Protein AF-A0A517MFG6-F1 (afdb_monomer)

Structure (mmCIF, N/CA/C/O backbone):
data_AF-A0A517MFG6-F1
#
_entry.id   AF-A0A517MFG6-F1
#
loop_
_atom_site.group_PDB
_atom_site.id
_atom_site.type_symbol
_atom_site.label_atom_id
_atom_site.label_alt_id
_atom_site.label_comp_id
_atom_site.label_asym_id
_atom_site.label_entity_id
_atom_site.label_seq_id
_atom_site.pdbx_PDB_ins_code
_atom_site.Cartn_x
_atom_site.Cartn_y
_atom_site.Cartn_z
_atom_site.occupancy
_atom_site.B_iso_or_equiv
_atom_site.auth_seq_id
_atom_site.auth_comp_id
_atom_site.auth_asym_id
_atom_site.auth_atom_id
_atom_site.pdbx_PDB_model_num
ATOM 1 N N . MET A 1 1 ? 43.647 71.938 -31.210 1.00 37.09 1 MET A N 1
ATOM 2 C CA . MET A 1 1 ? 43.518 72.135 -32.670 1.00 37.09 1 MET A CA 1
ATOM 3 C C . MET A 1 1 ? 42.651 71.007 -33.199 1.00 37.09 1 MET A C 1
ATOM 5 O O . MET A 1 1 ? 43.045 69.858 -33.041 1.00 37.09 1 MET A O 1
ATOM 9 N N . GLY A 1 2 ? 41.454 71.311 -33.702 1.00 41.75 2 GLY A N 1
ATOM 10 C CA . GLY A 1 2 ? 40.538 70.295 -34.226 1.00 41.75 2 GLY A CA 1
ATOM 11 C C . GLY A 1 2 ? 41.142 69.621 -35.455 1.00 41.75 2 GLY A C 1
ATOM 12 O O . GLY A 1 2 ? 41.509 70.301 -36.410 1.00 41.75 2 GLY A O 1
ATOM 13 N N . ARG A 1 3 ? 41.299 68.296 -35.404 1.00 47.91 3 ARG A N 1
ATOM 14 C CA . ARG A 1 3 ? 41.670 67.488 -36.567 1.00 47.91 3 ARG A CA 1
ATOM 15 C C . ARG A 1 3 ? 40.455 67.445 -37.489 1.00 47.91 3 ARG A C 1
ATOM 17 O O . ARG A 1 3 ? 39.408 66.951 -37.090 1.00 47.91 3 ARG A O 1
ATOM 24 N N . ILE A 1 4 ? 40.579 68.009 -38.684 1.00 51.75 4 ILE A N 1
ATOM 25 C CA . ILE A 1 4 ? 39.528 67.953 -39.698 1.00 51.75 4 ILE A CA 1
ATOM 26 C C . ILE A 1 4 ? 39.507 66.520 -40.254 1.00 51.75 4 ILE A C 1
ATOM 28 O O . ILE A 1 4 ? 40.424 66.128 -40.968 1.00 51.75 4 ILE A O 1
ATOM 32 N N . GLN A 1 5 ? 38.502 65.728 -39.874 1.00 56.12 5 GLN A N 1
ATOM 33 C CA . GLN A 1 5 ? 38.182 64.438 -40.494 1.00 56.12 5 GLN A CA 1
ATOM 34 C C . GLN A 1 5 ? 37.174 64.698 -41.618 1.00 56.12 5 GLN A C 1
ATOM 36 O O . GLN A 1 5 ? 35.973 64.756 -41.372 1.00 56.12 5 GLN A O 1
ATOM 41 N N . THR A 1 6 ? 37.643 64.920 -42.843 1.00 59.50 6 THR A N 1
ATOM 42 C CA . THR A 1 6 ? 36.766 64.995 -44.022 1.00 59.50 6 THR A CA 1
ATOM 43 C C . THR A 1 6 ? 36.969 63.744 -44.863 1.00 59.50 6 THR A C 1
ATOM 45 O O . THR A 1 6 ? 38.102 63.329 -45.096 1.00 59.50 6 THR A O 1
ATOM 48 N N . SER A 1 7 ? 35.871 63.125 -45.303 1.00 61.19 7 SER A N 1
ATOM 49 C CA . SER A 1 7 ? 35.886 61.911 -46.135 1.00 61.19 7 SER A CA 1
ATOM 50 C C . SER A 1 7 ? 36.521 62.131 -47.512 1.00 61.19 7 SER A C 1
ATOM 52 O O . SER A 1 7 ? 37.046 61.199 -48.113 1.00 61.19 7 SER A O 1
ATOM 54 N N . ILE A 1 8 ? 36.525 63.383 -47.970 1.00 72.06 8 ILE A N 1
ATOM 55 C CA . ILE A 1 8 ? 37.118 63.841 -49.223 1.00 72.06 8 ILE A CA 1
ATOM 56 C C . ILE A 1 8 ? 38.269 64.799 -48.886 1.00 72.06 8 ILE A C 1
ATOM 58 O O . ILE A 1 8 ? 38.158 65.620 -47.965 1.00 72.06 8 ILE A O 1
ATOM 62 N N . GLY A 1 9 ? 39.378 64.700 -49.620 1.00 70.88 9 GLY A N 1
ATOM 63 C CA . GLY A 1 9 ? 40.500 65.629 -49.537 1.00 70.88 9 GLY A CA 1
ATOM 64 C C . GLY A 1 9 ? 40.029 67.050 -49.832 1.00 70.88 9 GLY A C 1
ATOM 65 O O . GLY A 1 9 ? 39.548 67.336 -50.927 1.00 70.88 9 GLY A O 1
ATOM 66 N N . LEU A 1 10 ? 40.148 67.951 -48.853 1.00 66.56 10 LEU A N 1
ATOM 67 C CA . LEU A 1 10 ? 39.629 69.322 -48.953 1.00 66.56 10 LEU A CA 1
ATOM 68 C C . LEU A 1 10 ? 40.277 70.147 -50.068 1.00 66.56 10 LEU A C 1
ATOM 70 O O . LEU A 1 10 ? 39.720 71.164 -50.476 1.00 66.56 10 LEU A O 1
ATOM 74 N N . ILE A 1 11 ? 41.460 69.739 -50.524 1.00 69.69 11 ILE A N 1
ATOM 75 C CA . ILE A 1 11 ? 42.261 70.488 -51.491 1.00 69.69 11 ILE A CA 1
ATOM 76 C C . ILE A 1 11 ? 42.329 69.783 -52.839 1.00 69.69 11 ILE A C 1
ATOM 78 O O . ILE A 1 11 ? 42.280 70.438 -53.880 1.00 69.69 11 ILE A O 1
ATOM 82 N N . THR A 1 12 ? 42.447 68.458 -52.835 1.00 72.19 12 THR A N 1
ATOM 83 C CA . THR A 1 12 ? 42.549 67.667 -54.068 1.00 72.19 12 THR A CA 1
ATOM 84 C C . THR A 1 12 ? 41.198 67.177 -54.588 1.00 72.19 12 THR A C 1
ATOM 86 O O . THR A 1 12 ? 41.111 66.790 -55.750 1.00 72.19 12 THR A O 1
ATOM 89 N N . GLY A 1 13 ? 40.151 67.178 -53.753 1.00 75.56 13 GLY A N 1
ATOM 90 C CA . GLY A 1 13 ? 38.853 66.576 -54.068 1.00 75.56 13 GLY A CA 1
ATOM 91 C C . GLY A 1 13 ? 38.881 65.044 -54.138 1.00 75.56 13 GLY A C 1
ATOM 92 O O . GLY A 1 13 ? 37.931 64.447 -54.638 1.00 75.56 13 GLY A O 1
ATOM 93 N N . THR A 1 14 ? 39.961 64.399 -53.681 1.00 80.06 14 THR A N 1
ATOM 94 C CA . THR A 1 14 ? 40.127 62.939 -53.757 1.00 80.06 14 THR A CA 1
ATOM 95 C C . THR A 1 14 ? 39.326 62.215 -52.676 1.00 80.06 14 THR A C 1
ATOM 97 O O . THR A 1 14 ? 39.266 62.664 -51.533 1.00 80.06 14 THR A O 1
ATOM 100 N N . ASP A 1 15 ? 38.710 61.082 -53.024 1.00 83.31 15 ASP A N 1
ATOM 101 C CA . ASP A 1 15 ? 38.015 60.220 -52.061 1.00 83.31 15 ASP A CA 1
ATOM 102 C C . ASP A 1 15 ? 39.029 59.367 -51.286 1.00 83.31 15 ASP A C 1
ATOM 104 O O . ASP A 1 15 ? 39.444 58.281 -51.707 1.00 83.31 15 ASP A O 1
ATOM 108 N N . ILE A 1 16 ? 39.476 59.913 -50.158 1.00 82.31 16 ILE A N 1
ATOM 109 C CA . ILE A 1 16 ? 40.495 59.298 -49.308 1.00 82.31 16 ILE A CA 1
ATOM 110 C C . ILE A 1 16 ? 39.924 58.058 -48.619 1.00 82.31 16 ILE A C 1
ATOM 112 O O . ILE A 1 16 ? 40.593 57.027 -48.583 1.00 82.31 16 ILE A O 1
ATOM 116 N N . GLN A 1 17 ? 38.695 58.142 -48.100 1.00 83.00 17 GLN A N 1
ATOM 117 C CA . GLN A 1 17 ? 38.058 57.022 -47.401 1.00 83.00 17 GLN A CA 1
ATOM 118 C C . GLN A 1 17 ? 37.801 55.858 -48.362 1.00 83.00 17 GLN A C 1
ATOM 120 O O . GLN A 1 17 ? 38.255 54.750 -48.088 1.00 83.00 17 GLN A O 1
ATOM 125 N N . GLY A 1 18 ? 37.208 56.116 -49.534 1.00 85.25 18 GLY A N 1
ATOM 126 C CA . GLY A 1 18 ? 36.953 55.074 -50.530 1.00 85.25 18 GLY A CA 1
ATOM 127 C C . GLY A 1 18 ? 38.228 54.391 -51.036 1.00 85.25 18 GLY A C 1
ATOM 128 O O . GLY A 1 18 ? 38.250 53.174 -51.212 1.00 85.25 18 GLY A O 1
ATOM 129 N N . THR A 1 19 ? 39.324 55.140 -51.202 1.00 86.44 19 THR A N 1
ATOM 130 C CA . THR A 1 19 ? 40.618 54.562 -51.609 1.00 86.44 19 THR A CA 1
ATOM 131 C C . THR A 1 19 ? 41.240 53.714 -50.495 1.00 86.44 19 THR A C 1
ATOM 133 O O . THR A 1 19 ? 41.745 52.622 -50.760 1.00 86.44 19 THR A O 1
ATOM 136 N N . VAL A 1 20 ? 41.204 54.186 -49.243 1.00 87.94 20 VAL A N 1
ATOM 137 C CA . VAL A 1 20 ? 41.700 53.411 -48.095 1.00 87.94 20 VAL A CA 1
ATOM 138 C C . VAL A 1 20 ? 40.872 52.145 -47.904 1.00 87.94 20 VAL A C 1
ATOM 140 O O . VAL A 1 20 ? 41.455 51.082 -47.719 1.00 87.94 20 VAL A O 1
ATOM 143 N N . ASP A 1 21 ? 39.548 52.213 -48.022 1.00 89.00 21 ASP A N 1
ATOM 144 C CA . ASP A 1 21 ? 38.684 51.038 -47.899 1.00 89.00 21 ASP A CA 1
ATOM 145 C C . ASP A 1 21 ? 38.955 49.998 -48.993 1.00 89.00 21 ASP A C 1
ATOM 147 O O . ASP A 1 21 ? 39.015 48.808 -48.689 1.00 89.00 21 ASP A O 1
ATOM 151 N N . GLN A 1 22 ? 39.219 50.415 -50.237 1.00 89.44 22 GLN A N 1
ATOM 152 C CA . GLN A 1 22 ? 39.639 49.499 -51.308 1.00 89.44 22 GLN A CA 1
ATOM 153 C C . GLN A 1 22 ? 40.991 48.829 -51.018 1.00 89.44 22 GLN A C 1
ATOM 155 O O . GLN A 1 22 ? 41.160 47.636 -51.278 1.00 89.44 22 GLN A O 1
ATOM 160 N N . LEU A 1 23 ? 41.953 49.572 -50.461 1.00 89.19 23 LEU A N 1
ATOM 161 C CA . LEU A 1 23 ? 43.255 49.019 -50.078 1.00 89.19 23 LEU A CA 1
ATOM 162 C C . LEU A 1 23 ? 43.133 48.050 -48.895 1.00 89.19 23 LEU A C 1
ATOM 164 O O . LEU A 1 23 ? 43.735 46.977 -48.924 1.00 89.19 23 LEU A O 1
ATOM 168 N N . ILE A 1 24 ? 42.315 48.380 -47.894 1.00 93.69 24 ILE A N 1
ATOM 169 C CA . ILE A 1 24 ? 42.043 47.497 -46.754 1.00 93.69 24 ILE A CA 1
ATOM 170 C C . ILE A 1 24 ? 41.284 46.242 -47.193 1.00 93.69 24 ILE A C 1
ATOM 172 O O . ILE A 1 24 ? 41.607 45.159 -46.711 1.00 93.69 24 ILE A O 1
ATOM 176 N N . ALA A 1 25 ? 40.349 46.351 -48.141 1.00 90.62 25 ALA A N 1
ATOM 177 C CA . ALA A 1 25 ? 39.653 45.201 -48.719 1.00 90.62 25 ALA A CA 1
ATOM 178 C C . ALA A 1 25 ? 40.607 44.247 -49.462 1.00 90.62 25 ALA A C 1
ATOM 180 O O . ALA A 1 25 ? 40.439 43.031 -49.412 1.00 90.62 25 ALA A O 1
ATOM 181 N N . LEU A 1 26 ? 41.650 44.765 -50.121 1.00 91.38 26 LEU A N 1
ATOM 182 C CA . LEU A 1 26 ? 42.680 43.919 -50.731 1.00 91.38 26 LEU A CA 1
ATOM 183 C C . LEU A 1 26 ? 43.566 43.255 -49.664 1.00 91.38 26 LEU A C 1
ATOM 185 O O . LEU A 1 26 ? 43.848 42.057 -49.750 1.00 91.38 26 LEU A O 1
ATOM 189 N N . SER A 1 27 ? 43.969 44.013 -48.638 1.00 90.88 27 SER A N 1
ATOM 190 C CA . SER A 1 27 ? 44.739 43.491 -47.502 1.00 90.88 27 SER A CA 1
ATOM 191 C C . SER A 1 27 ? 43.951 42.472 -46.664 1.00 90.88 27 SER A C 1
ATOM 193 O O . SER A 1 27 ? 44.570 41.636 -46.002 1.00 90.88 27 SER A O 1
ATOM 195 N N . SER A 1 28 ? 42.609 42.491 -46.691 1.00 93.12 28 SER A N 1
ATOM 196 C CA . SER A 1 28 ? 41.774 41.565 -45.916 1.00 93.12 28 SER A CA 1
ATOM 197 C C . SER A 1 28 ? 41.589 40.182 -46.528 1.00 93.12 28 SER A C 1
ATOM 199 O O . SER A 1 28 ? 41.230 39.265 -45.791 1.00 93.12 28 SER A O 1
ATOM 201 N N . ILE A 1 29 ? 41.901 39.980 -47.814 1.00 94.50 29 ILE A N 1
ATOM 202 C CA . ILE A 1 29 ? 41.689 38.698 -48.514 1.00 94.50 29 ILE A CA 1
ATOM 203 C C . ILE A 1 29 ? 42.219 37.481 -47.725 1.00 94.50 29 ILE A C 1
ATOM 205 O O . ILE A 1 29 ? 41.481 36.506 -47.586 1.00 94.50 29 ILE A O 1
ATOM 209 N N . PRO A 1 30 ? 43.446 37.482 -47.161 1.00 93.69 30 PRO A N 1
ATOM 210 C CA . PRO A 1 30 ? 43.946 36.324 -46.417 1.00 93.69 30 PRO A CA 1
ATOM 211 C C . PRO A 1 30 ? 43.189 36.061 -45.104 1.00 93.69 30 PRO A C 1
ATOM 213 O O . PRO A 1 30 ? 43.105 34.911 -44.671 1.00 93.69 30 PRO A O 1
ATOM 216 N N . ARG A 1 31 ? 42.644 37.111 -44.472 1.00 95.44 31 ARG A N 1
ATOM 217 C CA . ARG A 1 31 ? 41.794 37.021 -43.273 1.00 95.44 31 ARG A CA 1
ATOM 218 C C . ARG A 1 31 ? 40.431 36.452 -43.653 1.00 95.44 31 ARG A C 1
ATOM 220 O O . ARG A 1 31 ? 40.001 35.487 -43.037 1.00 95.44 31 ARG A O 1
ATOM 227 N N . ASP A 1 32 ? 39.825 36.953 -44.724 1.00 94.62 32 ASP A N 1
ATOM 228 C CA . ASP A 1 32 ? 38.508 36.514 -45.207 1.00 94.62 32 ASP A CA 1
ATOM 229 C C . ASP A 1 32 ? 38.541 35.051 -45.705 1.00 94.62 32 ASP A C 1
ATOM 231 O O . ASP A 1 32 ? 37.629 34.264 -45.441 1.00 94.62 32 ASP A O 1
ATOM 235 N N . GLN A 1 33 ? 39.646 34.631 -46.335 1.00 94.50 33 GLN A N 1
ATOM 236 C CA . GLN A 1 33 ? 39.904 33.223 -46.666 1.00 94.50 33 GLN A CA 1
ATOM 237 C C . GLN A 1 33 ? 40.030 32.340 -45.419 1.00 94.50 33 GLN A C 1
ATOM 239 O O . GLN A 1 33 ? 39.607 31.182 -45.440 1.00 94.50 33 GLN A O 1
ATOM 244 N N . LEU A 1 34 ? 40.643 32.850 -44.345 1.00 94.69 34 LEU A N 1
ATOM 245 C CA . LEU A 1 34 ? 40.776 32.114 -43.091 1.00 94.69 34 LEU A CA 1
ATOM 246 C C . LEU A 1 34 ? 39.435 32.011 -42.357 1.00 94.69 34 LEU A C 1
ATOM 248 O O . LEU A 1 34 ? 39.142 30.932 -41.856 1.00 94.69 34 LEU A O 1
ATOM 252 N N . VAL A 1 35 ? 38.617 33.071 -42.372 1.00 95.81 35 VAL A N 1
ATOM 253 C CA . VAL A 1 35 ? 37.227 33.070 -41.873 1.00 95.81 35 VAL A CA 1
ATOM 254 C C . VAL A 1 35 ? 36.407 32.008 -42.603 1.00 95.81 35 VAL A C 1
ATOM 256 O O . VAL A 1 35 ? 35.904 31.096 -41.963 1.00 95.81 35 VAL A O 1
ATOM 259 N N . SER A 1 36 ? 36.405 32.020 -43.941 1.00 93.94 36 SER A N 1
ATOM 260 C CA . SER A 1 36 ? 35.648 31.039 -44.742 1.00 93.94 36 SER A CA 1
ATOM 261 C C . SER A 1 36 ? 36.066 29.588 -44.452 1.00 93.94 36 SER A C 1
ATOM 263 O O . SER A 1 36 ? 35.241 28.675 -44.390 1.00 93.94 36 SER A O 1
ATOM 265 N N . ARG A 1 37 ? 37.372 29.352 -44.244 1.00 93.81 37 ARG A N 1
ATOM 266 C CA . ARG A 1 37 ? 37.883 28.039 -43.811 1.00 93.81 37 ARG A CA 1
ATOM 267 C C . ARG A 1 37 ? 37.428 27.687 -42.401 1.00 93.81 37 ARG A C 1
ATOM 269 O O . ARG A 1 37 ? 37.214 26.510 -42.129 1.00 93.81 37 ARG A O 1
ATOM 276 N N . ASN A 1 38 ? 37.334 28.671 -41.513 1.00 94.94 38 ASN A N 1
ATOM 277 C CA . ASN A 1 38 ? 36.893 28.455 -40.145 1.00 94.94 38 ASN A CA 1
ATOM 278 C C . ASN A 1 38 ? 35.415 28.093 -40.072 1.00 94.94 38 ASN A C 1
ATOM 280 O O . ASN A 1 38 ? 35.074 27.143 -39.378 1.00 94.94 38 ASN A O 1
ATOM 284 N N . ASP A 1 39 ? 34.581 28.764 -40.863 1.00 93.06 39 ASP A N 1
ATOM 285 C CA . ASP A 1 39 ? 33.155 28.454 -40.977 1.00 93.06 39 ASP A CA 1
ATOM 286 C C . ASP A 1 39 ? 32.949 27.014 -41.465 1.00 93.06 39 ASP A C 1
ATOM 288 O O . ASP A 1 39 ? 32.142 26.271 -40.913 1.00 93.06 39 ASP A O 1
ATOM 292 N N . THR A 1 40 ? 33.756 26.572 -42.437 1.00 92.06 40 THR A N 1
ATOM 293 C CA . THR A 1 40 ? 33.731 25.176 -42.909 1.00 92.06 40 THR A CA 1
ATOM 294 C C . THR A 1 40 ? 34.123 24.193 -41.798 1.00 92.06 40 THR A C 1
ATOM 296 O O . THR A 1 40 ? 33.490 23.151 -41.644 1.00 92.06 40 THR A O 1
ATOM 299 N N . LEU A 1 41 ? 35.159 24.504 -41.007 1.00 94.00 41 LEU A N 1
ATOM 300 C CA . LEU A 1 41 ? 35.591 23.657 -39.885 1.00 94.00 41 LEU A CA 1
ATOM 301 C C . LEU A 1 41 ? 34.542 23.603 -38.763 1.00 94.00 41 LEU A C 1
ATOM 303 O O . LEU A 1 41 ? 34.349 22.537 -38.185 1.00 94.00 41 LEU A O 1
ATOM 307 N N . ALA A 1 42 ? 33.856 24.715 -38.488 1.00 92.25 42 ALA A N 1
ATOM 308 C CA . ALA A 1 42 ? 32.765 24.777 -37.519 1.00 92.25 42 ALA A CA 1
ATOM 309 C C . ALA A 1 42 ? 31.565 23.933 -37.978 1.00 92.25 42 ALA A C 1
ATOM 311 O O . ALA A 1 42 ? 31.086 23.083 -37.235 1.00 92.25 42 ALA A O 1
ATOM 312 N N . GLN A 1 43 ? 31.158 24.045 -39.245 1.00 93.25 43 GLN A N 1
ATOM 313 C CA . GLN A 1 43 ? 30.101 23.189 -39.796 1.00 93.25 43 GLN A CA 1
ATOM 314 C C . GLN A 1 43 ? 30.492 21.693 -39.762 1.00 93.25 43 GLN A C 1
ATOM 316 O O . GLN A 1 43 ? 29.643 20.823 -39.543 1.00 93.25 43 GLN A O 1
ATOM 321 N N . GLN A 1 44 ? 31.779 21.363 -39.957 1.00 93.19 44 GLN A N 1
ATOM 322 C CA . GLN A 1 44 ? 32.286 19.990 -39.810 1.00 93.19 44 GLN A CA 1
ATOM 323 C C . GLN A 1 44 ? 32.213 19.505 -38.361 1.00 93.19 44 GLN A C 1
ATOM 325 O O . GLN A 1 44 ? 31.864 18.348 -38.132 1.00 93.19 44 GLN A O 1
ATOM 330 N N . GLN A 1 45 ? 32.507 20.370 -37.390 1.00 93.31 45 GLN A N 1
ATOM 331 C CA . GLN A 1 45 ? 32.354 20.070 -35.966 1.00 93.31 45 GLN A CA 1
ATOM 332 C C . GLN A 1 45 ? 30.887 19.780 -35.613 1.00 93.31 45 GLN A C 1
ATOM 334 O O . GLN A 1 45 ? 30.612 18.781 -34.942 1.00 93.31 45 GLN A O 1
ATOM 339 N N . ASP A 1 46 ? 29.948 20.582 -36.117 1.00 92.88 46 ASP A N 1
ATOM 340 C CA . ASP A 1 46 ? 28.511 20.351 -35.922 1.00 92.88 46 ASP A CA 1
ATOM 341 C C . ASP A 1 46 ? 28.078 19.013 -36.533 1.00 92.88 46 ASP A C 1
ATOM 343 O O . ASP A 1 46 ? 27.357 18.234 -35.910 1.00 92.88 46 ASP A O 1
ATOM 347 N N . SER A 1 47 ? 28.581 18.702 -37.731 1.00 94.38 47 SER A N 1
ATOM 348 C CA . SER A 1 47 ? 28.304 17.438 -38.421 1.00 94.38 47 SER A CA 1
ATOM 349 C C . SER A 1 47 ? 28.825 16.222 -37.647 1.00 94.38 47 SER A C 1
ATOM 351 O O . SER A 1 47 ? 28.120 15.221 -37.540 1.00 94.38 47 SER A O 1
ATOM 353 N N . ILE A 1 48 ? 30.032 16.310 -37.071 1.00 94.50 48 ILE A N 1
ATOM 354 C CA . ILE A 1 48 ? 30.593 15.261 -36.203 1.00 94.50 48 ILE A CA 1
ATOM 355 C C . ILE A 1 48 ? 29.767 15.120 -34.924 1.00 94.50 48 ILE A C 1
ATOM 357 O O . ILE A 1 48 ? 29.455 14.001 -34.541 1.00 94.50 48 ILE A O 1
ATOM 361 N N . SER A 1 49 ? 29.344 16.224 -34.307 1.00 92.94 49 SER A N 1
ATOM 362 C CA . SER A 1 49 ? 28.519 16.192 -33.090 1.00 92.94 49 SER A CA 1
ATOM 363 C C . SER A 1 49 ? 27.158 15.532 -33.339 1.00 92.94 49 SER A C 1
ATOM 365 O O . SER A 1 49 ? 26.704 14.712 -32.545 1.00 92.94 49 SER A O 1
ATOM 367 N N . GLN A 1 50 ? 26.529 15.825 -34.480 1.00 93.38 50 GLN A N 1
ATOM 368 C CA . GLN A 1 50 ? 25.279 15.180 -34.894 1.00 93.38 50 GLN A CA 1
ATOM 369 C C . GLN A 1 50 ? 25.469 13.686 -35.198 1.00 93.38 50 GLN A C 1
ATOM 371 O O . GLN A 1 50 ? 24.582 12.880 -34.906 1.00 93.38 50 GLN A O 1
ATOM 376 N N . LEU A 1 51 ? 26.621 13.303 -35.759 1.00 94.94 51 LEU A N 1
ATOM 377 C CA . LEU A 1 51 ? 26.966 11.899 -35.973 1.00 94.94 51 LEU A CA 1
ATOM 378 C C . LEU A 1 51 ? 27.179 11.170 -34.637 1.00 94.94 51 LEU A C 1
ATOM 380 O O . LEU A 1 51 ? 26.629 10.089 -34.460 1.00 94.94 51 LEU A O 1
ATOM 384 N N . THR A 1 52 ? 27.887 11.781 -33.680 1.00 94.69 52 THR A N 1
ATOM 385 C CA . THR A 1 52 ? 28.047 11.270 -32.307 1.00 94.69 52 THR A CA 1
ATOM 386 C C . THR A 1 52 ? 26.689 11.040 -31.644 1.00 94.69 52 THR A C 1
ATOM 388 O O . THR A 1 52 ? 26.444 9.960 -31.120 1.00 94.69 52 THR A O 1
ATOM 391 N N . ALA A 1 53 ? 25.771 12.008 -31.734 1.00 95.31 53 ALA A N 1
ATOM 392 C CA . ALA A 1 53 ? 24.423 11.864 -31.186 1.00 95.31 53 ALA A CA 1
ATOM 393 C C . ALA A 1 53 ? 23.642 10.706 -31.834 1.00 95.31 53 ALA A C 1
ATOM 395 O O . ALA A 1 53 ? 22.938 9.976 -31.144 1.00 95.31 53 ALA A O 1
ATOM 396 N N . SER A 1 54 ? 23.799 10.498 -33.146 1.00 96.00 54 SER A N 1
ATOM 397 C CA . SER A 1 54 ? 23.149 9.385 -33.857 1.00 96.00 54 SER A CA 1
ATOM 398 C C . SER A 1 54 ? 23.722 8.022 -33.438 1.00 96.00 54 SER A C 1
ATOM 400 O O . SER A 1 54 ? 22.972 7.064 -33.283 1.00 96.00 54 SER A O 1
ATOM 402 N N . VAL A 1 55 ? 25.039 7.937 -33.202 1.00 96.69 55 VAL A N 1
ATOM 403 C CA . VAL A 1 55 ? 25.710 6.741 -32.653 1.00 96.69 55 VAL A CA 1
ATOM 404 C C . VAL A 1 55 ? 25.183 6.414 -31.250 1.00 96.69 55 VAL A C 1
ATOM 406 O O . VAL A 1 55 ? 24.837 5.264 -30.988 1.00 96.69 55 VAL A O 1
ATOM 409 N N . ILE A 1 56 ? 25.038 7.425 -30.388 1.00 95.56 56 ILE A N 1
ATOM 410 C CA . ILE A 1 56 ? 24.457 7.272 -29.042 1.00 95.56 56 ILE A CA 1
ATOM 411 C C . ILE A 1 56 ? 22.980 6.847 -29.120 1.00 95.56 56 ILE A C 1
ATOM 413 O O . ILE A 1 56 ? 22.544 5.996 -28.355 1.00 95.56 56 ILE A O 1
ATOM 417 N N . GLY A 1 57 ? 22.197 7.367 -30.071 1.00 95.75 57 GLY A N 1
ATOM 418 C CA . GLY A 1 57 ? 20.803 6.940 -30.263 1.00 95.75 57 GLY A CA 1
ATOM 419 C C . GLY A 1 57 ? 20.667 5.442 -30.574 1.00 95.75 57 GLY A C 1
ATOM 420 O O . GLY A 1 57 ? 19.775 4.769 -30.049 1.00 95.75 57 GLY A O 1
ATOM 421 N N . VAL A 1 58 ? 21.588 4.899 -31.379 1.00 96.44 58 VAL A N 1
ATOM 422 C CA . VAL A 1 58 ? 21.670 3.453 -31.647 1.00 96.44 58 VAL A CA 1
ATOM 423 C C . VAL A 1 58 ? 22.107 2.681 -30.398 1.00 96.44 58 VAL A C 1
ATOM 425 O O . VAL A 1 58 ? 21.527 1.633 -30.125 1.00 96.44 58 VAL A O 1
ATOM 428 N N . GLN A 1 59 ? 23.077 3.197 -29.634 1.00 95.12 59 GLN A N 1
ATOM 429 C CA . GLN A 1 59 ? 23.535 2.611 -28.365 1.00 95.12 59 GLN A CA 1
ATOM 430 C C . GLN A 1 59 ? 22.381 2.454 -27.373 1.00 95.12 59 GLN A C 1
ATOM 432 O O . GLN A 1 59 ? 22.077 1.334 -26.990 1.00 95.12 59 GLN A O 1
ATOM 437 N N . LEU A 1 60 ? 21.653 3.535 -27.077 1.00 96.38 60 LEU A N 1
ATOM 438 C CA . LEU A 1 60 ? 20.530 3.525 -26.130 1.00 96.38 60 LEU A CA 1
ATOM 439 C C . LEU A 1 60 ? 19.417 2.548 -26.537 1.00 96.38 60 LEU A C 1
ATOM 441 O O . LEU A 1 60 ? 18.799 1.903 -25.692 1.00 96.38 60 LEU A O 1
ATOM 445 N N . SER A 1 61 ? 19.157 2.423 -27.842 1.00 96.12 61 SER A N 1
ATOM 446 C CA . SER A 1 61 ? 18.179 1.448 -28.345 1.00 96.12 61 SER A CA 1
ATOM 447 C C . SER A 1 61 ? 18.686 0.009 -28.222 1.00 96.12 61 SER A C 1
ATOM 449 O O . SER A 1 61 ? 17.892 -0.897 -27.982 1.00 96.12 61 SER A O 1
ATOM 451 N N . GLY A 1 62 ? 19.997 -0.198 -28.375 1.00 94.69 62 GLY A N 1
ATOM 452 C CA . GLY A 1 62 ? 20.664 -1.472 -28.114 1.00 94.69 62 GLY A CA 1
ATOM 453 C C . GLY A 1 62 ? 20.648 -1.843 -26.632 1.00 94.69 62 GLY A C 1
ATOM 454 O O . GLY A 1 62 ? 20.317 -2.978 -26.315 1.00 94.69 62 GLY A O 1
ATOM 455 N N . ASP A 1 63 ? 20.912 -0.893 -25.734 1.00 94.44 63 ASP A N 1
ATOM 456 C CA . ASP A 1 63 ? 20.903 -1.109 -24.281 1.00 94.44 63 ASP A CA 1
ATOM 457 C C . ASP A 1 63 ? 19.514 -1.527 -23.786 1.00 94.44 63 ASP A C 1
ATOM 459 O O . ASP A 1 63 ? 19.393 -2.455 -22.991 1.00 94.44 63 ASP A O 1
ATOM 463 N N . ARG A 1 64 ? 18.445 -0.923 -24.328 1.00 94.50 64 ARG A N 1
ATOM 464 C CA . ARG A 1 64 ? 17.067 -1.353 -24.043 1.00 94.50 64 ARG A CA 1
ATOM 465 C C . ARG A 1 64 ? 16.816 -2.811 -24.439 1.00 94.50 64 ARG A C 1
ATOM 467 O O . ARG A 1 64 ? 16.122 -3.511 -23.715 1.00 94.50 64 ARG A O 1
ATOM 474 N N . LEU A 1 65 ? 17.364 -3.261 -25.570 1.00 93.94 65 LEU A N 1
ATOM 475 C CA . LEU A 1 65 ? 17.296 -4.665 -26.002 1.00 93.94 65 LEU A CA 1
ATOM 476 C C . LEU A 1 65 ? 18.225 -5.581 -25.194 1.00 93.94 65 LEU A C 1
ATOM 478 O O . LEU A 1 65 ? 18.050 -6.791 -25.229 1.00 93.94 65 LEU A O 1
ATOM 482 N N . GLY A 1 66 ? 19.207 -5.023 -24.487 1.00 93.25 66 GLY A N 1
ATOM 483 C CA . GLY A 1 66 ? 20.081 -5.755 -23.574 1.00 93.25 66 GLY A CA 1
ATOM 484 C C . GLY A 1 66 ? 19.481 -5.984 -22.186 1.00 93.25 66 GLY A C 1
ATOM 485 O O . GLY A 1 66 ? 20.062 -6.728 -21.403 1.00 93.25 66 GLY A O 1
ATOM 486 N N . ALA A 1 67 ? 18.337 -5.373 -21.868 1.00 91.56 67 ALA A N 1
ATOM 487 C CA . ALA A 1 67 ? 17.671 -5.557 -20.585 1.00 91.56 67 ALA A CA 1
ATOM 488 C C . ALA A 1 67 ? 16.863 -6.865 -20.570 1.00 91.56 67 ALA A C 1
ATOM 490 O O . ALA A 1 67 ? 15.863 -6.976 -21.277 1.00 91.56 67 ALA A O 1
ATOM 491 N N . ALA A 1 68 ? 17.254 -7.823 -19.724 1.00 87.19 68 ALA A N 1
ATOM 492 C CA . ALA A 1 68 ? 16.531 -9.089 -19.533 1.00 87.19 68 ALA A CA 1
ATOM 493 C C . ALA A 1 68 ? 15.052 -8.872 -19.157 1.00 87.19 68 ALA A C 1
ATOM 495 O O . ALA A 1 68 ? 14.167 -9.550 -19.670 1.00 87.19 68 ALA A O 1
ATOM 496 N N . SER A 1 69 ? 14.760 -7.831 -18.367 1.00 86.44 69 SER A N 1
ATOM 497 C CA . SER A 1 69 ? 13.389 -7.467 -17.986 1.00 86.44 69 SER A CA 1
ATOM 498 C C . SER A 1 69 ? 12.472 -7.135 -19.166 1.00 86.44 69 SER A C 1
ATOM 500 O O . SER A 1 69 ? 11.259 -7.214 -19.026 1.00 86.44 69 SER A O 1
ATOM 502 N N . LEU A 1 70 ? 13.011 -6.790 -20.344 1.00 89.75 70 LEU A N 1
ATOM 503 C CA . LEU A 1 70 ? 12.206 -6.604 -21.553 1.00 89.75 70 LEU A CA 1
ATOM 504 C C . LEU A 1 70 ? 11.557 -7.921 -22.007 1.00 89.75 70 LEU A C 1
ATOM 506 O O . LEU A 1 70 ? 10.428 -7.902 -22.496 1.00 89.75 70 LEU A O 1
ATOM 510 N N . PHE A 1 71 ? 12.261 -9.042 -21.844 1.00 87.69 71 PHE A N 1
ATOM 511 C CA . PHE A 1 71 ? 11.845 -10.368 -22.308 1.00 87.69 71 PHE A CA 1
ATOM 512 C C . PHE A 1 71 ? 10.942 -11.089 -21.303 1.00 87.69 71 PHE A C 1
ATOM 514 O O . PHE A 1 71 ? 10.175 -11.959 -21.697 1.00 87.69 71 PHE A O 1
ATOM 521 N N . THR A 1 72 ? 10.954 -10.667 -20.036 1.00 83.94 72 THR A N 1
ATOM 522 C CA . THR A 1 72 ? 10.057 -11.184 -18.991 1.00 83.94 72 THR A CA 1
ATOM 523 C C . THR A 1 72 ? 8.780 -10.357 -18.819 1.00 83.94 72 THR A C 1
ATOM 525 O O . THR A 1 72 ? 7.976 -10.639 -17.929 1.00 83.94 72 THR A O 1
ATOM 528 N N . THR A 1 73 ? 8.560 -9.345 -19.670 1.00 86.00 73 THR A N 1
ATOM 529 C CA . THR A 1 73 ? 7.317 -8.564 -19.660 1.00 86.00 73 THR A CA 1
ATOM 530 C C . THR A 1 73 ? 6.110 -9.435 -19.984 1.00 86.00 73 THR A C 1
ATOM 532 O O . THR A 1 73 ? 6.130 -10.282 -20.883 1.00 86.00 73 THR A O 1
ATOM 535 N N . ARG A 1 74 ? 5.030 -9.198 -19.245 1.00 86.81 74 ARG A N 1
ATOM 536 C CA . ARG A 1 74 ? 3.767 -9.909 -19.396 1.00 86.81 74 ARG A CA 1
ATOM 537 C C . ARG A 1 74 ? 2.748 -9.081 -20.167 1.00 86.81 74 ARG A C 1
ATOM 539 O O . ARG A 1 74 ? 2.879 -7.860 -20.326 1.00 86.81 74 ARG A O 1
ATOM 546 N N . LYS A 1 75 ? 1.770 -9.783 -20.725 1.00 88.38 75 LYS A N 1
ATOM 547 C CA . LYS A 1 75 ? 0.586 -9.225 -21.361 1.00 88.38 75 LYS A CA 1
ATOM 548 C C . LYS A 1 75 ? -0.622 -9.795 -20.644 1.00 88.38 75 LYS A C 1
ATOM 550 O O . LYS A 1 75 ? -0.931 -10.974 -20.793 1.00 88.38 75 LYS A O 1
ATOM 555 N N . ASP A 1 76 ? -1.293 -8.930 -19.903 1.00 91.94 76 ASP A N 1
ATOM 556 C CA . ASP A 1 76 ? -2.467 -9.297 -19.127 1.00 91.94 76 ASP A CA 1
ATOM 557 C C . ASP A 1 76 ? -3.724 -8.909 -19.894 1.00 91.94 76 ASP A C 1
ATOM 559 O O . ASP A 1 76 ? -3.812 -7.822 -20.474 1.00 91.94 76 ASP A O 1
ATOM 563 N N . THR A 1 77 ? -4.711 -9.796 -19.909 1.00 92.56 77 THR A N 1
ATOM 564 C CA . THR A 1 77 ? -6.024 -9.503 -20.485 1.00 92.56 77 THR A CA 1
ATOM 565 C C . THR A 1 77 ? -7.119 -9.877 -19.507 1.00 92.56 77 THR A C 1
ATOM 567 O O . THR A 1 77 ? -7.056 -10.919 -18.861 1.00 92.56 77 THR A O 1
ATOM 570 N N . SER A 1 78 ? -8.134 -9.020 -19.407 1.00 95.62 78 SER A N 1
ATOM 571 C CA . SER A 1 78 ? -9.348 -9.273 -18.636 1.00 95.62 78 SER A CA 1
ATOM 572 C C . SER A 1 78 ? -10.524 -9.396 -19.595 1.00 95.62 78 SER A C 1
ATOM 574 O O . SER A 1 78 ? -10.708 -8.572 -20.491 1.00 95.62 78 SER A O 1
ATOM 576 N N . SER A 1 79 ? -11.355 -10.415 -19.399 1.00 96.31 79 SER A N 1
ATOM 577 C CA . SER A 1 79 ? -12.610 -10.565 -20.146 1.00 96.31 79 SER A CA 1
ATOM 578 C C . SER A 1 79 ? -13.634 -9.459 -19.838 1.00 96.31 79 SER A C 1
ATOM 580 O O . SER A 1 79 ? -14.569 -9.276 -20.619 1.00 96.31 79 SER A O 1
ATOM 582 N N . ASN A 1 80 ? -13.448 -8.700 -18.747 1.00 95.38 80 ASN A N 1
ATOM 583 C CA . ASN A 1 80 ? -14.287 -7.564 -18.365 1.00 95.38 80 ASN A CA 1
ATOM 584 C C . ASN A 1 80 ? -13.463 -6.443 -17.691 1.00 95.38 80 ASN A C 1
ATOM 586 O O . ASN A 1 80 ? -13.447 -6.307 -16.468 1.00 95.38 80 ASN A O 1
ATOM 590 N N . GLU A 1 81 ? -12.798 -5.608 -18.496 1.00 93.62 81 GLU A N 1
ATOM 591 C CA . GLU A 1 81 ? -11.956 -4.493 -18.017 1.00 93.62 81 GLU A CA 1
ATOM 592 C C . GLU A 1 81 ? -12.725 -3.352 -17.317 1.00 93.62 81 GLU A C 1
ATOM 594 O O . GLU A 1 81 ? -12.121 -2.550 -16.588 1.00 93.62 81 GLU A O 1
ATOM 599 N N . GLU A 1 82 ? -14.046 -3.262 -17.531 1.00 92.88 82 GLU A N 1
ATOM 600 C CA . GLU A 1 82 ? -14.912 -2.297 -16.839 1.00 92.88 82 GLU A CA 1
ATOM 601 C C . GLU A 1 82 ? -15.114 -2.683 -15.370 1.00 92.88 82 GLU A C 1
ATOM 603 O O . GLU A 1 82 ? -15.166 -1.799 -14.515 1.00 92.88 82 GLU A O 1
ATOM 608 N N . ALA A 1 83 ? -15.182 -3.986 -15.076 1.00 91.56 83 ALA A N 1
ATOM 609 C CA . ALA A 1 83 ? -15.323 -4.513 -13.723 1.00 91.56 83 ALA A CA 1
ATOM 610 C C . ALA A 1 83 ? -13.975 -4.786 -13.044 1.00 91.56 83 ALA A C 1
ATOM 612 O O . ALA A 1 83 ? -13.831 -4.492 -11.860 1.00 91.56 83 ALA A O 1
ATOM 613 N N . LEU A 1 84 ? -12.983 -5.301 -13.777 1.00 95.12 84 LEU A N 1
ATOM 614 C CA . LEU A 1 84 ? -11.696 -5.722 -13.223 1.00 95.12 84 LEU A CA 1
ATOM 615 C C . LEU A 1 84 ? -10.552 -5.398 -14.187 1.00 95.12 84 LEU A C 1
ATOM 617 O O . LEU A 1 84 ? -10.490 -5.955 -15.287 1.00 95.12 84 LEU A O 1
ATOM 621 N N . SER A 1 85 ? -9.619 -4.540 -13.768 1.00 94.19 85 SER A N 1
ATOM 622 C CA . SER A 1 85 ? -8.319 -4.433 -14.445 1.00 94.19 85 SER A CA 1
ATOM 623 C C . SER A 1 85 ? -7.286 -5.322 -13.784 1.00 94.19 85 SER A C 1
ATOM 625 O O . SER A 1 85 ? -7.312 -5.507 -12.570 1.00 94.19 85 SER A O 1
ATOM 627 N N . VAL A 1 86 ? -6.368 -5.823 -14.601 1.00 93.56 86 VAL A N 1
ATOM 628 C CA . VAL A 1 86 ? -5.271 -6.682 -14.175 1.00 93.56 86 VAL A CA 1
ATOM 629 C C . VAL A 1 86 ? -3.974 -6.124 -14.724 1.00 93.56 86 VAL A C 1
ATOM 631 O O . VAL A 1 86 ? -3.925 -5.643 -15.858 1.00 93.56 86 VAL A O 1
ATOM 634 N N . SER A 1 87 ? -2.940 -6.205 -13.908 1.00 90.00 87 SER A N 1
ATOM 635 C CA . SER A 1 87 ? -1.553 -6.062 -14.318 1.00 90.00 87 SER A CA 1
ATOM 636 C C . SER A 1 87 ? -0.731 -7.110 -13.594 1.00 90.00 87 SER A C 1
ATOM 638 O O . SER A 1 87 ? -1.065 -7.467 -12.468 1.00 90.00 87 SER A O 1
ATOM 640 N N . SER A 1 88 ? 0.344 -7.572 -14.204 1.00 85.44 88 SER A N 1
ATOM 641 C CA . SER A 1 88 ? 1.278 -8.482 -13.566 1.00 85.44 88 SER A CA 1
ATOM 642 C C . SER A 1 88 ? 2.692 -7.919 -13.556 1.00 85.44 88 SER A C 1
ATOM 644 O O . SER A 1 88 ? 3.098 -7.146 -14.433 1.00 85.44 88 SER A O 1
ATOM 646 N N . GLU A 1 89 ? 3.445 -8.280 -12.522 1.00 72.88 89 GLU A N 1
ATOM 647 C CA . GLU A 1 89 ? 4.854 -7.916 -12.427 1.00 72.88 89 GLU A CA 1
ATOM 648 C C . GLU A 1 89 ? 5.742 -8.902 -13.201 1.00 72.88 89 GLU A C 1
ATOM 650 O O . GLU A 1 89 ? 5.337 -10.008 -13.577 1.00 72.88 89 GLU A O 1
ATOM 655 N N . GLY A 1 90 ? 6.982 -8.487 -13.481 1.00 62.81 90 GLY A N 1
ATOM 656 C CA . GLY A 1 90 ? 7.955 -9.325 -14.179 1.00 62.81 90 GLY A CA 1
ATOM 657 C C . GLY A 1 90 ? 8.271 -10.575 -13.359 1.00 62.81 90 GLY A C 1
ATOM 658 O O . GLY A 1 90 ? 9.016 -10.493 -12.391 1.00 62.81 90 GLY A O 1
ATOM 659 N N . GLY A 1 91 ? 7.715 -11.720 -13.759 1.00 64.38 91 GLY A N 1
ATOM 660 C CA . GLY A 1 91 ? 7.841 -12.983 -13.022 1.00 64.38 91 GLY A CA 1
ATOM 661 C C . GLY A 1 91 ? 6.514 -13.672 -12.709 1.00 64.38 91 GLY A C 1
ATOM 662 O O . GLY A 1 91 ? 6.539 -14.850 -12.365 1.00 64.38 91 GLY A O 1
ATOM 663 N N . ALA A 1 92 ? 5.372 -13.003 -12.910 1.00 76.75 92 ALA A N 1
ATOM 664 C CA . ALA A 1 92 ? 4.064 -13.624 -12.718 1.00 76.75 92 ALA A CA 1
ATOM 665 C C . ALA A 1 92 ? 3.909 -14.911 -13.540 1.00 76.75 92 ALA A C 1
ATOM 667 O O . ALA A 1 92 ? 4.423 -15.014 -14.670 1.00 76.75 92 ALA A O 1
ATOM 668 N N . ALA A 1 93 ? 3.217 -15.891 -12.960 1.00 80.69 93 ALA A N 1
ATOM 669 C CA . ALA A 1 93 ? 3.030 -17.196 -13.574 1.00 80.69 93 ALA A CA 1
ATOM 670 C C . ALA A 1 93 ? 2.105 -17.088 -14.796 1.00 80.69 93 ALA A C 1
ATOM 672 O O . ALA A 1 93 ? 1.011 -16.523 -14.726 1.00 80.69 93 ALA A O 1
ATOM 673 N N . LEU A 1 94 ? 2.561 -17.640 -15.924 1.00 85.25 94 LEU A N 1
ATOM 674 C CA . LEU A 1 94 ? 1.758 -17.742 -17.142 1.00 85.25 94 LEU A CA 1
ATOM 675 C C . LEU A 1 94 ? 0.575 -18.681 -16.899 1.00 85.25 94 LEU A C 1
ATOM 677 O O . LEU A 1 94 ? 0.755 -19.765 -16.344 1.00 85.25 94 LEU A O 1
ATOM 681 N N . GLY A 1 95 ? -0.608 -18.295 -17.362 1.00 87.62 95 GLY A N 1
ATOM 682 C CA . GLY A 1 95 ? -1.814 -19.092 -17.166 1.00 87.62 95 GLY A CA 1
ATOM 683 C C . GLY A 1 95 ? -3.089 -18.272 -17.258 1.00 87.62 95 GLY A C 1
ATOM 684 O O . GLY A 1 95 ? -3.054 -17.055 -17.473 1.00 87.62 95 GLY A O 1
ATOM 685 N N . ASN A 1 96 ? -4.217 -18.960 -17.102 1.00 90.25 96 ASN A N 1
ATOM 686 C CA . ASN A 1 96 ? -5.500 -18.310 -16.908 1.00 90.25 96 ASN A CA 1
ATOM 687 C C . ASN A 1 96 ? -5.870 -18.316 -15.424 1.00 90.25 96 ASN A C 1
ATOM 689 O O . ASN A 1 96 ? -5.506 -19.190 -14.641 1.00 90.25 96 ASN A O 1
ATOM 693 N N . TYR A 1 97 ? -6.626 -17.299 -15.051 1.00 91.56 97 TYR A N 1
ATOM 694 C CA . TYR A 1 97 ? -7.184 -17.138 -13.728 1.00 91.56 97 TYR A CA 1
ATOM 695 C C . TYR A 1 97 ? -8.654 -16.783 -13.879 1.00 91.56 97 TYR A C 1
ATOM 697 O O . TYR A 1 97 ? -9.065 -16.112 -14.831 1.00 91.56 97 TYR A O 1
ATOM 705 N N . THR A 1 98 ? -9.471 -17.244 -12.946 1.00 92.50 98 THR A N 1
ATOM 706 C CA . THR A 1 98 ? -10.885 -16.886 -12.885 1.00 92.50 98 THR A CA 1
ATOM 707 C C . THR A 1 98 ? -11.125 -16.065 -11.634 1.00 92.50 98 THR A C 1
ATOM 709 O O . THR A 1 98 ? -10.873 -16.527 -10.526 1.00 92.50 98 THR A O 1
ATOM 712 N N . VAL A 1 99 ? -11.638 -14.853 -11.814 1.00 91.56 99 VAL A N 1
ATOM 713 C CA . VAL A 1 99 ? -11.958 -13.931 -10.727 1.00 91.56 99 VAL A CA 1
ATOM 714 C C . VAL A 1 99 ? -13.469 -13.791 -10.621 1.00 91.56 99 VAL A C 1
ATOM 716 O O . VAL A 1 99 ? -14.132 -13.345 -11.556 1.00 91.56 99 VAL A O 1
ATOM 719 N N . THR A 1 100 ? -14.030 -14.155 -9.472 1.00 88.19 100 THR A N 1
ATOM 720 C CA . THR A 1 100 ? -15.449 -13.928 -9.167 1.00 88.19 100 THR A CA 1
ATOM 721 C C . THR A 1 100 ? -15.571 -12.757 -8.204 1.00 88.19 100 THR A C 1
ATOM 723 O O . THR A 1 100 ? -15.033 -12.798 -7.099 1.00 88.19 100 THR A O 1
ATOM 726 N N . THR A 1 101 ? -16.269 -11.703 -8.616 1.00 88.12 101 THR A N 1
ATOM 727 C CA . THR A 1 101 ? -16.437 -10.491 -7.806 1.00 88.12 101 THR A CA 1
ATOM 728 C C . THR A 1 101 ? -17.557 -10.697 -6.791 1.00 88.12 101 THR A C 1
ATOM 730 O O . THR A 1 101 ? -18.680 -10.995 -7.194 1.00 88.12 101 THR A O 1
ATOM 733 N N . GLN A 1 102 ? -17.277 -10.526 -5.502 1.00 81.44 102 GLN A N 1
ATOM 734 C CA . GLN A 1 102 ? -18.275 -10.721 -4.443 1.00 81.44 102 GLN A CA 1
ATOM 735 C C . GLN A 1 102 ? -18.777 -9.383 -3.901 1.00 81.44 102 GLN A C 1
ATOM 737 O O . GLN A 1 102 ? -19.981 -9.171 -3.758 1.00 81.44 102 GLN A O 1
ATOM 742 N N . GLN A 1 103 ? -17.854 -8.457 -3.631 1.00 77.88 103 GLN A N 1
ATOM 743 C CA . GLN A 1 103 ? -18.161 -7.202 -2.952 1.00 77.88 103 GLN A CA 1
ATOM 744 C C . GLN A 1 103 ? -17.223 -6.078 -3.401 1.00 77.88 103 GLN A C 1
ATOM 746 O O . GLN A 1 103 ? -16.054 -6.325 -3.687 1.00 77.88 103 GLN A O 1
ATOM 751 N N . LEU A 1 104 ? -17.731 -4.842 -3.451 1.00 84.50 104 LEU A N 1
ATOM 752 C CA . LEU A 1 104 ? -16.925 -3.639 -3.688 1.00 84.50 104 LEU A CA 1
ATOM 753 C C . LEU A 1 104 ? -16.490 -3.003 -2.374 1.00 84.50 104 LEU A C 1
ATOM 755 O O . LEU A 1 104 ? -17.278 -2.957 -1.426 1.00 84.50 104 LEU A O 1
ATOM 759 N N . ALA A 1 105 ? -15.287 -2.430 -2.387 1.00 84.31 105 ALA A N 1
ATOM 760 C CA . ALA A 1 105 ? -14.815 -1.582 -1.311 1.00 84.31 105 ALA A CA 1
ATOM 761 C C . ALA A 1 105 ? -15.701 -0.337 -1.205 1.00 84.31 105 ALA A C 1
ATOM 763 O O . ALA A 1 105 ? -16.065 0.285 -2.209 1.00 84.31 105 ALA A O 1
ATOM 764 N N . ALA A 1 106 ? -16.031 0.043 0.022 1.00 82.94 106 ALA A N 1
ATOM 765 C CA . ALA A 1 106 ? -16.694 1.299 0.319 1.00 82.94 106 ALA A CA 1
ATOM 766 C C . ALA A 1 106 ? -16.049 1.956 1.536 1.00 82.94 106 ALA A C 1
ATOM 768 O O . ALA A 1 106 ? -15.533 1.292 2.432 1.00 82.94 106 ALA A O 1
ATOM 769 N N . THR A 1 107 ? -16.094 3.283 1.572 1.00 89.62 107 THR A N 1
ATOM 770 C CA . THR A 1 107 ? -15.626 4.080 2.708 1.00 89.62 107 THR A CA 1
ATOM 771 C C . THR A 1 107 ? -16.803 4.394 3.625 1.00 89.62 107 THR A C 1
ATOM 773 O O . THR A 1 107 ? -17.882 4.766 3.147 1.00 89.62 107 THR A O 1
ATOM 776 N N . HIS A 1 108 ? -16.604 4.278 4.942 1.00 83.75 108 HIS A N 1
ATOM 777 C CA . HIS A 1 108 ? -17.639 4.629 5.913 1.00 83.75 108 HIS A CA 1
ATOM 778 C C . HIS A 1 108 ? -17.883 6.145 5.901 1.00 83.75 108 HIS A C 1
ATOM 780 O O . HIS A 1 108 ? -16.940 6.940 5.964 1.00 83.75 108 HIS A O 1
ATOM 786 N N . SER A 1 109 ? -19.141 6.573 5.813 1.00 90.75 109 SER A N 1
ATOM 787 C CA . SER A 1 109 ? -19.506 7.986 5.886 1.00 90.75 109 SER A CA 1
ATOM 788 C C . SER A 1 109 ? -20.821 8.207 6.612 1.00 90.75 109 SER A C 1
ATOM 790 O O . SER A 1 109 ? -21.834 7.568 6.329 1.00 90.75 109 SER A O 1
ATOM 792 N N . VAL A 1 110 ? -20.833 9.212 7.479 1.00 86.75 110 VAL A N 1
ATOM 793 C CA . VAL A 1 110 ? -21.957 9.570 8.344 1.00 86.75 110 VAL A CA 1
ATOM 794 C C . VAL A 1 110 ? -22.319 11.035 8.115 1.00 86.75 110 VAL A C 1
ATOM 796 O O . VAL A 1 110 ? -21.443 11.879 7.925 1.00 86.75 110 VAL A O 1
ATOM 799 N N . SER A 1 111 ? -23.610 11.354 8.114 1.00 88.75 111 SER A N 1
ATOM 800 C CA . SER A 1 111 ? -24.122 12.718 7.954 1.00 88.75 111 SER A CA 1
ATOM 801 C C . SER A 1 111 ? -24.998 13.113 9.138 1.00 88.75 111 SER A C 1
ATOM 803 O O . SER A 1 111 ? -25.713 12.282 9.695 1.00 88.75 111 SER A O 1
ATOM 805 N N . SER A 1 112 ? -24.983 14.385 9.533 1.00 87.88 112 SER A N 1
ATOM 806 C CA . SER A 1 112 ? -25.915 14.891 10.537 1.00 87.88 112 SER A CA 1
ATOM 807 C C . SER A 1 112 ? -27.329 14.959 9.957 1.00 87.88 112 SER A C 1
ATOM 809 O O . SER A 1 112 ? -27.554 15.600 8.931 1.00 87.88 112 SER A O 1
ATOM 811 N N . ARG A 1 113 ? -28.308 14.384 10.660 1.00 82.25 113 ARG A N 1
ATOM 812 C CA . ARG A 1 113 ? -29.736 14.492 10.305 1.00 82.25 113 ARG A CA 1
ATOM 813 C C . ARG A 1 113 ? -30.290 15.884 10.578 1.00 82.25 113 ARG A C 1
ATOM 815 O O . ARG A 1 113 ? -31.269 16.310 9.970 1.00 82.25 113 ARG A O 1
ATOM 822 N N . GLN A 1 114 ? -29.690 16.581 11.539 1.00 84.00 114 GLN A N 1
ATOM 823 C CA . GLN A 1 114 ? -30.009 17.972 11.800 1.00 84.00 114 GLN A CA 1
ATOM 824 C C . GLN A 1 114 ? -29.438 18.843 10.679 1.00 84.00 114 GLN A C 1
ATOM 826 O O . GLN A 1 114 ? -28.236 18.826 10.427 1.00 84.00 114 GLN A O 1
ATOM 831 N N . GLN A 1 115 ? -30.311 19.618 10.036 1.00 90.56 115 GLN A N 1
ATOM 832 C CA . GLN A 1 115 ? -29.914 20.655 9.091 1.00 90.56 115 GLN A CA 1
ATOM 833 C C . GLN A 1 115 ? -29.712 21.985 9.819 1.00 90.56 115 GLN A C 1
ATOM 835 O O . GLN A 1 115 ? -30.491 22.362 10.700 1.00 90.56 115 GLN A O 1
ATOM 840 N N . PHE A 1 116 ? -28.686 22.715 9.409 1.00 90.81 116 PHE A N 1
ATOM 841 C CA . PHE A 1 116 ? -28.320 24.021 9.931 1.00 90.81 116 PHE A CA 1
ATOM 842 C C . PHE A 1 116 ? -28.595 25.099 8.885 1.00 90.81 116 PHE A C 1
ATOM 844 O O . PHE A 1 116 ? -28.454 24.877 7.683 1.00 90.81 116 PHE A O 1
ATOM 851 N N . ALA A 1 117 ? -29.006 26.282 9.335 1.00 90.81 117 ALA A N 1
ATOM 852 C CA . ALA A 1 117 ? -29.346 27.385 8.436 1.00 90.81 117 ALA A CA 1
ATOM 853 C C . ALA A 1 117 ? -28.109 28.109 7.868 1.00 90.81 117 ALA A C 1
ATOM 855 O O . ALA A 1 117 ? -28.207 28.768 6.835 1.00 90.81 117 ALA A O 1
ATOM 856 N N . SER A 1 118 ? -26.961 28.001 8.543 1.00 92.12 118 SER A N 1
ATOM 857 C CA . SER A 1 118 ? -25.707 28.687 8.218 1.00 92.12 118 SER A CA 1
ATOM 858 C C . SER A 1 118 ? -24.510 27.833 8.638 1.00 92.12 118 SER A C 1
ATOM 860 O O . SER A 1 118 ? -24.628 27.028 9.563 1.00 92.12 118 SER A O 1
ATOM 862 N N . THR A 1 119 ? -23.364 28.021 7.979 1.00 94.19 119 THR A N 1
ATOM 863 C CA . THR A 1 119 ? -22.091 27.373 8.340 1.00 94.19 119 THR A CA 1
ATOM 864 C C . THR A 1 119 ? -21.264 28.198 9.333 1.00 94.19 119 THR A C 1
ATOM 866 O O . THR A 1 119 ? -20.478 27.640 10.098 1.00 94.19 119 THR A O 1
ATOM 869 N N . GLU A 1 120 ? -21.501 29.515 9.375 1.00 93.81 120 GLU A N 1
ATOM 870 C CA . GLU A 1 120 ? -20.712 30.493 10.139 1.00 93.81 120 GLU A CA 1
ATOM 871 C C . GLU A 1 120 ? -21.376 30.920 11.461 1.00 93.81 120 GLU A C 1
ATOM 873 O O . GLU A 1 120 ? -20.722 31.499 12.327 1.00 93.81 120 GLU A O 1
ATOM 878 N N . GLU A 1 121 ? -22.678 30.668 11.641 1.00 93.69 121 GLU A N 1
ATOM 879 C CA . GLU A 1 121 ? -23.370 31.036 12.882 1.00 93.69 121 GLU A CA 1
ATOM 880 C C . GLU A 1 121 ? -23.058 30.053 14.016 1.00 93.69 121 GLU A C 1
ATOM 882 O O . GLU A 1 121 ? -22.985 28.841 13.811 1.00 93.69 121 GLU A O 1
ATOM 887 N N . ALA A 1 122 ? -22.908 30.591 15.230 1.00 92.69 122 ALA A N 1
ATOM 888 C CA . ALA A 1 122 ? -22.667 29.799 16.428 1.00 92.69 122 ALA A CA 1
ATOM 889 C C . ALA A 1 122 ? -23.838 28.842 16.702 1.00 92.69 122 ALA A C 1
ATOM 891 O O . ALA A 1 122 ? -24.998 29.262 16.761 1.00 92.69 122 ALA A O 1
ATOM 892 N N . LEU A 1 123 ? -23.525 27.564 16.917 1.00 87.50 123 LEU A N 1
ATOM 893 C CA . LEU A 1 123 ? -24.517 26.503 17.104 1.00 87.50 123 LEU A CA 1
ATOM 894 C C . LEU A 1 123 ? -25.110 26.480 18.518 1.00 87.50 123 LEU A C 1
ATOM 896 O O . LEU A 1 123 ? -26.182 25.914 18.728 1.00 87.50 123 LEU A O 1
ATOM 900 N N . GLY A 1 124 ? -24.431 27.092 19.495 1.00 87.81 124 GLY A N 1
ATOM 901 C CA . GLY A 1 124 ? -24.876 27.118 20.889 1.00 87.81 124 GLY A CA 1
ATOM 902 C C . GLY A 1 124 ? -24.727 25.781 21.624 1.00 87.81 124 GLY A C 1
ATOM 903 O O . GLY A 1 124 ? -25.283 25.631 22.711 1.00 87.81 124 GLY A O 1
ATOM 904 N N . PHE A 1 125 ? -24.002 24.816 21.053 1.00 85.38 125 PHE A N 1
ATOM 905 C CA . PHE A 1 125 ? -23.690 23.542 21.700 1.00 85.38 125 PHE A CA 1
ATOM 906 C C . PHE A 1 125 ? -22.504 23.682 22.648 1.00 85.38 125 PHE A C 1
ATOM 908 O O . PHE A 1 125 ? -21.556 24.392 22.356 1.00 85.38 125 PHE A O 1
ATOM 915 N N . SER A 1 126 ? -22.532 22.984 23.776 1.00 84.38 126 SER A N 1
ATOM 916 C CA . SER A 1 126 ? -21.383 22.905 24.676 1.00 84.38 126 SER A CA 1
ATOM 917 C C . SER A 1 126 ? -21.221 21.475 25.148 1.00 84.38 126 SER A C 1
ATOM 919 O O . SER A 1 126 ? -22.184 20.902 25.666 1.00 84.38 126 SER A O 1
ATOM 921 N N . GLY A 1 127 ? -20.030 20.917 24.991 1.00 80.81 127 GLY A N 1
ATOM 922 C CA . GLY A 1 127 ? -19.772 19.535 25.356 1.00 80.81 127 GLY A CA 1
ATOM 923 C C . GLY A 1 127 ? -18.602 18.941 24.593 1.00 80.81 127 GLY A C 1
ATOM 924 O O . GLY A 1 127 ? -17.831 19.653 23.957 1.00 80.81 127 GLY A O 1
ATOM 925 N N . GLU A 1 128 ? -18.494 17.626 24.645 1.00 76.81 128 GLU A N 1
ATOM 926 C CA . GLU A 1 128 ? -17.451 16.860 23.977 1.00 76.81 128 GLU A CA 1
ATOM 927 C C . GLU A 1 128 ? -18.051 16.083 22.810 1.00 76.81 128 GLU A C 1
ATOM 929 O O . GLU A 1 128 ? -19.138 15.521 22.927 1.00 76.81 128 GLU A O 1
ATOM 934 N N . PHE A 1 129 ? -17.351 16.080 21.682 1.00 80.62 129 PHE A N 1
ATOM 935 C CA . PHE A 1 129 ? -17.653 15.291 20.498 1.00 80.62 129 PHE A CA 1
ATOM 936 C C . PHE A 1 129 ? -16.526 14.283 20.312 1.00 80.62 129 PHE A C 1
ATOM 938 O O . PHE A 1 129 ? -15.387 14.688 20.075 1.00 80.62 129 PHE A O 1
ATOM 945 N N . SER A 1 130 ? -16.823 12.998 20.454 1.00 78.50 130 SER A N 1
ATOM 946 C CA . SER A 1 130 ? -15.840 11.927 20.335 1.00 78.50 130 SER A CA 1
ATOM 947 C C . SER A 1 130 ? -16.113 11.065 19.107 1.00 78.50 130 SER A C 1
ATOM 949 O O . SER A 1 130 ? -17.258 10.794 18.747 1.00 78.50 130 SER A O 1
ATOM 951 N N . ILE A 1 131 ? -15.040 10.658 18.439 1.00 81.38 131 ILE A N 1
ATOM 952 C CA . ILE A 1 131 ? -15.057 9.722 17.319 1.00 81.38 131 ILE A CA 1
ATOM 953 C C . ILE A 1 131 ? -14.213 8.524 17.730 1.00 81.38 131 ILE A C 1
ATOM 955 O O . ILE A 1 131 ? -13.056 8.703 18.110 1.00 81.38 131 ILE A O 1
ATOM 959 N N . ARG A 1 132 ? -14.782 7.324 17.674 1.00 71.81 132 ARG A N 1
ATOM 960 C CA . ARG A 1 132 ? -14.090 6.076 18.015 1.00 71.81 132 ARG A CA 1
ATOM 961 C C . ARG A 1 132 ? -13.928 5.199 16.791 1.00 71.81 132 ARG A C 1
ATOM 963 O O . ARG A 1 132 ? -14.697 5.313 15.834 1.00 71.81 132 ARG A O 1
ATOM 970 N N . ASN A 1 133 ? -12.928 4.330 16.850 1.00 66.94 133 ASN A N 1
ATOM 971 C CA . ASN A 1 133 ? -12.812 3.209 15.934 1.00 66.94 133 ASN A CA 1
ATOM 972 C C . ASN A 1 133 ? -13.991 2.228 16.135 1.00 66.94 133 ASN A C 1
ATOM 974 O O . ASN A 1 133 ? -14.477 2.088 17.254 1.00 66.94 133 ASN A O 1
ATOM 978 N N . GLY A 1 134 ? -14.456 1.580 15.062 1.00 58.66 134 GLY A N 1
ATOM 979 C CA . GLY A 1 134 ? -15.595 0.647 15.088 1.00 58.66 134 GLY A CA 1
ATOM 980 C C . GLY A 1 134 ? -16.930 1.283 14.675 1.00 58.66 134 GLY A C 1
ATOM 981 O O . GLY A 1 134 ? -17.116 2.490 14.770 1.00 58.66 134 GLY A O 1
ATOM 982 N N . GLY A 1 135 ? -17.862 0.498 14.128 1.00 53.16 135 GLY A N 1
ATOM 983 C CA . GLY A 1 135 ? -19.146 1.002 13.616 1.00 53.16 135 GLY A CA 1
ATOM 984 C C . GLY A 1 135 ? -20.190 1.273 14.709 1.00 53.16 135 GLY A C 1
ATOM 985 O O . GLY A 1 135 ? -20.211 0.591 15.723 1.00 53.16 135 GLY A O 1
ATOM 986 N N . GLN A 1 136 ? -21.099 2.234 14.488 1.00 53.78 136 GLN A N 1
ATOM 987 C CA . GLN A 1 136 ? -22.307 2.380 15.321 1.00 53.78 136 GLN A CA 1
ATOM 988 C C . GLN A 1 136 ? -23.216 1.145 15.202 1.00 53.78 136 GLN A C 1
ATOM 990 O O . GLN A 1 136 ? -23.299 0.526 14.136 1.00 53.78 136 GLN A O 1
ATOM 995 N N . LEU A 1 137 ? -23.996 0.860 16.251 1.00 57.28 137 LEU A N 1
ATOM 996 C CA . LEU A 1 137 ? -25.081 -0.117 16.195 1.00 57.28 137 LEU A CA 1
ATOM 997 C C . LEU A 1 137 ? -26.185 0.356 15.228 1.00 57.28 137 LEU A C 1
ATOM 999 O O . LEU A 1 137 ? -27.124 1.070 15.593 1.00 57.28 137 LEU A O 1
ATOM 1003 N N . GLU A 1 138 ? -26.081 -0.028 13.959 1.00 57.75 138 GLU A N 1
ATOM 1004 C CA . GLU A 1 138 ? -27.086 0.293 12.952 1.00 57.75 138 GLU A CA 1
ATOM 1005 C C . GLU A 1 138 ? -28.343 -0.575 13.101 1.00 57.75 138 GLU A C 1
ATOM 1007 O O . GLU A 1 138 ? -28.308 -1.760 13.432 1.00 57.75 138 GLU A O 1
ATOM 1012 N N . GLN A 1 139 ? -29.501 0.010 12.789 1.00 59.06 139 GLN A N 1
ATOM 1013 C CA . GLN A 1 139 ? -30.788 -0.692 12.866 1.00 59.06 139 GLN A CA 1
ATOM 1014 C C . GLN A 1 139 ? -30.824 -1.897 11.904 1.00 59.06 139 GLN A C 1
ATOM 1016 O O . GLN A 1 139 ? -31.428 -2.924 12.198 1.00 59.06 139 GLN A O 1
ATOM 1021 N N . SER A 1 140 ? -30.102 -1.826 10.790 1.00 58.28 140 SER A N 1
ATOM 1022 C CA . SER A 1 140 ? -30.069 -2.874 9.767 1.00 58.28 140 SER A CA 1
ATOM 1023 C C . SER A 1 140 ? -29.262 -4.119 10.158 1.00 58.28 140 SER A C 1
ATOM 1025 O O . SER A 1 140 ? -29.261 -5.091 9.402 1.00 58.28 140 SER A O 1
ATOM 1027 N N . ILE A 1 141 ? -28.567 -4.114 11.300 1.00 66.25 141 ILE A N 1
ATOM 1028 C CA . ILE A 1 141 ? -27.615 -5.171 11.652 1.00 66.25 141 ILE A CA 1
ATOM 1029 C C . ILE A 1 141 ? -28.351 -6.477 11.979 1.00 66.25 141 ILE A C 1
ATOM 1031 O O . ILE A 1 141 ? -29.246 -6.476 12.837 1.00 66.25 141 ILE A O 1
ATOM 1035 N N . PRO A 1 142 ? -28.002 -7.599 11.313 1.00 72.12 142 PRO A N 1
ATOM 1036 C CA . PRO A 1 142 ? -28.488 -8.917 11.679 1.00 72.12 142 PRO A CA 1
ATOM 1037 C C . PRO A 1 142 ? -28.111 -9.251 13.118 1.00 72.12 142 PRO A C 1
ATOM 1039 O O . PRO A 1 142 ? -26.957 -9.125 13.515 1.00 72.12 142 PRO A O 1
ATOM 1042 N N . LEU A 1 143 ? -29.063 -9.784 13.878 1.00 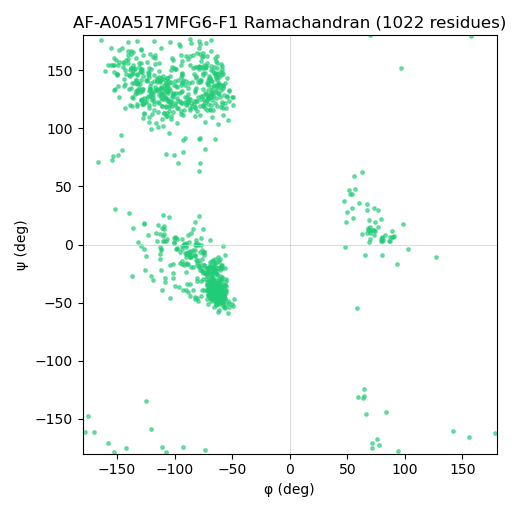74.31 143 LEU A N 1
ATOM 1043 C CA . LEU A 1 143 ? -28.841 -10.189 15.262 1.00 74.31 143 LEU A CA 1
ATOM 1044 C C . LEU A 1 143 ? -27.739 -11.243 15.417 1.00 74.31 143 LEU A C 1
ATOM 1046 O O . LEU A 1 143 ? -27.266 -11.420 16.522 1.00 74.31 143 LEU A O 1
ATOM 1050 N N . GLN A 1 144 ? -27.348 -11.947 14.351 1.00 66.12 144 GLN A N 1
ATOM 1051 C CA . GLN A 1 144 ? -26.242 -12.913 14.368 1.00 66.12 144 GLN A CA 1
ATOM 1052 C C . GLN A 1 144 ? -24.854 -12.254 14.349 1.00 66.12 144 GLN A C 1
ATOM 1054 O O . GLN A 1 144 ? -23.890 -12.899 14.726 1.00 66.12 144 GLN A O 1
ATOM 1059 N N . GLN A 1 145 ? -24.749 -10.994 13.916 1.00 59.19 145 GLN A N 1
ATOM 1060 C CA . GLN A 1 145 ? -23.475 -10.266 13.822 1.00 59.19 145 GLN A CA 1
ATOM 1061 C C . GLN A 1 145 ? -23.124 -9.492 15.101 1.00 59.19 145 GLN A C 1
ATOM 1063 O O . GLN A 1 145 ? -22.010 -8.994 15.231 1.00 59.19 145 GLN A O 1
ATOM 1068 N N . LEU A 1 146 ? -24.073 -9.386 16.031 1.00 63.84 146 LEU A N 1
ATOM 1069 C CA . LEU A 1 146 ? -23.906 -8.694 17.307 1.00 63.84 146 LEU A CA 1
ATOM 1070 C C . LEU A 1 146 ? -23.083 -9.523 18.293 1.00 63.84 146 LEU A C 1
ATOM 1072 O O . LEU A 1 146 ? -22.984 -10.741 18.140 1.00 63.84 146 LEU A O 1
ATOM 1076 N N . ASN A 1 147 ? -22.549 -8.870 19.325 1.00 60.16 147 ASN A N 1
ATOM 1077 C CA . ASN A 1 147 ? -21.733 -9.484 20.370 1.00 60.16 147 ASN A CA 1
ATOM 1078 C C . ASN A 1 147 ? -20.538 -10.214 19.743 1.00 60.16 147 ASN A C 1
ATOM 1080 O O . ASN A 1 147 ? -20.435 -11.438 19.847 1.00 60.16 147 ASN A O 1
ATOM 1084 N N . ASP A 1 148 ? -19.693 -9.498 19.003 1.00 54.94 148 ASP A N 1
ATOM 1085 C CA . ASP A 1 148 ? -18.557 -10.027 18.221 1.00 54.94 148 ASP A CA 1
ATOM 1086 C C . ASP A 1 148 ? -18.905 -11.262 17.363 1.00 54.94 148 ASP A C 1
ATOM 1088 O O . ASP A 1 148 ? -18.139 -12.221 17.279 1.00 54.94 148 ASP A O 1
ATOM 1092 N N . GLY A 1 149 ? -20.108 -11.306 16.783 1.00 51.16 149 GLY A N 1
ATOM 1093 C CA . GLY A 1 149 ? -20.555 -12.431 15.953 1.00 51.16 149 GLY A CA 1
ATOM 1094 C C . GLY A 1 149 ? -21.065 -13.668 16.711 1.00 51.16 149 GLY A C 1
ATOM 1095 O O . GLY A 1 149 ? -21.384 -14.671 16.075 1.00 51.16 149 GLY A O 1
ATOM 1096 N N . LEU A 1 150 ? -21.200 -13.625 18.046 1.00 52.34 150 LEU A N 1
ATOM 1097 C CA . LEU A 1 150 ? -21.939 -14.665 18.792 1.00 52.34 150 LEU A CA 1
ATOM 1098 C C . LEU A 1 150 ? -23.450 -14.587 18.544 1.00 52.34 150 LEU A C 1
ATOM 1100 O O . LEU A 1 150 ? -24.174 -15.578 18.666 1.00 52.34 150 LEU A O 1
ATOM 1104 N N . GLY A 1 151 ? -23.916 -13.397 18.191 1.00 65.69 151 GLY A N 1
ATOM 1105 C CA . GLY A 1 151 ? -25.298 -13.085 17.933 1.00 65.69 151 GLY A CA 1
ATOM 1106 C C . GLY A 1 151 ? -26.160 -12.952 19.187 1.00 65.69 151 GLY A C 1
ATOM 1107 O O . GLY A 1 151 ? -25.671 -12.845 20.309 1.00 65.69 151 GLY A O 1
ATOM 1108 N N . VAL A 1 152 ? -27.476 -12.933 18.969 1.00 74.00 152 VAL A N 1
ATOM 1109 C CA . VAL A 1 152 ? -28.504 -12.785 20.009 1.00 74.00 152 VAL A CA 1
ATOM 1110 C C . VAL A 1 152 ? -29.404 -14.009 20.041 1.00 74.00 152 VAL A C 1
ATOM 1112 O O . VAL A 1 152 ? -30.014 -14.384 19.029 1.00 74.00 152 VAL A O 1
ATOM 1115 N N . GLN A 1 153 ? -29.554 -14.607 21.219 1.00 78.81 153 GLN A N 1
ATOM 1116 C CA . GLN A 1 153 ? -30.474 -15.702 21.462 1.00 78.81 153 GLN A CA 1
ATOM 1117 C C . GLN A 1 153 ? -31.918 -15.237 21.259 1.00 78.81 153 GLN A C 1
ATOM 1119 O O . GLN A 1 153 ? -32.412 -14.299 21.887 1.00 78.81 153 GLN A O 1
ATOM 1124 N N . GLN A 1 154 ? -32.647 -15.956 20.411 1.00 81.38 154 GLN A N 1
ATOM 1125 C CA . GLN A 1 154 ? -34.066 -15.707 20.175 1.00 81.38 154 GLN A CA 1
ATOM 1126 C C . GLN A 1 154 ? -34.903 -16.063 21.411 1.00 81.38 154 GLN A C 1
ATOM 1128 O O . GLN A 1 154 ? -34.851 -17.189 21.908 1.00 81.38 154 GLN A O 1
ATOM 1133 N N . GLY A 1 155 ? -35.731 -15.124 21.872 1.00 87.06 155 GLY A N 1
ATOM 1134 C CA . GLY A 1 155 ? -36.528 -15.305 23.084 1.00 87.06 155 GLY A CA 1
ATOM 1135 C C . GLY A 1 155 ? -37.485 -14.151 23.357 1.00 87.06 155 GLY A C 1
ATOM 1136 O O . GLY A 1 155 ? -38.065 -13.571 22.439 1.00 87.06 155 GLY A O 1
ATOM 1137 N N . SER A 1 156 ? -37.742 -13.855 24.626 1.00 91.38 156 SER A N 1
ATOM 1138 C CA . SER A 1 156 ? -38.659 -12.789 25.037 1.00 91.38 156 SER A CA 1
ATOM 1139 C C . SER A 1 156 ? -38.093 -12.038 26.228 1.00 91.38 156 SER A C 1
ATOM 1141 O O . SER A 1 156 ? -37.484 -12.638 27.105 1.00 91.38 156 SER A O 1
ATOM 1143 N N . ILE A 1 157 ? -38.364 -10.739 26.286 1.00 93.19 157 ILE A N 1
ATOM 1144 C CA . ILE A 1 157 ? -37.903 -9.858 27.366 1.00 93.19 157 ILE A CA 1
ATOM 1145 C C . ILE A 1 157 ? -39.109 -9.223 28.052 1.00 93.19 157 ILE A C 1
ATOM 1147 O O . ILE A 1 157 ? -40.148 -9.033 27.420 1.00 93.19 157 ILE A O 1
ATOM 1151 N N . GLN A 1 158 ? -39.019 -8.889 29.334 1.00 94.00 158 GLN A N 1
ATOM 1152 C CA . GLN A 1 158 ? -40.056 -8.138 30.040 1.00 94.00 158 GLN A CA 1
ATOM 1153 C C . GLN A 1 158 ? -39.564 -6.720 30.313 1.00 94.00 158 GLN A C 1
ATOM 1155 O O . GLN A 1 158 ? -38.511 -6.534 30.902 1.00 94.00 158 GLN A O 1
ATOM 1160 N N . ILE A 1 159 ? -40.343 -5.715 29.919 1.00 95.81 159 ILE A N 1
ATOM 1161 C CA . ILE A 1 159 ? -40.051 -4.303 30.189 1.00 95.81 159 ILE A CA 1
ATOM 1162 C C . ILE A 1 159 ? -41.094 -3.775 31.171 1.00 95.81 159 ILE A C 1
ATOM 1164 O O . ILE A 1 159 ? -42.286 -4.025 30.989 1.00 95.81 159 ILE A O 1
ATOM 1168 N N . THR A 1 160 ? -40.655 -3.043 32.195 1.00 94.00 160 THR A N 1
ATOM 1169 C CA . THR A 1 160 ? -41.501 -2.340 33.167 1.00 94.00 160 THR A CA 1
ATOM 1170 C C . THR A 1 160 ? -41.244 -0.840 33.093 1.00 94.00 160 THR A C 1
ATOM 1172 O O . THR A 1 160 ? -40.106 -0.401 33.249 1.00 94.00 160 THR A O 1
ATOM 1175 N N . ASP A 1 161 ? -42.292 -0.051 32.859 1.00 95.06 161 ASP A N 1
ATOM 1176 C CA . ASP A 1 161 ? -42.203 1.409 32.777 1.00 95.06 161 ASP A CA 1
ATOM 1177 C C . ASP A 1 161 ? -42.307 2.087 34.158 1.00 95.06 161 ASP A C 1
ATOM 1179 O O . ASP A 1 161 ? -42.584 1.449 35.183 1.00 95.06 161 ASP A O 1
ATOM 1183 N N . ARG A 1 162 ? -42.105 3.408 34.217 1.00 94.44 162 ARG A N 1
ATOM 1184 C CA . ARG A 1 162 ? -42.086 4.142 35.498 1.00 94.44 162 ARG A CA 1
ATOM 1185 C C . ARG A 1 162 ? -43.463 4.338 36.131 1.00 94.44 162 ARG A C 1
ATOM 1187 O O . ARG A 1 162 ? -43.551 4.809 37.273 1.00 94.44 162 ARG A O 1
ATOM 1194 N N . SER A 1 163 ? -44.541 3.972 35.433 1.00 94.19 163 SER A N 1
ATOM 1195 C CA . SER A 1 163 ? -45.885 3.882 36.014 1.00 94.19 163 SER A CA 1
ATOM 1196 C C . SER A 1 163 ? -46.105 2.569 36.778 1.00 94.19 163 SER A C 1
ATOM 1198 O O . SER A 1 163 ? -47.055 2.469 37.556 1.00 94.19 163 SER A O 1
ATOM 1200 N N . GLY A 1 164 ? -45.204 1.592 36.605 1.00 90.12 164 GLY A N 1
ATOM 1201 C CA . GLY A 1 164 ? -45.299 0.249 37.175 1.00 90.12 164 GLY A CA 1
ATOM 1202 C C . GLY A 1 164 ? -46.059 -0.743 36.291 1.00 90.12 164 GLY A C 1
ATOM 1203 O O . GLY A 1 164 ? -46.404 -1.826 36.762 1.00 90.12 164 GLY A O 1
ATOM 1204 N N . ALA A 1 165 ? -46.351 -0.391 35.034 1.00 93.75 165 ALA A N 1
ATOM 1205 C CA . ALA A 1 165 ? -46.886 -1.332 34.057 1.00 93.75 165 ALA A CA 1
ATOM 1206 C C . ALA A 1 165 ? -45.750 -2.194 33.490 1.00 93.75 165 ALA A C 1
ATOM 1208 O O . ALA A 1 165 ? -44.680 -1.667 33.197 1.00 93.75 165 ALA A O 1
ATOM 1209 N N . SER A 1 166 ? -45.990 -3.494 33.296 1.00 94.69 166 SER A N 1
ATOM 1210 C CA . SER A 1 166 ? -45.014 -4.430 32.718 1.00 94.69 166 SER A CA 1
ATOM 1211 C C . SER A 1 166 ? -45.581 -5.143 31.492 1.00 94.69 166 SER A C 1
ATOM 1213 O O . SER A 1 166 ? -46.746 -5.551 31.491 1.00 94.69 166 SER A O 1
ATOM 1215 N N . ALA A 1 167 ? -44.754 -5.357 30.469 1.00 95.81 167 ALA A N 1
ATOM 1216 C CA . ALA A 1 167 ? -45.113 -6.091 29.259 1.00 95.81 167 ALA A CA 1
ATOM 1217 C C . ALA A 1 167 ? -44.002 -7.048 28.827 1.00 95.81 167 ALA A C 1
ATOM 1219 O O . ALA A 1 167 ? -42.829 -6.687 28.840 1.00 95.81 167 ALA A O 1
ATOM 1220 N N . THR A 1 168 ? -44.383 -8.250 28.394 1.00 94.88 168 THR A N 1
ATOM 1221 C CA . THR A 1 168 ? -43.475 -9.189 27.726 1.00 94.88 168 THR A CA 1
ATOM 1222 C C . THR A 1 168 ? -43.438 -8.888 26.228 1.00 94.88 168 THR A C 1
ATOM 1224 O O . THR A 1 168 ? -44.484 -8.843 25.577 1.00 94.88 168 THR A O 1
ATOM 1227 N N . ILE A 1 169 ? -42.241 -8.676 25.691 1.00 95.31 169 ILE A N 1
ATOM 1228 C CA . ILE A 1 169 ? -41.945 -8.431 24.281 1.00 95.31 169 ILE A CA 1
ATOM 1229 C C . ILE A 1 169 ? -41.402 -9.726 23.678 1.00 95.31 169 ILE A C 1
ATOM 1231 O O . ILE A 1 169 ? -40.374 -10.234 24.118 1.00 95.31 169 ILE A O 1
ATOM 1235 N N . ASP A 1 170 ? -42.101 -10.260 22.679 1.00 93.12 170 ASP A N 1
ATOM 1236 C CA . ASP A 1 170 ? -41.690 -11.469 21.962 1.00 93.12 170 ASP A CA 1
ATOM 1237 C C . ASP A 1 170 ? -40.743 -11.120 20.806 1.00 93.12 170 ASP A C 1
ATOM 1239 O O . ASP A 1 170 ? -41.138 -10.448 19.844 1.00 93.12 170 ASP A O 1
ATOM 1243 N N . LEU A 1 171 ? -39.503 -11.595 20.918 1.00 92.50 171 LEU A N 1
ATOM 1244 C CA . LEU A 1 171 ? -38.407 -11.394 19.973 1.00 92.50 171 LEU A CA 1
ATOM 1245 C C . LEU A 1 171 ? -37.996 -12.707 19.276 1.00 92.50 171 LEU A C 1
ATOM 1247 O O . LEU A 1 171 ? -37.015 -12.734 18.541 1.00 92.50 171 LEU A O 1
ATOM 1251 N N . THR A 1 172 ? -38.757 -13.797 19.436 1.00 86.50 172 THR A N 1
ATOM 1252 C CA . THR A 1 172 ? -38.394 -15.133 18.914 1.00 86.50 172 THR A CA 1
ATOM 1253 C C . THR A 1 172 ? -38.244 -15.199 17.393 1.00 86.50 172 THR A C 1
ATOM 1255 O O . THR A 1 172 ? -37.506 -16.029 16.881 1.00 86.50 172 THR A O 1
ATOM 1258 N N . ASN A 1 173 ? -38.937 -14.330 16.654 1.00 83.38 173 ASN A N 1
ATOM 1259 C CA . ASN A 1 173 ? -38.899 -14.284 15.186 1.00 83.38 173 ASN A CA 1
ATOM 1260 C C . ASN A 1 173 ? -38.157 -13.054 14.644 1.00 83.38 173 ASN A C 1
ATOM 1262 O O . ASN A 1 173 ? -38.289 -12.725 13.464 1.00 83.38 173 ASN A O 1
ATOM 1266 N N . VAL A 1 174 ? -37.423 -12.355 15.507 1.00 85.25 174 VAL A N 1
ATOM 1267 C CA . VAL A 1 174 ? -36.681 -11.150 15.154 1.00 85.25 174 VAL A CA 1
ATOM 1268 C C . VAL A 1 174 ? -35.293 -11.528 14.640 1.00 85.25 174 VAL A C 1
ATOM 1270 O O . VAL A 1 174 ? -34.664 -12.455 15.148 1.00 85.25 174 VAL A O 1
ATOM 1273 N N . ARG A 1 175 ? -34.834 -10.842 13.588 1.00 80.31 175 ARG A N 1
ATOM 1274 C CA . ARG A 1 175 ? -33.553 -11.125 12.922 1.00 80.31 175 ARG A CA 1
ATOM 1275 C C . ARG A 1 175 ? -32.612 -9.933 12.822 1.00 80.31 175 ARG A C 1
ATOM 1277 O O . ARG A 1 175 ? -31.464 -10.154 12.465 1.00 80.31 175 ARG A O 1
ATOM 1284 N N . SER A 1 176 ? -33.056 -8.718 13.133 1.00 80.62 176 SER A N 1
ATOM 1285 C CA . SER A 1 176 ? -32.216 -7.512 13.127 1.00 80.62 176 SER A CA 1
ATOM 1286 C C . SER A 1 176 ? -32.524 -6.582 14.301 1.00 80.62 176 SER A C 1
ATOM 1288 O O . SER A 1 176 ? -33.604 -6.678 14.896 1.00 80.62 176 SER A O 1
ATOM 1290 N N . ILE A 1 177 ? -31.609 -5.653 14.602 1.00 82.25 177 ILE A N 1
ATOM 1291 C CA . ILE A 1 177 ? -31.827 -4.593 15.606 1.00 82.25 177 ILE A CA 1
ATOM 1292 C C . ILE A 1 177 ? -33.088 -3.776 15.293 1.00 82.25 177 ILE A C 1
ATOM 1294 O O . ILE A 1 177 ? -33.877 -3.496 16.192 1.00 82.25 177 ILE A O 1
ATOM 1298 N N . GLU A 1 178 ? -33.342 -3.442 14.028 1.00 81.94 178 GLU A N 1
ATOM 1299 C CA . GLU A 1 178 ? -34.516 -2.681 13.581 1.00 81.94 178 GLU A CA 1
ATOM 1300 C C . GLU A 1 178 ? -35.807 -3.337 14.062 1.00 81.94 178 GLU A C 1
ATOM 1302 O O . GLU A 1 178 ? -36.663 -2.691 14.665 1.00 81.94 178 GLU A O 1
ATOM 1307 N N . GLN A 1 179 ? -35.917 -4.646 13.860 1.00 84.88 179 GLN A N 1
ATOM 1308 C CA . GLN A 1 179 ? -37.085 -5.415 14.259 1.00 84.88 179 GLN A CA 1
ATOM 1309 C C . GLN A 1 179 ? -37.213 -5.528 15.789 1.00 84.88 179 GLN A C 1
ATOM 1311 O O . GLN A 1 179 ? -38.336 -5.574 16.298 1.00 84.88 179 GLN A O 1
ATOM 1316 N N . VAL A 1 180 ? -36.100 -5.531 16.537 1.00 89.50 180 VAL A N 1
ATOM 1317 C CA . VAL A 1 180 ? -36.124 -5.458 18.011 1.00 89.50 180 VAL A CA 1
ATOM 1318 C C . VAL A 1 180 ? -36.708 -4.119 18.454 1.00 89.50 180 VAL A C 1
ATOM 1320 O O . VAL A 1 180 ? -37.665 -4.082 19.233 1.00 89.50 180 VAL A O 1
ATOM 1323 N N . LEU A 1 181 ? -36.173 -3.015 17.925 1.00 90.56 181 LEU A N 1
ATOM 1324 C CA . LEU A 1 181 ? -36.644 -1.666 18.235 1.00 90.56 181 LEU A CA 1
ATOM 1325 C C . LEU A 1 181 ? -38.119 -1.504 17.862 1.00 90.56 181 LEU A C 1
ATOM 1327 O O . LEU A 1 181 ? -38.894 -0.938 18.635 1.00 90.56 181 LEU A O 1
ATOM 1331 N N . GLU A 1 182 ? -38.527 -2.021 16.704 1.00 87.00 182 GLU A N 1
ATOM 1332 C CA . GLU A 1 182 ? -39.912 -1.996 16.243 1.00 87.00 182 GLU A CA 1
ATOM 1333 C C . GLU A 1 182 ? -40.837 -2.749 17.211 1.00 87.00 182 GLU A C 1
ATOM 1335 O O . GLU A 1 182 ? -41.865 -2.209 17.628 1.00 87.00 182 GLU A O 1
ATOM 1340 N N . LYS A 1 183 ? -40.453 -3.956 17.645 1.00 92.44 183 LYS A N 1
ATOM 1341 C CA . LYS A 1 183 ? -41.233 -4.757 18.601 1.00 92.44 183 LYS A CA 1
ATOM 1342 C C . LYS A 1 183 ? -41.411 -4.077 19.952 1.00 92.44 183 LYS A C 1
ATOM 1344 O O . LYS A 1 183 ? -42.508 -4.143 20.511 1.00 92.44 183 LYS A O 1
ATOM 1349 N N . ILE A 1 184 ? -40.372 -3.418 20.465 1.00 93.50 184 ILE A N 1
ATOM 1350 C CA . ILE A 1 184 ? -40.463 -2.665 21.721 1.00 93.50 184 ILE A CA 1
ATOM 1351 C C . ILE A 1 184 ? -41.362 -1.434 21.530 1.00 93.50 184 ILE A C 1
ATOM 1353 O O . ILE A 1 184 ? -42.299 -1.232 22.301 1.00 93.50 184 ILE A O 1
ATOM 1357 N N . ASN A 1 185 ? -41.136 -0.653 20.469 1.00 91.06 185 ASN A N 1
ATOM 1358 C CA . ASN A 1 185 ? -41.855 0.598 20.207 1.00 91.06 185 ASN A CA 1
ATOM 1359 C C . ASN A 1 185 ? -43.337 0.412 19.834 1.00 91.06 185 ASN A C 1
ATOM 1361 O O . ASN A 1 185 ? -44.132 1.333 20.015 1.00 91.06 185 ASN A O 1
ATOM 1365 N N . GLN A 1 186 ? -43.728 -0.750 19.305 1.00 90.12 186 GLN A N 1
ATOM 1366 C CA . GLN A 1 186 ? -45.126 -1.069 18.986 1.00 90.12 186 GLN A CA 1
ATOM 1367 C C . GLN A 1 186 ? -45.921 -1.597 20.189 1.00 90.12 186 GLN A C 1
ATOM 1369 O O . GLN A 1 186 ? -47.132 -1.815 20.078 1.00 90.12 186 GLN A O 1
ATOM 1374 N N . ASN A 1 187 ? -45.282 -1.811 21.343 1.00 90.50 187 ASN A N 1
ATOM 1375 C CA . ASN A 1 187 ? -45.983 -2.266 22.533 1.00 90.50 187 ASN A CA 1
ATOM 1376 C C . ASN A 1 187 ? -46.875 -1.151 23.102 1.00 90.50 187 ASN A C 1
ATOM 1378 O O . ASN A 1 187 ? -46.419 -0.049 23.376 1.00 90.50 187 ASN A O 1
ATOM 1382 N N . THR A 1 188 ? -48.162 -1.440 23.309 1.00 89.06 188 THR A N 1
ATOM 1383 C CA . THR A 1 188 ? -49.124 -0.465 23.856 1.00 89.06 188 THR A CA 1
ATOM 1384 C C . THR A 1 188 ? -49.381 -0.630 25.355 1.00 89.06 188 THR A C 1
ATOM 1386 O O . THR A 1 188 ? -50.170 0.122 25.923 1.00 89.06 188 THR A O 1
ATOM 1389 N N . THR A 1 189 ? -48.803 -1.656 25.983 1.00 90.50 189 THR A N 1
ATOM 1390 C CA . THR A 1 189 ? -49.018 -1.991 27.400 1.00 90.50 189 THR A CA 1
ATOM 1391 C C . THR A 1 189 ? -48.070 -1.211 28.307 1.00 90.50 189 THR A C 1
ATOM 1393 O O . THR A 1 189 ? -48.473 -0.827 29.402 1.00 90.50 189 THR A O 1
ATOM 1396 N N . VAL A 1 190 ? -46.848 -0.943 27.841 1.00 93.56 190 VAL A N 1
ATOM 1397 C CA . VAL A 1 190 ? -45.876 -0.051 28.491 1.00 93.56 190 VAL A CA 1
ATOM 1398 C C . VAL A 1 190 ? -45.633 1.181 27.629 1.00 93.56 190 VAL A C 1
ATOM 1400 O O . VAL A 1 190 ? -45.626 1.088 26.404 1.00 93.56 190 VAL A O 1
ATOM 1403 N N . SER A 1 191 ? -45.438 2.346 28.247 1.00 91.06 191 SER A N 1
ATOM 1404 C CA . SER A 1 191 ? -45.142 3.590 27.514 1.00 91.06 191 SER A CA 1
ATOM 1405 C C . SER A 1 191 ? -43.639 3.860 27.475 1.00 91.06 191 SER A C 1
ATOM 1407 O O . SER A 1 191 ? -43.143 4.786 28.121 1.00 91.06 191 SER A O 1
ATOM 1409 N N . VAL A 1 192 ? -42.917 3.043 26.708 1.00 92.00 192 VAL A N 1
ATOM 1410 C CA . VAL A 1 192 ? -41.459 3.130 26.534 1.00 92.00 192 VAL A CA 1
ATOM 1411 C C . VAL A 1 192 ? -41.127 3.304 25.055 1.00 92.00 192 VAL A C 1
ATOM 1413 O O . VAL A 1 192 ? -41.786 2.735 24.189 1.00 92.00 192 VAL A O 1
ATOM 1416 N N . ARG A 1 193 ? -40.090 4.090 24.766 1.00 89.94 193 ARG A N 1
ATOM 1417 C CA . ARG A 1 193 ? -39.479 4.209 23.443 1.00 89.94 193 ARG A CA 1
ATOM 1418 C C . ARG A 1 193 ? -38.076 3.614 23.461 1.00 89.94 193 ARG A C 1
ATOM 1420 O O . ARG A 1 193 ? -37.259 4.052 24.264 1.00 89.94 193 ARG A O 1
ATOM 1427 N N . ALA A 1 194 ? -37.798 2.683 22.559 1.00 88.62 194 ALA A N 1
ATOM 1428 C CA . ALA A 1 194 ? -36.467 2.156 22.289 1.00 88.62 194 ALA A CA 1
ATOM 1429 C C . ALA A 1 194 ? -35.824 2.853 21.079 1.00 88.62 194 ALA A C 1
ATOM 1431 O O . ALA A 1 194 ? -36.491 3.121 20.074 1.00 88.62 194 ALA A O 1
ATOM 1432 N N . SER A 1 195 ? -34.524 3.112 21.153 1.00 82.00 195 SER A N 1
ATOM 1433 C CA . SER A 1 195 ? -33.688 3.550 20.031 1.00 82.00 195 SER A CA 1
ATOM 1434 C C . SER A 1 195 ? -32.298 2.939 20.153 1.00 82.00 195 SER A C 1
ATOM 1436 O O . SER A 1 195 ? -31.783 2.876 21.262 1.00 82.00 195 SER A O 1
ATOM 1438 N N . ALA A 1 196 ? -31.679 2.549 19.040 1.00 74.38 196 ALA A N 1
ATOM 1439 C CA . ALA A 1 196 ? -30.234 2.327 19.012 1.00 74.38 196 ALA A CA 1
ATOM 1440 C C . ALA A 1 196 ? -29.529 3.688 19.138 1.00 74.38 196 ALA A C 1
ATOM 1442 O O . ALA A 1 196 ? -29.903 4.632 18.433 1.00 74.38 196 ALA A O 1
ATOM 1443 N N . ASP A 1 197 ? -28.608 3.806 20.089 1.00 61.03 197 ASP A N 1
ATOM 1444 C CA . ASP A 1 197 ? -27.792 4.999 20.341 1.00 61.03 197 ASP A CA 1
ATOM 1445 C C . ASP A 1 197 ? -26.432 4.523 20.869 1.00 61.03 197 ASP A C 1
ATOM 1447 O O . ASP A 1 197 ? -26.405 3.757 21.833 1.00 61.03 197 ASP A O 1
ATOM 1451 N N . ARG A 1 198 ? -25.329 4.967 20.249 1.00 59.41 198 ARG A N 1
ATOM 1452 C CA . ARG A 1 198 ? -23.975 4.394 20.422 1.00 59.41 198 ARG A CA 1
ATOM 1453 C C . ARG A 1 198 ? -23.930 2.908 20.031 1.00 59.41 198 ARG A C 1
ATOM 1455 O O . ARG A 1 198 ? -24.428 2.561 18.960 1.00 59.41 198 ARG A O 1
ATOM 1462 N N . ASP A 1 199 ? -23.365 2.065 20.885 1.00 63.12 199 ASP A N 1
ATOM 1463 C CA . ASP A 1 199 ? -23.236 0.630 20.656 1.00 63.12 199 ASP A CA 1
ATOM 1464 C C . ASP A 1 199 ? -24.405 -0.131 21.310 1.00 63.12 199 ASP A C 1
ATOM 1466 O O . ASP A 1 199 ? -24.575 -1.314 21.084 1.00 63.12 199 ASP A O 1
ATOM 1470 N N . GLY A 1 200 ? -25.282 0.528 22.077 1.00 71.12 200 GLY A N 1
ATOM 1471 C CA . GLY A 1 200 ? -26.361 -0.119 22.833 1.00 71.12 200 GLY A CA 1
ATOM 1472 C C . GLY A 1 200 ? -27.783 0.287 22.429 1.00 71.12 200 GLY A C 1
ATOM 1473 O O . GLY A 1 200 ? -28.037 1.193 21.626 1.00 71.12 200 GLY A O 1
ATOM 1474 N N . ILE A 1 201 ? -28.773 -0.364 23.046 1.00 82.75 201 ILE A N 1
ATOM 1475 C CA . ILE A 1 201 ? -30.186 0.029 22.934 1.00 82.75 201 ILE A CA 1
ATOM 1476 C C . ILE A 1 201 ? -30.559 0.943 24.108 1.00 82.75 201 ILE A C 1
ATOM 1478 O O . ILE A 1 201 ? -30.501 0.560 25.273 1.00 82.75 201 ILE A O 1
ATOM 1482 N N . THR A 1 202 ? -31.020 2.157 23.815 1.00 84.56 202 THR A N 1
ATOM 1483 C CA . THR A 1 202 ? -31.533 3.109 24.810 1.00 84.56 202 THR A CA 1
ATOM 1484 C C . THR A 1 202 ? -33.050 3.011 24.944 1.00 84.56 202 THR A C 1
ATOM 1486 O O . THR A 1 202 ? -33.782 3.098 23.957 1.00 84.56 202 THR A O 1
ATOM 1489 N N . LEU A 1 203 ? -33.536 2.917 26.184 1.00 89.81 203 LEU A N 1
ATOM 1490 C CA . LEU A 1 203 ? -34.951 2.968 26.549 1.00 89.81 203 LEU A CA 1
ATOM 1491 C C . LEU A 1 203 ? -35.301 4.311 27.199 1.00 89.81 203 LEU A C 1
ATOM 1493 O O . LEU A 1 203 ? -34.636 4.770 28.125 1.00 89.81 203 LEU A O 1
ATOM 1497 N N . THR A 1 204 ? -36.386 4.935 26.746 1.00 90.25 204 THR A N 1
ATOM 1498 C CA . THR A 1 204 ? -36.937 6.172 27.313 1.00 90.25 204 THR A CA 1
ATOM 1499 C C . THR A 1 204 ? -38.383 5.964 27.745 1.00 90.25 204 THR A C 1
ATOM 1501 O O . THR A 1 204 ? -39.246 5.665 26.921 1.00 90.25 204 THR A O 1
ATOM 1504 N N . ASP A 1 205 ? -38.663 6.167 29.028 1.00 92.12 205 ASP A N 1
ATOM 1505 C CA . ASP A 1 205 ? -40.017 6.220 29.573 1.00 92.12 205 ASP A CA 1
ATOM 1506 C C . ASP A 1 205 ? -40.733 7.502 29.123 1.00 92.12 205 ASP A C 1
ATOM 1508 O O . ASP A 1 205 ? -40.196 8.610 29.216 1.00 92.12 205 ASP A O 1
ATOM 1512 N N . LEU A 1 206 ? -41.970 7.352 28.653 1.00 90.31 206 LEU A N 1
ATOM 1513 C CA . LEU A 1 206 ? -42.816 8.453 28.183 1.00 90.31 206 LEU A CA 1
ATOM 1514 C C . LEU A 1 206 ? -43.967 8.774 29.148 1.00 90.31 206 LEU A C 1
ATOM 1516 O O . LEU A 1 206 ? -44.793 9.639 28.853 1.00 90.31 206 LEU A O 1
ATOM 1520 N N . THR A 1 207 ? -44.048 8.094 30.294 1.00 89.44 207 THR A N 1
ATOM 1521 C CA . THR A 1 207 ? -45.149 8.270 31.254 1.00 89.44 207 THR A CA 1
ATOM 1522 C C . THR A 1 207 ? -44.998 9.547 32.076 1.00 89.44 207 THR A C 1
ATOM 1524 O O . THR A 1 207 ? -46.001 10.129 32.496 1.00 89.44 207 THR A O 1
ATOM 1527 N N . GLY A 1 208 ? -43.753 9.965 32.343 1.00 81.75 208 GLY A N 1
ATOM 1528 C CA . GLY A 1 208 ? -43.436 11.067 33.257 1.00 81.75 208 GLY A CA 1
ATOM 1529 C C . GLY A 1 208 ? -43.747 10.761 34.729 1.00 81.75 208 GLY A C 1
ATOM 1530 O O . GLY A 1 208 ? -43.802 11.682 35.545 1.00 81.75 208 GLY A O 1
ATOM 1531 N N . GLN A 1 209 ? -43.985 9.493 35.072 1.00 87.69 209 GLN A N 1
ATOM 1532 C CA . GLN A 1 209 ? -44.291 9.044 36.430 1.00 87.69 209 GLN A CA 1
ATOM 1533 C C . GLN A 1 209 ? -43.026 8.557 37.158 1.00 87.69 209 GLN A C 1
ATOM 1535 O O . GLN A 1 209 ? -41.940 8.459 36.589 1.00 87.69 209 GLN A O 1
ATOM 1540 N N . THR A 1 210 ? -43.148 8.299 38.460 1.00 90.25 210 THR A N 1
ATOM 1541 C CA . THR A 1 210 ? -42.041 7.842 39.322 1.00 90.25 210 THR A CA 1
ATOM 1542 C C . THR A 1 210 ? -42.499 6.763 40.310 1.00 90.25 210 THR A C 1
ATOM 1544 O O . THR A 1 210 ? -41.984 6.690 41.423 1.00 90.25 210 THR A O 1
ATOM 1547 N N . LEU A 1 211 ? -43.541 5.998 39.960 1.00 89.50 211 LEU A N 1
ATOM 1548 C CA . LEU A 1 211 ? -44.126 4.969 40.831 1.00 89.50 211 LEU A CA 1
ATOM 1549 C C . LEU A 1 211 ? -43.249 3.714 40.911 1.00 89.50 211 LEU A C 1
ATOM 1551 O O . LEU A 1 211 ? -43.255 3.038 41.936 1.00 89.50 211 LEU A O 1
ATOM 1555 N N . SER A 1 212 ? -42.503 3.429 39.844 1.00 91.06 212 SER A N 1
ATOM 1556 C CA . SER A 1 212 ? -41.537 2.335 39.740 1.00 91.06 212 SER A CA 1
ATOM 1557 C C . SER A 1 212 ? -40.265 2.821 39.039 1.00 91.06 212 SER A C 1
ATOM 1559 O O . SER A 1 212 ? -40.244 3.893 38.424 1.00 91.06 212 SER A O 1
ATOM 1561 N N . ASN A 1 213 ? -39.205 2.022 39.117 1.00 87.44 213 ASN A N 1
ATOM 1562 C CA . ASN A 1 213 ? -38.041 2.173 38.252 1.00 87.44 213 ASN A CA 1
ATOM 1563 C C . ASN A 1 213 ? -38.371 1.693 36.831 1.00 87.44 213 ASN A C 1
ATOM 1565 O O . ASN A 1 213 ? -39.211 0.807 36.657 1.00 87.44 213 ASN A O 1
ATOM 1569 N N . LEU A 1 214 ? -37.688 2.269 35.837 1.00 90.12 214 LEU A N 1
ATOM 1570 C CA . LEU A 1 214 ? -37.641 1.707 34.486 1.00 90.12 214 LEU A CA 1
ATOM 1571 C C . LEU A 1 214 ? -36.777 0.446 34.558 1.00 90.12 214 LEU A C 1
ATOM 1573 O O . LEU A 1 214 ? -35.624 0.539 34.993 1.00 90.12 214 LEU A O 1
ATOM 1577 N N . ARG A 1 215 ? -37.343 -0.708 34.194 1.00 90.25 215 ARG A N 1
ATOM 1578 C CA . ARG A 1 215 ? -36.706 -2.014 34.395 1.00 90.25 215 ARG A CA 1
ATOM 1579 C C . ARG A 1 215 ? -36.848 -2.947 33.195 1.00 90.25 215 ARG A C 1
ATOM 1581 O O . ARG A 1 215 ? -37.887 -2.922 32.534 1.00 90.25 215 ARG A O 1
ATOM 1588 N N . VAL A 1 216 ? -35.838 -3.780 32.952 1.00 89.12 216 VAL A N 1
ATOM 1589 C CA . VAL A 1 216 ? -35.876 -4.874 31.969 1.00 89.12 216 VAL A CA 1
ATOM 1590 C C . VAL A 1 216 ? -35.465 -6.186 32.637 1.00 89.12 216 VAL A C 1
ATOM 1592 O O . VAL A 1 216 ? -34.471 -6.233 33.354 1.00 89.12 216 VAL A O 1
ATOM 1595 N N . ASP A 1 217 ? -36.231 -7.246 32.393 1.00 83.50 217 ASP A N 1
ATOM 1596 C CA . ASP A 1 217 ? -36.028 -8.587 32.940 1.00 83.50 217 ASP A CA 1
ATOM 1597 C C . ASP A 1 217 ? -36.017 -9.651 31.834 1.00 83.50 217 ASP A C 1
ATOM 1599 O O . ASP A 1 217 ? -36.705 -9.524 30.817 1.00 83.50 217 ASP A O 1
ATOM 1603 N N . GLU A 1 218 ? -35.291 -10.745 32.069 1.00 84.88 218 GLU A N 1
ATOM 1604 C CA . GLU A 1 218 ? -35.352 -11.945 31.228 1.00 84.88 218 GLU A CA 1
ATOM 1605 C C . GLU A 1 218 ? -36.642 -12.740 31.429 1.00 84.88 218 GLU A C 1
ATOM 1607 O O . GLU A 1 218 ? -37.165 -12.846 32.543 1.00 84.88 218 GLU A O 1
ATOM 1612 N N . VAL A 1 219 ? -37.119 -13.396 30.367 1.00 82.56 219 VAL A N 1
ATOM 1613 C CA . VAL A 1 219 ? -38.299 -14.271 30.430 1.00 82.56 219 VAL A CA 1
ATOM 1614 C C . VAL A 1 219 ? -37.942 -15.696 30.013 1.00 82.56 219 VAL A C 1
ATOM 1616 O O . VAL A 1 219 ? -37.354 -15.940 28.968 1.00 82.56 219 VAL A O 1
ATOM 1619 N N . GLY A 1 220 ? -38.354 -16.677 30.822 1.00 74.56 220 GLY A N 1
ATOM 1620 C CA . GLY A 1 220 ? -38.257 -18.097 30.457 1.00 74.56 220 GLY A CA 1
ATOM 1621 C C . GLY A 1 220 ? -36.859 -18.714 30.571 1.00 74.56 220 GLY A C 1
ATOM 1622 O O . GLY A 1 220 ? -36.651 -19.807 30.055 1.00 74.56 220 GLY A O 1
ATOM 1623 N N . GLY A 1 221 ? -35.924 -18.050 31.257 1.00 62.53 221 GLY A N 1
ATOM 1624 C CA . GLY A 1 221 ? -34.557 -18.546 31.452 1.00 62.53 221 GLY A CA 1
ATOM 1625 C C . GLY A 1 221 ? -33.618 -18.318 30.263 1.00 62.53 221 GLY A C 1
ATOM 1626 O O . GLY A 1 221 ? -32.488 -18.787 30.333 1.00 62.53 221 GLY A O 1
ATOM 1627 N N . GLY A 1 222 ? -34.067 -17.611 29.218 1.00 66.00 222 GLY A N 1
ATOM 1628 C CA . GLY A 1 222 ? -33.227 -17.185 28.094 1.00 66.00 222 GLY A CA 1
ATOM 1629 C C . GLY A 1 222 ? -32.280 -16.031 28.441 1.00 66.00 222 GLY A C 1
ATOM 1630 O O . GLY A 1 222 ? -32.220 -15.600 29.599 1.00 66.00 222 GLY A O 1
ATOM 1631 N N . GLU A 1 223 ? -31.545 -15.583 27.420 1.00 72.62 223 GLU A N 1
ATOM 1632 C CA . GLU A 1 223 ? -30.513 -14.534 27.481 1.00 72.62 223 GLU A CA 1
ATOM 1633 C C . GLU A 1 223 ? -30.754 -13.404 26.456 1.00 72.62 223 GLU A C 1
ATOM 1635 O O . GLU A 1 223 ? -29.866 -12.625 26.145 1.00 72.62 223 GLU A O 1
ATOM 1640 N N . THR A 1 224 ? -31.973 -13.272 25.928 1.00 82.50 224 THR A N 1
ATOM 1641 C CA . THR A 1 224 ? -32.300 -12.293 24.879 1.00 82.50 224 THR A CA 1
ATOM 1642 C C . THR A 1 224 ? -32.148 -10.829 25.309 1.00 82.50 224 THR A C 1
ATOM 1644 O O . THR A 1 224 ? -31.721 -10.003 24.511 1.00 82.50 224 THR A O 1
ATOM 1647 N N . ALA A 1 225 ? -32.548 -10.460 26.527 1.00 82.56 225 ALA A N 1
ATOM 1648 C CA . ALA A 1 225 ? -32.339 -9.111 27.058 1.00 82.56 225 ALA A CA 1
ATOM 1649 C C . ALA A 1 225 ? -30.852 -8.835 27.281 1.00 82.56 225 ALA A C 1
ATOM 1651 O O . ALA A 1 225 ? -30.416 -7.707 27.060 1.00 82.56 225 ALA A O 1
ATOM 1652 N N . ALA A 1 226 ? -30.111 -9.852 27.721 1.00 71.75 226 ALA A N 1
ATOM 1653 C CA . ALA A 1 226 ? -28.673 -9.794 27.957 1.00 71.75 226 ALA A CA 1
ATOM 1654 C C . ALA A 1 226 ? -27.911 -9.584 26.645 1.00 71.75 226 ALA A C 1
ATOM 1656 O O . ALA A 1 226 ? -27.237 -8.576 26.472 1.00 71.75 226 ALA A O 1
ATOM 1657 N N . ASP A 1 227 ? -28.161 -10.434 25.656 1.00 72.56 227 ASP A N 1
ATOM 1658 C CA . ASP A 1 227 ? -27.543 -10.353 24.334 1.00 72.56 227 ASP A CA 1
ATOM 1659 C C . ASP A 1 227 ? -27.908 -9.064 23.564 1.00 72.56 227 ASP A C 1
ATOM 1661 O O . ASP A 1 227 ? -27.283 -8.742 22.559 1.00 72.56 227 ASP A O 1
ATOM 1665 N N . LEU A 1 228 ? -28.939 -8.330 24.001 1.00 83.00 228 LEU A N 1
ATOM 1666 C CA . LEU A 1 228 ? -29.326 -7.013 23.477 1.00 83.00 228 LEU A CA 1
ATOM 1667 C C . LEU A 1 228 ? -28.818 -5.843 24.336 1.00 83.00 228 LEU A C 1
ATOM 1669 O O . LEU A 1 228 ? -29.211 -4.697 24.100 1.00 83.00 228 LEU A O 1
ATOM 1673 N N . GLY A 1 229 ? -28.005 -6.122 25.356 1.00 76.12 229 GLY A N 1
ATOM 1674 C CA . GLY A 1 229 ? -27.446 -5.137 26.277 1.00 76.12 229 GLY A CA 1
ATOM 1675 C C . GLY A 1 229 ? -28.498 -4.471 27.166 1.00 76.12 229 GLY A C 1
ATOM 1676 O O . GLY A 1 229 ? -28.219 -3.483 27.833 1.00 76.12 229 GLY A O 1
ATOM 1677 N N . LEU A 1 230 ? -29.738 -4.959 27.184 1.00 82.69 230 LEU A N 1
ATOM 1678 C CA . LEU A 1 230 ? -30.850 -4.348 27.917 1.00 82.69 230 LEU A CA 1
ATOM 1679 C C . LEU A 1 230 ? -31.039 -4.928 29.319 1.00 82.69 230 LEU A C 1
ATOM 1681 O O . LEU A 1 230 ? -31.786 -4.360 30.117 1.00 82.69 230 LEU A O 1
ATOM 1685 N N . TYR A 1 231 ? -30.421 -6.067 29.615 1.00 79.06 231 TYR A N 1
ATOM 1686 C CA . TYR A 1 231 ? -30.566 -6.734 30.899 1.00 79.06 231 TYR A CA 1
ATOM 1687 C C . TYR A 1 231 ? -29.952 -5.918 32.049 1.00 79.06 231 TYR A C 1
ATOM 1689 O O . TYR A 1 231 ? -29.019 -5.149 31.861 1.00 79.06 231 TYR A O 1
ATOM 1697 N N . GLY A 1 232 ? -30.509 -6.043 33.258 1.00 67.94 232 GLY A N 1
ATOM 1698 C CA . GLY A 1 232 ? -30.002 -5.343 34.447 1.00 67.94 232 GLY A CA 1
ATOM 1699 C C . GLY A 1 232 ? -30.438 -3.878 34.571 1.00 67.94 232 GLY A C 1
ATOM 1700 O O . GLY A 1 2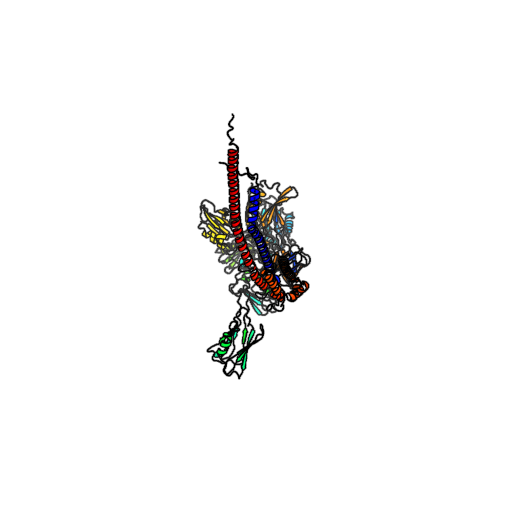32 ? -30.285 -3.282 35.641 1.00 67.94 232 GLY A O 1
ATOM 1701 N N . ILE A 1 233 ? -31.072 -3.299 33.543 1.00 79.69 233 ILE A N 1
ATOM 1702 C CA . ILE A 1 233 ? -31.708 -1.983 33.649 1.00 79.69 233 ILE A CA 1
ATOM 1703 C C . ILE A 1 233 ? -32.708 -2.008 34.813 1.00 79.69 233 ILE A C 1
ATOM 1705 O O . ILE A 1 233 ? -33.685 -2.754 34.794 1.00 79.69 233 ILE A O 1
ATOM 1709 N N . ASN A 1 234 ? -32.465 -1.173 35.826 1.00 86.31 234 ASN A N 1
ATOM 1710 C CA . ASN A 1 234 ? -33.355 -0.927 36.961 1.00 86.31 234 ASN A CA 1
ATOM 1711 C C . ASN A 1 234 ? -33.086 0.476 37.530 1.00 86.31 234 ASN A C 1
ATOM 1713 O O . ASN A 1 234 ? -32.484 0.645 38.592 1.00 86.31 234 ASN A O 1
ATOM 1717 N N . VAL A 1 235 ? -33.503 1.511 36.797 1.00 79.31 235 VAL A N 1
ATOM 1718 C CA . VAL A 1 235 ? -33.107 2.895 37.093 1.00 79.31 235 VAL A CA 1
ATOM 1719 C C . VAL A 1 235 ? -34.268 3.765 37.562 1.00 79.31 235 VAL A C 1
ATOM 1721 O O . VAL A 1 235 ? -35.371 3.775 37.007 1.00 79.31 235 VAL A O 1
ATOM 1724 N N . ALA A 1 236 ? -33.984 4.610 38.554 1.00 88.31 236 ALA A N 1
ATOM 1725 C CA . ALA A 1 236 ? -34.884 5.666 39.010 1.00 88.31 236 ALA A CA 1
ATOM 1726 C C . ALA A 1 236 ? -34.870 6.913 38.086 1.00 88.31 236 ALA A C 1
ATOM 1728 O O . ALA A 1 236 ? -35.267 7.994 38.522 1.00 88.31 236 ALA A O 1
ATOM 1729 N N . ALA A 1 237 ? -34.508 6.757 36.805 1.00 83.38 237 ALA A N 1
ATOM 1730 C CA . ALA A 1 237 ? -34.508 7.796 35.769 1.00 83.38 237 ALA A CA 1
ATOM 1731 C C . ALA A 1 237 ? -35.490 7.504 34.611 1.00 83.38 237 ALA A C 1
ATOM 1733 O O . ALA A 1 237 ? -35.948 6.375 34.438 1.00 83.38 237 ALA A O 1
ATOM 1734 N N . ASN A 1 238 ? -35.810 8.533 33.813 1.00 84.44 238 ASN A N 1
ATOM 1735 C CA . ASN A 1 238 ? -36.671 8.419 32.620 1.00 84.44 238 ASN A CA 1
ATOM 1736 C C . ASN A 1 238 ? -35.965 7.780 31.418 1.00 84.44 238 ASN A C 1
ATOM 1738 O O . ASN A 1 238 ? -36.620 7.447 30.439 1.00 84.44 238 ASN A O 1
ATOM 1742 N N . THR A 1 239 ? -34.647 7.631 31.476 1.00 82.88 239 THR A N 1
ATOM 1743 C CA . THR A 1 239 ? -33.848 7.048 30.403 1.00 82.88 239 THR A CA 1
ATOM 1744 C C . THR A 1 239 ? -32.909 6.021 31.007 1.00 82.88 239 THR A C 1
ATOM 1746 O O . THR A 1 239 ? -32.330 6.267 32.066 1.00 82.88 239 THR A O 1
ATOM 1749 N N . ALA A 1 240 ? -32.777 4.889 30.329 1.00 80.19 240 ALA A N 1
ATOM 1750 C CA . ALA A 1 240 ? -31.793 3.859 30.601 1.00 80.19 240 ALA A CA 1
ATOM 1751 C C . ALA A 1 240 ? -31.070 3.543 29.295 1.00 80.19 240 ALA A C 1
ATOM 1753 O O . ALA A 1 240 ? -31.718 3.372 28.264 1.00 80.19 240 ALA A O 1
ATOM 1754 N N . VAL A 1 241 ? -29.748 3.498 29.341 1.00 75.69 241 VAL A N 1
ATOM 1755 C CA . VAL A 1 241 ? -28.919 3.102 28.203 1.00 75.69 241 VAL A CA 1
ATOM 1756 C C . VAL A 1 241 ? -28.499 1.666 28.467 1.00 75.69 241 VAL A C 1
ATOM 1758 O O . VAL A 1 241 ? -28.044 1.377 29.573 1.00 75.69 241 VAL A O 1
ATOM 1761 N N . GLY A 1 242 ? -28.737 0.784 27.501 1.00 69.44 242 GLY A N 1
ATOM 1762 C CA . GLY A 1 242 ? -28.213 -0.571 27.535 1.00 69.44 242 GLY A CA 1
ATOM 1763 C C . GLY A 1 242 ? -26.695 -0.596 27.371 1.00 69.44 242 GLY A C 1
ATOM 1764 O O . GLY A 1 242 ? -26.087 0.404 26.998 1.00 69.44 242 GLY A O 1
ATOM 1765 N N . HIS A 1 243 ? -26.096 -1.737 27.668 1.00 66.31 243 HIS A N 1
ATOM 1766 C CA . HIS A 1 243 ? -24.685 -1.998 27.429 1.00 66.31 243 HIS A CA 1
ATOM 1767 C C . HIS A 1 243 ? -24.352 -1.967 25.934 1.00 66.31 243 HIS A C 1
ATOM 1769 O O . HIS A 1 243 ? -25.226 -2.163 25.085 1.00 66.31 243 HIS A O 1
ATOM 1775 N N . ASP A 1 244 ? -23.082 -1.693 25.647 1.00 60.03 244 ASP A N 1
ATOM 1776 C CA . ASP A 1 244 ? -22.537 -1.630 24.297 1.00 60.03 244 ASP A CA 1
ATOM 1777 C C . ASP A 1 244 ? -22.559 -3.034 23.665 1.00 60.03 244 ASP A C 1
ATOM 1779 O O . ASP A 1 244 ? -22.128 -4.008 24.288 1.00 60.03 244 ASP A O 1
ATOM 1783 N N . LEU A 1 245 ? -23.100 -3.122 22.450 1.00 62.84 245 LEU A N 1
ATOM 1784 C CA . LEU A 1 245 ? -23.175 -4.294 21.586 1.00 62.84 245 LEU A CA 1
ATOM 1785 C C . LEU A 1 245 ? -22.140 -4.131 20.478 1.00 62.84 245 LEU A C 1
ATOM 1787 O O . LEU A 1 245 ? -22.215 -3.217 19.657 1.00 62.84 245 LEU A O 1
ATOM 1791 N N . THR A 1 246 ? -21.189 -5.046 20.444 1.00 56.62 246 THR A N 1
ATOM 1792 C CA . THR A 1 246 ? -20.085 -5.043 19.487 1.00 56.62 246 THR A CA 1
ATOM 1793 C C . THR A 1 246 ? -20.452 -5.791 18.205 1.00 56.62 246 THR A C 1
ATOM 1795 O O . THR A 1 246 ? -21.384 -6.603 18.180 1.00 56.62 246 THR A O 1
ATOM 1798 N N . LEU A 1 247 ? -19.733 -5.526 17.113 1.00 53.94 247 LEU A N 1
ATOM 1799 C CA . LEU A 1 247 ? -19.912 -6.207 15.828 1.00 53.94 247 LEU A CA 1
ATOM 1800 C C . LEU A 1 247 ? -18.743 -7.150 15.577 1.00 53.94 247 LEU A C 1
ATOM 1802 O O . LEU A 1 247 ? -17.596 -6.743 15.694 1.00 53.94 247 LEU A O 1
ATOM 1806 N N . GLY A 1 248 ? -19.029 -8.398 15.202 1.00 47.97 248 GLY A N 1
ATOM 1807 C CA . GLY A 1 248 ? -17.974 -9.346 14.837 1.00 47.97 248 GLY A CA 1
ATOM 1808 C C . 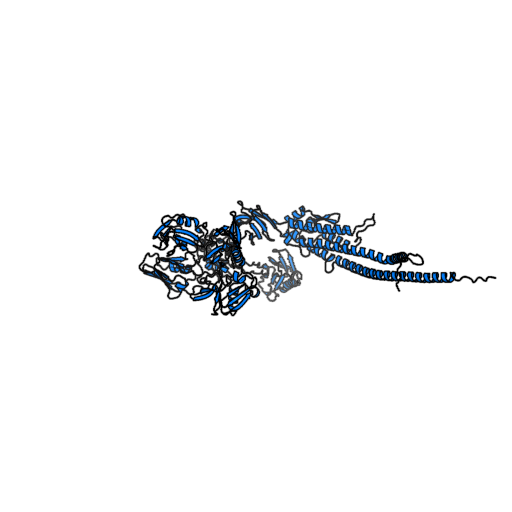GLY A 1 248 ? -17.296 -8.936 13.533 1.00 47.97 248 GLY A C 1
ATOM 1809 O O . GLY A 1 248 ? -17.969 -8.870 12.503 1.00 47.97 248 GLY A O 1
ATOM 1810 N N . ASN A 1 249 ? -15.984 -8.687 13.570 1.00 49.91 249 ASN A N 1
ATOM 1811 C CA . ASN A 1 249 ? -15.191 -8.287 12.411 1.00 49.91 249 ASN A CA 1
ATOM 1812 C C . ASN A 1 249 ? -14.412 -9.477 11.821 1.00 49.91 249 ASN A C 1
ATOM 1814 O O . ASN A 1 249 ? -13.204 -9.633 11.943 1.00 49.91 249 ASN A O 1
ATOM 1818 N N . THR A 1 250 ? -15.109 -10.341 11.087 1.00 41.94 250 THR A N 1
ATOM 1819 C CA . THR A 1 250 ? -14.485 -11.520 10.458 1.00 41.94 250 THR A CA 1
ATOM 1820 C C . THR A 1 250 ? -13.343 -11.196 9.480 1.00 41.94 250 THR A C 1
ATOM 1822 O O . THR A 1 250 ? -12.530 -12.074 9.193 1.00 41.94 250 THR A O 1
ATOM 1825 N N . ALA A 1 251 ? -13.265 -9.964 8.958 1.00 40.22 251 ALA A N 1
ATOM 1826 C CA . ALA A 1 251 ? -12.193 -9.523 8.067 1.00 40.22 251 ALA A CA 1
ATOM 1827 C C . ALA A 1 251 ? -10.940 -9.062 8.835 1.00 40.22 251 ALA A C 1
ATOM 1829 O O . ALA A 1 251 ? -9.834 -9.428 8.431 1.00 40.22 251 ALA A O 1
ATOM 1830 N N . ALA A 1 252 ? -11.099 -8.359 9.968 1.00 42.72 252 ALA A N 1
ATOM 1831 C CA . ALA A 1 252 ? -9.985 -8.047 10.868 1.00 42.72 252 ALA A CA 1
ATOM 1832 C C . ALA A 1 252 ? -9.317 -9.314 11.392 1.00 42.72 252 ALA A C 1
ATOM 1834 O O . ALA A 1 252 ? -8.094 -9.329 11.471 1.00 42.72 252 ALA A O 1
ATOM 1835 N N . PHE A 1 253 ? -10.076 -10.393 11.612 1.00 45.97 253 PHE A N 1
ATOM 1836 C CA . PHE A 1 253 ? -9.512 -11.646 12.116 1.00 45.97 253 PHE A CA 1
ATOM 1837 C C . PHE A 1 253 ? -8.510 -12.246 11.138 1.00 45.97 253 PHE A C 1
ATOM 1839 O O . PHE A 1 253 ? -7.446 -12.713 11.535 1.00 45.97 253 PHE A O 1
ATOM 1846 N N . ASN A 1 254 ? -8.823 -12.181 9.843 1.00 43.00 254 ASN A N 1
ATOM 1847 C CA . ASN A 1 254 ? -7.965 -12.709 8.788 1.00 43.00 254 ASN A CA 1
ATOM 1848 C C . ASN A 1 254 ? -6.658 -11.905 8.659 1.00 43.00 254 ASN A C 1
ATOM 1850 O O . ASN A 1 254 ? -5.601 -12.493 8.449 1.00 43.00 254 ASN A O 1
ATOM 1854 N N . SER A 1 255 ? -6.726 -10.581 8.856 1.00 42.69 255 SER A N 1
ATOM 1855 C CA . SER A 1 255 ? -5.569 -9.672 8.882 1.00 42.69 255 SER A CA 1
ATOM 1856 C C . SER A 1 255 ? -4.951 -9.473 10.271 1.00 42.69 255 SER A C 1
ATOM 1858 O O . SER A 1 255 ? -4.021 -8.682 10.405 1.00 42.69 255 SER A O 1
ATOM 1860 N N . SER A 1 256 ? -5.496 -10.110 11.314 1.00 51.25 256 SER A N 1
ATOM 1861 C CA . SER A 1 256 ? -5.058 -9.876 12.690 1.00 51.25 256 SER A CA 1
ATOM 1862 C C . SER A 1 256 ? -3.639 -10.386 12.824 1.00 51.25 256 SER A C 1
ATOM 1864 O O . SER A 1 256 ? -3.350 -11.522 12.424 1.00 51.25 256 SER A O 1
ATOM 1866 N N . THR A 1 257 ? -2.743 -9.535 13.331 1.00 54.75 257 THR A N 1
ATOM 1867 C CA . THR A 1 257 ? -1.362 -9.968 13.433 1.00 54.75 257 THR A CA 1
ATOM 1868 C C . THR A 1 257 ? -1.250 -10.985 14.568 1.00 54.75 257 THR A C 1
ATOM 1870 O O . THR A 1 257 ? -1.734 -10.777 15.684 1.00 54.75 257 THR A O 1
ATOM 1873 N N . LEU A 1 258 ? -0.629 -12.128 14.297 1.00 57.59 258 LEU A N 1
ATOM 1874 C CA . LEU A 1 258 ? -0.330 -13.148 15.297 1.00 57.59 258 LEU A CA 1
ATOM 1875 C C . LEU A 1 258 ? 0.551 -12.576 16.417 1.00 57.59 258 LEU A C 1
ATOM 1877 O O . LEU A 1 258 ? 0.424 -12.990 17.569 1.00 57.59 258 LEU A O 1
ATOM 1881 N N . ASN A 1 259 ? 1.361 -11.561 16.106 1.00 52.97 259 ASN A N 1
ATOM 1882 C CA . ASN A 1 259 ? 2.129 -10.795 17.084 1.00 52.97 259 ASN A CA 1
ATOM 1883 C C . ASN A 1 259 ? 1.238 -9.996 18.050 1.00 52.97 259 ASN A C 1
ATOM 1885 O O . ASN A 1 259 ? 1.505 -10.007 19.252 1.00 52.97 259 ASN A O 1
ATOM 1889 N N . ASP A 1 260 ? 0.150 -9.376 17.581 1.00 49.66 260 ASP A N 1
ATOM 1890 C CA . ASP A 1 260 ? -0.819 -8.682 18.450 1.00 49.66 260 ASP A CA 1
ATOM 1891 C C . ASP A 1 260 ? -1.592 -9.652 19.355 1.00 49.66 260 ASP A C 1
ATOM 1893 O O . ASP A 1 260 ? -2.064 -9.275 20.430 1.00 49.66 260 ASP A O 1
ATOM 1897 N N . LEU A 1 261 ? -1.693 -10.919 18.945 1.00 51.81 261 LEU A N 1
ATOM 1898 C CA . LEU A 1 261 ? -2.218 -12.004 19.771 1.00 51.81 261 LEU A CA 1
ATOM 1899 C C . LEU A 1 261 ? -1.161 -12.586 20.727 1.00 51.81 261 LEU A C 1
ATOM 1901 O O . LEU A 1 261 ? -1.500 -13.435 21.541 1.00 51.81 261 LEU A O 1
ATOM 1905 N N . GLY A 1 262 ? 0.102 -12.152 20.671 1.00 54.41 262 GLY A N 1
ATOM 1906 C CA . GLY A 1 262 ? 1.170 -12.671 21.530 1.00 54.41 262 GLY A CA 1
ATOM 1907 C C . GLY A 1 262 ? 1.693 -14.047 21.105 1.00 54.41 262 GLY A C 1
ATOM 1908 O O . GLY A 1 262 ? 2.119 -14.837 21.959 1.00 54.41 262 GLY A O 1
ATOM 1909 N N . ALA A 1 263 ? 1.645 -14.357 19.806 1.00 63.62 263 ALA A N 1
ATOM 1910 C CA . ALA A 1 263 ? 2.231 -15.574 19.262 1.00 63.62 263 ALA A CA 1
ATOM 1911 C C . ALA A 1 263 ? 3.745 -15.590 19.491 1.00 63.62 263 ALA A C 1
ATOM 1913 O O . ALA A 1 263 ? 4.466 -14.637 19.199 1.00 63.62 263 ALA A O 1
ATOM 1914 N N . GLN A 1 264 ? 4.225 -16.702 20.024 1.00 73.69 264 GLN A N 1
ATOM 1915 C CA . GLN A 1 264 ? 5.635 -17.002 20.172 1.00 73.69 26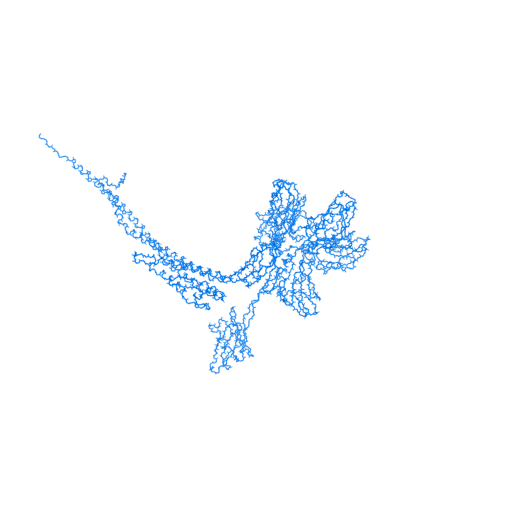4 GLN A CA 1
ATOM 1916 C C . GLN A 1 264 ? 5.977 -18.101 19.181 1.00 73.69 264 GLN A C 1
ATOM 1918 O O . GLN A 1 264 ? 5.363 -19.171 19.182 1.00 73.69 264 GLN A O 1
ATOM 1923 N N . PHE A 1 265 ? 6.978 -17.827 18.355 1.00 78.81 265 PHE A N 1
ATOM 1924 C CA . PHE A 1 265 ? 7.559 -18.809 17.459 1.00 78.81 265 PHE A CA 1
ATOM 1925 C C . PHE A 1 265 ? 8.892 -19.301 18.013 1.00 78.81 265 PHE A C 1
ATOM 1927 O O . PHE A 1 265 ? 9.601 -18.608 18.752 1.00 78.81 265 PHE A O 1
ATOM 1934 N N . ASN A 1 266 ? 9.209 -20.543 17.698 1.00 76.31 266 ASN A N 1
ATOM 1935 C CA . ASN A 1 266 ? 10.446 -21.196 18.049 1.00 76.31 266 ASN A CA 1
ATOM 1936 C C . ASN A 1 266 ? 11.449 -21.065 16.889 1.00 76.31 266 ASN A C 1
ATOM 1938 O O . ASN A 1 266 ? 11.098 -20.800 15.751 1.00 76.31 266 ASN A O 1
ATOM 1942 N N . THR A 1 267 ? 12.727 -21.293 17.182 1.00 71.12 267 THR A N 1
ATOM 1943 C CA . THR A 1 267 ? 13.818 -21.329 16.178 1.00 71.12 267 THR A CA 1
ATOM 1944 C C . THR A 1 267 ? 13.922 -22.691 15.468 1.00 71.12 267 THR A C 1
ATOM 1946 O O . THR A 1 267 ? 14.973 -23.082 14.967 1.00 71.12 267 THR A O 1
ATOM 1949 N N . GLY A 1 268 ? 12.848 -23.470 15.523 1.00 78.94 268 GLY A N 1
ATOM 1950 C CA . GLY A 1 268 ? 12.696 -24.817 14.989 1.00 78.94 268 GLY A CA 1
ATOM 1951 C C . GLY A 1 268 ? 11.218 -25.189 15.080 1.00 78.94 268 GLY A C 1
ATOM 1952 O O . GLY A 1 268 ? 10.394 -24.314 15.287 1.00 78.94 268 GLY A O 1
ATOM 1953 N N . ASN A 1 269 ? 10.864 -26.477 15.015 1.00 86.00 269 ASN A N 1
ATOM 1954 C CA . ASN A 1 269 ? 9.448 -26.875 14.967 1.00 86.00 269 ASN A CA 1
ATOM 1955 C C . ASN A 1 269 ? 8.574 -26.212 16.057 1.00 86.00 269 ASN A C 1
ATOM 1957 O O . ASN A 1 269 ? 8.869 -26.337 17.254 1.00 86.00 269 ASN A O 1
ATOM 1961 N N . ASP A 1 270 ? 7.486 -25.582 15.617 1.00 87.50 270 ASP A N 1
ATOM 1962 C CA . ASP A 1 270 ? 6.508 -24.851 16.427 1.00 87.50 270 ASP A CA 1
ATOM 1963 C C . ASP A 1 270 ? 5.332 -25.724 16.847 1.00 87.50 270 ASP A C 1
ATOM 1965 O O . ASP A 1 270 ? 4.857 -25.643 17.977 1.00 87.50 270 ASP A O 1
ATOM 1969 N N . LEU A 1 271 ? 4.865 -26.588 15.944 1.00 90.12 271 LEU A N 1
ATOM 1970 C CA . LEU A 1 271 ? 3.666 -27.396 16.145 1.00 90.12 271 LEU A CA 1
ATOM 1971 C C . LEU A 1 271 ? 3.931 -28.871 15.859 1.00 90.12 271 LEU A C 1
ATOM 1973 O O . LEU A 1 271 ? 4.726 -29.233 14.987 1.00 90.12 271 LEU A O 1
ATOM 1977 N N . GLN A 1 272 ? 3.199 -29.730 16.567 1.00 91.88 272 GLN A N 1
ATOM 1978 C CA . GLN A 1 272 ? 3.061 -31.145 16.249 1.00 91.88 272 GLN A CA 1
ATOM 1979 C C . GLN A 1 272 ? 1.592 -31.501 16.023 1.00 91.88 272 GLN A C 1
ATOM 1981 O O . GLN A 1 272 ? 0.749 -31.265 16.886 1.00 91.88 272 GLN A O 1
ATOM 1986 N N . ILE A 1 273 ? 1.310 -32.131 14.884 1.00 91.81 273 ILE A N 1
ATOM 1987 C CA . ILE A 1 273 ? -0.007 -32.650 14.513 1.00 91.81 273 ILE A CA 1
ATOM 1988 C C . ILE A 1 273 ? 0.057 -34.179 14.489 1.00 91.81 273 ILE A C 1
ATOM 1990 O O . ILE A 1 273 ? 0.969 -34.760 13.900 1.00 91.81 273 ILE A O 1
ATOM 1994 N N . GLY A 1 274 ? -0.894 -34.839 15.145 1.00 91.31 274 GLY A N 1
ATOM 1995 C CA . GLY A 1 274 ? -1.070 -36.293 15.126 1.00 91.31 274 GLY A CA 1
ATOM 1996 C C . GLY A 1 274 ? -2.337 -36.657 14.364 1.00 91.31 274 GLY A C 1
ATOM 1997 O O . GLY A 1 274 ? -3.386 -36.087 14.648 1.00 91.31 274 GLY A O 1
ATOM 1998 N N . PHE A 1 275 ? -2.231 -37.580 13.410 1.00 93.75 275 PHE A N 1
ATOM 1999 C CA . PHE A 1 275 ? -3.309 -37.967 12.497 1.00 93.75 275 PHE A CA 1
ATOM 2000 C C . PHE A 1 275 ? -3.953 -39.298 12.896 1.00 93.75 275 PHE A C 1
ATOM 2002 O O . PHE A 1 275 ? -3.355 -40.129 13.587 1.00 93.75 275 PHE A O 1
ATOM 2009 N N . ALA A 1 276 ? -5.167 -39.535 12.405 1.00 88.56 276 ALA A N 1
ATOM 2010 C CA . ALA A 1 276 ? -5.961 -40.716 12.715 1.00 88.56 276 ALA A CA 1
ATOM 2011 C C . ALA A 1 276 ? -5.342 -42.033 12.218 1.00 88.56 276 ALA A C 1
ATOM 2013 O O . ALA A 1 276 ? -5.672 -43.103 12.746 1.00 88.56 276 ALA A O 1
ATOM 2014 N N . ASP A 1 277 ? -4.454 -41.979 11.221 1.00 89.38 277 ASP A N 1
ATOM 2015 C CA . ASP A 1 277 ? -3.679 -43.121 10.714 1.00 89.38 277 ASP A CA 1
ATOM 2016 C C . ASP A 1 277 ? -2.480 -43.520 11.610 1.00 89.38 277 ASP A C 1
ATOM 2018 O O . ASP A 1 277 ? -1.771 -44.485 11.300 1.00 89.38 277 ASP A O 1
ATOM 2022 N N . GLY A 1 278 ? -2.269 -42.807 12.723 1.00 83.44 278 GLY A N 1
ATOM 2023 C CA . GLY A 1 278 ? -1.213 -43.051 13.709 1.00 83.44 278 GLY A CA 1
ATOM 2024 C C . GLY A 1 278 ? 0.123 -42.371 13.388 1.00 83.44 278 GLY A C 1
ATOM 2025 O O . GLY A 1 278 ? 1.104 -42.564 14.113 1.00 83.44 278 GLY A O 1
ATOM 2026 N N . SER A 1 279 ? 0.195 -41.594 12.307 1.00 89.88 279 SER A N 1
ATOM 2027 C CA . SER A 1 279 ? 1.368 -40.792 11.954 1.00 89.88 279 SER A CA 1
ATOM 2028 C C . SER A 1 279 ? 1.346 -39.410 12.622 1.00 89.88 279 SER A C 1
ATOM 2030 O O . SER A 1 279 ? 0.307 -38.934 13.078 1.00 89.88 279 SER A O 1
ATOM 2032 N N . SER A 1 280 ? 2.501 -38.742 12.682 1.00 88.75 280 SER A N 1
ATOM 2033 C CA . SER A 1 280 ? 2.603 -37.363 13.166 1.00 88.75 280 SER A CA 1
ATOM 2034 C C . SER A 1 280 ? 3.490 -36.507 12.267 1.00 88.75 280 SER A C 1
ATOM 2036 O O . SER A 1 280 ? 4.389 -37.016 11.593 1.00 88.75 280 SER A O 1
ATOM 2038 N N . LEU A 1 281 ? 3.214 -35.207 12.247 1.00 87.88 281 LEU A N 1
ATOM 2039 C CA . LEU A 1 281 ? 3.948 -34.190 11.505 1.00 87.88 281 LEU A CA 1
ATOM 2040 C C . LEU A 1 281 ? 4.368 -33.094 12.483 1.00 87.88 281 LEU A C 1
ATOM 2042 O O . LEU A 1 281 ? 3.522 -32.530 13.171 1.00 87.88 281 LEU A O 1
ATOM 2046 N N . ALA A 1 282 ? 5.668 -32.826 12.567 1.00 87.44 282 ALA A N 1
ATOM 2047 C CA . ALA A 1 282 ? 6.198 -31.664 13.270 1.00 87.44 282 ALA A CA 1
ATOM 2048 C C . ALA A 1 282 ? 6.687 -30.663 12.225 1.00 87.44 282 ALA A C 1
ATOM 2050 O O . ALA A 1 282 ? 7.331 -31.081 11.260 1.00 87.44 282 ALA A O 1
ATOM 2051 N N . PHE A 1 283 ? 6.372 -29.386 12.404 1.00 83.00 283 PHE A N 1
ATOM 2052 C CA . PHE A 1 283 ? 6.695 -28.358 11.420 1.00 83.00 283 PHE A CA 1
ATOM 2053 C C . PHE A 1 283 ? 7.086 -27.034 12.077 1.00 83.00 283 PHE A C 1
ATOM 2055 O O . PHE A 1 283 ? 6.640 -26.731 13.184 1.00 83.00 283 PHE A O 1
ATOM 2062 N N . ASP A 1 284 ? 7.939 -26.298 11.372 1.00 84.19 284 ASP A N 1
ATOM 2063 C CA . ASP A 1 284 ? 8.532 -25.008 11.715 1.00 84.19 284 ASP A CA 1
ATOM 2064 C C . ASP A 1 284 ? 7.886 -23.913 10.859 1.00 84.19 284 ASP A C 1
ATOM 2066 O O . ASP A 1 284 ? 8.080 -23.875 9.645 1.00 84.19 284 ASP A O 1
ATOM 2070 N N . LEU A 1 285 ? 7.095 -23.053 11.498 1.00 80.38 285 LEU A N 1
ATOM 2071 C CA . LEU A 1 285 ? 6.364 -21.952 10.882 1.00 80.38 285 LEU A CA 1
ATOM 2072 C C . LEU A 1 285 ? 7.267 -20.753 10.566 1.00 80.38 285 LEU A C 1
ATOM 2074 O O . LEU A 1 285 ? 6.739 -19.748 10.119 1.00 80.38 285 LEU A O 1
ATOM 2078 N N . GLY A 1 286 ? 8.590 -20.818 10.755 1.00 73.81 286 GLY A N 1
ATOM 2079 C CA . GLY A 1 286 ? 9.532 -19.814 10.250 1.00 73.81 286 GLY A CA 1
ATOM 2080 C C . GLY A 1 286 ? 10.894 -20.399 9.917 1.00 73.81 286 GLY A C 1
ATOM 2081 O O . GLY A 1 286 ? 11.875 -20.225 10.641 1.00 73.81 286 GLY A O 1
ATOM 2082 N N . GLN A 1 287 ? 10.962 -21.070 8.772 1.00 68.56 287 GLN A N 1
ATOM 2083 C CA . GLN A 1 287 ? 12.173 -21.736 8.326 1.00 68.56 287 GLN A CA 1
ATOM 2084 C C . GLN A 1 287 ? 13.259 -20.722 7.935 1.00 68.56 287 GLN A C 1
ATOM 2086 O O . GLN A 1 287 ? 13.121 -19.999 6.947 1.00 68.56 287 GLN A O 1
ATOM 2091 N N . GLU A 1 288 ? 14.379 -20.705 8.666 1.00 60.12 288 GLU A N 1
ATOM 2092 C CA . GLU A 1 288 ? 15.565 -19.942 8.265 1.00 60.12 288 GLU A CA 1
ATOM 2093 C C . GLU A 1 288 ? 16.145 -20.478 6.946 1.00 60.12 288 GLU A C 1
ATOM 2095 O O . GLU A 1 288 ? 16.187 -21.688 6.701 1.00 60.12 288 GLU A O 1
ATOM 2100 N N . ALA A 1 289 ? 16.646 -19.574 6.097 1.00 56.53 289 ALA A N 1
ATOM 2101 C CA . ALA A 1 289 ? 17.300 -19.958 4.852 1.00 56.53 289 ALA A CA 1
ATOM 2102 C C . ALA A 1 289 ? 18.509 -20.864 5.131 1.00 56.53 289 ALA A C 1
ATOM 2104 O O . ALA A 1 289 ? 19.479 -20.454 5.776 1.00 56.53 289 ALA A O 1
ATOM 2105 N N . VAL A 1 290 ? 18.488 -22.077 4.579 1.00 57.22 290 VAL A N 1
ATOM 2106 C CA . VAL A 1 290 ? 19.643 -22.979 4.620 1.00 57.22 290 VAL A CA 1
ATOM 2107 C C . VAL A 1 290 ? 20.398 -22.834 3.299 1.00 57.22 290 VAL A C 1
ATOM 2109 O O . VAL A 1 290 ? 19.825 -23.130 2.246 1.00 57.22 290 VAL A O 1
ATOM 2112 N N . PRO A 1 291 ? 21.665 -22.375 3.306 1.00 55.66 291 PRO A N 1
ATOM 2113 C CA . PRO A 1 291 ? 22.445 -22.254 2.080 1.00 55.66 291 PRO A CA 1
ATOM 2114 C C . PRO A 1 291 ? 22.718 -23.635 1.475 1.00 55.66 291 PRO A C 1
ATOM 2116 O O . PRO A 1 291 ? 22.888 -24.616 2.203 1.00 55.66 291 PRO A O 1
ATOM 2119 N N . ALA A 1 292 ? 22.796 -23.700 0.143 1.00 62.09 292 ALA A N 1
ATOM 2120 C CA . ALA A 1 292 ? 23.139 -24.932 -0.558 1.00 62.09 292 ALA A CA 1
ATOM 2121 C C . ALA A 1 292 ? 24.514 -25.455 -0.107 1.00 62.09 292 ALA A C 1
ATOM 2123 O O . ALA A 1 292 ? 25.472 -24.690 0.058 1.00 62.09 292 ALA A O 1
ATOM 2124 N N . VAL A 1 293 ? 24.615 -26.767 0.104 1.00 72.12 293 VAL A N 1
ATOM 2125 C CA . VAL A 1 293 ? 25.885 -27.425 0.440 1.00 72.12 293 VAL A CA 1
ATOM 2126 C C . VAL A 1 293 ? 26.551 -27.867 -0.857 1.00 72.12 293 VAL A C 1
ATOM 2128 O O . VAL A 1 293 ? 25.933 -28.583 -1.643 1.00 72.12 293 VAL A O 1
ATOM 2131 N N . ALA A 1 294 ? 27.812 -27.468 -1.057 1.00 79.44 294 ALA A N 1
ATOM 2132 C CA . ALA A 1 294 ? 28.586 -27.822 -2.245 1.00 79.44 294 ALA A CA 1
ATOM 2133 C C . ALA A 1 294 ? 28.585 -29.349 -2.487 1.00 79.44 294 ALA A C 1
ATOM 2135 O O . ALA A 1 294 ? 28.848 -30.097 -1.538 1.00 79.44 294 ALA A O 1
ATOM 2136 N N . PRO A 1 295 ? 28.327 -29.822 -3.723 1.00 86.88 295 PRO A N 1
ATOM 2137 C CA . PRO A 1 295 ? 28.332 -31.243 -4.037 1.00 86.88 295 PRO A CA 1
ATOM 2138 C C . PRO A 1 295 ? 29.663 -31.910 -3.690 1.00 86.88 295 PRO A C 1
ATOM 2140 O O . PRO A 1 295 ? 30.734 -31.454 -4.106 1.00 86.88 295 PRO A O 1
ATOM 2143 N N . THR A 1 296 ? 29.600 -33.016 -2.948 1.00 89.94 296 THR A N 1
ATOM 2144 C CA . THR A 1 296 ? 30.786 -33.804 -2.577 1.00 89.94 296 THR A CA 1
ATOM 2145 C C . THR A 1 296 ? 30.581 -35.286 -2.848 1.00 89.94 296 THR A C 1
ATOM 2147 O O . THR A 1 296 ? 29.454 -35.777 -2.841 1.00 89.94 296 THR A O 1
ATOM 2150 N N . GLY A 1 297 ? 31.672 -36.012 -3.093 1.00 90.06 297 GLY A N 1
ATOM 2151 C CA . GLY A 1 297 ? 31.647 -37.460 -3.284 1.00 90.06 297 GLY A CA 1
ATOM 2152 C C . GLY A 1 297 ? 32.972 -38.100 -2.888 1.00 90.06 297 GLY A C 1
ATOM 2153 O O . GLY A 1 297 ? 34.033 -37.643 -3.302 1.00 90.06 297 GLY A O 1
ATOM 2154 N N . SER A 1 298 ? 32.922 -39.179 -2.109 1.00 91.06 298 SER A N 1
ATOM 2155 C CA . SER A 1 298 ? 34.111 -39.913 -1.652 1.00 91.06 298 SER A CA 1
ATOM 2156 C C . SER A 1 298 ? 34.174 -41.313 -2.253 1.00 91.06 298 SER A C 1
ATOM 2158 O O . SER A 1 298 ? 33.153 -41.999 -2.366 1.00 91.06 298 SER A O 1
ATOM 2160 N N . THR A 1 299 ? 35.366 -41.781 -2.617 1.00 88.81 299 THR A N 1
ATOM 2161 C CA . THR A 1 299 ? 35.584 -43.165 -3.075 1.00 88.81 299 THR A CA 1
ATOM 2162 C C . THR A 1 299 ? 35.721 -44.117 -1.889 1.00 88.81 299 THR A C 1
ATOM 2164 O O . THR A 1 299 ? 36.528 -43.884 -0.993 1.00 88.81 299 THR A O 1
ATOM 2167 N N . ASN A 1 300 ? 35.011 -45.245 -1.884 1.00 73.00 300 ASN A N 1
ATOM 2168 C CA . ASN A 1 300 ? 35.092 -46.203 -0.776 1.00 73.00 300 ASN A CA 1
ATOM 2169 C C . ASN A 1 300 ? 36.140 -47.305 -1.032 1.00 73.00 300 ASN A C 1
ATOM 2171 O O . ASN A 1 300 ? 35.800 -48.426 -1.410 1.00 73.00 300 ASN A O 1
ATOM 2175 N N . SER A 1 301 ? 37.421 -46.990 -0.814 1.00 73.25 301 SER A N 1
ATOM 2176 C CA . SER A 1 301 ? 38.542 -47.911 -1.089 1.00 73.25 301 SER A CA 1
ATOM 2177 C C . SER A 1 301 ? 38.768 -48.986 -0.003 1.00 73.25 301 SER A C 1
ATOM 2179 O O . SER A 1 301 ? 39.542 -49.931 -0.169 1.00 73.25 301 SER A O 1
ATOM 2181 N N . GLY A 1 302 ? 38.156 -48.853 1.183 1.00 70.00 302 GLY A N 1
ATOM 2182 C CA . GLY A 1 302 ? 38.443 -49.710 2.350 1.00 70.00 302 GLY A CA 1
ATOM 2183 C C . GLY A 1 302 ? 39.868 -49.565 2.929 1.00 70.00 302 GLY A C 1
ATOM 2184 O O . GLY A 1 302 ? 40.155 -50.070 4.016 1.00 70.00 302 GLY A O 1
ATOM 2185 N N . ASN A 1 303 ? 40.754 -48.840 2.239 1.00 81.25 303 ASN A N 1
ATOM 2186 C CA . ASN A 1 303 ? 42.064 -48.379 2.679 1.00 81.25 303 ASN A CA 1
ATOM 2187 C C . ASN A 1 303 ? 42.081 -46.848 2.638 1.00 81.25 303 ASN A C 1
ATOM 2189 O O . ASN A 1 303 ? 42.114 -46.263 1.560 1.00 81.25 303 ASN A O 1
ATOM 2193 N N . ALA A 1 304 ? 42.149 -46.203 3.803 1.00 80.25 304 ALA A N 1
ATOM 2194 C CA . ALA A 1 304 ? 42.161 -44.742 3.894 1.00 80.25 304 ALA A CA 1
ATOM 2195 C C . ALA A 1 304 ? 43.281 -44.091 3.057 1.00 80.25 304 ALA A C 1
ATOM 2197 O O . ALA A 1 304 ? 43.098 -43.003 2.549 1.00 80.25 304 ALA A O 1
ATOM 2198 N N . ASN A 1 305 ? 44.427 -44.753 2.836 1.00 85.44 305 ASN A N 1
ATOM 2199 C CA . ASN A 1 305 ? 45.508 -44.175 2.018 1.00 85.44 305 ASN A CA 1
ATOM 2200 C C . ASN A 1 305 ? 45.235 -44.189 0.502 1.00 85.44 305 ASN A C 1
ATOM 2202 O O . ASN A 1 305 ? 46.070 -43.680 -0.246 1.00 85.44 305 ASN A O 1
ATOM 2206 N N . ALA A 1 306 ? 44.156 -44.837 0.055 1.00 86.25 306 ALA A N 1
ATOM 2207 C CA . ALA A 1 306 ? 43.717 -44.907 -1.338 1.00 86.25 306 ALA A CA 1
ATOM 2208 C C . ALA A 1 306 ? 42.397 -44.143 -1.582 1.00 86.25 306 ALA A C 1
ATOM 2210 O O . ALA A 1 306 ? 41.969 -44.050 -2.722 1.00 86.25 306 ALA A O 1
ATOM 2211 N N . SER A 1 307 ? 41.777 -43.585 -0.536 1.00 89.69 307 SER A N 1
ATOM 2212 C CA . SER A 1 307 ? 40.517 -42.842 -0.638 1.00 89.69 307 SER A CA 1
ATOM 2213 C C . SER A 1 307 ? 40.731 -41.424 -1.187 1.00 89.69 307 SER A C 1
ATOM 2215 O O . SER A 1 307 ? 41.730 -40.768 -0.863 1.00 89.69 307 SER A O 1
ATOM 2217 N N . LEU A 1 308 ? 39.796 -40.977 -2.024 1.00 92.00 308 LEU A N 1
ATOM 2218 C CA . LEU A 1 308 ? 39.740 -39.682 -2.690 1.00 92.00 308 LEU A CA 1
ATOM 2219 C C . LEU A 1 308 ? 38.388 -39.019 -2.400 1.00 92.00 308 LEU A C 1
ATOM 2221 O O . LEU A 1 308 ? 37.340 -39.602 -2.685 1.00 92.00 308 LEU A O 1
ATOM 2225 N N . ASP A 1 309 ? 38.440 -37.789 -1.901 1.00 92.50 309 ASP A N 1
ATOM 2226 C CA . ASP A 1 309 ? 37.288 -36.926 -1.658 1.00 92.50 309 ASP A CA 1
ATOM 2227 C C . ASP A 1 309 ? 37.235 -35.844 -2.730 1.00 92.50 309 ASP A C 1
ATOM 2229 O O . ASP A 1 309 ? 38.191 -35.089 -2.914 1.00 92.50 309 ASP A O 1
ATOM 2233 N N . PHE A 1 310 ? 36.121 -35.782 -3.445 1.00 93.00 310 PHE A N 1
ATOM 2234 C CA . PHE A 1 310 ? 35.865 -34.822 -4.505 1.00 93.00 310 PHE A CA 1
ATOM 2235 C C . PHE A 1 310 ? 34.907 -33.750 -3.994 1.00 93.00 310 PHE A C 1
ATOM 2237 O O . PHE A 1 310 ? 33.866 -34.080 -3.426 1.00 93.00 310 PHE A O 1
ATOM 2244 N N . THR A 1 311 ? 35.237 -32.487 -4.250 1.00 92.06 311 THR A N 1
ATOM 2245 C CA . THR A 1 311 ? 34.411 -31.327 -3.899 1.00 92.06 311 THR A CA 1
ATOM 2246 C C . THR A 1 311 ? 34.239 -30.443 -5.122 1.00 92.06 311 THR A C 1
ATOM 2248 O O . THR A 1 311 ? 35.229 -30.004 -5.717 1.00 92.06 311 THR A O 1
ATOM 2251 N N . ASP A 1 312 ? 32.992 -30.165 -5.487 1.00 90.06 312 ASP A N 1
ATOM 2252 C CA . ASP A 1 312 ? 32.665 -29.139 -6.473 1.00 90.06 312 ASP A CA 1
ATOM 2253 C C . ASP A 1 312 ? 32.928 -27.747 -5.877 1.00 90.06 312 ASP A C 1
ATOM 2255 O O . ASP A 1 312 ? 32.439 -27.410 -4.799 1.00 90.06 312 ASP A O 1
ATOM 2259 N N . LEU A 1 313 ? 33.743 -26.947 -6.562 1.00 87.69 313 LEU A N 1
ATOM 2260 C CA . LEU A 1 313 ? 34.086 -25.581 -6.161 1.00 87.69 313 LEU A CA 1
ATOM 2261 C C . LEU A 1 313 ? 33.289 -24.518 -6.928 1.00 87.69 313 LEU A C 1
ATOM 2263 O O . LEU A 1 313 ? 33.532 -23.324 -6.743 1.00 87.69 313 LEU A O 1
ATOM 2267 N N . THR A 1 314 ? 32.385 -24.918 -7.821 1.00 81.38 314 THR A N 1
ATOM 2268 C CA . THR A 1 314 ? 31.578 -23.985 -8.607 1.00 81.38 314 THR A CA 1
ATOM 2269 C C . THR A 1 314 ? 30.376 -23.485 -7.808 1.00 81.38 314 THR A C 1
ATOM 2271 O O . THR A 1 314 ? 29.656 -24.259 -7.178 1.00 81.38 314 THR A O 1
ATOM 2274 N N . GLU A 1 315 ? 30.130 -22.173 -7.864 1.00 72.62 315 GLU A N 1
ATOM 2275 C CA . GLU A 1 315 ? 28.953 -21.553 -7.231 1.00 72.62 315 GLU A CA 1
ATOM 2276 C C . GLU A 1 315 ? 27.632 -22.056 -7.837 1.00 72.62 315 GLU A C 1
ATOM 2278 O O . GLU A 1 315 ? 26.611 -22.050 -7.163 1.00 72.62 315 GLU A O 1
ATOM 2283 N N . ALA A 1 316 ? 27.661 -22.520 -9.092 1.00 76.19 316 ALA A N 1
ATOM 2284 C CA . ALA A 1 316 ? 26.503 -23.050 -9.811 1.00 76.19 316 ALA A CA 1
ATOM 2285 C C . ALA A 1 316 ? 26.299 -24.569 -9.646 1.00 76.19 316 ALA A C 1
ATOM 2287 O O . ALA A 1 316 ? 25.375 -25.112 -10.246 1.00 76.19 316 ALA A O 1
ATOM 2288 N N . HIS A 1 317 ? 27.150 -25.247 -8.864 1.00 83.94 317 HIS A N 1
ATOM 2289 C CA . HIS A 1 317 ? 27.110 -26.703 -8.672 1.00 83.94 317 HIS A CA 1
ATOM 2290 C C . HIS A 1 317 ? 27.150 -27.492 -10.000 1.00 83.94 317 HIS A C 1
ATOM 2292 O O . HIS A 1 317 ? 26.429 -28.469 -10.202 1.00 83.94 317 HIS A O 1
ATOM 2298 N N . ASP A 1 318 ? 28.022 -27.065 -10.923 1.00 81.88 318 ASP A N 1
ATOM 2299 C CA . ASP A 1 318 ? 28.194 -27.617 -12.277 1.00 81.88 318 ASP A CA 1
ATOM 2300 C C . ASP A 1 318 ? 28.506 -29.132 -12.293 1.00 81.88 318 ASP A C 1
ATOM 2302 O O . ASP A 1 318 ? 28.355 -29.782 -13.337 1.00 81.88 318 ASP A O 1
ATOM 2306 N N . PHE A 1 319 ? 28.983 -29.692 -11.174 1.00 86.38 319 PHE A N 1
ATOM 2307 C CA . PHE A 1 319 ? 29.338 -31.102 -11.004 1.00 86.38 319 PHE A CA 1
ATOM 2308 C C . PHE A 1 319 ? 28.396 -31.869 -10.066 1.00 86.38 319 PHE A C 1
ATOM 2310 O O . PHE A 1 319 ? 28.708 -33.003 -9.694 1.00 86.38 319 PHE A O 1
ATOM 2317 N N . GLU A 1 320 ? 27.229 -31.325 -9.720 1.00 86.38 320 GLU A N 1
ATOM 2318 C CA . GLU A 1 320 ? 26.190 -32.103 -9.044 1.00 86.38 320 GLU A CA 1
ATOM 2319 C C . GLU A 1 320 ? 25.733 -33.285 -9.923 1.00 86.38 320 GLU A C 1
ATOM 2321 O O . GLU A 1 320 ? 25.404 -33.141 -11.105 1.00 86.38 320 GLU A O 1
ATOM 2326 N N . GLY A 1 321 ? 25.771 -34.494 -9.361 1.00 83.69 321 GLY A N 1
ATOM 2327 C CA . GLY A 1 321 ? 25.539 -35.745 -10.084 1.00 83.69 321 GLY A CA 1
ATOM 2328 C C . GLY A 1 321 ? 26.740 -36.252 -10.897 1.00 83.69 321 GLY A C 1
ATOM 2329 O O . GLY A 1 321 ? 26.612 -37.263 -11.595 1.00 83.69 321 GLY A O 1
ATOM 2330 N N . LEU A 1 322 ? 27.916 -35.607 -10.822 1.00 90.81 322 LEU A N 1
ATOM 2331 C CA . LEU A 1 322 ? 29.128 -36.090 -11.492 1.00 90.81 322 LEU A CA 1
ATOM 2332 C C . LEU A 1 322 ? 29.483 -37.490 -10.986 1.00 90.81 322 LEU A C 1
ATOM 2334 O O . LEU A 1 322 ? 29.828 -37.669 -9.820 1.00 90.81 322 LEU A O 1
ATOM 2338 N N . THR A 1 323 ? 29.487 -38.469 -11.890 1.00 91.44 323 THR A N 1
ATOM 2339 C CA . THR A 1 323 ? 29.948 -39.825 -11.577 1.00 91.44 323 THR A CA 1
ATOM 2340 C C . THR A 1 323 ? 31.448 -39.943 -11.840 1.00 91.44 323 THR A C 1
ATOM 2342 O O . THR A 1 323 ? 31.907 -39.771 -12.970 1.00 91.44 323 THR A O 1
ATOM 2345 N N . VAL A 1 324 ? 32.229 -40.283 -10.819 1.00 92.81 324 VAL A N 1
ATOM 2346 C CA . VAL A 1 324 ? 33.663 -40.569 -10.946 1.00 92.81 324 VAL A CA 1
ATOM 2347 C C . VAL A 1 324 ? 33.871 -42.075 -11.071 1.00 92.81 324 VAL A C 1
ATOM 2349 O O . VAL A 1 324 ? 33.347 -42.858 -10.274 1.00 92.81 324 VAL A O 1
ATOM 2352 N N . THR A 1 325 ? 34.648 -42.492 -12.069 1.00 92.00 325 THR A N 1
ATOM 2353 C CA . THR A 1 325 ? 34.971 -43.903 -12.332 1.00 92.00 325 THR A CA 1
ATOM 2354 C C . THR A 1 325 ? 36.450 -44.079 -12.659 1.00 92.00 325 THR A C 1
ATOM 2356 O O . THR A 1 325 ? 37.099 -43.159 -13.158 1.00 92.00 325 THR A O 1
ATOM 2359 N N . PHE A 1 326 ? 36.988 -45.272 -12.400 1.00 92.12 326 PHE A N 1
ATOM 2360 C CA . PHE A 1 326 ? 38.387 -45.602 -12.676 1.00 92.12 326 PHE A CA 1
ATOM 2361 C C . PHE A 1 326 ? 38.499 -46.699 -13.736 1.00 92.12 326 PHE A C 1
ATOM 2363 O O . PHE A 1 326 ? 37.835 -47.733 -13.657 1.00 92.12 326 PHE A O 1
ATOM 2370 N N . ASN A 1 327 ? 39.380 -46.497 -14.716 1.00 89.69 327 ASN A N 1
ATOM 2371 C CA . ASN A 1 327 ? 39.659 -47.457 -15.781 1.00 89.69 327 ASN A CA 1
ATOM 2372 C C . ASN A 1 327 ? 41.118 -47.921 -15.728 1.00 89.69 327 ASN A C 1
ATOM 2374 O O . ASN A 1 327 ? 42.028 -47.131 -15.489 1.00 89.69 327 ASN A O 1
ATOM 2378 N N . HIS A 1 328 ? 41.351 -49.207 -15.977 1.00 86.44 328 HIS A N 1
ATOM 2379 C CA . HIS A 1 328 ? 42.673 -49.815 -15.886 1.00 86.44 328 HIS A CA 1
ATOM 2380 C C . HIS A 1 328 ? 43.377 -49.875 -17.248 1.00 86.44 328 HIS A C 1
ATOM 2382 O O . HIS A 1 328 ? 42.901 -50.557 -18.160 1.00 86.44 328 HIS A O 1
ATOM 2388 N N . ASP A 1 329 ? 44.577 -49.293 -17.348 1.00 86.00 329 ASP A N 1
ATOM 2389 C CA . ASP A 1 329 ? 45.487 -49.487 -18.483 1.00 86.00 329 ASP A CA 1
ATOM 2390 C C . ASP A 1 329 ? 46.855 -50.041 -18.040 1.00 86.00 329 ASP A C 1
ATOM 2392 O O . ASP A 1 329 ? 47.735 -49.338 -17.531 1.00 86.00 329 ASP A O 1
ATOM 2396 N N . ALA A 1 330 ? 47.070 -51.331 -18.313 1.00 77.69 330 ALA A N 1
ATOM 2397 C CA . ALA A 1 330 ? 48.313 -52.043 -18.017 1.00 77.69 330 ALA A CA 1
ATOM 2398 C C . ALA A 1 330 ? 49.537 -51.528 -18.809 1.00 77.69 330 ALA A C 1
ATOM 2400 O O . ALA A 1 330 ? 50.670 -51.905 -18.492 1.00 77.69 330 ALA A O 1
ATOM 2401 N N . LEU A 1 331 ? 49.341 -50.698 -19.844 1.00 78.56 331 LEU A N 1
ATOM 2402 C CA . LEU A 1 331 ? 50.415 -50.112 -20.656 1.00 78.56 331 LEU A CA 1
ATOM 2403 C C . LEU A 1 331 ? 50.994 -48.819 -20.056 1.00 78.56 331 LEU A C 1
ATOM 2405 O O . LEU A 1 331 ? 52.017 -48.332 -20.547 1.00 78.56 331 LEU A O 1
ATOM 2409 N N . LEU A 1 332 ? 50.416 -48.288 -18.973 1.00 78.69 332 LEU A N 1
ATOM 2410 C CA . LEU A 1 332 ? 50.944 -47.140 -18.228 1.00 78.69 332 LEU A CA 1
ATOM 2411 C C . LEU A 1 332 ? 52.181 -47.538 -17.399 1.00 78.69 332 LEU A C 1
ATOM 2413 O O . LEU A 1 332 ? 52.103 -47.807 -16.201 1.00 78.69 332 LEU A O 1
ATOM 2417 N N . VAL A 1 333 ? 53.353 -47.577 -18.044 1.00 68.56 333 VAL A N 1
ATOM 2418 C CA . VAL A 1 333 ? 54.622 -48.049 -17.442 1.00 68.56 333 VAL A CA 1
ATOM 2419 C C . VAL A 1 333 ? 55.182 -47.096 -16.369 1.00 68.56 333 VAL A C 1
ATOM 2421 O O . VAL A 1 333 ? 55.982 -47.513 -15.535 1.00 68.56 333 VAL A O 1
ATOM 2424 N N . THR A 1 334 ? 54.785 -45.818 -16.373 1.00 68.81 334 THR A N 1
ATOM 2425 C CA . THR A 1 334 ? 55.265 -44.801 -15.415 1.00 68.81 334 THR A CA 1
ATOM 2426 C C . THR A 1 334 ? 54.315 -44.552 -14.241 1.00 68.81 334 THR A C 1
ATOM 2428 O O . THR A 1 334 ? 54.658 -43.760 -13.370 1.00 68.81 334 THR A O 1
ATOM 2431 N N . GLY A 1 335 ? 53.140 -45.196 -14.210 1.00 72.00 335 GLY A N 1
ATOM 2432 C CA . GLY A 1 335 ? 52.117 -44.986 -13.174 1.00 72.00 335 GLY A CA 1
ATOM 2433 C C . GLY A 1 335 ? 51.416 -43.620 -13.216 1.00 72.00 335 GLY A C 1
ATOM 2434 O O . GLY A 1 335 ? 50.612 -43.336 -12.336 1.00 72.00 335 GLY A O 1
ATOM 2435 N N . ASN A 1 336 ? 51.693 -42.778 -14.219 1.00 85.12 336 ASN A N 1
ATOM 2436 C CA . ASN A 1 336 ? 51.069 -41.459 -14.350 1.00 85.12 336 ASN A CA 1
ATOM 2437 C C . ASN A 1 336 ? 49.616 -41.601 -14.837 1.00 85.12 336 ASN A C 1
ATOM 2439 O O . ASN A 1 336 ? 49.428 -42.135 -15.934 1.00 85.12 336 ASN A O 1
ATOM 2443 N N . PRO A 1 337 ? 48.616 -41.125 -14.079 1.00 90.31 337 PRO A N 1
ATOM 2444 C CA . PRO A 1 337 ? 47.221 -41.200 -14.493 1.00 90.31 337 PRO A CA 1
ATOM 2445 C C . PRO A 1 337 ? 46.881 -40.174 -15.583 1.00 90.31 337 PRO A C 1
ATOM 2447 O O . PRO A 1 337 ? 47.614 -39.210 -15.814 1.00 90.31 337 PRO A O 1
ATOM 2450 N N . SER A 1 338 ? 45.735 -40.372 -16.232 1.00 89.69 338 SER A N 1
ATOM 2451 C CA . SER A 1 338 ? 45.090 -39.384 -17.112 1.00 89.69 338 SER A CA 1
ATOM 2452 C C . SER A 1 338 ? 43.577 -39.415 -16.902 1.00 89.69 338 SER A C 1
ATOM 2454 O O . SER A 1 338 ? 43.071 -40.409 -16.389 1.00 89.69 338 SER A O 1
ATOM 2456 N N . TYR A 1 339 ? 42.852 -38.359 -17.275 1.00 92.94 339 TYR A N 1
ATOM 2457 C CA . TYR A 1 339 ? 41.396 -38.303 -17.117 1.00 92.94 339 TYR A CA 1
ATOM 2458 C C . TYR A 1 339 ? 40.693 -37.900 -18.417 1.00 92.94 339 TYR A C 1
ATOM 2460 O O . TYR A 1 339 ? 41.284 -37.245 -19.280 1.00 92.94 339 TYR A O 1
ATOM 2468 N N . GLN A 1 340 ? 39.424 -38.284 -18.539 1.00 90.88 340 GLN A N 1
ATOM 2469 C CA . GLN A 1 340 ? 38.491 -37.763 -19.534 1.00 90.88 340 GLN A CA 1
ATOM 2470 C C . GLN A 1 340 ? 37.174 -37.398 -18.850 1.00 90.88 340 GLN A C 1
ATOM 2472 O O . GLN A 1 340 ? 36.615 -38.195 -18.100 1.00 90.88 340 GLN A O 1
ATOM 2477 N N . LEU A 1 341 ? 36.684 -36.189 -19.120 1.00 89.31 341 LEU A N 1
ATOM 2478 C CA . LEU A 1 341 ? 35.361 -35.739 -18.702 1.00 89.31 341 LEU A CA 1
ATOM 2479 C C . LEU A 1 341 ? 34.415 -35.823 -19.905 1.00 89.31 341 LEU A C 1
ATOM 2481 O O . LEU A 1 341 ? 34.750 -35.345 -20.992 1.00 89.31 341 LEU A O 1
ATOM 2485 N N . SER A 1 342 ? 33.249 -36.437 -19.725 1.00 86.62 342 SER A N 1
ATOM 2486 C CA . SER A 1 342 ? 32.238 -36.587 -20.777 1.00 86.62 342 SER A CA 1
ATOM 2487 C C . SER A 1 342 ? 30.826 -36.338 -20.241 1.00 86.62 342 SER A C 1
ATOM 2489 O O . SER A 1 342 ? 30.572 -36.554 -19.060 1.00 86.62 342 SER A O 1
ATOM 2491 N N . GLY A 1 343 ? 29.910 -35.884 -21.104 1.00 80.94 343 GLY A N 1
ATOM 2492 C CA . GLY A 1 343 ? 28.533 -35.522 -20.730 1.00 80.94 343 GLY A CA 1
ATOM 2493 C C . GLY A 1 343 ? 28.342 -34.029 -20.417 1.00 80.94 343 GLY A C 1
ATOM 2494 O O . GLY A 1 343 ? 29.267 -33.235 -20.571 1.00 80.94 343 GLY A O 1
ATOM 2495 N N . SER A 1 344 ? 27.124 -33.649 -20.017 1.00 71.25 344 SER A N 1
ATOM 2496 C CA . SER A 1 344 ? 26.738 -32.292 -19.583 1.00 71.25 344 SER A CA 1
ATOM 2497 C C . SER A 1 344 ? 25.607 -32.368 -18.547 1.00 71.25 344 SER A C 1
ATOM 2499 O O . SER A 1 344 ? 24.763 -33.259 -18.654 1.00 71.25 344 SER A O 1
ATOM 2501 N N . GLY A 1 345 ? 25.562 -31.446 -17.580 1.00 67.06 345 GLY A N 1
ATOM 2502 C CA . GLY A 1 345 ? 24.557 -31.447 -16.503 1.00 67.06 345 GLY A CA 1
ATOM 2503 C C . GLY A 1 345 ? 24.705 -32.644 -15.552 1.00 67.06 345 GLY A C 1
ATOM 2504 O O . GLY A 1 345 ? 25.816 -33.135 -15.355 1.00 67.06 345 GLY A O 1
ATOM 2505 N N . THR A 1 346 ? 23.584 -33.162 -15.036 1.00 62.47 346 THR A N 1
ATOM 2506 C CA . THR A 1 346 ? 23.497 -34.265 -14.047 1.00 62.47 346 THR A CA 1
ATOM 2507 C C . THR A 1 346 ? 23.904 -35.654 -14.571 1.00 62.47 346 THR A C 1
ATOM 2509 O O . THR A 1 346 ? 23.797 -36.649 -13.860 1.00 62.47 346 THR A O 1
ATOM 2512 N N . GLY A 1 347 ? 24.371 -35.751 -15.823 1.00 68.69 347 GLY A N 1
ATOM 2513 C CA . GLY A 1 347 ? 24.852 -36.985 -16.459 1.00 68.69 347 GLY A CA 1
ATOM 2514 C C . GLY A 1 347 ? 26.348 -36.981 -16.791 1.00 68.69 347 GLY A C 1
ATOM 2515 O O . GLY A 1 347 ? 26.785 -37.761 -17.639 1.00 68.69 347 GLY A O 1
ATOM 2516 N N . GLN A 1 348 ? 27.128 -36.069 -16.203 1.00 87.94 348 GLN A N 1
ATOM 2517 C CA . GLN A 1 348 ? 28.573 -36.006 -16.426 1.00 87.94 348 GLN A CA 1
ATOM 2518 C C . GLN A 1 348 ? 29.299 -37.206 -15.803 1.00 87.94 348 GLN A C 1
ATOM 2520 O O . GLN A 1 348 ? 28.964 -37.675 -14.716 1.00 87.94 348 GLN A O 1
ATOM 2525 N N . THR A 1 349 ? 30.329 -37.700 -16.489 1.00 90.81 349 THR A N 1
ATOM 2526 C CA . THR A 1 349 ? 31.213 -38.768 -16.005 1.00 90.81 349 THR A CA 1
ATOM 2527 C C . THR A 1 349 ? 32.672 -38.342 -16.116 1.00 90.81 349 THR A C 1
ATOM 2529 O O . THR A 1 349 ? 33.136 -37.991 -17.207 1.00 90.81 349 THR A O 1
ATOM 2532 N N . LEU A 1 350 ? 33.396 -38.415 -14.997 1.00 93.06 350 LEU A N 1
ATOM 2533 C CA . LEU A 1 350 ? 34.848 -38.275 -14.925 1.00 93.06 350 LEU A CA 1
ATOM 2534 C C . LEU A 1 350 ? 35.478 -39.672 -14.880 1.00 93.06 350 LEU A C 1
ATOM 2536 O O . LEU A 1 350 ? 35.433 -40.355 -13.858 1.00 93.06 350 LEU A O 1
ATOM 2540 N N . GLU A 1 351 ? 36.060 -40.102 -15.995 1.00 93.44 351 GLU A N 1
ATOM 2541 C CA . GLU A 1 351 ? 36.764 -41.382 -16.100 1.00 93.44 351 GLU A CA 1
ATOM 2542 C C . GLU A 1 351 ? 38.273 -41.162 -15.929 1.00 93.44 351 GLU A C 1
ATOM 2544 O O . GLU A 1 351 ? 38.915 -40.471 -16.727 1.00 93.44 351 GLU A O 1
ATOM 2549 N N . ILE A 1 352 ? 38.859 -41.755 -14.889 1.00 93.94 352 ILE A N 1
ATOM 2550 C CA . ILE A 1 352 ? 40.281 -41.638 -14.556 1.00 93.94 352 ILE A CA 1
ATOM 2551 C C . ILE A 1 352 ? 40.983 -42.938 -14.954 1.00 93.94 352 ILE A C 1
ATOM 2553 O O . ILE A 1 352 ? 40.735 -44.001 -14.390 1.00 93.94 352 ILE A O 1
ATOM 2557 N N . THR A 1 353 ? 41.884 -42.865 -15.931 1.00 91.88 353 THR A N 1
ATOM 2558 C CA . THR A 1 353 ? 42.687 -44.013 -16.366 1.00 91.88 353 THR A CA 1
ATOM 2559 C C . THR A 1 353 ? 43.930 -44.154 -15.493 1.00 91.88 353 THR A C 1
ATOM 2561 O O . THR A 1 353 ? 44.763 -43.242 -15.429 1.00 91.88 353 THR A O 1
ATOM 2564 N N . ILE A 1 354 ? 44.068 -45.311 -14.852 1.00 92.00 354 ILE A N 1
ATOM 2565 C CA . ILE A 1 354 ? 45.104 -45.636 -13.872 1.00 92.00 354 ILE A CA 1
ATOM 2566 C C . ILE A 1 354 ? 45.808 -46.953 -14.216 1.00 92.00 354 ILE A C 1
ATOM 2568 O O . ILE A 1 354 ? 45.348 -47.748 -15.038 1.00 92.00 354 ILE A O 1
ATOM 2572 N N . ASN A 1 355 ? 46.926 -47.212 -13.543 1.00 89.56 355 ASN A N 1
ATOM 2573 C CA . ASN A 1 355 ? 47.459 -48.560 -13.397 1.00 89.56 355 ASN A CA 1
ATOM 2574 C C . ASN A 1 355 ? 47.303 -48.984 -11.935 1.00 89.56 355 ASN A C 1
ATOM 2576 O O . ASN A 1 355 ? 48.054 -48.514 -11.083 1.00 89.56 355 ASN A O 1
ATOM 2580 N N . ASP A 1 356 ? 46.375 -49.902 -11.667 1.00 81.94 356 ASP A N 1
ATOM 2581 C CA . ASP A 1 356 ? 45.966 -50.381 -10.331 1.00 81.94 356 ASP A CA 1
ATOM 2582 C C . ASP A 1 356 ? 47.129 -50.949 -9.485 1.00 81.94 356 ASP A C 1
ATOM 2584 O O . ASP A 1 356 ? 46.963 -51.266 -8.313 1.00 81.94 356 ASP A O 1
ATOM 2588 N N . SER A 1 357 ? 48.319 -51.134 -10.072 1.00 82.94 357 SER A N 1
ATOM 2589 C CA . SER A 1 357 ? 49.533 -51.597 -9.381 1.00 82.94 357 SER A CA 1
ATOM 2590 C C . SER A 1 357 ? 50.653 -50.552 -9.284 1.00 82.94 357 SER A C 1
ATOM 2592 O O . SER A 1 357 ? 51.707 -50.862 -8.726 1.00 82.94 357 SER A O 1
ATOM 2594 N N . LEU A 1 358 ? 50.481 -49.353 -9.852 1.00 86.31 358 LEU A N 1
ATOM 2595 C CA . LEU A 1 358 ? 51.522 -48.315 -9.919 1.00 86.31 358 LEU A CA 1
ATOM 2596 C C . LEU A 1 358 ? 51.028 -46.892 -9.613 1.00 86.31 358 LEU A C 1
ATOM 2598 O O . LEU A 1 358 ? 51.845 -46.083 -9.181 1.00 86.31 358 LEU A O 1
ATOM 2602 N N . THR A 1 359 ? 49.751 -46.575 -9.841 1.00 91.44 359 THR A N 1
ATOM 2603 C CA . THR A 1 359 ? 49.187 -45.229 -9.651 1.00 91.44 359 THR A CA 1
ATOM 2604 C C . THR A 1 359 ? 48.688 -45.045 -8.219 1.00 91.44 359 THR A C 1
ATOM 2606 O O . THR A 1 359 ? 47.833 -45.801 -7.765 1.00 91.44 359 THR A O 1
ATOM 2609 N N . THR A 1 360 ? 49.195 -44.038 -7.506 1.00 92.50 360 THR A N 1
ATOM 2610 C CA . THR A 1 360 ? 48.751 -43.723 -6.137 1.00 92.50 360 THR A CA 1
ATOM 2611 C C . THR A 1 360 ? 47.648 -42.664 -6.112 1.00 92.50 360 THR A C 1
ATOM 2613 O O . THR A 1 360 ? 47.548 -41.843 -7.026 1.00 92.50 360 THR A O 1
ATOM 2616 N N . ALA A 1 361 ? 46.862 -42.619 -5.033 1.00 91.06 361 ALA A N 1
ATOM 2617 C CA . ALA A 1 361 ? 45.824 -41.605 -4.828 1.00 91.06 361 ALA A CA 1
ATOM 2618 C C . ALA A 1 361 ? 46.386 -40.171 -4.908 1.00 91.06 361 ALA A C 1
ATOM 2620 O O . ALA A 1 361 ? 45.789 -39.311 -5.551 1.00 91.06 361 ALA A O 1
ATOM 2621 N N . THR A 1 362 ? 47.590 -39.919 -4.371 1.00 93.00 362 THR A N 1
ATOM 2622 C CA . THR A 1 362 ? 48.262 -38.610 -4.515 1.00 93.00 362 THR A CA 1
ATOM 2623 C C . THR A 1 362 ? 48.495 -38.227 -5.975 1.00 93.00 362 THR A C 1
ATOM 2625 O O . THR A 1 362 ? 48.282 -37.077 -6.334 1.00 93.00 362 THR A O 1
ATOM 2628 N N . GLN A 1 363 ? 48.882 -39.172 -6.838 1.00 92.94 363 GLN A N 1
ATOM 2629 C CA . GLN A 1 363 ? 49.105 -38.871 -8.256 1.00 92.94 363 GLN A CA 1
ATOM 2630 C C . GLN A 1 363 ? 47.803 -38.507 -8.984 1.00 92.94 363 GLN A C 1
ATOM 2632 O O . GLN A 1 363 ? 47.845 -37.757 -9.956 1.00 92.94 363 GLN A O 1
ATOM 2637 N N . ILE A 1 364 ? 46.660 -39.020 -8.522 1.00 92.38 364 ILE A N 1
ATOM 2638 C CA . ILE A 1 364 ? 45.336 -38.696 -9.068 1.00 92.38 364 ILE A CA 1
ATOM 2639 C C . ILE A 1 364 ? 44.873 -37.320 -8.581 1.00 92.38 364 ILE A C 1
ATOM 2641 O O . ILE A 1 364 ? 44.436 -36.505 -9.391 1.00 92.38 364 ILE A O 1
ATOM 2645 N N . ALA A 1 365 ? 45.037 -37.025 -7.290 1.00 92.62 365 ALA A N 1
ATOM 2646 C CA . ALA A 1 365 ? 44.744 -35.700 -6.752 1.00 92.62 365 ALA A CA 1
ATOM 2647 C C . ALA A 1 365 ? 45.619 -34.615 -7.406 1.00 92.62 365 ALA A C 1
ATOM 2649 O O . ALA A 1 365 ? 45.108 -33.573 -7.809 1.00 92.62 365 ALA A O 1
ATOM 2650 N N . ASP A 1 366 ? 46.916 -34.879 -7.598 1.00 94.06 366 ASP A N 1
ATOM 2651 C CA . ASP A 1 366 ? 47.829 -33.961 -8.286 1.00 94.06 366 ASP A CA 1
ATOM 2652 C C . ASP A 1 366 ? 47.455 -33.755 -9.759 1.00 94.06 366 ASP A C 1
ATOM 2654 O O . ASP A 1 366 ? 47.632 -32.652 -10.276 1.00 94.06 366 ASP A O 1
ATOM 2658 N N . LEU A 1 367 ? 46.953 -34.791 -10.442 1.00 94.19 367 LEU A N 1
ATOM 2659 C CA . LEU A 1 367 ? 46.490 -34.688 -11.827 1.00 94.19 367 LEU A CA 1
ATOM 2660 C C . LEU A 1 367 ? 45.311 -33.716 -11.948 1.00 94.19 367 LEU A C 1
ATOM 2662 O O . LEU A 1 367 ? 45.315 -32.888 -12.853 1.00 94.19 367 LEU A O 1
ATOM 2666 N N . ILE A 1 368 ? 44.321 -33.825 -11.059 1.00 94.06 368 ILE A N 1
ATOM 2667 C CA . ILE A 1 368 ? 43.088 -33.031 -11.139 1.00 94.06 368 ILE A CA 1
ATOM 2668 C C . ILE A 1 368 ? 43.314 -31.616 -10.596 1.00 94.06 368 ILE A C 1
ATOM 2670 O O . ILE A 1 368 ? 43.018 -30.644 -11.286 1.00 94.06 368 ILE A O 1
ATOM 2674 N N . ASN A 1 369 ? 43.922 -31.479 -9.415 1.00 94.19 369 ASN A N 1
ATOM 2675 C CA . ASN A 1 369 ? 44.101 -30.176 -8.766 1.00 94.19 369 ASN A CA 1
ATOM 2676 C C . ASN A 1 369 ? 45.076 -29.250 -9.509 1.00 94.19 369 ASN A C 1
ATOM 2678 O O . ASN A 1 369 ? 44.938 -28.032 -9.431 1.00 94.19 369 ASN A O 1
ATOM 2682 N N . ASN A 1 370 ? 46.081 -29.799 -10.205 1.00 93.94 370 ASN A N 1
ATOM 2683 C CA . ASN A 1 370 ? 47.053 -28.988 -10.950 1.00 93.94 370 ASN A CA 1
ATOM 2684 C C . ASN A 1 370 ? 46.652 -28.758 -12.418 1.00 93.94 370 ASN A C 1
ATOM 2686 O O . ASN A 1 370 ? 47.398 -28.106 -13.158 1.00 93.94 370 ASN A O 1
ATOM 2690 N N . ASP A 1 371 ? 45.508 -29.285 -12.861 1.00 92.38 371 ASP A N 1
ATOM 2691 C CA . ASP A 1 371 ? 44.972 -29.013 -14.190 1.00 92.38 371 ASP A CA 1
ATOM 2692 C C . ASP A 1 371 ? 44.358 -27.605 -14.236 1.00 92.38 371 ASP A C 1
ATOM 2694 O O . ASP A 1 371 ? 43.527 -27.241 -13.408 1.00 92.38 371 ASP A O 1
ATOM 2698 N N . ALA A 1 372 ? 44.762 -26.793 -15.215 1.00 84.00 372 ALA A N 1
ATOM 2699 C CA . ALA A 1 372 ? 44.345 -25.392 -15.300 1.00 84.00 372 ALA A CA 1
ATOM 2700 C C . ALA A 1 372 ? 42.848 -25.195 -15.613 1.00 84.00 372 ALA A C 1
ATOM 2702 O O . ALA A 1 372 ? 42.330 -24.102 -15.386 1.00 84.00 372 ALA A O 1
ATOM 2703 N N . ALA A 1 373 ? 42.173 -26.205 -16.168 1.00 81.56 373 ALA A N 1
ATOM 2704 C CA . ALA A 1 373 ? 40.758 -26.153 -16.526 1.00 81.56 373 ALA A CA 1
ATOM 2705 C C . ALA A 1 373 ? 39.863 -26.836 -15.482 1.00 81.56 373 ALA A C 1
ATOM 2707 O O . ALA A 1 373 ? 38.753 -26.357 -15.246 1.00 81.56 373 ALA A O 1
ATOM 2708 N N . LEU A 1 374 ? 40.333 -27.931 -14.873 1.00 88.12 374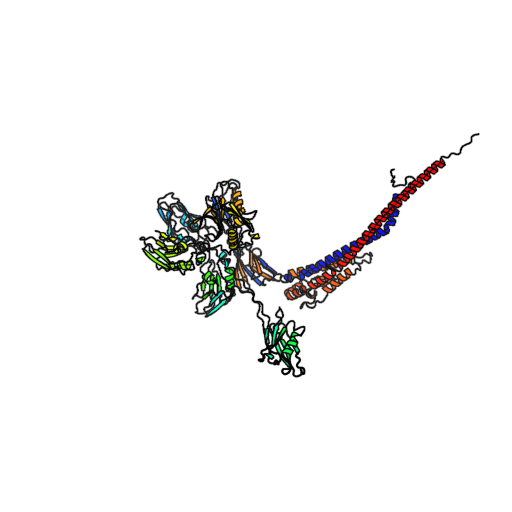 LEU A N 1
ATOM 2709 C CA . LEU A 1 374 ? 39.551 -28.712 -13.910 1.00 88.12 374 LEU A CA 1
ATOM 2710 C C . LEU A 1 374 ? 39.847 -28.341 -12.448 1.00 88.12 374 LEU A C 1
ATOM 2712 O O . LEU A 1 374 ? 38.918 -28.260 -11.653 1.00 88.12 374 LEU A O 1
ATOM 2716 N N . GLY A 1 375 ? 41.099 -28.030 -12.097 1.00 87.12 375 GLY A N 1
ATOM 2717 C CA . GLY A 1 375 ? 41.521 -27.787 -10.710 1.00 87.12 375 GLY A CA 1
ATOM 2718 C C . GLY A 1 375 ? 40.978 -26.503 -10.072 1.00 87.12 375 GLY A C 1
ATOM 2719 O O . GLY A 1 375 ? 41.027 -26.356 -8.854 1.00 87.12 375 GLY A O 1
ATOM 2720 N N . SER A 1 376 ? 40.436 -25.573 -10.868 1.00 87.25 376 SER A N 1
ATOM 2721 C CA . SER A 1 376 ? 39.706 -24.395 -10.370 1.00 87.25 376 SER A CA 1
ATOM 2722 C C . SER A 1 376 ? 38.224 -24.659 -10.102 1.00 87.25 376 SER A C 1
ATOM 2724 O O . SER A 1 376 ? 37.566 -23.804 -9.515 1.00 87.25 376 SER A O 1
ATOM 2726 N N . LYS A 1 377 ? 37.702 -25.808 -10.542 1.00 90.12 377 LYS A N 1
ATOM 2727 C CA . LYS A 1 377 ? 36.280 -26.151 -10.456 1.00 90.12 377 LYS A CA 1
ATOM 2728 C C . LYS A 1 377 ? 35.997 -27.414 -9.646 1.00 90.12 377 LYS A C 1
ATOM 2730 O O . LYS A 1 377 ? 34.920 -27.536 -9.086 1.00 90.12 377 LYS A O 1
ATOM 2735 N N . LEU A 1 378 ? 36.950 -28.340 -9.581 1.00 91.12 378 LEU A N 1
ATOM 2736 C CA . LEU A 1 378 ? 36.836 -29.600 -8.859 1.00 91.12 378 LEU A CA 1
ATOM 2737 C C . LEU A 1 378 ? 38.097 -29.804 -8.019 1.00 91.12 378 LEU A C 1
ATOM 2739 O O . LEU A 1 378 ? 39.207 -29.853 -8.555 1.00 91.12 378 LEU A O 1
ATOM 2743 N N . GLN A 1 379 ? 37.925 -29.931 -6.707 1.00 94.12 379 GLN A N 1
ATOM 2744 C CA . GLN A 1 379 ? 39.008 -30.225 -5.776 1.00 94.12 379 GLN A CA 1
ATOM 2745 C C . GLN A 1 379 ? 39.005 -31.703 -5.411 1.00 94.12 379 GLN A C 1
ATOM 2747 O O . GLN A 1 379 ? 37.955 -32.272 -5.131 1.00 94.12 379 GLN A O 1
ATOM 2752 N N . VAL A 1 380 ? 40.193 -32.306 -5.375 1.00 94.75 380 VAL A N 1
ATOM 2753 C CA . VAL A 1 380 ? 40.380 -33.698 -4.961 1.00 94.75 380 VAL A CA 1
ATOM 2754 C C . VAL A 1 380 ? 41.341 -33.768 -3.790 1.00 94.75 380 VAL A C 1
ATOM 2756 O O . VAL A 1 380 ? 42.516 -33.414 -3.909 1.00 94.75 380 VAL A O 1
ATOM 2759 N N . GLN A 1 381 ? 40.860 -34.243 -2.653 1.00 93.00 381 GLN A N 1
ATOM 2760 C CA . GLN A 1 381 ? 41.664 -34.458 -1.463 1.00 93.00 381 GLN A CA 1
ATOM 2761 C C . GLN A 1 381 ? 41.915 -35.953 -1.267 1.00 93.00 381 GLN A C 1
ATOM 2763 O O . GLN A 1 381 ? 41.051 -36.782 -1.518 1.00 93.00 381 GLN A O 1
ATOM 2768 N N . VAL A 1 382 ? 43.128 -36.313 -0.847 1.00 91.19 382 VAL A N 1
ATOM 2769 C CA . VAL A 1 382 ? 43.438 -37.688 -0.437 1.00 91.19 382 VAL A CA 1
ATOM 2770 C C . VAL A 1 382 ? 43.242 -37.835 1.061 1.00 91.19 382 VAL A C 1
ATOM 2772 O O . VAL A 1 382 ? 43.651 -36.959 1.830 1.00 91.19 382 VAL A O 1
ATOM 2775 N N . GLU A 1 383 ? 42.721 -38.977 1.489 1.00 79.19 383 GLU A N 1
ATOM 2776 C CA . GLU A 1 383 ? 42.766 -39.346 2.899 1.00 79.19 383 GLU A CA 1
ATOM 2777 C C . GLU A 1 383 ? 44.113 -40.020 3.256 1.00 79.19 383 GLU A C 1
ATOM 2779 O O . GLU A 1 383 ? 44.810 -40.641 2.442 1.00 79.19 383 GLU A O 1
ATOM 2784 N N . GLY A 1 384 ? 44.538 -39.880 4.516 1.00 80.88 384 GLY A N 1
ATOM 2785 C CA . GLY A 1 384 ? 45.765 -40.507 5.021 1.00 80.88 384 GLY A CA 1
ATOM 2786 C C . GLY A 1 384 ? 47.056 -40.016 4.344 1.00 80.88 384 GLY A C 1
ATOM 2787 O O . GLY A 1 384 ? 47.326 -38.822 4.267 1.00 80.88 384 GLY A O 1
ATOM 2788 N N . THR A 1 385 ? 47.923 -40.947 3.929 1.00 83.56 385 THR A N 1
ATOM 2789 C CA . THR A 1 385 ? 49.225 -40.639 3.295 1.00 83.56 385 THR A CA 1
ATOM 2790 C C . THR A 1 385 ? 49.163 -40.538 1.768 1.00 83.56 385 THR A C 1
ATOM 2792 O O . THR A 1 385 ? 50.183 -40.220 1.161 1.00 83.56 385 THR A O 1
ATOM 2795 N N . GLY A 1 386 ? 48.023 -40.871 1.144 1.00 83.25 386 GLY A N 1
ATOM 2796 C CA . GLY A 1 386 ? 47.834 -40.876 -0.317 1.00 83.25 386 GLY A CA 1
ATOM 2797 C C . GLY A 1 386 ? 48.707 -41.869 -1.110 1.00 83.25 386 GLY A C 1
ATOM 2798 O O . GLY A 1 386 ? 48.742 -41.836 -2.341 1.00 83.25 386 GLY A O 1
ATOM 2799 N N . THR A 1 387 ? 49.426 -42.764 -0.417 1.00 86.00 387 THR A N 1
ATOM 2800 C CA . THR A 1 387 ? 50.312 -43.779 -1.024 1.00 86.00 387 T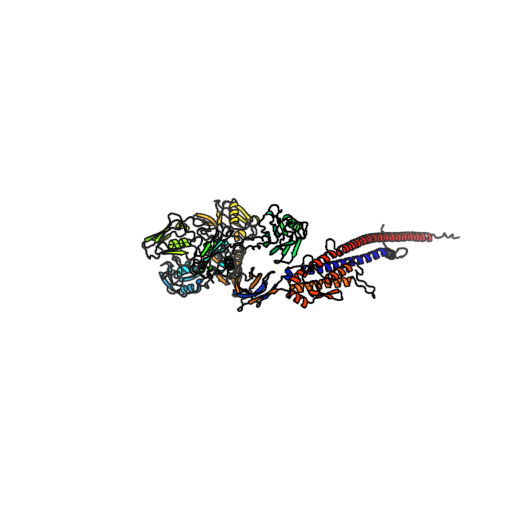HR A CA 1
ATOM 2801 C C . THR A 1 387 ? 49.588 -45.049 -1.476 1.00 86.00 387 THR A C 1
ATOM 2803 O O . THR A 1 387 ? 50.200 -45.903 -2.119 1.00 86.00 387 THR A O 1
ATOM 2806 N N . GLY A 1 388 ? 48.309 -45.201 -1.129 1.00 85.62 388 GLY A N 1
ATOM 2807 C CA . GLY A 1 388 ? 47.476 -46.314 -1.570 1.00 85.62 388 GLY A CA 1
ATOM 2808 C C . GLY A 1 388 ? 47.113 -46.196 -3.049 1.00 85.62 388 GLY A C 1
ATOM 2809 O O . GLY A 1 388 ? 47.156 -45.108 -3.620 1.00 85.62 388 GLY A O 1
ATOM 2810 N N . MET A 1 389 ? 46.792 -47.330 -3.668 1.00 88.12 389 MET A N 1
ATOM 2811 C CA . MET A 1 389 ? 46.439 -47.435 -5.086 1.00 88.12 389 MET A CA 1
ATOM 2812 C C . MET A 1 389 ? 44.927 -47.676 -5.192 1.00 88.12 389 MET A C 1
ATOM 2814 O O . MET A 1 389 ? 44.489 -48.728 -4.719 1.00 88.12 389 MET A O 1
ATOM 2818 N N . PRO A 1 390 ? 44.147 -46.727 -5.741 1.00 85.56 390 PRO A N 1
ATOM 2819 C CA . PRO A 1 390 ? 42.716 -46.921 -5.991 1.00 85.56 390 PRO A CA 1
ATOM 2820 C C . PRO A 1 390 ? 42.466 -48.062 -6.989 1.00 85.56 390 PRO A C 1
ATOM 2822 O O . PRO A 1 390 ? 43.276 -48.279 -7.895 1.00 85.56 390 PRO A O 1
ATOM 2825 N N . ASP A 1 391 ? 41.363 -48.797 -6.823 1.00 82.62 391 ASP A N 1
ATOM 2826 C CA . ASP A 1 391 ? 40.965 -49.913 -7.702 1.00 82.62 391 ASP A CA 1
ATOM 2827 C C . ASP A 1 391 ? 39.871 -49.479 -8.702 1.00 82.62 391 ASP A C 1
ATOM 2829 O O . ASP A 1 391 ? 39.021 -48.641 -8.406 1.00 82.62 391 ASP A O 1
ATOM 2833 N N . ARG A 1 392 ? 39.817 -50.114 -9.877 1.00 82.94 392 ARG A N 1
ATOM 2834 C CA . ARG A 1 392 ? 38.790 -49.910 -10.920 1.00 82.94 392 ARG A CA 1
ATOM 2835 C C . ARG A 1 392 ? 37.355 -50.225 -10.485 1.00 82.94 392 ARG A C 1
ATOM 2837 O O . ARG A 1 392 ? 36.419 -49.952 -11.230 1.00 82.94 392 ARG A O 1
ATOM 2844 N N . SER A 1 393 ? 37.161 -50.878 -9.337 1.00 80.94 393 SER A N 1
ATOM 2845 C CA . SER A 1 393 ? 35.825 -51.102 -8.768 1.00 80.94 393 SER A CA 1
ATOM 2846 C C . SER A 1 393 ? 35.288 -49.903 -7.989 1.00 80.94 393 SER A C 1
ATOM 2848 O O . SER A 1 393 ? 34.129 -49.930 -7.578 1.00 80.94 393 SER A O 1
ATOM 2850 N N . GLU A 1 394 ? 36.116 -48.891 -7.734 1.00 86.25 394 GLU A N 1
ATOM 2851 C CA . GLU A 1 394 ? 35.713 -47.699 -7.000 1.00 86.25 394 GLU A CA 1
ATOM 2852 C C . GLU A 1 394 ? 34.913 -46.749 -7.897 1.00 86.25 394 GLU A C 1
ATOM 2854 O O . GLU A 1 394 ? 35.197 -46.563 -9.082 1.00 86.25 394 GLU A O 1
ATOM 2859 N N . THR A 1 395 ? 33.879 -46.149 -7.320 1.00 87.94 395 THR A N 1
ATOM 2860 C CA . THR A 1 395 ? 33.091 -45.099 -7.957 1.00 87.94 395 THR A CA 1
ATOM 2861 C C . THR A 1 395 ? 32.492 -44.211 -6.880 1.00 87.94 395 THR A C 1
ATOM 2863 O O . THR A 1 395 ? 32.327 -44.645 -5.736 1.00 87.94 395 THR A O 1
ATOM 2866 N N . THR A 1 396 ? 32.199 -42.968 -7.235 1.00 91.00 396 THR A N 1
ATOM 2867 C CA . THR A 1 396 ? 31.466 -42.042 -6.380 1.00 91.00 396 THR A CA 1
ATOM 2868 C C . THR A 1 396 ? 30.639 -41.095 -7.235 1.00 91.00 396 THR A C 1
ATOM 2870 O O . THR A 1 396 ? 30.937 -40.910 -8.416 1.00 91.00 396 THR A O 1
ATOM 2873 N N . VAL A 1 397 ? 29.590 -40.533 -6.648 1.00 90.31 397 VAL A N 1
ATOM 2874 C CA . VAL A 1 397 ? 28.750 -39.508 -7.263 1.00 90.31 397 VAL A CA 1
ATOM 2875 C C . VAL A 1 397 ? 28.799 -38.295 -6.352 1.00 90.31 397 VAL A C 1
ATOM 2877 O O . VAL A 1 397 ? 28.713 -38.447 -5.135 1.00 90.31 397 VAL A O 1
ATOM 2880 N N . LEU A 1 398 ? 28.992 -37.115 -6.933 1.00 90.00 398 LEU A N 1
ATOM 2881 C CA . LEU A 1 398 ? 28.946 -35.875 -6.170 1.00 90.00 398 LEU A CA 1
ATOM 2882 C C . LEU A 1 398 ? 27.487 -35.499 -5.914 1.00 90.00 398 LEU A C 1
ATOM 2884 O O . LEU A 1 398 ? 26.741 -35.270 -6.863 1.00 90.00 398 LEU A O 1
ATOM 2888 N N . GLU A 1 399 ? 27.091 -35.421 -4.647 1.00 84.25 399 GLU A N 1
ATOM 2889 C CA . GLU A 1 399 ? 25.734 -35.042 -4.236 1.00 84.25 399 GLU A CA 1
ATOM 2890 C C . GLU A 1 399 ? 25.788 -33.796 -3.339 1.00 84.25 399 GLU A C 1
ATOM 2892 O O . GLU A 1 399 ? 26.638 -33.704 -2.445 1.00 84.25 399 GLU A O 1
ATOM 2897 N N . GLY A 1 400 ? 24.916 -32.820 -3.613 1.00 72.81 400 GLY A N 1
ATOM 2898 C CA . GLY A 1 400 ? 24.719 -31.606 -2.816 1.00 72.81 400 GLY A CA 1
ATOM 2899 C C . GLY A 1 400 ? 23.346 -31.593 -2.137 1.00 72.81 400 GLY A C 1
ATOM 2900 O O . GLY A 1 400 ? 22.482 -32.420 -2.428 1.00 72.81 400 GLY A O 1
ATOM 2901 N N . ALA A 1 401 ? 23.140 -30.660 -1.206 1.00 64.25 401 ALA A N 1
ATOM 2902 C CA . ALA A 1 401 ? 21.817 -30.373 -0.647 1.00 64.25 401 ALA A CA 1
ATOM 2903 C C . ALA A 1 401 ? 21.339 -29.022 -1.186 1.00 64.25 401 ALA A C 1
ATOM 2905 O O . ALA A 1 401 ? 22.065 -28.033 -1.074 1.00 64.25 401 ALA A O 1
ATOM 2906 N N . ALA A 1 402 ? 20.135 -28.992 -1.765 1.00 53.75 402 ALA A N 1
ATOM 2907 C CA . ALA A 1 402 ? 19.546 -27.779 -2.322 1.00 53.75 402 ALA A CA 1
ATOM 2908 C C . ALA A 1 402 ? 19.357 -26.697 -1.248 1.00 53.75 402 ALA A C 1
ATOM 2910 O O . ALA A 1 402 ? 19.091 -27.004 -0.083 1.00 53.75 402 ALA A O 1
ATOM 2911 N N . ALA A 1 403 ? 19.465 -25.431 -1.657 1.00 56.25 403 ALA A N 1
ATOM 2912 C CA . ALA A 1 403 ? 19.103 -24.317 -0.795 1.00 56.25 403 ALA A CA 1
ATOM 2913 C C . ALA A 1 403 ? 17.621 -24.419 -0.416 1.00 56.25 403 ALA A C 1
ATOM 2915 O O . ALA A 1 403 ? 16.768 -24.675 -1.270 1.00 56.25 403 ALA A O 1
ATOM 2916 N N . ILE A 1 404 ? 17.322 -24.194 0.859 1.00 59.06 404 ILE A N 1
ATOM 2917 C CA . ILE A 1 404 ? 15.947 -24.080 1.337 1.00 59.06 404 ILE A CA 1
ATOM 2918 C C . ILE A 1 404 ? 15.646 -22.589 1.459 1.00 59.06 404 ILE A C 1
ATOM 2920 O O . ILE A 1 404 ? 16.374 -21.866 2.145 1.00 59.06 404 ILE A O 1
ATOM 2924 N N . ALA A 1 405 ? 14.619 -22.125 0.745 1.00 56.19 405 ALA A N 1
ATOM 2925 C CA . ALA A 1 405 ? 14.170 -20.741 0.821 1.00 56.19 405 ALA A CA 1
ATOM 2926 C C . ALA A 1 405 ? 13.644 -20.437 2.228 1.00 56.19 405 ALA A C 1
ATOM 2928 O O . ALA A 1 405 ? 13.043 -21.303 2.862 1.00 56.19 405 ALA A O 1
ATOM 2929 N N . ALA A 1 406 ? 13.869 -19.212 2.704 1.00 64.69 406 ALA A N 1
ATOM 2930 C CA . ALA A 1 406 ? 13.294 -18.791 3.971 1.00 64.69 406 ALA A CA 1
ATOM 2931 C C . ALA A 1 406 ? 11.765 -18.773 3.862 1.00 64.69 406 ALA A C 1
ATOM 2933 O O . ALA A 1 406 ? 11.224 -18.190 2.920 1.00 64.69 406 ALA A O 1
ATOM 2934 N N . VAL A 1 407 ? 11.090 -19.382 4.832 1.00 70.81 407 VAL A N 1
ATOM 2935 C CA . VAL A 1 407 ? 9.652 -19.198 5.037 1.00 70.81 407 VAL A CA 1
ATOM 2936 C C . VAL A 1 407 ? 9.526 -18.225 6.207 1.00 70.81 407 VAL A C 1
ATOM 2938 O O . VAL A 1 407 ? 9.980 -18.568 7.297 1.00 70.81 407 VAL A O 1
ATOM 2941 N N . PRO A 1 408 ? 9.006 -17.002 6.011 1.00 73.12 408 PRO A N 1
ATOM 2942 C CA . PRO A 1 408 ? 8.805 -16.079 7.120 1.00 73.12 408 PRO A CA 1
ATOM 2943 C C . PRO A 1 408 ? 7.740 -16.623 8.077 1.00 73.12 408 PRO A C 1
ATOM 2945 O O . PRO A 1 408 ? 6.843 -17.365 7.664 1.00 73.12 408 PRO A O 1
ATOM 2948 N N . HIS A 1 409 ? 7.830 -16.229 9.349 1.00 78.25 409 HIS A N 1
ATOM 2949 C CA . HIS A 1 409 ? 6.753 -16.490 10.298 1.00 78.25 409 HIS A CA 1
ATOM 2950 C C . HIS A 1 409 ? 5.438 -15.912 9.777 1.00 78.25 409 HIS A C 1
ATOM 2952 O O . HIS A 1 409 ? 5.462 -14.812 9.223 1.00 78.25 409 HIS A O 1
ATOM 2958 N N . PRO A 1 410 ? 4.306 -16.623 9.931 1.00 73.00 410 PRO A N 1
ATOM 2959 C CA . PRO A 1 410 ? 3.022 -16.067 9.555 1.00 73.00 410 PRO A CA 1
ATOM 2960 C C . PRO A 1 410 ? 2.762 -14.848 10.439 1.00 73.00 410 PRO A C 1
ATOM 2962 O O . PRO A 1 410 ? 2.711 -14.953 11.668 1.00 73.00 410 PRO A O 1
ATOM 2965 N N . GLU A 1 411 ? 2.621 -13.689 9.812 1.00 69.31 411 GLU A N 1
ATOM 2966 C CA . GLU A 1 411 ? 2.275 -12.447 10.483 1.00 69.31 411 GLU A CA 1
ATOM 2967 C C . GLU A 1 411 ? 0.776 -12.398 10.733 1.00 69.31 411 GLU A C 1
ATOM 2969 O O . GLU A 1 411 ? 0.375 -11.873 11.762 1.00 69.31 411 GLU A O 1
ATOM 2974 N N . THR A 1 412 ? -0.045 -13.002 9.869 1.00 67.94 412 THR A N 1
ATOM 2975 C CA . THR A 1 412 ? -1.513 -12.992 9.975 1.00 67.94 412 THR A CA 1
ATOM 2976 C C . THR A 1 412 ? -2.129 -14.382 10.172 1.00 67.94 412 THR A C 1
ATOM 2978 O O . THR A 1 412 ? -1.533 -15.415 9.850 1.00 67.94 412 THR A O 1
ATOM 2981 N N . ILE A 1 413 ? -3.372 -14.440 10.670 1.00 68.50 413 ILE A N 1
ATOM 2982 C CA . ILE A 1 413 ? -4.143 -15.698 10.738 1.00 68.50 413 ILE A CA 1
ATOM 2983 C C . ILE A 1 413 ? -4.363 -16.293 9.338 1.00 68.50 413 ILE A C 1
ATOM 2985 O O . ILE A 1 413 ? -4.298 -17.515 9.173 1.00 68.50 413 ILE A O 1
ATOM 2989 N N . GLY A 1 414 ? -4.580 -15.452 8.323 1.00 64.19 414 GLY A N 1
ATOM 2990 C CA . GLY A 1 414 ? -4.692 -15.886 6.930 1.00 64.19 414 GLY A CA 1
ATOM 2991 C C . GLY A 1 414 ? -3.423 -16.551 6.403 1.00 64.19 414 GLY A C 1
ATOM 2992 O O . GLY A 1 414 ? -3.491 -17.605 5.758 1.00 64.19 414 GLY A O 1
ATOM 2993 N N . GLU A 1 415 ? -2.258 -15.985 6.717 1.00 72.06 415 GLU A N 1
ATOM 2994 C CA . GLU A 1 415 ? -0.962 -16.587 6.397 1.00 72.06 415 GLU A CA 1
ATOM 2995 C C . GLU A 1 415 ? -0.750 -17.901 7.135 1.00 72.06 415 GLU A C 1
ATOM 2997 O O . GLU A 1 415 ? -0.331 -18.873 6.513 1.00 72.06 415 GLU A O 1
ATOM 3002 N N . LEU A 1 416 ? -1.110 -17.984 8.418 1.00 82.50 416 LEU A N 1
ATOM 3003 C CA . LEU A 1 416 ? -1.021 -19.232 9.173 1.00 82.50 416 LEU A CA 1
ATOM 3004 C C . LEU A 1 416 ? -1.885 -20.335 8.555 1.00 82.50 416 LEU A C 1
ATOM 3006 O O . LEU A 1 416 ? -1.408 -21.451 8.355 1.00 82.50 416 LEU A O 1
ATOM 3010 N N . VAL A 1 417 ? -3.144 -20.040 8.222 1.00 81.62 417 VAL A N 1
ATOM 3011 C CA . VAL A 1 417 ? -4.037 -21.002 7.553 1.00 81.62 417 VAL A CA 1
ATOM 3012 C C . VAL A 1 417 ? -3.461 -21.416 6.197 1.00 81.62 417 VAL A C 1
ATOM 3014 O O . VAL A 1 417 ? -3.500 -22.596 5.841 1.00 81.62 417 VAL A O 1
ATOM 3017 N N . SER A 1 418 ? -2.881 -20.472 5.454 1.00 74.69 418 SER A N 1
ATOM 3018 C CA . SER A 1 418 ? -2.226 -20.749 4.172 1.00 74.69 418 SER A CA 1
ATOM 3019 C C . SER A 1 418 ? -1.005 -21.656 4.340 1.00 74.69 418 SER A C 1
ATOM 3021 O O . SER A 1 418 ? -0.889 -22.659 3.635 1.00 74.69 418 SER A O 1
ATOM 3023 N N . GLN A 1 419 ? -0.135 -21.365 5.310 1.00 83.94 419 GLN A N 1
ATOM 3024 C CA . GLN A 1 419 ? 1.042 -22.175 5.613 1.00 83.94 419 GLN A CA 1
ATOM 3025 C C . GLN A 1 419 ? 0.649 -23.582 6.071 1.00 83.94 419 GLN A C 1
ATOM 3027 O O . GLN A 1 419 ? 1.199 -24.547 5.550 1.00 83.94 419 GLN A O 1
ATOM 3032 N N . LEU A 1 420 ? -0.350 -23.723 6.952 1.00 84.12 420 LEU A N 1
ATOM 3033 C CA . LEU A 1 420 ? -0.862 -25.024 7.402 1.00 84.12 420 LEU A CA 1
ATOM 3034 C C . LEU A 1 420 ? -1.406 -25.871 6.242 1.00 84.12 420 LEU A C 1
ATOM 3036 O O . LEU A 1 420 ? -1.151 -27.076 6.194 1.00 84.12 420 LEU A O 1
ATOM 3040 N N . ASN A 1 421 ? -2.110 -25.253 5.289 1.00 82.62 421 ASN A N 1
ATOM 3041 C CA . ASN A 1 421 ? -2.574 -25.935 4.078 1.00 82.62 421 ASN A CA 1
ATOM 3042 C C . ASN A 1 421 ? -1.431 -26.320 3.129 1.00 82.62 421 ASN A C 1
ATOM 3044 O O . ASN A 1 421 ? -1.527 -27.335 2.441 1.00 82.62 421 ASN A O 1
ATOM 3048 N N . ALA A 1 422 ? -0.352 -25.536 3.085 1.00 77.62 422 ALA A N 1
ATOM 3049 C CA . ALA A 1 422 ? 0.804 -25.817 2.238 1.00 77.62 422 ALA A CA 1
ATOM 3050 C C . ALA A 1 422 ? 1.649 -27.009 2.734 1.00 77.62 422 ALA A C 1
ATOM 3052 O O . ALA A 1 422 ? 2.380 -27.597 1.938 1.00 77.62 422 ALA A O 1
ATOM 3053 N N . LEU A 1 423 ? 1.538 -27.395 4.015 1.00 77.56 423 LEU A N 1
ATOM 3054 C CA . LEU A 1 423 ? 2.364 -28.449 4.628 1.00 77.56 423 LEU A CA 1
ATOM 3055 C C . LEU A 1 423 ? 2.179 -29.823 3.997 1.00 77.56 423 LEU A C 1
ATOM 3057 O O . LEU A 1 423 ? 3.136 -30.470 3.574 1.00 77.56 423 LEU A O 1
ATOM 3061 N N . ASP A 1 424 ? 0.941 -30.299 4.014 1.00 80.81 424 ASP A N 1
ATOM 3062 C CA . ASP A 1 424 ? 0.565 -31.602 3.486 1.00 80.81 424 ASP A CA 1
ATOM 3063 C C . ASP A 1 424 ? -0.910 -31.545 3.073 1.00 80.81 424 ASP A C 1
ATOM 3065 O O . ASP A 1 424 ? -1.778 -32.079 3.774 1.00 80.81 424 ASP A O 1
ATOM 3069 N N . PRO A 1 425 ? -1.217 -30.904 1.930 1.00 80.62 425 PRO A N 1
ATOM 3070 C CA . PRO A 1 425 ? -2.592 -30.709 1.464 1.00 80.62 425 PRO A CA 1
ATOM 3071 C C . PRO A 1 425 ? -3.324 -32.032 1.185 1.00 80.62 425 PRO A C 1
ATOM 3073 O O . PRO A 1 425 ? -4.533 -32.050 0.966 1.00 80.62 425 PRO A O 1
ATOM 3076 N N . SER A 1 426 ? -2.604 -33.160 1.175 1.00 82.00 426 SER A N 1
ATOM 3077 C CA . SER A 1 426 ? -3.190 -34.491 1.030 1.00 82.00 426 SER A CA 1
ATOM 3078 C C . SER A 1 426 ? -3.698 -35.087 2.349 1.00 82.00 426 SER A C 1
ATOM 3080 O O . SER A 1 426 ? -4.504 -36.019 2.318 1.00 82.00 426 SER A O 1
ATOM 3082 N N . ARG A 1 427 ? -3.233 -34.571 3.496 1.00 84.25 427 ARG A N 1
ATOM 3083 C CA . ARG A 1 427 ? -3.489 -35.127 4.838 1.00 84.25 427 ARG A CA 1
ATOM 3084 C C . ARG A 1 427 ? -4.090 -34.121 5.816 1.00 84.25 427 ARG A C 1
ATOM 3086 O O . ARG A 1 427 ? -4.746 -34.545 6.763 1.00 84.25 427 ARG A O 1
ATOM 3093 N N . LEU A 1 428 ? -3.919 -32.824 5.580 1.00 89.69 428 LEU A N 1
ATOM 3094 C CA . LEU A 1 428 ? -4.424 -31.749 6.428 1.00 89.69 428 LEU A CA 1
ATOM 3095 C C . LEU A 1 428 ? -5.144 -30.697 5.581 1.00 89.69 428 LEU A C 1
ATOM 3097 O O . LEU A 1 428 ? -4.667 -30.318 4.515 1.00 89.69 428 LEU A O 1
ATOM 3101 N N . SER A 1 429 ? -6.268 -30.201 6.089 1.00 89.94 429 SER A N 1
ATOM 3102 C CA . SER A 1 429 ? -6.919 -28.992 5.586 1.00 89.94 429 SER A CA 1
ATOM 3103 C C . SER A 1 429 ? -7.186 -28.040 6.745 1.00 89.94 429 SER A C 1
ATOM 3105 O O . SER A 1 429 ? -7.661 -28.462 7.798 1.00 89.94 429 SER A O 1
ATOM 3107 N N . ALA A 1 430 ? -6.864 -26.768 6.551 1.00 86.25 430 ALA A N 1
ATOM 3108 C CA . ALA A 1 430 ? -7.154 -25.674 7.459 1.00 86.25 430 ALA A CA 1
ATOM 3109 C C . ALA A 1 430 ? -8.086 -24.673 6.763 1.00 86.25 430 ALA A C 1
ATOM 3111 O O . ALA A 1 430 ? -7.864 -24.312 5.610 1.00 86.25 430 ALA A O 1
ATOM 3112 N N . GLU A 1 431 ? -9.115 -24.192 7.446 1.00 81.50 431 GLU A N 1
ATOM 3113 C CA . GLU A 1 431 ? -9.989 -23.138 6.925 1.00 81.50 431 GLU A CA 1
ATOM 3114 C C . GLU A 1 431 ? -10.463 -22.215 8.047 1.00 81.50 431 GLU A C 1
ATOM 3116 O O . GLU A 1 431 ? -10.492 -22.604 9.213 1.00 81.50 431 GLU A O 1
ATOM 3121 N N . ILE A 1 432 ? -10.853 -20.992 7.690 1.00 68.69 432 ILE A N 1
ATOM 3122 C CA . ILE A 1 432 ? -11.627 -20.118 8.574 1.00 68.69 432 ILE A CA 1
ATOM 3123 C C . ILE A 1 432 ? -13.097 -20.353 8.231 1.00 68.69 432 ILE A C 1
ATOM 3125 O O . ILE A 1 432 ? -13.495 -20.196 7.074 1.00 68.69 432 ILE A O 1
ATOM 3129 N N . ALA A 1 433 ? -13.900 -20.764 9.210 1.00 66.12 433 ALA A N 1
ATOM 3130 C CA . ALA A 1 433 ? -15.298 -21.097 8.977 1.00 66.12 433 ALA A CA 1
ATOM 3131 C C . ALA A 1 433 ? -16.105 -19.863 8.527 1.00 66.12 433 ALA A C 1
ATOM 3133 O O . ALA A 1 433 ? -16.024 -18.788 9.124 1.00 66.12 433 ALA A O 1
ATOM 3134 N N . GLU A 1 434 ? -16.907 -20.036 7.474 1.00 47.12 434 GLU A N 1
ATOM 3135 C CA . GLU A 1 434 ? -17.626 -18.965 6.773 1.00 47.12 434 GLU A CA 1
ATOM 3136 C C . GLU A 1 434 ? -18.473 -18.092 7.718 1.00 47.12 434 GLU A C 1
ATOM 3138 O O . GLU A 1 434 ? -19.343 -18.587 8.438 1.00 47.12 434 GLU A O 1
ATOM 3143 N N . GLY A 1 435 ? -18.229 -16.776 7.703 1.00 44.88 435 GLY A N 1
ATOM 3144 C CA . GLY A 1 435 ? -18.956 -15.810 8.534 1.00 44.88 435 GLY A CA 1
ATOM 3145 C C . GLY A 1 435 ? -18.647 -15.902 10.032 1.00 44.88 435 GLY A C 1
ATOM 3146 O O . GLY A 1 435 ? -19.394 -15.345 10.836 1.00 44.88 435 GLY A O 1
ATOM 3147 N N . THR A 1 436 ? -17.567 -16.592 10.408 1.00 52.34 436 THR A N 1
ATOM 3148 C CA . THR A 1 436 ? -17.089 -16.719 11.790 1.00 52.34 436 THR A CA 1
ATOM 3149 C C . THR A 1 436 ? -15.583 -16.458 11.880 1.00 52.34 436 THR A C 1
ATOM 3151 O O . THR A 1 436 ? -14.904 -16.291 10.870 1.00 52.34 436 THR A O 1
ATOM 3154 N N . THR A 1 437 ? -15.059 -16.448 13.104 1.00 55.09 437 THR A N 1
ATOM 3155 C CA . THR A 1 437 ? -13.627 -16.352 13.429 1.00 55.09 437 THR A CA 1
ATOM 3156 C C . THR A 1 437 ? -13.082 -17.672 14.001 1.00 55.09 437 THR A C 1
ATOM 3158 O O . THR A 1 437 ? -12.136 -17.698 14.784 1.00 55.09 437 THR A O 1
ATOM 3161 N N . GLU A 1 438 ? -13.729 -18.795 13.664 1.00 65.12 438 GLU A N 1
ATOM 3162 C CA . GLU A 1 438 ? -13.313 -20.150 14.048 1.00 65.12 438 GLU A CA 1
ATOM 3163 C C . GLU A 1 438 ? -12.352 -20.714 12.987 1.00 65.12 438 GLU A C 1
ATOM 3165 O O . GLU A 1 438 ? -12.702 -20.804 11.810 1.00 65.12 438 GLU A O 1
ATOM 3170 N N . ILE A 1 439 ? -11.149 -21.121 13.402 1.00 76.75 439 ILE A N 1
ATOM 3171 C CA . ILE A 1 439 ? -10.211 -21.876 12.567 1.00 76.75 439 ILE A CA 1
ATOM 3172 C C . ILE A 1 439 ? -10.536 -23.359 12.722 1.00 76.75 439 ILE A C 1
ATOM 3174 O O . ILE A 1 439 ? -10.564 -23.906 13.830 1.00 76.75 439 ILE A O 1
ATOM 3178 N N . VAL A 1 440 ? -10.762 -24.021 11.597 1.00 83.25 440 VAL A N 1
ATOM 3179 C CA . VAL A 1 440 ? -11.100 -25.435 11.509 1.00 83.25 440 VAL A CA 1
ATOM 3180 C C . VAL A 1 440 ? -9.930 -26.176 10.880 1.00 83.25 440 VAL A C 1
ATOM 3182 O O . VAL A 1 440 ? -9.567 -25.922 9.737 1.00 83.25 440 VAL A O 1
ATOM 3185 N N . LEU A 1 441 ? -9.362 -27.125 11.618 1.00 88.94 441 LEU A N 1
ATOM 3186 C CA . LEU A 1 441 ? -8.409 -28.100 11.100 1.00 88.94 441 LEU A CA 1
ATOM 3187 C C . LEU A 1 441 ? -9.121 -29.425 10.885 1.00 88.94 441 LEU A C 1
ATOM 3189 O O . LEU A 1 441 ? -9.761 -29.949 11.799 1.00 88.94 441 LEU A O 1
ATOM 3193 N N . THR A 1 442 ? -8.965 -29.989 9.697 1.00 90.12 442 THR A N 1
ATOM 3194 C CA . THR A 1 442 ? -9.554 -31.262 9.297 1.00 90.12 442 THR A CA 1
ATOM 3195 C C . THR A 1 442 ? -8.458 -32.250 8.928 1.00 90.12 442 THR A C 1
ATOM 3197 O O . THR A 1 442 ? -7.617 -31.983 8.069 1.00 90.12 442 THR A O 1
ATOM 3200 N N . ASP A 1 443 ? -8.503 -33.413 9.569 1.00 90.94 443 ASP A N 1
ATOM 3201 C CA . ASP A 1 443 ? -7.715 -34.585 9.214 1.00 90.94 443 ASP A CA 1
ATOM 3202 C C . ASP A 1 443 ? -8.307 -35.241 7.958 1.00 90.94 443 ASP A C 1
ATOM 3204 O O . ASP A 1 443 ? -9.463 -35.675 7.953 1.00 90.94 443 ASP A O 1
ATOM 3208 N N . LEU A 1 444 ? -7.520 -35.308 6.884 1.00 89.50 444 LEU A N 1
ATOM 3209 C CA . LEU A 1 444 ? -7.907 -35.946 5.621 1.00 89.50 444 LEU A CA 1
ATOM 3210 C C . LEU A 1 444 ? -7.449 -37.414 5.537 1.00 89.50 444 LEU A C 1
ATOM 3212 O O . LEU A 1 444 ? -7.725 -38.099 4.548 1.00 89.50 444 LEU A O 1
ATOM 3216 N N . THR A 1 445 ? -6.754 -37.916 6.560 1.00 85.81 445 THR A N 1
ATOM 3217 C CA . THR A 1 445 ? -6.319 -39.312 6.653 1.00 85.81 445 THR A CA 1
ATOM 3218 C C . THR A 1 445 ? -7.447 -40.227 7.134 1.00 85.81 445 THR A C 1
ATOM 3220 O O . THR A 1 445 ? -8.487 -39.806 7.638 1.00 85.81 445 THR A O 1
ATOM 3223 N N . SER A 1 446 ? -7.260 -41.535 6.956 1.00 81.81 446 SER A N 1
ATOM 3224 C CA . SER A 1 446 ? -8.222 -42.544 7.396 1.00 81.81 446 SER A CA 1
ATOM 3225 C C . SER A 1 446 ? -7.629 -43.414 8.501 1.00 81.81 446 SER A C 1
ATOM 3227 O O . SER A 1 446 ? -6.637 -44.104 8.265 1.00 81.81 446 SER A O 1
ATOM 3229 N N . GLY A 1 447 ? -8.280 -43.466 9.664 1.00 81.56 447 GLY A N 1
ATOM 3230 C CA . GLY A 1 447 ? -7.867 -44.319 10.776 1.00 81.56 447 GLY A CA 1
ATOM 3231 C C . GLY A 1 447 ? -8.756 -44.169 12.013 1.00 81.56 447 GLY A C 1
ATOM 3232 O O . GLY A 1 447 ? -9.907 -43.750 11.894 1.00 81.56 447 GLY A O 1
ATOM 3233 N N . GLY A 1 448 ? -8.271 -44.607 13.176 1.00 78.88 448 GLY A N 1
ATOM 3234 C CA . GLY A 1 448 ? -9.052 -44.663 14.422 1.00 78.88 448 GLY A CA 1
ATOM 3235 C C . GLY A 1 448 ? -8.384 -44.010 15.631 1.00 78.88 448 GLY A C 1
ATOM 3236 O O . GLY A 1 448 ? -8.985 -44.016 16.708 1.00 78.88 448 GLY A O 1
ATOM 3237 N N . ASP A 1 449 ? -7.172 -43.481 15.463 1.00 87.06 449 ASP A N 1
ATOM 3238 C CA . ASP A 1 449 ? -6.499 -42.695 16.493 1.00 87.06 449 ASP A CA 1
ATOM 3239 C C . ASP A 1 449 ? -7.091 -41.268 16.538 1.00 87.06 449 ASP A C 1
ATOM 3241 O O . ASP A 1 449 ? -7.671 -40.805 15.552 1.00 87.06 449 ASP A O 1
ATOM 3245 N N . PRO A 1 450 ? -7.044 -40.575 17.689 1.00 83.19 450 PRO A N 1
ATOM 3246 C CA . PRO A 1 450 ? -7.537 -39.204 17.792 1.00 83.19 450 PRO A CA 1
ATOM 3247 C C . PRO A 1 450 ? -6.661 -38.234 16.989 1.00 83.19 450 PRO A C 1
ATOM 3249 O O . PRO A 1 450 ? -5.437 -38.323 17.040 1.00 83.19 450 PRO A O 1
ATOM 3252 N N . PHE A 1 451 ? -7.292 -37.267 16.320 1.00 91.56 451 PHE A N 1
ATOM 3253 C CA . PHE A 1 451 ? -6.605 -36.142 15.685 1.00 91.56 451 PHE A CA 1
ATOM 3254 C C . PHE A 1 451 ? -6.152 -35.159 16.773 1.00 91.56 451 PHE A C 1
ATOM 3256 O O . PHE A 1 451 ? -6.974 -34.735 17.590 1.00 91.56 451 PHE A O 1
ATOM 3263 N N . THR A 1 452 ? -4.861 -34.834 16.837 1.00 89.88 452 THR A N 1
ATOM 3264 C CA . THR A 1 452 ? -4.266 -34.028 17.922 1.00 89.88 452 THR A CA 1
ATOM 3265 C C . THR A 1 452 ? -3.424 -32.882 17.387 1.00 89.88 452 THR A C 1
ATOM 3267 O O . THR A 1 452 ? -2.751 -33.045 16.372 1.00 89.88 452 THR A O 1
ATOM 3270 N N . ILE A 1 453 ? -3.373 -31.775 18.127 1.00 90.12 453 ILE A N 1
ATOM 3271 C CA . ILE A 1 453 ? -2.443 -30.662 17.902 1.00 90.12 453 ILE A CA 1
ATOM 3272 C C . ILE A 1 453 ? -1.807 -30.248 19.231 1.00 90.12 453 ILE A C 1
ATOM 3274 O O . ILE A 1 453 ? -2.471 -30.267 20.271 1.00 90.12 453 ILE A O 1
ATOM 3278 N N . SER A 1 454 ? -0.520 -29.908 19.210 1.00 86.81 454 SER A N 1
ATOM 3279 C CA . SER A 1 454 ? 0.199 -29.414 20.386 1.00 86.81 454 SER A CA 1
ATOM 3280 C C . SER A 1 454 ? 1.361 -28.501 20.015 1.00 86.81 454 SER A C 1
ATOM 3282 O O . SER A 1 454 ? 2.035 -28.743 19.011 1.00 86.81 454 SER A O 1
ATOM 3284 N N . ASP A 1 455 ? 1.643 -27.537 20.889 1.00 85.88 455 ASP A N 1
ATOM 3285 C CA . ASP A 1 455 ? 2.816 -26.666 20.802 1.00 85.88 455 ASP A CA 1
ATOM 3286 C C . ASP A 1 455 ? 4.123 -27.431 21.073 1.00 85.88 455 ASP A C 1
ATOM 3288 O O . ASP A 1 455 ? 4.183 -28.327 21.924 1.00 85.88 455 ASP A O 1
ATOM 3292 N N . LEU A 1 456 ? 5.186 -27.068 20.353 1.00 83.25 456 LEU A N 1
ATOM 3293 C CA . LEU A 1 456 ? 6.542 -27.581 20.522 1.00 83.25 456 LEU A CA 1
ATOM 3294 C C . LEU A 1 456 ? 7.498 -26.472 20.982 1.00 83.25 456 LEU A C 1
ATOM 3296 O O . LEU A 1 456 ? 7.446 -25.325 20.546 1.00 83.25 456 LEU A O 1
ATOM 3300 N N . GLY A 1 457 ? 8.439 -26.842 21.854 1.00 82.62 457 GLY A N 1
ATOM 3301 C CA . GLY A 1 457 ? 9.463 -25.921 22.345 1.00 82.62 457 GLY A CA 1
ATOM 3302 C C . GLY A 1 457 ? 8.873 -24.771 23.164 1.00 82.62 457 GLY A C 1
ATOM 3303 O O . GLY A 1 457 ? 8.226 -25.015 24.180 1.00 82.62 457 GLY A O 1
ATOM 3304 N N . THR A 1 458 ? 9.164 -23.534 22.753 1.00 76.25 458 THR A N 1
ATOM 3305 C CA . THR A 1 458 ? 8.619 -22.298 23.343 1.00 76.25 458 THR A CA 1
ATOM 3306 C C . THR A 1 458 ? 7.441 -21.733 22.559 1.00 76.25 458 THR A C 1
ATOM 3308 O O . THR A 1 458 ? 6.980 -20.648 22.899 1.00 76.25 458 THR A O 1
ATOM 3311 N N . SER A 1 459 ? 6.971 -22.424 21.514 1.00 80.81 459 SER A N 1
ATOM 3312 C CA . SER A 1 459 ? 5.773 -21.979 20.811 1.00 80.81 459 SER A CA 1
ATOM 3313 C C . SER A 1 459 ? 4.563 -22.036 21.741 1.00 80.81 459 SER A C 1
ATOM 3315 O O . SER A 1 459 ? 4.489 -22.883 22.634 1.00 80.81 459 SER A O 1
ATOM 3317 N N . ASN A 1 460 ? 3.621 -21.124 21.540 1.00 77.06 460 ASN A N 1
ATOM 3318 C CA . ASN A 1 460 ? 2.334 -21.104 22.230 1.00 77.06 460 ASN A CA 1
ATOM 3319 C C . ASN A 1 460 ? 1.165 -21.053 21.238 1.00 77.06 460 ASN A C 1
ATOM 3321 O O . ASN A 1 460 ? 0.077 -20.649 21.616 1.00 77.06 460 ASN A O 1
ATOM 3325 N N . LEU A 1 461 ? 1.357 -21.389 19.962 1.00 76.00 461 LEU A N 1
ATOM 3326 C CA . LEU A 1 461 ? 0.393 -21.030 18.922 1.00 76.00 461 LEU A CA 1
ATOM 3327 C C . LEU A 1 461 ? -0.945 -21.788 19.018 1.00 76.00 461 LEU A C 1
ATOM 3329 O O . LEU A 1 461 ? -2.011 -21.187 18.898 1.00 76.00 461 LEU A O 1
ATOM 3333 N N . SER A 1 462 ? -0.930 -23.098 19.264 1.00 78.19 462 SER A N 1
ATOM 3334 C CA . SER A 1 462 ? -2.151 -23.900 19.426 1.00 78.19 462 SER A CA 1
ATOM 3335 C C . SER A 1 462 ? -2.895 -23.570 20.717 1.00 78.19 462 SER A C 1
ATOM 3337 O O . SER A 1 462 ? -4.128 -23.507 20.705 1.00 78.19 462 SER A O 1
ATOM 3339 N N . SER A 1 463 ? -2.166 -23.307 21.805 1.00 65.69 463 SER A N 1
ATOM 3340 C CA . SER A 1 463 ? -2.748 -22.850 23.070 1.00 65.69 463 SER A CA 1
ATOM 3341 C C . SER A 1 463 ? -3.301 -21.429 22.961 1.00 65.69 463 SER A C 1
ATOM 3343 O O . SER A 1 463 ? -4.437 -21.189 23.372 1.00 65.69 463 SER A O 1
ATOM 3345 N N . LEU A 1 464 ? -2.559 -20.527 22.319 1.00 64.38 464 LEU A N 1
ATOM 3346 C CA . LEU A 1 464 ? -2.968 -19.161 22.028 1.00 64.38 464 LEU A CA 1
ATOM 3347 C C . LEU A 1 464 ? -4.252 -19.151 21.212 1.00 64.38 464 LEU A C 1
ATOM 3349 O O . LEU A 1 464 ? -5.200 -18.470 21.589 1.00 64.38 464 LEU A O 1
ATOM 3353 N N . LEU A 1 465 ? -4.317 -19.912 20.117 1.00 67.31 465 LEU A N 1
ATOM 3354 C CA . LEU A 1 465 ? -5.496 -20.009 19.251 1.00 67.31 465 LEU A CA 1
ATOM 3355 C C . LEU A 1 465 ? -6.632 -20.844 19.861 1.00 67.31 465 LEU A C 1
ATOM 3357 O O . LEU A 1 465 ? -7.756 -20.790 19.369 1.00 67.31 465 LEU A O 1
ATOM 3361 N N . GLY A 1 466 ? -6.392 -21.528 20.980 1.00 63.56 466 GLY A N 1
ATOM 3362 C CA . GLY A 1 466 ? -7.421 -22.243 21.729 1.00 63.56 466 GLY A CA 1
ATOM 3363 C C . GLY A 1 466 ? -7.889 -23.527 21.047 1.00 63.56 466 GLY A C 1
ATOM 3364 O O . GLY A 1 466 ? -9.055 -23.904 21.184 1.00 63.56 466 GLY A O 1
ATOM 3365 N N . PHE A 1 467 ? -7.013 -24.206 20.303 1.00 75.38 467 PHE A N 1
ATOM 3366 C CA . PHE A 1 467 ? -7.357 -25.513 19.757 1.00 75.38 467 PHE A CA 1
ATOM 3367 C C . PHE A 1 467 ? -7.551 -26.541 20.885 1.00 75.38 467 PHE A C 1
ATOM 3369 O O . PHE A 1 467 ? -6.743 -26.609 21.816 1.00 75.38 467 PHE A O 1
ATOM 3376 N N . PRO A 1 468 ? -8.582 -27.402 20.812 1.00 69.56 468 PRO A N 1
ATOM 3377 C CA . PRO A 1 468 ? -8.665 -28.551 21.697 1.00 69.56 468 PRO A CA 1
ATOM 3378 C C . PRO A 1 468 ? -7.463 -29.477 21.459 1.00 69.56 468 PRO A C 1
ATOM 3380 O O . PRO A 1 468 ? -7.014 -29.663 20.334 1.00 69.56 468 PRO A O 1
ATOM 3383 N N . THR A 1 469 ? -6.951 -30.107 22.516 1.00 72.38 469 THR A N 1
ATOM 3384 C CA . THR A 1 469 ? -5.747 -30.958 22.425 1.00 72.38 469 THR A CA 1
ATOM 3385 C C . THR A 1 469 ? -5.971 -32.253 21.640 1.00 72.38 469 THR A C 1
ATOM 3387 O O . THR A 1 469 ? -5.017 -32.888 21.191 1.00 72.38 469 THR A O 1
ATOM 3390 N N . SER A 1 470 ? -7.228 -32.683 21.480 1.00 80.94 470 SER A N 1
ATOM 3391 C CA . SER A 1 470 ? -7.584 -33.868 20.698 1.00 80.94 470 SER A CA 1
ATOM 3392 C C . SER A 1 470 ? -9.040 -33.852 20.230 1.00 80.94 470 SER A C 1
ATOM 3394 O O . SER A 1 470 ? -9.908 -33.263 20.876 1.00 80.94 470 SER A O 1
ATOM 3396 N N . SER A 1 471 ? -9.317 -34.554 19.131 1.00 78.62 471 SER A N 1
ATOM 3397 C CA . SER A 1 471 ? -10.662 -34.794 18.613 1.00 78.62 471 SER A CA 1
ATOM 3398 C C . SER A 1 471 ? -10.800 -36.197 18.026 1.00 78.62 471 SER A C 1
ATOM 3400 O O . SER A 1 471 ? -9.932 -36.689 17.310 1.00 78.62 471 SER A O 1
ATOM 3402 N N . LEU A 1 472 ? -11.933 -36.845 18.311 1.00 76.12 472 LEU A N 1
ATOM 3403 C CA . LEU A 1 472 ? -12.308 -38.138 17.723 1.00 76.12 472 LEU A CA 1
ATOM 3404 C C . LEU A 1 472 ? -13.112 -37.988 16.424 1.00 76.12 472 LEU A C 1
ATOM 3406 O O . LEU A 1 472 ? -13.400 -38.988 15.771 1.00 76.12 472 LEU A O 1
ATOM 3410 N N . THR A 1 473 ? -13.523 -36.769 16.064 1.00 74.06 473 THR A N 1
ATOM 3411 C CA . THR A 1 473 ? -14.326 -36.521 14.857 1.00 74.06 473 THR A CA 1
ATOM 3412 C C . THR A 1 473 ? -13.478 -36.202 13.629 1.00 74.06 473 THR A C 1
ATOM 3414 O O . THR A 1 473 ? -14.050 -35.956 12.574 1.00 74.06 473 THR A O 1
ATOM 3417 N N . GLY A 1 474 ? -12.145 -36.195 13.759 1.00 76.69 474 GLY A N 1
ATOM 3418 C CA . GLY A 1 474 ? -11.225 -35.805 12.683 1.00 76.69 474 GLY A CA 1
ATOM 3419 C C . GLY A 1 474 ? -11.191 -34.298 12.421 1.00 76.69 474 GLY A C 1
ATOM 3420 O O . GLY A 1 474 ? -10.640 -33.864 11.419 1.00 76.69 474 GLY A O 1
ATOM 3421 N N . THR A 1 475 ? -11.780 -33.491 13.310 1.00 85.25 475 THR A N 1
ATOM 3422 C CA . THR A 1 475 ? -11.807 -32.030 13.181 1.00 85.25 475 THR A CA 1
ATOM 3423 C C . THR A 1 475 ? -11.465 -31.382 14.513 1.00 85.25 475 THR A C 1
ATOM 3425 O O . THR A 1 475 ? -12.075 -31.720 15.533 1.00 85.25 475 THR A O 1
ATOM 3428 N N . LEU A 1 476 ? -10.518 -30.449 14.500 1.00 81.75 476 LEU A N 1
ATOM 3429 C CA . LEU A 1 476 ? -10.190 -29.564 15.614 1.00 81.75 476 LEU A CA 1
ATOM 3430 C C . LEU A 1 476 ? -10.655 -28.161 15.255 1.00 81.75 476 LEU A C 1
ATOM 3432 O O . LEU A 1 476 ? -10.432 -27.700 14.141 1.00 81.75 476 LEU A O 1
ATOM 3436 N N . LYS A 1 477 ? -11.327 -27.498 16.187 1.00 78.12 477 LYS A N 1
ATOM 3437 C CA . LYS A 1 477 ? -11.928 -26.190 15.956 1.00 78.12 477 LYS A CA 1
ATOM 3438 C C . LYS A 1 477 ? -11.514 -25.246 17.063 1.00 78.12 477 LYS A C 1
ATOM 3440 O O . LYS A 1 477 ? -11.624 -25.626 18.230 1.00 78.12 477 LYS A O 1
ATOM 3445 N N . THR A 1 478 ? -11.046 -24.057 16.714 1.00 64.69 478 THR A N 1
ATOM 3446 C CA . THR A 1 478 ? -10.886 -22.996 17.709 1.00 64.69 478 THR A CA 1
ATOM 3447 C C . THR A 1 478 ? -12.263 -22.459 18.093 1.00 64.69 478 THR A C 1
ATOM 3449 O O . THR A 1 478 ? -13.185 -22.481 17.283 1.00 64.69 478 THR A O 1
ATOM 3452 N N . PRO A 1 479 ? -12.450 -21.926 19.303 1.00 50.81 479 PRO A N 1
ATOM 3453 C CA . PRO A 1 479 ? -13.586 -21.045 19.536 1.00 50.81 479 PRO A CA 1
ATOM 3454 C C . PRO A 1 479 ? -13.514 -19.823 18.589 1.00 50.81 479 PRO A C 1
ATOM 3456 O O . PRO A 1 479 ? -12.412 -19.463 18.155 1.00 50.81 479 PRO A O 1
ATOM 3459 N N . PRO A 1 480 ? -14.650 -19.171 18.270 1.00 49.44 480 PRO A N 1
ATOM 3460 C CA . PRO A 1 480 ? -14.653 -17.899 17.552 1.00 49.44 480 PRO A CA 1
ATOM 3461 C C . PRO A 1 480 ? -13.810 -16.880 18.321 1.00 49.44 480 PRO A C 1
ATOM 3463 O O . PRO A 1 480 ? -14.069 -16.622 19.500 1.00 49.44 480 PRO A O 1
ATOM 3466 N N . LYS A 1 481 ? -12.784 -16.333 17.677 1.00 50.72 481 LYS A N 1
ATOM 3467 C CA . LYS A 1 481 ? -11.869 -15.352 18.256 1.00 50.72 481 LYS A CA 1
ATOM 3468 C C . LYS A 1 481 ? -12.013 -14.014 17.556 1.00 50.72 481 LYS A C 1
ATOM 3470 O O . LYS A 1 481 ? -11.452 -13.866 16.497 1.00 50.72 481 LYS A O 1
ATOM 3475 N N . GLU A 1 482 ? -12.725 -13.058 18.144 1.00 50.81 482 GLU A N 1
ATOM 3476 C CA . GLU A 1 482 ? -12.395 -11.620 18.097 1.00 50.81 482 GLU A CA 1
ATOM 3477 C C . GLU A 1 482 ? -13.110 -10.871 19.236 1.00 50.81 482 GLU A C 1
ATOM 3479 O O . GLU A 1 482 ? -14.162 -11.318 19.696 1.00 50.81 482 GLU A O 1
ATOM 3484 N N . GLU A 1 483 ? -12.461 -9.799 19.719 1.00 45.97 483 GLU A N 1
ATOM 3485 C CA . GLU A 1 483 ? -12.846 -8.784 20.737 1.00 45.97 483 GLU A CA 1
ATOM 3486 C C . GLU A 1 483 ? -13.425 -9.242 22.092 1.00 45.97 483 GLU A C 1
ATOM 3488 O O . GLU A 1 483 ? -13.608 -8.449 23.013 1.00 45.97 483 GLU A O 1
ATOM 3493 N N . SER A 1 484 ? -13.604 -10.541 22.289 1.00 52.66 484 SER A N 1
ATOM 3494 C CA . SER A 1 484 ? -14.088 -11.116 23.535 1.00 52.66 484 SER A CA 1
ATOM 3495 C C . SER A 1 484 ? -12.944 -11.555 24.448 1.00 52.66 484 SER A C 1
ATOM 3497 O O . SER A 1 484 ? -11.968 -12.150 23.996 1.00 52.66 484 SER A O 1
ATOM 3499 N N . LEU A 1 485 ? -13.115 -11.405 25.765 1.00 55.97 485 LEU A N 1
ATOM 3500 C CA . LEU A 1 485 ? -12.262 -12.034 26.786 1.00 55.97 485 LEU A CA 1
ATOM 3501 C C . LEU A 1 485 ? -12.183 -13.578 26.716 1.00 55.97 485 LEU A C 1
ATOM 3503 O O . LEU A 1 485 ? -11.513 -14.206 27.537 1.00 55.97 485 LEU A O 1
ATOM 3507 N N . PHE A 1 486 ? -12.885 -14.224 25.786 1.00 50.19 486 PHE A N 1
ATOM 3508 C CA . PHE A 1 486 ? -12.985 -15.675 25.703 1.00 50.19 486 PHE A CA 1
ATOM 3509 C C . PHE A 1 486 ? -11.637 -16.303 25.320 1.00 50.19 486 PHE A C 1
ATOM 3511 O O . PHE A 1 486 ? -11.157 -16.162 24.199 1.00 50.19 486 PHE A O 1
ATOM 3518 N N . GLY A 1 487 ? -11.012 -17.003 26.272 1.00 51.69 487 GLY A N 1
ATOM 3519 C CA . GLY A 1 487 ? -9.688 -17.614 26.093 1.00 51.69 487 GLY A CA 1
ATOM 3520 C C . GLY A 1 487 ? -8.505 -16.651 26.242 1.00 51.69 487 GLY A C 1
ATOM 3521 O O . GLY A 1 487 ? -7.368 -17.089 26.102 1.00 51.69 487 GLY A O 1
ATOM 3522 N N . VAL A 1 488 ? -8.751 -15.379 26.576 1.00 62.75 488 VAL A N 1
ATOM 3523 C CA . VAL A 1 488 ? -7.699 -14.385 26.841 1.00 62.75 488 VAL A CA 1
ATOM 3524 C C . VAL A 1 488 ? -6.880 -14.801 28.059 1.00 62.75 488 VAL A C 1
ATOM 3526 O O . VAL A 1 488 ? -7.441 -15.223 29.082 1.00 62.75 488 VAL A O 1
ATOM 3529 N N . SER A 1 489 ? -5.555 -14.684 27.945 1.00 70.62 489 SER A N 1
ATOM 3530 C CA . SER A 1 489 ? -4.654 -14.934 29.064 1.00 70.62 489 SER A CA 1
ATOM 3531 C C . SER A 1 489 ? -4.929 -13.935 30.183 1.00 70.62 489 SER A C 1
ATOM 3533 O O . SER A 1 489 ? -5.066 -12.733 29.965 1.00 70.62 489 SER A O 1
ATOM 3535 N N . LEU A 1 490 ? -4.944 -14.414 31.420 1.00 80.31 490 LEU A N 1
ATOM 3536 C CA . LEU A 1 490 ? -5.078 -13.574 32.603 1.00 80.31 490 LEU A CA 1
ATOM 3537 C C . LEU A 1 490 ? -3.945 -12.546 32.734 1.00 80.31 490 LEU A C 1
ATOM 3539 O O . LEU A 1 490 ? -4.106 -11.581 33.479 1.00 80.31 490 LEU A O 1
ATOM 3543 N N . SER A 1 491 ? -2.824 -12.731 32.026 1.00 73.44 491 SER A N 1
ATOM 3544 C CA . SER A 1 491 ? -1.730 -11.756 31.933 1.00 73.44 491 SER A CA 1
ATOM 3545 C C . SER A 1 491 ? -2.029 -10.575 31.006 1.00 73.44 491 SER A C 1
ATOM 3547 O O . SER A 1 491 ? -1.433 -9.519 31.174 1.00 73.44 491 SER A O 1
ATOM 3549 N N . GLU A 1 492 ? -2.948 -10.726 30.054 1.00 65.25 492 GLU A N 1
ATOM 3550 C CA . GLU A 1 492 ? -3.308 -9.692 29.066 1.00 65.25 492 GLU A CA 1
ATOM 3551 C C . GLU A 1 492 ? -4.385 -8.727 29.582 1.00 65.25 492 GLU A C 1
ATOM 3553 O O . GLU A 1 492 ? -4.725 -7.737 28.934 1.00 65.25 492 GLU A O 1
ATOM 3558 N N . LEU A 1 493 ? -4.929 -9.003 30.765 1.00 77.19 493 LEU A N 1
ATOM 3559 C CA . LEU A 1 493 ? -5.937 -8.175 31.418 1.00 77.19 493 LEU A CA 1
ATOM 3560 C C . LEU A 1 493 ? -5.308 -6.936 32.072 1.00 77.19 493 LEU A C 1
ATOM 3562 O O . LEU A 1 493 ? -4.098 -6.872 32.302 1.00 77.19 493 LEU A O 1
ATOM 3566 N N . ASN A 1 494 ? -6.140 -5.952 32.402 1.00 73.31 494 ASN A N 1
ATOM 3567 C CA . ASN A 1 494 ? -5.760 -4.656 32.965 1.00 73.31 494 ASN A CA 1
ATOM 3568 C C . ASN A 1 494 ? -4.682 -3.935 32.134 1.00 73.31 494 ASN A C 1
ATOM 3570 O O . ASN A 1 494 ? -3.703 -3.425 32.683 1.00 73.31 494 ASN A O 1
ATOM 3574 N N . GLY A 1 495 ? -4.820 -3.944 30.806 1.00 64.44 495 GLY A N 1
ATOM 3575 C CA . GLY A 1 495 ? -3.856 -3.360 29.874 1.00 64.44 495 GLY A CA 1
ATOM 3576 C C . GLY A 1 495 ? -2.510 -4.092 29.859 1.00 64.44 495 GLY A C 1
ATOM 3577 O O . GLY A 1 495 ? -1.465 -3.449 29.747 1.00 64.44 495 GLY A O 1
ATOM 3578 N N . GLY A 1 496 ? -2.521 -5.420 30.035 1.00 65.75 496 GLY A N 1
ATOM 3579 C CA . GLY A 1 496 ? -1.317 -6.263 30.032 1.00 65.75 496 GLY A CA 1
ATOM 3580 C C . GLY A 1 496 ? -0.563 -6.323 31.360 1.00 65.75 496 GLY A C 1
ATOM 3581 O O . GLY A 1 496 ? 0.553 -6.835 31.420 1.00 65.75 496 GLY A O 1
ATOM 3582 N N . GLN A 1 497 ? -1.133 -5.768 32.433 1.00 70.62 497 GLN A N 1
ATOM 3583 C CA . GLN A 1 497 ? -0.581 -5.897 33.791 1.00 70.62 497 GLN A CA 1
ATOM 3584 C C . GLN A 1 497 ? -0.944 -7.242 34.437 1.00 70.62 497 GLN A C 1
ATOM 3586 O O . GLN A 1 497 ? -0.335 -7.660 35.426 1.00 70.62 497 GLN A O 1
ATOM 3591 N N . GLY A 1 498 ? -1.953 -7.905 33.880 1.00 76.62 498 GLY A N 1
ATOM 3592 C CA . GLY A 1 498 ? -2.559 -9.111 34.394 1.00 76.62 498 GLY A CA 1
ATOM 3593 C C . GLY A 1 498 ? -3.372 -8.900 35.671 1.00 76.62 498 GLY A C 1
ATOM 3594 O O . GLY A 1 498 ? -3.497 -7.797 36.209 1.00 76.62 498 GLY A O 1
ATOM 3595 N N . VAL A 1 499 ? -3.948 -9.990 36.175 1.00 82.19 499 VAL A N 1
ATOM 3596 C CA . VAL A 1 499 ? -4.733 -10.010 37.429 1.00 82.19 499 VAL A CA 1
ATOM 3597 C C . VAL A 1 499 ? -3.941 -10.522 38.641 1.00 82.19 499 VAL A C 1
ATOM 3599 O O . VAL A 1 499 ? -4.488 -10.663 39.734 1.00 82.19 499 VAL A O 1
ATOM 3602 N N . GLY A 1 500 ? -2.635 -10.760 38.475 1.00 83.06 500 GLY A N 1
ATOM 3603 C CA . GLY A 1 500 ? -1.763 -11.316 39.510 1.00 83.06 500 GLY A CA 1
ATOM 3604 C C . GLY A 1 500 ? -2.031 -12.799 39.801 1.00 83.06 500 GLY A C 1
ATOM 3605 O O . GLY A 1 500 ? -2.759 -13.473 39.079 1.00 83.06 500 GLY A O 1
ATOM 3606 N N . ALA A 1 501 ? -1.407 -13.328 40.858 1.00 86.31 501 ALA A N 1
ATOM 3607 C CA . ALA A 1 501 ? -1.637 -14.708 41.281 1.00 86.31 501 ALA A CA 1
ATOM 3608 C C . ALA A 1 501 ? -3.030 -14.846 41.913 1.00 86.31 501 ALA A C 1
ATOM 3610 O O . ALA A 1 501 ? -3.336 -14.151 42.884 1.00 86.31 501 ALA A O 1
ATOM 3611 N N . LEU A 1 502 ? -3.840 -15.759 41.380 1.00 92.19 502 LEU A N 1
ATOM 3612 C CA . LEU A 1 502 ? -5.168 -16.062 41.906 1.00 92.19 502 LEU A CA 1
ATOM 3613 C C . LEU A 1 502 ? -5.100 -17.118 43.019 1.00 92.19 502 LEU A C 1
ATOM 3615 O O . LEU A 1 502 ? -4.191 -17.951 43.063 1.00 92.19 502 LEU A O 1
ATOM 3619 N N . SER A 1 503 ? -6.085 -17.100 43.916 1.00 93.00 503 SER A N 1
ATOM 3620 C CA . SER A 1 503 ? -6.283 -18.132 44.937 1.00 93.00 503 SER A CA 1
ATOM 3621 C C . SER A 1 503 ? -7.693 -18.725 44.861 1.00 93.00 503 SER A C 1
ATOM 3623 O O . SER A 1 503 ? -8.157 -19.081 43.779 1.00 93.00 503 SER A O 1
ATOM 3625 N N . SER A 1 504 ? -8.374 -18.889 45.993 1.00 94.62 504 SER A N 1
ATOM 3626 C CA . SER A 1 504 ? -9.708 -19.474 46.050 1.00 94.62 504 SER A CA 1
ATOM 3627 C C . SER A 1 504 ? -10.794 -18.405 46.162 1.00 94.62 504 SER A C 1
ATOM 3629 O O . SER A 1 504 ? -10.660 -17.425 46.899 1.00 94.62 504 SER A O 1
ATOM 3631 N N . LEU A 1 505 ? -11.897 -18.637 45.457 1.00 96.06 505 LEU A N 1
ATOM 3632 C CA . LEU A 1 505 ? -13.090 -17.803 45.431 1.00 96.06 505 LEU A CA 1
ATOM 3633 C C . LEU A 1 505 ? -14.192 -18.447 46.282 1.00 96.06 505 LEU A C 1
ATOM 3635 O O . LEU A 1 505 ? -14.595 -19.581 46.029 1.00 96.06 505 LEU A O 1
ATOM 3639 N N . ASP A 1 506 ? -14.696 -17.726 47.276 1.00 96.69 506 ASP A N 1
ATOM 3640 C CA . ASP A 1 506 ? -15.848 -18.116 48.085 1.00 96.69 506 ASP A CA 1
ATOM 3641 C C . ASP A 1 506 ? -17.131 -17.550 47.466 1.00 96.69 506 ASP A C 1
ATOM 3643 O O . ASP A 1 506 ? -17.334 -16.332 47.424 1.00 96.69 506 ASP A O 1
ATOM 3647 N N . ILE A 1 507 ? -18.013 -18.443 47.015 1.00 96.75 507 ILE A N 1
ATOM 3648 C CA . ILE A 1 507 ? -19.304 -18.106 46.408 1.00 96.75 507 ILE A CA 1
ATOM 3649 C C . ILE A 1 507 ? -20.430 -18.607 47.312 1.00 96.75 507 ILE A C 1
ATOM 3651 O O . ILE A 1 507 ? -20.423 -19.770 47.713 1.00 96.75 507 ILE A O 1
ATOM 3655 N N . THR A 1 508 ? -21.422 -17.761 47.601 1.00 95.75 508 THR A N 1
ATOM 3656 C CA . THR A 1 508 ? -22.670 -18.144 48.287 1.00 95.75 508 THR A CA 1
ATOM 3657 C C . THR A 1 508 ? -23.874 -17.668 47.483 1.00 95.75 508 THR A C 1
ATOM 3659 O O . THR A 1 508 ? -24.015 -16.471 47.247 1.00 95.75 508 THR A O 1
ATOM 3662 N N . LEU A 1 509 ? -24.738 -18.597 47.070 1.00 94.19 509 LEU A N 1
ATOM 3663 C CA . LEU A 1 509 ? -25.996 -18.317 46.378 1.00 94.19 509 LEU A CA 1
ATOM 3664 C C . LEU A 1 509 ? -27.086 -17.869 47.355 1.00 94.19 509 LEU A C 1
ATOM 3666 O O . LEU A 1 509 ? -26.987 -18.006 48.579 1.00 94.19 509 LEU A O 1
ATOM 3670 N N . ARG A 1 510 ? -28.192 -17.370 46.815 1.00 92.44 510 ARG A N 1
ATOM 3671 C CA . ARG A 1 510 ? -29.281 -16.784 47.602 1.00 92.44 510 ARG A CA 1
ATOM 3672 C C . ARG A 1 510 ? -30.144 -17.805 48.331 1.00 92.44 510 ARG A C 1
ATOM 3674 O O . ARG A 1 510 ? -30.852 -17.446 49.280 1.00 92.44 510 ARG A O 1
ATOM 3681 N N . ASP A 1 511 ? -30.090 -19.073 47.932 1.00 91.44 511 ASP A N 1
ATOM 3682 C CA . ASP A 1 511 ? -30.643 -20.194 48.703 1.00 91.44 511 ASP A CA 1
ATOM 3683 C C . ASP A 1 511 ? -29.766 -20.585 49.913 1.00 91.44 511 ASP A C 1
ATOM 3685 O O . ASP A 1 511 ? -30.178 -21.407 50.734 1.00 91.44 511 ASP A O 1
ATOM 3689 N N . GLY A 1 512 ? -28.593 -19.956 50.060 1.00 91.31 512 GLY A N 1
ATOM 3690 C CA . GLY A 1 512 ? -27.621 -20.199 51.123 1.00 91.31 512 GLY A CA 1
ATOM 3691 C C . GLY A 1 512 ? -26.636 -21.334 50.831 1.00 91.31 512 GLY A C 1
ATOM 3692 O O . GLY A 1 512 ? -25.835 -21.664 51.706 1.00 91.31 512 GLY A O 1
ATOM 3693 N N . SER A 1 513 ? -26.686 -21.951 49.647 1.00 94.00 513 SER A N 1
ATOM 3694 C CA . SER A 1 513 ? -25.652 -22.889 49.202 1.00 94.00 513 SER A CA 1
ATOM 3695 C C . SER A 1 513 ? -24.346 -22.147 48.906 1.00 94.00 513 SER A C 1
ATOM 3697 O O . SER A 1 513 ? -24.361 -21.017 48.428 1.00 94.00 513 SER A O 1
ATOM 3699 N N . SER A 1 514 ? -23.204 -22.763 49.216 1.00 94.94 514 SER A N 1
ATOM 3700 C CA . SER A 1 514 ? -21.893 -22.127 49.067 1.00 94.94 514 SER A CA 1
ATOM 3701 C C . SER A 1 514 ? -20.831 -23.103 48.576 1.00 94.94 514 SER A C 1
ATOM 3703 O O . SER A 1 514 ? -20.850 -24.273 48.970 1.00 94.94 514 SER A O 1
ATOM 3705 N N . ALA A 1 515 ? -19.875 -22.614 47.791 1.00 95.75 515 ALA A N 1
ATOM 3706 C CA . ALA A 1 515 ? -18.717 -23.368 47.323 1.00 95.75 515 ALA A CA 1
ATOM 3707 C C . ALA A 1 515 ? -17.445 -22.516 47.391 1.00 95.75 515 ALA A C 1
ATOM 3709 O O . ALA A 1 515 ? -17.497 -21.293 47.279 1.00 95.75 515 ALA A O 1
ATOM 3710 N N . ASN A 1 516 ? -16.309 -23.192 47.559 1.00 96.00 516 ASN A N 1
ATOM 3711 C CA . ASN A 1 516 ? -14.981 -22.607 47.438 1.00 96.00 516 ASN A CA 1
ATOM 3712 C C . ASN A 1 516 ? -14.364 -23.128 46.132 1.00 96.00 516 ASN A C 1
ATOM 3714 O O . ASN A 1 516 ? -14.260 -24.343 45.947 1.00 96.00 516 ASN A O 1
ATOM 3718 N N . VAL A 1 517 ? -14.036 -22.222 45.215 1.00 95.88 517 VAL A N 1
ATOM 3719 C CA . VAL A 1 517 ? -13.537 -22.522 43.868 1.00 95.88 517 VAL A CA 1
ATOM 3720 C C . VAL A 1 517 ? -12.056 -22.176 43.811 1.00 95.88 517 VAL A C 1
ATOM 3722 O O . VAL A 1 517 ? -11.694 -21.023 44.011 1.00 95.88 517 VAL A O 1
ATOM 3725 N N . ASP A 1 518 ? -11.193 -23.155 43.553 1.00 94.50 518 ASP A N 1
ATOM 3726 C CA . ASP A 1 518 ? -9.751 -22.930 43.413 1.00 94.50 518 ASP A CA 1
ATOM 3727 C C . ASP A 1 518 ? -9.416 -22.442 41.998 1.00 94.50 518 ASP A C 1
ATOM 3729 O O . ASP A 1 518 ? -9.661 -23.155 41.026 1.00 94.50 518 ASP A O 1
ATOM 3733 N N . LEU A 1 519 ? -8.858 -21.234 41.891 1.00 94.75 519 LEU A N 1
ATOM 3734 C CA . LEU A 1 519 ? -8.441 -20.611 40.633 1.00 94.75 519 LEU A CA 1
ATOM 3735 C C . LEU A 1 519 ? -6.912 -20.522 40.506 1.00 94.75 519 LEU A C 1
ATOM 3737 O O . LEU A 1 519 ? -6.417 -19.916 39.562 1.00 94.75 519 LEU A O 1
ATOM 3741 N N . SER A 1 520 ? -6.147 -21.126 41.423 1.00 91.00 520 SER A N 1
ATOM 3742 C CA . SER A 1 520 ? -4.681 -20.978 41.480 1.00 91.00 520 SER A CA 1
ATOM 3743 C C . SER A 1 520 ? -3.927 -21.493 40.249 1.00 91.00 520 SER A C 1
ATOM 3745 O O . SER A 1 520 ? -2.794 -21.080 40.020 1.00 91.00 520 SER A O 1
ATOM 3747 N N . ASN A 1 521 ? -4.552 -22.371 39.458 1.00 85.06 521 ASN A N 1
ATOM 3748 C CA . ASN A 1 521 ? -4.003 -22.897 38.202 1.00 85.06 521 ASN A CA 1
ATOM 3749 C C . ASN A 1 521 ? -4.727 -22.351 36.960 1.00 85.06 521 ASN A C 1
ATOM 3751 O O . ASN A 1 521 ? -4.534 -22.883 35.871 1.00 85.06 521 ASN A O 1
ATOM 3755 N N . ALA A 1 522 ? -5.614 -21.364 37.118 1.00 81.31 522 ALA A N 1
ATOM 3756 C CA . ALA A 1 522 ? -6.244 -20.720 35.977 1.00 81.31 522 ALA A CA 1
ATOM 3757 C C . ALA A 1 522 ? -5.248 -19.739 35.345 1.00 81.31 522 ALA A C 1
ATOM 3759 O O . ALA A 1 522 ? -4.684 -18.886 36.026 1.00 81.31 522 ALA A O 1
ATOM 3760 N N . GLU A 1 523 ? -5.054 -19.872 34.042 1.00 78.56 523 GLU A N 1
ATOM 3761 C CA . GLU A 1 523 ? -4.187 -19.044 33.204 1.00 78.56 523 GLU A CA 1
ATOM 3762 C C . GLU A 1 523 ? -5.001 -18.197 32.222 1.00 78.56 523 GLU A C 1
ATOM 3764 O O . GLU A 1 523 ? -4.529 -17.154 31.786 1.00 78.56 523 GLU A O 1
ATOM 3769 N N . THR A 1 524 ? -6.243 -18.587 31.911 1.00 77.62 524 THR A N 1
ATOM 3770 C CA . THR A 1 524 ? -7.137 -17.845 31.006 1.00 77.62 524 THR A CA 1
ATOM 3771 C C . THR A 1 524 ? -8.471 -17.497 31.660 1.00 77.62 524 THR A C 1
ATOM 3773 O O . THR A 1 524 ? -8.933 -18.175 32.584 1.00 77.62 524 THR A O 1
ATOM 3776 N N . VAL A 1 525 ? -9.149 -16.467 31.140 1.00 79.44 525 VAL A N 1
ATOM 3777 C CA . VAL A 1 525 ? -10.515 -16.104 31.572 1.00 79.44 525 VAL A CA 1
ATOM 3778 C C . VAL A 1 525 ? -11.481 -17.279 31.396 1.00 79.44 525 VAL A C 1
ATOM 3780 O O . VAL A 1 525 ? -12.355 -17.497 32.236 1.00 79.44 525 VAL A O 1
ATOM 3783 N N . GLN A 1 526 ? -11.288 -18.092 30.352 1.00 75.00 526 GLN A N 1
ATOM 3784 C CA . GLN A 1 526 ? -12.120 -19.270 30.120 1.00 75.00 526 GLN A CA 1
ATOM 3785 C C . GLN A 1 526 ? -11.965 -20.312 31.231 1.00 75.00 526 GLN A C 1
ATOM 3787 O O . GLN A 1 526 ? -12.960 -20.814 31.747 1.00 75.00 526 GLN A O 1
ATOM 3792 N N . GLN A 1 527 ? -10.736 -20.589 31.669 1.00 78.44 527 GLN A N 1
ATOM 3793 C CA . GLN A 1 527 ? -10.492 -21.516 32.777 1.00 78.44 527 GLN A CA 1
ATOM 3794 C C . GLN A 1 527 ? -11.081 -21.009 34.100 1.00 78.44 527 GLN A C 1
ATOM 3796 O O . GLN A 1 527 ? -11.541 -21.815 34.913 1.00 78.44 527 GLN A O 1
ATOM 3801 N N . VAL A 1 528 ? -11.114 -19.688 34.314 1.00 87.88 528 VAL A N 1
ATOM 3802 C CA . VAL A 1 528 ? -11.816 -19.084 35.457 1.00 87.88 528 VAL A CA 1
ATOM 3803 C C . VAL A 1 528 ? -13.319 -19.358 35.374 1.00 87.88 528 VAL A C 1
ATOM 3805 O O . VAL A 1 528 ? -13.898 -19.878 36.330 1.00 87.88 528 VAL A O 1
ATOM 3808 N N . ILE A 1 529 ? -13.944 -19.067 34.229 1.00 83.56 529 ILE A N 1
ATOM 3809 C CA . ILE A 1 529 ? -15.374 -19.313 33.992 1.00 83.56 529 ILE A CA 1
ATOM 3810 C C . ILE A 1 529 ? -15.713 -20.796 34.178 1.00 83.56 529 ILE A C 1
ATOM 3812 O O . ILE A 1 529 ? -16.662 -21.128 34.894 1.00 83.56 529 ILE A O 1
ATOM 3816 N N . ASP A 1 530 ? -14.917 -21.693 33.597 1.00 76.56 530 ASP A N 1
ATOM 3817 C CA . ASP A 1 530 ? -15.109 -23.139 33.702 1.00 76.56 530 ASP A CA 1
ATOM 3818 C C . ASP A 1 530 ? -14.978 -23.623 35.147 1.00 76.56 530 ASP A C 1
ATOM 3820 O O . ASP A 1 530 ? -15.770 -24.452 35.599 1.00 76.56 530 ASP A O 1
ATOM 3824 N N . SER A 1 531 ? -14.021 -23.089 35.905 1.00 87.69 531 SER A N 1
ATOM 3825 C CA . SER A 1 531 ? -13.846 -23.436 37.318 1.00 87.69 531 SER A CA 1
ATOM 3826 C C . SER A 1 531 ? -15.049 -23.001 38.158 1.00 87.69 531 SER A C 1
ATOM 3828 O O . SER A 1 531 ? -15.524 -23.770 38.997 1.00 87.69 531 SER A O 1
ATOM 3830 N N . ILE A 1 532 ? -15.601 -21.810 37.898 1.00 90.50 532 ILE A N 1
ATOM 3831 C CA . ILE A 1 532 ? -16.807 -21.321 38.583 1.00 90.50 532 ILE A CA 1
ATOM 3832 C C . ILE A 1 532 ? -18.034 -22.160 38.197 1.00 90.50 532 ILE A C 1
ATOM 3834 O O . ILE A 1 532 ? -18.798 -22.575 39.074 1.00 90.50 532 ILE A O 1
ATOM 3838 N N . ASN A 1 533 ? -18.209 -22.472 36.911 1.00 79.88 533 ASN A N 1
ATOM 3839 C CA . ASN A 1 533 ? -19.310 -23.310 36.424 1.00 79.88 533 ASN A CA 1
ATOM 3840 C C . ASN A 1 533 ? -19.254 -24.742 36.972 1.00 79.88 533 ASN A C 1
ATOM 3842 O O . ASN A 1 533 ? -20.288 -25.346 37.255 1.00 79.88 533 ASN A O 1
ATOM 3846 N N . ASN A 1 534 ? -18.052 -25.272 37.196 1.00 83.50 534 ASN A N 1
ATOM 3847 C CA . ASN A 1 534 ? -17.840 -26.598 37.774 1.00 83.50 534 ASN A CA 1
ATOM 3848 C C . ASN A 1 534 ? -17.841 -26.611 39.317 1.00 83.50 534 ASN A C 1
ATOM 3850 O O . ASN A 1 534 ? -17.553 -27.646 39.920 1.00 83.50 534 ASN A O 1
ATOM 3854 N N . SER A 1 535 ? -18.219 -25.508 39.975 1.00 89.44 535 SER A N 1
ATOM 3855 C CA . SER A 1 535 ? -18.299 -25.401 41.444 1.00 89.44 535 SER A CA 1
ATOM 3856 C C . SER A 1 535 ? -19.351 -26.314 42.095 1.00 89.44 535 SER A C 1
ATOM 3858 O O . SER A 1 535 ? -19.318 -26.536 43.307 1.00 89.44 535 SER A O 1
ATOM 3860 N N . GLY A 1 536 ? -20.297 -26.846 41.310 1.00 83.62 536 GLY A N 1
ATOM 3861 C CA . GLY A 1 536 ? -21.415 -27.666 41.793 1.00 83.62 536 GLY A CA 1
ATOM 3862 C C . GLY A 1 536 ? -22.591 -26.862 42.362 1.00 83.62 536 GLY A C 1
ATOM 3863 O O . GLY A 1 536 ? -23.556 -27.455 42.851 1.00 83.62 536 GLY A O 1
ATOM 3864 N N . LEU A 1 537 ? -22.526 -25.530 42.293 1.00 88.62 537 LEU A N 1
ATOM 3865 C CA . LEU A 1 537 ? -23.618 -24.622 42.635 1.00 88.62 537 LEU A CA 1
ATOM 3866 C C . LEU A 1 537 ? -24.656 -24.545 41.503 1.00 88.62 537 LEU A C 1
ATOM 3868 O O . LEU A 1 537 ? -24.336 -24.745 40.333 1.00 88.62 537 LEU A O 1
ATOM 3872 N N . GLN A 1 538 ? -25.915 -24.231 41.836 1.00 83.19 538 GLN A N 1
ATOM 3873 C CA . GLN A 1 538 ? -26.951 -23.934 40.836 1.00 83.19 538 GLN A CA 1
ATOM 3874 C C . GLN A 1 538 ? -26.771 -22.512 40.302 1.00 83.19 538 GLN A C 1
ATOM 3876 O O . GLN A 1 538 ? -27.555 -21.617 40.608 1.00 83.19 538 GLN A O 1
ATOM 3881 N N . MET A 1 539 ? -25.712 -22.299 39.532 1.00 85.44 539 MET A N 1
ATOM 3882 C CA . MET A 1 539 ? -25.366 -21.009 38.950 1.00 85.44 539 MET A CA 1
ATOM 3883 C C . MET A 1 539 ? -24.717 -21.182 37.581 1.00 85.44 539 MET A C 1
ATOM 3885 O O . MET A 1 539 ? -24.348 -22.292 37.203 1.00 85.44 539 MET A O 1
ATOM 3889 N N . VAL A 1 540 ? -24.564 -20.075 36.864 1.00 66.25 540 VAL A N 1
ATOM 3890 C CA . VAL A 1 540 ? -23.784 -20.000 35.627 1.00 66.25 540 VAL A CA 1
ATOM 3891 C C . VAL A 1 540 ? -22.875 -18.776 35.689 1.00 66.25 540 VAL A C 1
ATOM 3893 O O . VAL A 1 540 ? -23.323 -17.688 36.042 1.00 66.25 540 VAL A O 1
ATOM 3896 N N . ALA A 1 541 ? -21.607 -18.960 35.348 1.00 77.12 541 ALA A N 1
ATOM 3897 C CA . ALA A 1 541 ? -20.647 -17.923 35.019 1.00 77.12 541 ALA A CA 1
ATOM 3898 C C . ALA A 1 541 ? -20.454 -17.876 33.501 1.00 77.12 541 ALA A C 1
ATOM 3900 O O . ALA A 1 541 ? -20.381 -18.917 32.846 1.00 77.12 541 ALA A O 1
ATOM 3901 N N . LYS A 1 542 ? -20.360 -16.676 32.944 1.00 67.12 542 LYS A N 1
ATOM 3902 C CA . LYS A 1 542 ? -19.998 -16.438 31.544 1.00 67.12 542 LYS A CA 1
ATOM 3903 C C . LYS A 1 542 ? -19.345 -15.067 31.417 1.00 67.12 542 LYS A C 1
ATOM 3905 O O . LYS A 1 542 ? -19.169 -14.382 32.418 1.00 67.12 542 LYS A O 1
ATOM 3910 N N . LEU A 1 543 ? -18.976 -14.665 30.210 1.00 64.75 543 LEU A N 1
ATOM 3911 C CA . LEU A 1 543 ? -18.633 -13.268 29.964 1.00 64.75 543 LEU A CA 1
ATOM 3912 C C . LEU A 1 543 ? -19.880 -12.383 30.077 1.00 64.75 543 LEU A C 1
ATOM 3914 O O . LEU A 1 543 ? -21.000 -12.857 29.865 1.00 64.75 543 LEU A O 1
ATOM 3918 N N . ASP A 1 544 ? -19.682 -11.133 30.480 1.00 57.81 544 ASP A N 1
ATOM 3919 C CA . ASP A 1 544 ? -20.743 -10.125 30.509 1.00 57.81 544 ASP A CA 1
ATOM 3920 C C . ASP A 1 544 ? -21.198 -9.734 29.091 1.00 57.81 544 ASP A C 1
ATOM 3922 O O . ASP A 1 544 ? -20.668 -10.225 28.094 1.00 57.81 544 ASP A O 1
ATOM 3926 N N . ASP A 1 545 ? -22.225 -8.888 28.991 1.00 53.16 545 ASP A N 1
ATOM 3927 C CA . ASP A 1 545 ? -22.872 -8.582 27.704 1.00 53.16 545 ASP A CA 1
ATOM 3928 C C . ASP A 1 545 ? -21.937 -7.864 26.727 1.00 53.16 545 ASP A C 1
ATOM 3930 O O . ASP A 1 545 ? -21.966 -8.137 25.533 1.00 53.16 545 ASP A O 1
ATOM 3934 N N . SER A 1 546 ? -21.051 -7.009 27.241 1.00 48.44 546 SER A N 1
ATOM 3935 C CA . SER A 1 546 ? -20.003 -6.360 26.443 1.00 48.44 546 SER A CA 1
ATOM 3936 C C . SER A 1 546 ? -18.782 -7.262 26.232 1.00 48.44 546 SER A C 1
ATOM 3938 O O . SER A 1 546 ? -17.798 -6.838 25.643 1.00 48.44 546 SER A O 1
ATOM 3940 N N . LYS A 1 547 ? -18.815 -8.491 26.757 1.00 58.81 547 LYS A N 1
ATOM 3941 C CA . LYS A 1 547 ? -17.728 -9.478 26.783 1.00 58.81 547 LYS A CA 1
ATOM 3942 C C . LYS A 1 547 ? -16.389 -8.974 27.287 1.00 58.81 547 LYS A C 1
ATOM 3944 O O . LYS A 1 547 ? -15.328 -9.503 26.940 1.00 58.81 547 LYS A O 1
ATOM 3949 N N . THR A 1 548 ? -16.460 -7.979 28.146 1.00 60.31 548 THR A N 1
ATOM 3950 C CA . THR A 1 548 ? -15.313 -7.294 28.701 1.00 60.31 548 THR A CA 1
ATOM 3951 C C . THR A 1 548 ? -15.130 -7.547 30.189 1.00 60.31 548 THR A C 1
ATOM 3953 O O . THR A 1 548 ? -14.113 -7.139 30.737 1.00 60.31 548 THR A O 1
ATOM 3956 N N . GLY A 1 549 ? -16.053 -8.259 30.835 1.00 75.00 549 GLY A N 1
ATOM 3957 C CA . GLY A 1 549 ? -15.982 -8.734 32.214 1.00 75.00 549 GLY A CA 1
ATOM 3958 C C . GLY A 1 549 ? -16.585 -10.135 32.366 1.00 75.00 549 GLY A C 1
ATOM 3959 O O . GLY A 1 549 ? -16.966 -10.779 31.389 1.00 75.00 549 GLY A O 1
ATOM 3960 N N . ILE A 1 550 ? -16.669 -10.635 33.602 1.00 82.25 550 ILE A N 1
ATOM 3961 C CA . ILE A 1 550 ? -17.290 -11.932 33.923 1.00 82.25 550 ILE A CA 1
ATOM 3962 C C . ILE A 1 550 ? -18.648 -11.682 34.588 1.00 82.25 550 ILE A C 1
ATOM 3964 O O . ILE A 1 550 ? -18.728 -11.041 35.633 1.00 82.25 550 ILE A O 1
ATOM 3968 N N . ARG A 1 551 ? -19.718 -12.239 34.022 1.00 80.06 551 ARG A N 1
ATOM 3969 C CA . ARG A 1 551 ? -21.069 -12.267 34.590 1.00 80.06 551 ARG A CA 1
ATOM 3970 C C . ARG A 1 551 ? -21.305 -13.547 35.375 1.00 80.06 551 ARG A C 1
ATOM 3972 O O . ARG A 1 551 ? -21.005 -14.645 34.909 1.00 80.06 551 ARG A O 1
ATOM 3979 N N . LEU A 1 552 ? -21.967 -13.416 36.520 1.00 84.88 552 LEU A N 1
ATOM 3980 C CA . LEU A 1 552 ? -22.397 -14.524 37.366 1.00 84.88 552 LEU A CA 1
ATOM 3981 C C . LEU A 1 552 ? -23.917 -14.493 37.556 1.00 84.88 552 LEU A C 1
ATOM 3983 O O . LEU A 1 552 ? -24.485 -13.449 37.864 1.00 84.88 552 LEU A O 1
ATOM 3987 N N . ARG A 1 553 ? -24.586 -15.640 37.417 1.00 81.38 553 ARG A N 1
ATOM 3988 C CA . ARG A 1 553 ? -26.038 -15.801 37.582 1.00 81.38 553 ARG A CA 1
ATOM 3989 C C . ARG A 1 553 ? -26.364 -16.915 38.561 1.00 81.38 553 ARG A C 1
ATOM 3991 O O . ARG A 1 553 ? -26.068 -18.074 38.299 1.00 81.38 553 ARG A O 1
ATOM 3998 N N . ASP A 1 554 ? -27.072 -16.577 39.625 1.00 82.31 554 ASP A N 1
ATOM 3999 C CA . ASP A 1 554 ? -27.717 -17.515 40.535 1.00 82.31 554 ASP A CA 1
ATOM 4000 C C . ASP A 1 554 ? -29.015 -18.075 39.914 1.00 82.31 554 ASP A C 1
ATOM 4002 O O . ASP A 1 554 ? -29.918 -17.329 39.521 1.00 82.31 554 ASP A O 1
ATOM 4006 N N . LEU A 1 555 ? -29.118 -19.404 39.833 1.00 76.94 555 LEU A N 1
ATOM 4007 C CA . LEU A 1 555 ? -30.281 -20.152 39.341 1.00 76.94 555 LEU A CA 1
ATOM 4008 C C . LEU A 1 555 ? -31.023 -20.915 40.454 1.00 76.94 555 LEU A C 1
ATOM 4010 O O . LEU A 1 555 ? -32.003 -21.604 40.169 1.00 76.94 555 LEU A O 1
ATOM 4014 N N . SER A 1 556 ? -30.597 -20.790 41.713 1.00 81.06 556 SER A N 1
ATOM 4015 C CA . SER A 1 556 ? -31.174 -21.510 42.858 1.00 81.06 556 SER A CA 1
ATOM 4016 C C . SER A 1 556 ? -32.612 -21.093 43.193 1.00 81.06 556 SER A C 1
ATOM 4018 O O . SER A 1 556 ? -33.366 -21.846 43.812 1.00 81.06 556 SER A O 1
ATOM 4020 N N . GLY A 1 557 ? -33.009 -19.875 42.804 1.00 74.06 557 GLY A N 1
ATOM 4021 C CA . GLY A 1 557 ? -34.326 -19.305 43.106 1.00 74.06 557 GLY A CA 1
ATOM 4022 C C . GLY A 1 557 ? -34.538 -18.939 44.583 1.00 74.06 557 GLY A C 1
ATOM 4023 O O . GLY A 1 557 ? -35.673 -18.674 44.987 1.00 74.06 557 GLY A O 1
ATOM 4024 N N . GLY A 1 558 ? -33.478 -18.936 45.398 1.00 79.06 558 GLY A N 1
ATOM 4025 C CA . GLY A 1 558 ? -33.536 -18.549 46.805 1.00 79.06 558 GLY A CA 1
ATOM 4026 C C . GLY A 1 558 ? -33.603 -17.034 47.026 1.00 79.06 558 GLY A C 1
ATOM 4027 O O . GLY A 1 558 ? -33.209 -16.236 46.182 1.00 79.06 558 GLY A O 1
ATOM 4028 N N . THR A 1 559 ? -34.102 -16.620 48.194 1.00 83.75 559 THR A N 1
ATOM 4029 C CA . THR A 1 559 ? -34.134 -15.206 48.631 1.00 83.75 559 THR A CA 1
ATOM 4030 C C . THR A 1 559 ? -33.707 -15.038 50.094 1.00 83.75 559 THR A C 1
ATOM 4032 O O . THR A 1 559 ? -34.015 -14.027 50.721 1.00 83.75 559 THR A O 1
ATOM 4035 N N . SER A 1 560 ? -33.102 -16.068 50.689 1.00 81.81 560 SER A N 1
ATOM 4036 C CA . SER A 1 560 ? -32.774 -16.138 52.121 1.00 81.81 560 SER A CA 1
ATOM 4037 C C . SER A 1 560 ? -31.405 -15.555 52.474 1.00 81.81 560 SER A C 1
ATOM 4039 O O . SER A 1 560 ? -31.155 -15.282 53.647 1.00 81.81 560 SER A O 1
ATOM 4041 N N . SER A 1 561 ? -30.543 -15.380 51.474 1.00 88.44 561 SER A N 1
ATOM 4042 C CA . SER A 1 561 ? -29.221 -14.758 51.556 1.00 88.44 561 SER A CA 1
ATOM 4043 C C . SER A 1 561 ? -29.027 -13.805 50.371 1.00 88.44 561 SER A C 1
ATOM 4045 O O . SER A 1 561 ? -29.768 -13.875 49.382 1.00 88.44 561 SER A O 1
ATOM 4047 N N . ASN A 1 562 ? -28.008 -12.953 50.460 1.00 89.56 562 ASN A N 1
ATOM 4048 C CA . ASN A 1 562 ? -27.458 -12.253 49.303 1.00 89.56 562 ASN A CA 1
ATOM 4049 C C . ASN A 1 562 ? -26.629 -13.225 48.453 1.00 89.56 562 ASN A C 1
ATOM 4051 O O . ASN A 1 562 ? -26.122 -14.223 48.976 1.00 89.56 562 ASN A O 1
ATOM 4055 N N . PHE A 1 563 ? -26.509 -12.928 47.159 1.00 92.31 563 PHE A N 1
ATOM 4056 C CA . PHE A 1 563 ? -25.536 -13.553 46.275 1.00 92.31 563 PHE A CA 1
ATOM 4057 C C . PHE A 1 563 ? -24.184 -12.891 46.546 1.00 92.31 563 PHE A C 1
ATOM 4059 O O . PHE A 1 563 ? -24.019 -11.697 46.287 1.00 92.31 563 PHE A O 1
ATOM 4066 N N . THR A 1 564 ? -23.244 -13.640 47.120 1.00 95.12 564 THR A N 1
ATOM 4067 C CA . THR A 1 564 ? -21.937 -13.104 47.519 1.00 95.12 564 THR A CA 1
ATOM 4068 C C . THR A 1 564 ? -20.805 -13.840 46.826 1.00 95.12 564 THR A C 1
ATOM 4070 O O . THR A 1 564 ? -20.793 -15.074 46.814 1.00 95.12 564 THR A O 1
ATOM 4073 N N . VAL A 1 565 ? -19.825 -13.090 46.333 1.00 95.62 565 VAL A N 1
ATOM 4074 C CA . VAL A 1 565 ? -18.594 -13.600 45.720 1.00 95.62 565 VAL A CA 1
ATOM 4075 C C . VAL A 1 565 ? -17.433 -12.831 46.328 1.00 95.62 565 VAL A C 1
ATOM 4077 O O . VAL A 1 565 ? -17.377 -11.604 46.248 1.00 95.62 565 VAL A O 1
ATOM 4080 N N . SER A 1 566 ? -16.525 -13.544 46.986 1.00 95.75 566 SER A N 1
ATOM 4081 C CA . SER A 1 566 ? -15.417 -12.940 47.729 1.00 95.75 566 SER A CA 1
ATOM 4082 C C . SER A 1 566 ? -14.181 -13.835 47.719 1.00 95.75 566 SER A C 1
ATOM 4084 O O . SER A 1 566 ? -14.251 -14.999 47.341 1.00 95.75 566 SER A O 1
ATOM 4086 N N . SER A 1 567 ? -13.041 -13.296 48.132 1.00 94.88 567 SER A N 1
ATOM 4087 C CA . SER A 1 567 ? -11.787 -14.035 48.301 1.00 94.88 567 SER A CA 1
ATOM 4088 C C . SER A 1 567 ? -11.047 -13.516 49.531 1.00 94.88 567 SER A C 1
ATOM 4090 O O . SER A 1 567 ? -11.272 -12.388 49.974 1.00 94.88 567 SER A O 1
ATOM 4092 N N . SER A 1 568 ? -10.143 -14.322 50.096 1.00 90.50 568 SER A N 1
ATOM 4093 C CA . SER A 1 568 ? -9.290 -13.876 51.210 1.00 90.50 568 SER A CA 1
ATOM 4094 C C . SER A 1 568 ? -8.227 -12.850 50.796 1.00 90.50 568 SER A C 1
ATOM 4096 O O . SER A 1 568 ? -7.674 -12.156 51.650 1.00 90.50 568 SER A O 1
ATOM 4098 N N . ASP A 1 569 ? -7.928 -12.780 49.501 1.00 90.75 569 ASP A N 1
ATOM 4099 C CA . ASP A 1 569 ? -7.017 -11.833 48.861 1.00 90.75 569 ASP A CA 1
ATOM 4100 C C . ASP A 1 569 ? -7.760 -10.998 47.797 1.00 90.75 569 ASP A C 1
ATOM 4102 O O . ASP A 1 569 ? -8.985 -10.881 47.834 1.00 90.75 569 ASP A O 1
ATOM 4106 N N . ALA A 1 570 ? -7.025 -10.414 46.847 1.00 87.56 570 ALA A N 1
ATOM 4107 C CA . ALA A 1 570 ? -7.585 -9.589 45.784 1.00 87.56 570 ALA A CA 1
ATOM 4108 C C . ALA A 1 570 ? -8.210 -10.376 44.613 1.00 87.56 570 ALA A C 1
ATOM 4110 O O . ALA A 1 570 ? -8.706 -9.721 43.707 1.00 87.56 570 ALA A O 1
ATOM 4111 N N . THR A 1 571 ? -8.232 -11.717 44.609 1.00 91.81 571 THR A N 1
ATOM 4112 C CA . THR A 1 571 ? -8.701 -12.553 43.476 1.00 91.81 571 THR A CA 1
ATOM 4113 C C . THR A 1 571 ? -10.065 -12.114 42.936 1.00 91.81 571 THR A C 1
ATOM 4115 O O . THR A 1 571 ? -10.198 -11.830 41.748 1.00 91.81 571 THR A O 1
ATOM 4118 N N . ALA A 1 572 ? -11.076 -11.994 43.803 1.00 91.12 572 ALA A N 1
ATOM 4119 C CA . ALA A 1 572 ? -12.427 -11.603 43.402 1.00 91.12 572 ALA A CA 1
ATOM 4120 C C . ALA A 1 572 ? -12.473 -10.179 42.825 1.00 91.12 572 ALA A C 1
ATOM 4122 O O . ALA A 1 572 ? -13.200 -9.921 41.870 1.00 91.12 572 ALA A O 1
ATOM 4123 N N . THR A 1 573 ? -11.690 -9.257 43.391 1.00 88.81 573 THR A N 1
ATOM 4124 C CA . THR A 1 573 ? -11.617 -7.863 42.931 1.00 88.81 573 THR A CA 1
ATOM 4125 C C . THR A 1 573 ? -10.826 -7.739 41.630 1.00 88.81 573 THR A C 1
ATOM 4127 O O . THR A 1 573 ? -11.220 -6.978 40.757 1.00 88.81 573 THR A O 1
ATOM 4130 N N . ALA A 1 574 ? -9.737 -8.493 41.477 1.00 85.50 574 ALA A N 1
ATOM 4131 C CA . ALA A 1 574 ? -8.884 -8.493 40.291 1.00 85.50 574 ALA A CA 1
ATOM 4132 C C . ALA A 1 574 ? -9.602 -9.091 39.074 1.00 85.50 574 ALA A C 1
ATOM 4134 O O . ALA A 1 574 ? -9.443 -8.598 37.966 1.00 85.50 574 ALA A O 1
ATOM 4135 N N . LEU A 1 575 ? -10.449 -10.099 39.300 1.00 89.38 575 LEU A N 1
ATOM 4136 C CA . LEU A 1 575 ? -11.370 -10.651 38.303 1.00 89.38 575 LEU A CA 1
ATOM 4137 C C . LEU A 1 575 ? -12.661 -9.833 38.157 1.00 89.38 575 LEU A C 1
ATOM 4139 O O . LEU A 1 575 ? -13.566 -10.249 37.440 1.00 89.38 575 LEU A O 1
ATOM 4143 N N . GLY A 1 576 ? -12.781 -8.699 38.851 1.00 87.75 576 GLY A N 1
ATOM 4144 C CA . GLY A 1 576 ? -13.923 -7.796 38.740 1.00 87.75 576 GLY A CA 1
ATOM 4145 C C . GLY A 1 576 ? -15.249 -8.326 39.287 1.00 87.75 576 GLY A C 1
ATOM 4146 O O . GLY A 1 576 ? -16.244 -7.621 39.204 1.00 87.75 576 GLY A O 1
ATOM 4147 N N . ILE A 1 577 ? -15.291 -9.529 39.862 1.00 92.62 577 ILE A N 1
ATOM 4148 C CA . ILE A 1 577 ? -16.518 -10.254 40.247 1.00 92.62 577 ILE A CA 1
ATOM 4149 C C . ILE A 1 577 ? -16.870 -10.167 41.738 1.00 92.62 577 ILE A C 1
ATOM 4151 O O . ILE A 1 577 ? -17.834 -10.793 42.178 1.00 92.62 577 ILE A O 1
ATOM 4155 N N . ALA A 1 578 ? -16.097 -9.431 42.541 1.00 91.69 578 ALA A N 1
ATOM 4156 C CA . ALA A 1 578 ? -16.383 -9.246 43.963 1.00 91.69 578 ALA A CA 1
ATOM 4157 C C . ALA A 1 578 ? -17.769 -8.609 44.172 1.00 91.69 578 ALA A C 1
ATOM 4159 O O . ALA A 1 578 ? -18.033 -7.512 43.680 1.00 91.69 578 ALA A O 1
ATOM 4160 N N . THR A 1 579 ? -18.652 -9.275 44.921 1.00 89.81 579 THR A N 1
ATOM 4161 C CA . THR A 1 579 ? -20.043 -8.821 45.071 1.00 89.81 579 THR A CA 1
ATOM 4162 C C . THR A 1 579 ? -20.702 -9.257 46.376 1.00 89.81 579 THR A C 1
ATOM 4164 O O . THR A 1 579 ? -20.349 -10.281 46.965 1.00 89.81 579 THR A O 1
ATOM 4167 N N . ASP A 1 580 ? -21.691 -8.472 46.794 1.00 92.50 580 ASP A N 1
ATOM 4168 C CA . ASP A 1 580 ? -22.662 -8.765 47.849 1.00 92.50 580 ASP A CA 1
ATOM 4169 C C . ASP A 1 580 ? -23.985 -8.105 47.438 1.00 92.50 580 ASP A C 1
ATOM 4171 O O . ASP A 1 580 ? -24.177 -6.901 47.627 1.00 92.50 580 ASP A O 1
ATOM 4175 N N . SER A 1 581 ? -24.855 -8.875 46.776 1.00 83.06 581 SER A N 1
ATOM 4176 C CA . SER A 1 581 ? -26.042 -8.331 46.110 1.00 83.06 581 SER A CA 1
ATOM 4177 C C . SER A 1 581 ? -27.331 -9.098 46.419 1.00 83.06 581 SER A C 1
ATOM 4179 O O . SER A 1 581 ? -27.354 -10.320 46.571 1.00 83.06 581 SER A O 1
ATOM 4181 N N . GLU A 1 582 ? -28.446 -8.365 46.461 1.00 82.44 582 GLU A N 1
ATOM 4182 C CA . GLU A 1 582 ? -29.805 -8.917 46.438 1.00 82.44 582 GLU A CA 1
ATOM 4183 C C . GLU A 1 582 ? -30.294 -9.202 45.006 1.00 82.44 582 GLU A C 1
ATOM 4185 O O . GLU A 1 582 ? -31.488 -9.442 44.804 1.00 82.44 582 GLU A O 1
ATOM 4190 N N . ASP A 1 583 ? -29.417 -9.190 44.005 1.00 75.75 583 ASP A N 1
ATOM 4191 C CA . ASP A 1 583 ? -29.732 -9.546 42.623 1.00 75.75 583 ASP A CA 1
ATOM 4192 C C . ASP A 1 583 ? -29.412 -11.018 42.334 1.00 75.75 583 ASP A C 1
ATOM 4194 O O . ASP A 1 583 ? -28.632 -11.667 43.025 1.00 75.75 583 ASP A O 1
ATOM 4198 N N . THR A 1 584 ? -30.097 -11.596 41.346 1.00 70.50 584 THR A N 1
ATOM 4199 C CA . THR A 1 584 ? -29.818 -12.970 40.880 1.00 70.50 584 THR A CA 1
ATOM 4200 C C . THR A 1 584 ? -28.726 -13.010 39.818 1.00 70.50 584 THR A C 1
ATOM 4202 O O . THR A 1 584 ? -28.247 -14.088 39.494 1.00 70.50 584 THR A O 1
ATOM 4205 N N . ILE A 1 585 ? -28.323 -11.860 39.278 1.00 67.62 585 ILE A N 1
ATOM 4206 C CA . ILE A 1 585 ? -27.223 -11.727 38.326 1.00 67.62 585 ILE A CA 1
ATOM 4207 C C . ILE A 1 585 ? -26.333 -10.584 38.787 1.00 67.62 585 ILE A C 1
ATOM 4209 O O . ILE A 1 585 ? -26.836 -9.558 39.240 1.00 67.62 585 ILE A O 1
ATOM 4213 N N . VAL A 1 586 ? -25.029 -10.788 38.675 1.00 76.75 586 VAL A N 1
ATOM 4214 C CA . VAL A 1 586 ? -23.998 -9.800 38.961 1.00 76.75 586 VAL A CA 1
ATOM 4215 C C . VAL A 1 586 ? -23.069 -9.743 37.760 1.00 76.75 586 VAL A C 1
ATOM 4217 O O . VAL A 1 586 ? -22.505 -10.764 37.370 1.00 76.75 586 VAL A O 1
ATOM 4220 N N . ASP A 1 587 ? -22.904 -8.547 37.210 1.00 71.44 587 ASP A N 1
ATOM 4221 C CA . ASP A 1 587 ? -21.882 -8.252 36.214 1.00 71.44 587 ASP A CA 1
ATOM 4222 C C . ASP A 1 587 ? -20.600 -7.811 36.899 1.00 71.44 587 ASP A C 1
ATOM 4224 O O . ASP A 1 587 ? -20.614 -6.921 37.755 1.00 71.44 587 ASP A O 1
ATOM 4228 N N . GLY A 1 588 ? -19.502 -8.472 36.546 1.00 74.00 588 GLY A N 1
ATOM 4229 C CA . GLY A 1 588 ? -18.180 -8.059 36.967 1.00 74.00 588 GLY A CA 1
ATOM 4230 C C . GLY A 1 588 ? -17.725 -6.793 36.244 1.00 74.00 588 GLY A C 1
ATOM 4231 O O . GLY A 1 588 ? -18.268 -6.414 35.209 1.00 74.00 588 GLY A O 1
ATOM 4232 N N . SER A 1 589 ? -16.718 -6.116 36.788 1.00 74.19 589 SER A N 1
ATOM 4233 C CA . SER A 1 589 ? -16.116 -4.961 36.121 1.00 74.19 589 SER A CA 1
ATOM 4234 C C . SER A 1 589 ? -15.357 -5.360 34.852 1.00 74.19 589 SER A C 1
ATOM 4236 O O . SER A 1 589 ? -14.813 -6.460 34.768 1.00 74.19 589 SER A O 1
ATOM 4238 N N . HIS A 1 590 ? -15.245 -4.411 33.918 1.00 69.94 590 HIS A N 1
ATOM 4239 C CA . HIS A 1 590 ? -14.383 -4.503 32.741 1.00 69.94 590 HIS A CA 1
ATOM 4240 C C . HIS A 1 590 ? -12.952 -4.912 33.139 1.00 69.94 590 HIS A C 1
ATOM 4242 O O . HIS A 1 590 ? -12.341 -4.271 33.995 1.00 69.94 590 HIS A O 1
ATOM 4248 N N . LEU A 1 591 ? -12.424 -5.965 32.519 1.00 75.50 591 LEU A N 1
ATOM 4249 C CA . LEU A 1 591 ? -11.115 -6.557 32.793 1.00 75.50 591 LEU A CA 1
ATOM 4250 C C . LEU A 1 591 ? -9.994 -5.983 31.925 1.00 75.50 591 LEU A C 1
ATOM 4252 O O . LEU A 1 591 ? -8.853 -6.390 32.099 1.00 75.50 591 LEU A O 1
ATOM 4256 N N . GLY A 1 592 ? -10.281 -5.044 31.017 1.00 66.62 592 GLY A N 1
ATOM 4257 C CA . GLY A 1 592 ? -9.262 -4.241 30.331 1.00 66.62 592 GLY A CA 1
ATOM 4258 C C . GLY A 1 592 ? -8.322 -5.071 29.470 1.00 66.62 592 GLY A C 1
ATOM 4259 O O . GLY A 1 592 ? -7.130 -5.126 29.765 1.00 66.62 592 GLY A O 1
ATOM 4260 N N . ARG A 1 593 ? -8.837 -5.751 28.439 1.00 68.50 593 ARG A N 1
ATOM 4261 C CA . ARG A 1 593 ? -7.989 -6.513 27.509 1.00 68.50 593 ARG A CA 1
ATOM 4262 C C . ARG A 1 593 ? -6.984 -5.577 26.829 1.00 68.50 593 ARG A C 1
ATOM 4264 O O . ARG A 1 593 ? -7.352 -4.514 26.345 1.00 68.50 593 ARG A O 1
ATOM 4271 N N . GLN A 1 594 ? -5.720 -5.982 26.779 1.00 69.00 594 GLN A N 1
ATOM 4272 C CA . GLN A 1 594 ? -4.678 -5.253 26.066 1.00 69.00 594 GLN A CA 1
ATOM 4273 C C . GLN A 1 594 ? -4.884 -5.319 24.542 1.00 69.00 594 GLN A C 1
ATOM 4275 O O . GLN A 1 594 ? -4.819 -6.396 23.957 1.00 69.00 594 GLN A O 1
ATOM 4280 N N . TYR A 1 595 ? -5.111 -4.166 23.911 1.00 67.31 595 TYR A N 1
ATOM 4281 C CA . TYR A 1 595 ? -5.125 -3.982 22.451 1.00 67.31 595 TYR A CA 1
ATOM 4282 C C . TYR A 1 595 ? -3.828 -3.347 21.939 1.00 67.31 595 TYR A C 1
ATOM 4284 O O . TYR A 1 595 ? -3.404 -3.596 20.820 1.00 67.31 595 TYR A O 1
ATOM 4292 N N . VAL A 1 596 ? -3.188 -2.542 22.783 1.00 70.31 596 VAL A N 1
ATOM 4293 C CA . VAL A 1 596 ? -1.906 -1.891 22.549 1.00 70.31 596 VAL A CA 1
ATOM 4294 C C . VAL A 1 596 ? -0.927 -2.404 23.594 1.00 70.31 596 VAL A C 1
ATOM 4296 O O . VAL A 1 596 ? -1.135 -2.260 24.804 1.00 70.31 596 VAL A O 1
ATOM 4299 N N . ASN A 1 597 ? 0.162 -3.000 23.128 1.00 73.06 597 ASN A N 1
ATOM 4300 C CA . ASN A 1 597 ? 1.263 -3.443 23.966 1.00 73.06 597 ASN A CA 1
ATOM 4301 C C . ASN A 1 597 ? 2.508 -2.581 23.717 1.00 73.06 597 ASN A C 1
ATOM 4303 O O . ASN A 1 597 ? 2.452 -1.534 23.075 1.00 73.06 597 ASN A O 1
ATOM 4307 N N . ARG A 1 598 ? 3.633 -2.950 24.331 1.00 82.56 598 ARG A N 1
ATOM 4308 C CA . ARG A 1 598 ? 4.878 -2.179 24.199 1.00 82.56 598 ARG A CA 1
ATOM 4309 C C . ARG A 1 598 ? 5.563 -2.383 22.844 1.00 82.56 598 ARG A C 1
ATOM 4311 O O . ARG A 1 598 ? 6.314 -1.505 22.435 1.00 82.56 598 ARG A O 1
ATOM 4318 N N . ASP A 1 599 ? 5.298 -3.487 22.165 1.00 75.94 599 ASP A N 1
ATOM 4319 C CA . ASP A 1 599 ? 5.872 -3.813 20.862 1.00 75.94 599 ASP A CA 1
ATOM 4320 C C . ASP A 1 599 ? 5.016 -3.282 19.701 1.00 75.94 599 ASP A C 1
ATOM 4322 O O . ASP A 1 599 ? 5.541 -3.120 18.603 1.00 75.94 599 ASP A O 1
ATOM 4326 N N . THR A 1 600 ? 3.752 -2.909 19.956 1.00 73.75 600 THR A N 1
ATOM 4327 C CA . THR A 1 600 ? 2.865 -2.257 18.979 1.00 73.75 600 THR A CA 1
ATOM 4328 C C . THR A 1 600 ? 3.567 -1.073 18.313 1.00 73.75 600 THR A C 1
ATOM 4330 O O . THR A 1 600 ? 3.973 -0.111 18.986 1.00 73.75 600 THR A O 1
ATOM 4333 N N . LEU A 1 601 ? 3.699 -1.134 16.986 1.00 81.88 601 LEU A N 1
ATOM 4334 C CA . LEU A 1 601 ? 4.349 -0.089 16.210 1.00 81.88 601 LEU A CA 1
ATOM 4335 C C . LEU A 1 601 ? 3.482 1.170 16.187 1.00 81.88 601 LEU A C 1
ATOM 4337 O O . LEU A 1 601 ? 2.254 1.128 16.101 1.00 81.88 601 LEU A O 1
ATOM 4341 N N . LEU A 1 602 ? 4.132 2.330 16.200 1.00 87.94 602 LEU A N 1
ATOM 4342 C CA . LEU A 1 602 ? 3.450 3.612 16.051 1.00 87.94 602 LEU A CA 1
ATOM 4343 C C . LEU A 1 602 ? 2.809 3.768 14.664 1.00 87.94 602 LEU A C 1
ATOM 4345 O O . LEU A 1 602 ? 1.916 4.600 14.523 1.00 87.94 602 LEU A O 1
ATOM 4349 N N . SER 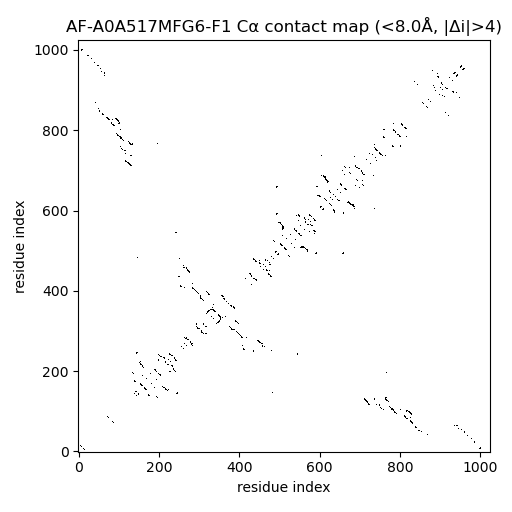A 1 603 ? 3.241 2.997 13.659 1.00 83.38 603 SER A N 1
ATOM 4350 C CA . SER A 1 603 ? 2.612 2.919 12.331 1.00 83.38 603 SER A CA 1
ATOM 4351 C C . SER A 1 603 ? 1.238 2.255 12.354 1.00 83.38 603 SER A C 1
ATOM 4353 O O . SER A 1 603 ? 0.396 2.585 11.523 1.00 83.38 603 SER A O 1
ATOM 4355 N N . ASP A 1 604 ? 0.994 1.377 13.322 1.00 76.38 604 ASP A N 1
ATOM 4356 C CA . ASP A 1 604 ? -0.185 0.507 13.325 1.00 76.38 604 ASP A CA 1
ATOM 4357 C C . ASP A 1 604 ? -1.341 1.142 14.115 1.00 76.38 604 ASP A C 1
ATOM 4359 O O . ASP A 1 604 ? -2.516 0.807 13.939 1.00 76.38 604 ASP A O 1
ATOM 4363 N N . LEU A 1 605 ? -1.026 2.153 14.930 1.00 79.88 605 LEU A N 1
ATOM 4364 C CA . LEU A 1 605 ? -2.004 2.965 15.650 1.00 79.88 605 LEU A CA 1
ATOM 4365 C C . LEU A 1 605 ? -2.918 3.756 14.695 1.00 79.88 605 LEU A C 1
ATOM 4367 O O . LEU A 1 605 ? -2.613 3.975 13.522 1.00 79.88 605 LEU A O 1
ATOM 4371 N N . ASN A 1 606 ? -4.054 4.234 15.215 1.00 79.31 606 ASN A N 1
ATOM 4372 C CA . ASN A 1 606 ? -5.045 5.020 14.467 1.00 79.31 606 ASN A CA 1
ATOM 4373 C C . ASN A 1 606 ? -5.579 4.298 13.216 1.00 79.31 606 ASN A C 1
ATOM 4375 O O . ASN A 1 606 ? -5.617 4.882 12.133 1.00 79.31 606 ASN A O 1
ATOM 4379 N N . GLN A 1 607 ? -5.975 3.027 13.351 1.00 73.38 607 GLN A N 1
ATOM 4380 C CA . GLN A 1 607 ? -6.388 2.168 12.231 1.00 73.38 607 GLN A CA 1
ATOM 4381 C C . GLN A 1 607 ? -5.267 1.983 11.186 1.00 73.38 607 GLN A C 1
ATOM 4383 O O . GLN A 1 607 ? -5.544 1.950 9.990 1.00 73.38 607 GLN A O 1
ATOM 4388 N N . GLY A 1 608 ? -3.994 1.906 11.578 1.00 75.50 608 GLY A N 1
ATOM 4389 C CA . GLY A 1 608 ? -2.872 1.812 10.631 1.00 75.50 608 GLY A CA 1
ATOM 4390 C C . GLY A 1 608 ? -2.624 3.077 9.797 1.00 75.50 608 GLY A C 1
ATOM 4391 O O . GLY A 1 608 ? -1.900 3.030 8.807 1.00 75.50 608 GLY A O 1
ATOM 4392 N N . LEU A 1 609 ? -3.235 4.216 10.155 1.00 78.31 609 LEU A N 1
ATOM 4393 C CA . LEU A 1 609 ? -2.797 5.529 9.654 1.00 78.31 609 LEU A CA 1
ATOM 4394 C C . LEU A 1 609 ? -1.471 5.954 10.301 1.00 78.31 609 LEU A C 1
ATOM 4396 O O . LEU A 1 609 ? -0.779 6.836 9.786 1.00 78.31 609 LEU A O 1
ATOM 4400 N N . GLY A 1 610 ? -1.154 5.346 11.442 1.00 86.75 610 GLY A N 1
ATOM 4401 C CA . GLY A 1 610 ? 0.032 5.587 12.227 1.00 86.75 610 GLY A CA 1
ATOM 4402 C C . GLY A 1 610 ? 0.032 6.924 12.953 1.00 86.75 610 GLY A C 1
ATOM 4403 O O . GLY A 1 610 ? -0.934 7.698 12.968 1.00 86.75 610 GLY A O 1
ATOM 4404 N N . VAL A 1 611 ? 1.163 7.197 13.589 1.00 89.00 611 VAL A N 1
ATOM 4405 C CA . VAL A 1 611 ? 1.480 8.474 14.222 1.00 89.00 611 VAL A CA 1
ATOM 4406 C C . VAL A 1 611 ? 2.500 9.196 13.353 1.00 89.00 611 VAL A C 1
ATOM 4408 O O . VAL A 1 611 ? 3.565 8.671 13.035 1.00 89.00 611 VAL A O 1
ATOM 4411 N N . SER A 1 612 ? 2.186 10.430 12.963 1.00 85.75 612 SER A N 1
ATOM 4412 C CA . SER A 1 612 ? 3.070 11.237 12.128 1.00 85.75 612 SER A CA 1
ATOM 4413 C C . SER A 1 612 ? 4.410 11.498 12.815 1.00 85.75 612 SER A C 1
ATOM 4415 O O . SER A 1 612 ? 4.486 11.832 14.001 1.00 85.75 612 SER A O 1
ATOM 4417 N N . ALA A 1 613 ? 5.475 11.417 12.018 1.00 79.75 613 ALA A N 1
ATOM 4418 C CA . ALA A 1 613 ? 6.814 11.844 12.390 1.00 79.75 613 ALA A CA 1
ATOM 4419 C C . ALA A 1 613 ? 6.779 13.303 12.886 1.00 79.75 613 ALA A C 1
ATOM 4421 O O . ALA A 1 613 ? 6.576 14.244 12.116 1.00 79.75 613 ALA A O 1
ATOM 4422 N N . GLY A 1 614 ? 6.941 13.505 14.194 1.00 84.12 614 GLY A N 1
ATOM 4423 C CA . GLY A 1 614 ? 6.743 14.811 14.809 1.00 84.12 614 GLY A CA 1
ATOM 4424 C C . GLY A 1 614 ? 7.342 14.927 16.202 1.00 84.12 614 GLY A C 1
ATOM 4425 O O . GLY A 1 614 ? 7.880 13.973 16.762 1.00 84.12 614 GLY A O 1
ATOM 4426 N N . SER A 1 615 ? 7.262 16.133 16.764 1.00 92.12 615 SER A N 1
ATOM 4427 C CA . SER A 1 615 ? 7.671 16.389 18.143 1.00 92.12 615 SER A CA 1
ATOM 4428 C C . SER A 1 615 ? 6.529 16.958 18.968 1.00 92.12 615 SER A C 1
ATOM 4430 O O . SER A 1 615 ? 5.640 17.639 18.453 1.00 92.12 615 SER A O 1
ATOM 4432 N N . PHE A 1 616 ? 6.566 16.692 20.266 1.00 95.31 616 PHE A N 1
ATOM 4433 C CA . PHE A 1 616 ? 5.642 17.262 21.234 1.00 95.31 616 PHE A CA 1
ATOM 4434 C C . PHE A 1 616 ? 6.379 17.622 22.520 1.00 95.31 616 PHE A C 1
ATOM 4436 O O . PHE A 1 616 ? 7.455 17.107 22.822 1.00 95.31 616 PHE A O 1
ATOM 4443 N N . LYS A 1 617 ? 5.806 18.564 23.261 1.00 96.19 617 LYS A N 1
ATOM 4444 C CA . LYS A 1 617 ? 6.345 19.111 24.498 1.00 96.19 617 LYS A CA 1
ATOM 4445 C C . LYS A 1 617 ? 5.474 18.668 25.664 1.00 96.19 617 LYS A C 1
ATOM 4447 O O . LYS A 1 617 ? 4.265 18.870 25.633 1.00 96.19 617 LYS A O 1
ATOM 4452 N N . VAL A 1 618 ? 6.108 18.146 26.705 1.00 96.88 618 VAL A N 1
ATOM 4453 C CA . VAL A 1 618 ? 5.489 17.772 27.978 1.00 96.88 618 VAL A CA 1
ATOM 4454 C C . VAL A 1 618 ? 5.895 18.797 29.032 1.00 96.88 618 VAL A C 1
ATOM 4456 O O . VAL A 1 618 ? 7.069 19.151 29.128 1.00 96.88 618 VAL A O 1
ATOM 4459 N N . THR A 1 619 ? 4.933 19.306 29.796 1.00 96.44 619 THR A N 1
ATOM 4460 C CA . THR A 1 619 ? 5.134 20.253 30.903 1.00 96.44 619 THR A CA 1
ATOM 4461 C C . THR A 1 619 ? 4.455 19.701 32.152 1.00 96.44 619 THR A C 1
ATOM 4463 O O . THR A 1 619 ? 3.251 19.483 32.109 1.00 96.44 619 THR A O 1
ATOM 4466 N N . ASP A 1 620 ? 5.181 19.472 33.246 1.00 95.62 620 ASP A N 1
ATOM 4467 C CA . ASP A 1 620 ? 4.599 18.965 34.500 1.00 95.62 620 ASP A CA 1
ATOM 4468 C C . ASP A 1 620 ? 3.875 20.061 35.314 1.00 95.62 620 ASP A C 1
ATOM 4470 O O . ASP A 1 620 ? 3.964 21.255 35.001 1.00 95.62 620 ASP A O 1
ATOM 4474 N N . SER A 1 621 ? 3.173 19.682 36.392 1.00 94.81 621 SER A N 1
ATOM 4475 C CA . SER A 1 621 ? 2.465 20.633 37.271 1.00 94.81 621 SER A CA 1
ATOM 4476 C C . SER A 1 621 ? 3.357 21.662 37.976 1.00 94.81 621 SER A C 1
ATOM 4478 O O . SER A 1 621 ? 2.843 22.657 38.506 1.00 94.81 621 SER A O 1
ATOM 4480 N N . THR A 1 622 ? 4.683 21.482 38.001 1.00 94.75 622 THR A N 1
ATOM 4481 C CA . THR A 1 622 ? 5.627 22.486 38.531 1.00 94.75 622 THR A CA 1
ATOM 4482 C C . THR A 1 622 ? 6.043 23.513 37.477 1.00 94.75 622 THR A C 1
ATOM 4484 O O . THR A 1 622 ? 6.622 24.549 37.817 1.00 94.75 622 THR A O 1
ATOM 4487 N N . GLY A 1 623 ? 5.708 23.260 36.208 1.00 92.94 623 GLY A N 1
ATOM 4488 C CA . GLY A 1 623 ? 6.073 24.074 35.055 1.00 92.94 623 GLY A CA 1
ATOM 4489 C C . GLY A 1 623 ? 7.411 23.687 34.422 1.00 92.94 623 GLY A C 1
ATOM 4490 O O . GLY A 1 623 ? 7.869 24.397 33.520 1.00 92.94 623 GLY A O 1
ATOM 4491 N N . ALA A 1 624 ? 8.052 22.600 34.869 1.00 95.44 624 ALA A N 1
ATOM 4492 C CA . ALA A 1 624 ? 9.215 22.048 34.182 1.00 95.44 624 ALA A CA 1
ATOM 4493 C C . ALA A 1 624 ? 8.757 21.405 32.871 1.00 95.44 624 ALA A C 1
ATOM 4495 O O . ALA A 1 624 ? 7.708 20.768 32.825 1.00 95.44 624 ALA A O 1
ATOM 4496 N N . ALA A 1 625 ? 9.518 21.595 31.793 1.00 95.69 625 ALA A N 1
ATOM 4497 C CA . ALA A 1 625 ? 9.120 21.105 30.483 1.00 95.69 625 ALA A CA 1
ATOM 4498 C C . ALA A 1 625 ? 10.278 20.509 29.691 1.00 95.69 625 ALA A C 1
ATOM 4500 O O . ALA A 1 625 ? 11.393 21.031 29.720 1.00 95.69 625 ALA A O 1
ATOM 4501 N N . SER A 1 626 ? 9.966 19.468 28.927 1.00 96.06 626 SER A N 1
ATOM 4502 C CA . SER A 1 626 ? 10.872 18.792 28.002 1.00 96.06 626 SER A CA 1
ATOM 4503 C C . SER A 1 626 ? 10.124 18.422 26.718 1.00 96.06 626 SER A C 1
ATOM 4505 O O . SER A 1 626 ? 8.898 18.522 26.664 1.00 96.06 626 SER A O 1
ATOM 4507 N N . ALA A 1 627 ? 10.844 18.056 25.662 1.00 93.81 627 ALA A N 1
ATOM 4508 C CA . ALA A 1 627 ? 10.257 17.701 24.373 1.00 93.81 627 ALA A CA 1
ATOM 4509 C C . ALA A 1 627 ? 10.780 16.350 23.884 1.00 93.81 627 ALA A C 1
ATOM 4511 O O . ALA A 1 627 ? 11.927 16.000 24.153 1.00 93.81 627 ALA A O 1
ATOM 4512 N N . ILE A 1 628 ? 9.933 15.638 23.148 1.00 93.88 628 ILE A N 1
ATOM 4513 C CA . ILE A 1 628 ? 10.235 14.371 22.473 1.00 93.88 628 ILE A CA 1
ATOM 4514 C C . ILE A 1 628 ? 10.120 14.600 20.974 1.00 93.88 628 ILE A C 1
ATOM 4516 O O . ILE A 1 628 ? 9.224 15.329 20.537 1.00 93.88 628 ILE A O 1
ATOM 4520 N N . ASN A 1 629 ? 11.001 13.986 20.187 1.00 93.31 629 ASN A N 1
ATOM 4521 C CA . ASN A 1 629 ? 10.918 13.983 18.732 1.00 93.31 629 ASN A CA 1
ATOM 4522 C C . ASN A 1 629 ? 10.997 12.546 18.214 1.00 93.31 629 ASN A C 1
ATOM 4524 O O . ASN A 1 629 ? 12.073 11.959 18.222 1.00 93.31 629 ASN A O 1
ATOM 4528 N N . LEU A 1 630 ? 9.879 12.019 17.707 1.00 92.62 630 LEU A N 1
ATOM 4529 C CA . LEU A 1 630 ? 9.764 10.612 17.308 1.00 92.62 630 LEU A CA 1
ATOM 4530 C C . LEU A 1 630 ? 10.820 10.194 16.271 1.00 92.62 630 LEU A C 1
ATOM 4532 O O . LEU A 1 630 ? 11.328 9.084 16.325 1.00 92.62 630 LEU A O 1
ATOM 4536 N N . THR A 1 631 ? 11.202 11.096 15.361 1.00 88.69 631 THR A N 1
ATOM 4537 C CA . THR A 1 631 ? 12.178 10.799 14.301 1.00 88.69 631 THR A CA 1
ATOM 4538 C C . THR A 1 631 ? 13.618 10.881 14.789 1.00 88.69 631 THR A C 1
ATOM 4540 O O . THR A 1 631 ? 14.427 10.025 14.462 1.00 88.69 631 THR A O 1
ATOM 4543 N N . ILE A 1 632 ? 13.967 11.933 15.537 1.00 87.94 632 ILE A N 1
ATOM 4544 C CA . ILE A 1 632 ? 15.350 12.126 16.015 1.00 87.94 632 ILE A CA 1
ATOM 4545 C C . ILE A 1 632 ? 15.686 11.119 17.116 1.00 87.94 632 ILE A C 1
ATOM 4547 O O . ILE A 1 632 ? 16.840 10.722 17.248 1.00 87.94 632 ILE A O 1
ATOM 4551 N N . ASP A 1 633 ? 14.688 10.740 17.910 1.00 88.31 633 ASP A N 1
ATOM 4552 C CA . ASP A 1 633 ? 14.833 9.774 18.990 1.00 88.31 633 ASP A CA 1
ATOM 4553 C C . ASP A 1 633 ? 14.648 8.316 18.525 1.00 88.31 633 ASP A C 1
ATOM 4555 O O . ASP A 1 633 ? 14.738 7.435 19.375 1.00 88.31 633 ASP A O 1
ATOM 4559 N N . GLU A 1 634 ? 14.419 8.074 17.221 1.00 92.06 634 GLU A N 1
ATOM 4560 C CA . GLU A 1 634 ? 14.238 6.740 16.609 1.00 92.06 634 GLU A CA 1
ATOM 4561 C C . GLU A 1 634 ? 13.174 5.896 17.338 1.00 92.06 634 GLU A C 1
ATOM 4563 O O . GLU A 1 634 ? 13.395 4.742 17.696 1.00 92.06 634 GLU A O 1
ATOM 4568 N N . ILE A 1 635 ? 12.017 6.508 17.615 1.00 92.69 635 ILE A N 1
ATOM 4569 C CA . ILE A 1 635 ? 10.904 5.863 18.321 1.00 92.69 635 ILE A CA 1
ATOM 4570 C C . ILE A 1 635 ? 9.955 5.254 17.290 1.00 92.69 635 ILE A C 1
ATOM 4572 O O . ILE A 1 635 ? 9.258 5.978 16.578 1.00 92.69 635 ILE A O 1
ATOM 4576 N N . GLU A 1 636 ? 9.905 3.930 17.258 1.00 90.38 636 GLU A N 1
ATOM 4577 C CA . GLU A 1 636 ? 9.133 3.122 16.314 1.00 90.38 636 GLU A CA 1
ATOM 4578 C C . GLU A 1 636 ? 7.928 2.447 16.972 1.00 90.38 636 GLU A C 1
ATOM 4580 O O . GLU A 1 636 ? 6.914 2.254 16.308 1.00 90.38 636 GLU A O 1
ATOM 4585 N N . ASN A 1 637 ? 7.989 2.142 18.274 1.00 87.81 637 ASN A N 1
ATOM 4586 C CA . ASN A 1 637 ? 6.909 1.467 19.001 1.00 87.81 637 ASN A CA 1
ATOM 4587 C C . ASN A 1 637 ? 6.489 2.179 20.299 1.00 87.81 637 ASN A C 1
ATOM 4589 O O . ASN A 1 637 ? 7.140 3.107 20.799 1.00 87.81 637 ASN A O 1
ATOM 4593 N N . VAL A 1 638 ? 5.357 1.742 20.853 1.00 88.81 638 VAL A N 1
ATOM 4594 C CA . VAL A 1 638 ? 4.754 2.313 22.067 1.00 88.81 638 VAL A CA 1
ATOM 4595 C C . VAL A 1 638 ? 5.661 2.161 23.294 1.00 88.81 638 VAL A C 1
ATOM 4597 O O . VAL A 1 638 ? 5.721 3.060 24.137 1.00 88.81 638 VAL A O 1
ATOM 4600 N N . GLY A 1 639 ? 6.405 1.063 23.407 1.00 86.44 639 GLY A N 1
ATOM 4601 C CA . GLY A 1 639 ? 7.324 0.798 24.512 1.00 86.44 639 GLY A CA 1
ATOM 4602 C C . GLY A 1 639 ? 8.475 1.797 24.565 1.00 86.44 639 GLY A C 1
ATOM 4603 O O . GLY A 1 639 ? 8.713 2.404 25.611 1.00 86.44 639 GLY A O 1
ATOM 4604 N N . GLN A 1 640 ? 9.133 2.026 23.427 1.00 93.19 640 GLN A N 1
ATOM 4605 C CA . GLN A 1 640 ? 10.179 3.040 23.276 1.00 93.19 640 GLN A CA 1
ATOM 4606 C C . GLN A 1 640 ? 9.652 4.440 23.607 1.00 93.19 640 GLN A C 1
ATOM 4608 O O . GLN A 1 640 ? 10.336 5.222 24.271 1.00 93.19 640 GLN A O 1
ATOM 4613 N N . LEU A 1 641 ? 8.419 4.752 23.193 1.00 94.81 641 LEU A N 1
ATOM 4614 C CA . LEU A 1 641 ? 7.777 6.023 23.513 1.00 94.81 641 LEU A CA 1
ATOM 4615 C C . LEU A 1 641 ? 7.564 6.189 25.024 1.00 94.81 641 LEU A C 1
ATOM 4617 O O . LEU A 1 641 ? 7.921 7.230 25.579 1.00 94.81 641 LEU A O 1
ATOM 4621 N N . ILE A 1 642 ? 7.009 5.175 25.695 1.00 94.88 642 ILE A N 1
ATOM 4622 C CA . ILE A 1 642 ? 6.791 5.180 27.150 1.00 94.88 642 ILE A CA 1
ATOM 4623 C C . ILE A 1 642 ? 8.115 5.388 27.891 1.00 94.88 642 ILE A C 1
ATOM 4625 O O . ILE A 1 642 ? 8.196 6.240 28.781 1.00 94.88 642 ILE A O 1
ATOM 4629 N N . ASP A 1 643 ? 9.157 4.648 27.510 1.00 95.31 643 ASP A N 1
ATOM 4630 C CA . ASP A 1 643 ? 10.474 4.743 28.144 1.00 95.31 643 ASP A CA 1
ATOM 4631 C C . ASP A 1 643 ? 11.063 6.142 27.951 1.00 95.31 643 ASP A C 1
ATOM 4633 O O . ASP A 1 643 ? 11.505 6.775 28.913 1.00 95.31 643 ASP A O 1
ATOM 4637 N N . LYS A 1 644 ? 10.955 6.696 26.737 1.00 95.62 644 LYS A N 1
ATOM 4638 C CA . LYS A 1 644 ? 11.430 8.049 26.448 1.00 95.62 644 LYS A CA 1
ATOM 4639 C C . LYS A 1 644 ? 10.710 9.121 27.264 1.00 95.62 644 LYS A C 1
ATOM 4641 O O . LYS A 1 644 ? 11.359 10.064 27.715 1.00 95.62 644 LYS A O 1
ATOM 4646 N N . VAL A 1 645 ? 9.392 9.002 27.457 1.00 95.81 645 VAL A N 1
ATOM 4647 C CA . VAL A 1 645 ? 8.615 9.936 28.294 1.00 95.81 645 VAL A CA 1
ATOM 4648 C C . VAL A 1 645 ? 9.067 9.867 29.751 1.00 95.81 645 VAL A C 1
ATOM 4650 O O . VAL A 1 645 ? 9.252 10.911 30.383 1.00 95.81 645 VAL A O 1
ATOM 4653 N N . ASN A 1 646 ? 9.293 8.662 30.273 1.00 96.06 646 ASN A N 1
ATOM 4654 C CA . ASN A 1 646 ? 9.772 8.459 31.641 1.00 96.06 646 ASN A CA 1
ATOM 4655 C C . ASN A 1 646 ? 11.201 8.994 31.853 1.00 96.06 646 ASN A C 1
ATOM 4657 O O . ASN A 1 646 ? 11.516 9.516 32.924 1.00 96.06 646 ASN A O 1
ATOM 4661 N N . ASP A 1 647 ? 12.035 8.972 30.813 1.00 95.69 647 ASP A N 1
ATOM 4662 C CA . ASP A 1 647 ? 13.416 9.463 30.852 1.00 95.69 647 ASP A CA 1
ATOM 4663 C C . ASP A 1 647 ? 13.555 10.996 30.729 1.00 95.69 647 ASP A C 1
ATOM 4665 O O . ASP A 1 647 ? 14.666 11.531 30.810 1.00 95.69 647 ASP A O 1
ATOM 4669 N N . LEU A 1 648 ? 12.454 11.753 30.593 1.00 93.94 648 LEU A N 1
ATOM 4670 C CA . LEU A 1 648 ? 12.496 13.222 30.468 1.00 93.94 648 LEU A CA 1
ATOM 4671 C C . LEU A 1 648 ? 12.970 13.951 31.738 1.00 93.94 648 LEU A C 1
ATOM 4673 O O . LEU A 1 648 ? 13.260 15.149 31.677 1.00 93.94 648 LEU A O 1
ATOM 4677 N N . GLY A 1 649 ? 13.023 13.266 32.886 1.00 90.94 649 GLY A N 1
ATOM 4678 C CA . GLY A 1 649 ? 13.399 13.862 34.174 1.00 90.94 649 GLY A CA 1
ATOM 4679 C C . GLY A 1 649 ? 12.374 14.863 34.724 1.00 90.94 649 GLY A C 1
ATOM 4680 O O . GLY A 1 649 ? 12.728 15.723 35.532 1.00 90.94 649 GLY A O 1
ATOM 4681 N N . LEU A 1 650 ? 11.125 14.771 34.265 1.00 94.56 650 LEU A N 1
ATOM 4682 C CA . LEU A 1 650 ? 9.975 15.519 34.779 1.00 94.56 650 LEU A CA 1
ATOM 4683 C C . LEU A 1 650 ? 9.298 14.729 35.909 1.00 94.56 650 LEU A C 1
ATOM 4685 O O . LEU A 1 650 ? 9.498 13.520 36.028 1.00 94.56 650 LEU A O 1
ATOM 4689 N N . GLY A 1 651 ? 8.480 15.385 36.736 1.00 93.44 651 GLY A N 1
ATOM 4690 C CA . GLY A 1 651 ? 7.681 14.682 37.746 1.00 93.44 651 GLY A CA 1
ATOM 4691 C C . GLY A 1 651 ? 6.440 14.023 37.139 1.00 93.44 651 GLY A C 1
ATOM 4692 O O . GLY A 1 651 ? 5.325 14.426 37.450 1.00 93.44 651 GLY A O 1
ATOM 4693 N N . ILE A 1 652 ? 6.633 13.053 36.246 1.00 96.12 652 ILE A N 1
ATOM 4694 C CA . ILE A 1 652 ? 5.563 12.322 35.554 1.00 96.12 652 ILE A CA 1
ATOM 4695 C C . ILE A 1 652 ? 5.874 10.823 35.488 1.00 96.12 652 ILE A C 1
ATOM 4697 O O . ILE A 1 652 ? 7.017 10.404 35.665 1.00 96.12 652 ILE A O 1
ATOM 4701 N N . THR A 1 653 ? 4.866 10.006 35.196 1.00 95.25 653 THR A N 1
ATOM 4702 C CA . THR A 1 653 ? 5.028 8.578 34.890 1.00 95.25 653 THR A CA 1
ATOM 4703 C C . THR A 1 653 ? 4.111 8.181 33.737 1.00 95.25 653 THR A C 1
ATOM 4705 O O . THR A 1 653 ? 2.893 8.318 33.836 1.00 95.25 653 THR A O 1
ATOM 4708 N N . ALA A 1 654 ? 4.694 7.690 32.647 1.00 94.94 654 ALA A N 1
ATOM 4709 C CA . ALA A 1 654 ? 4.003 7.120 31.499 1.00 94.94 654 ALA A CA 1
ATOM 4710 C C . ALA A 1 654 ? 3.867 5.598 31.632 1.00 94.94 654 ALA A C 1
ATOM 4712 O O . ALA A 1 654 ? 4.796 4.913 32.067 1.00 94.94 654 ALA A O 1
ATOM 4713 N N . SER A 1 655 ? 2.711 5.072 31.237 1.00 91.25 655 SER A N 1
ATOM 4714 C CA . SER A 1 655 ? 2.393 3.638 31.204 1.00 91.25 655 SER A CA 1
ATOM 4715 C C . SER A 1 655 ? 1.297 3.369 30.171 1.00 91.25 655 SER A C 1
ATOM 4717 O O . SER A 1 655 ? 0.674 4.310 29.680 1.00 91.25 655 SER A O 1
ATOM 4719 N N . LEU A 1 656 ? 1.043 2.102 29.847 1.00 86.06 656 LEU A N 1
ATOM 4720 C CA . LEU A 1 656 ? -0.184 1.734 29.139 1.00 86.06 656 LEU A CA 1
ATOM 4721 C C . LEU A 1 656 ? -1.395 2.065 30.016 1.00 86.06 656 LEU A C 1
ATOM 4723 O O . LEU A 1 656 ? -1.321 1.987 31.247 1.00 86.06 656 LEU A O 1
ATOM 4727 N N . ASN A 1 657 ? -2.488 2.491 29.395 1.00 81.81 657 ASN A N 1
ATOM 4728 C CA . ASN A 1 657 ? -3.698 2.812 30.132 1.00 81.81 657 ASN A CA 1
ATOM 4729 C C . ASN A 1 657 ? -4.438 1.541 30.589 1.00 81.81 657 ASN A C 1
ATOM 4731 O O . ASN A 1 657 ? -4.223 0.446 30.074 1.00 81.81 657 ASN A O 1
ATOM 4735 N N . ALA A 1 658 ? -5.333 1.684 31.568 1.00 74.50 658 ALA A N 1
ATOM 4736 C CA . ALA A 1 658 ? -6.064 0.544 32.130 1.00 74.50 658 ALA A CA 1
ATOM 4737 C C . ALA A 1 658 ? -7.024 -0.138 31.134 1.00 74.50 658 ALA A C 1
ATOM 4739 O O . ALA A 1 658 ? -7.393 -1.291 31.339 1.00 74.50 658 ALA A O 1
ATOM 4740 N N . LYS A 1 659 ? -7.430 0.572 30.073 1.00 70.12 659 LYS A N 1
ATOM 4741 C CA . LYS A 1 659 ? -8.257 0.024 28.991 1.00 70.12 659 LYS A CA 1
ATOM 4742 C C . LYS A 1 659 ? -7.457 -0.830 28.010 1.00 70.12 659 LYS A C 1
ATOM 4744 O O . LYS A 1 659 ? -8.053 -1.571 27.245 1.00 70.12 659 LYS A O 1
ATOM 4749 N N . GLY A 1 660 ? -6.129 -0.721 28.033 1.00 73.44 660 GLY A N 1
ATOM 4750 C CA . GLY A 1 660 ? -5.252 -1.412 27.105 1.00 73.44 660 GLY A CA 1
ATOM 4751 C C . GLY A 1 660 ? -5.288 -0.862 25.681 1.00 73.44 660 GLY A C 1
ATOM 4752 O O . GLY A 1 660 ? -4.764 -1.528 24.805 1.00 73.44 660 GLY A O 1
ATOM 4753 N N . ASP A 1 661 ? -5.878 0.309 25.430 1.00 72.88 661 ASP A N 1
ATOM 4754 C CA . ASP A 1 661 ? -6.086 0.887 24.089 1.00 72.88 661 ASP A CA 1
ATOM 4755 C C . ASP A 1 661 ? -5.194 2.120 23.813 1.00 72.88 661 ASP A C 1
ATOM 4757 O O . ASP A 1 661 ? -5.275 2.745 22.756 1.00 72.88 661 ASP A O 1
ATOM 4761 N N . GLY A 1 662 ? -4.320 2.489 24.755 1.00 85.94 662 GLY A N 1
ATOM 4762 C CA . GLY A 1 662 ? -3.465 3.664 24.616 1.00 85.94 662 GLY A CA 1
ATOM 4763 C C . GLY A 1 662 ? -2.502 3.889 25.777 1.00 85.94 662 GLY A C 1
ATOM 4764 O O . GLY A 1 662 ? -2.195 2.992 26.564 1.00 85.94 662 GLY A O 1
ATOM 4765 N N . ILE A 1 663 ? -2.001 5.122 25.884 1.00 90.25 663 ILE A N 1
ATOM 4766 C CA . ILE A 1 663 ? -0.975 5.522 26.857 1.00 90.25 663 ILE A CA 1
ATOM 4767 C C . ILE A 1 663 ? -1.585 6.480 27.878 1.00 90.25 663 ILE A C 1
ATOM 4769 O O . ILE A 1 663 ? -2.262 7.442 27.520 1.00 90.25 663 ILE A O 1
ATOM 4773 N N . GLN A 1 664 ? -1.282 6.273 29.155 1.00 91.69 664 GLN A N 1
ATOM 4774 C CA . GLN A 1 664 ? -1.579 7.223 30.222 1.00 91.69 664 GLN A CA 1
ATOM 4775 C C . GLN A 1 664 ? -0.299 7.851 30.777 1.00 91.69 664 GLN A C 1
ATOM 4777 O O . GLN A 1 664 ? 0.727 7.186 30.927 1.00 91.69 664 GLN A O 1
ATOM 4782 N N . ILE A 1 665 ? -0.371 9.136 31.117 1.00 95.12 665 ILE A N 1
ATOM 4783 C CA . ILE A 1 665 ? 0.718 9.907 31.716 1.00 95.12 665 ILE A CA 1
ATOM 4784 C C . ILE A 1 665 ? 0.186 10.555 32.991 1.00 95.12 665 ILE A C 1
ATOM 4786 O O . ILE A 1 665 ? -0.679 11.431 32.946 1.00 95.12 665 ILE A O 1
ATOM 4790 N N . VAL A 1 666 ? 0.707 10.099 34.126 1.00 94.69 666 VAL A N 1
ATOM 4791 C CA . VAL A 1 666 ? 0.315 10.527 35.471 1.00 94.69 666 VAL A CA 1
ATOM 4792 C C . VAL A 1 666 ? 1.288 11.583 35.977 1.00 94.69 666 VAL A C 1
ATOM 4794 O O . VAL A 1 666 ? 2.501 11.424 35.851 1.00 94.69 666 VAL A O 1
ATOM 4797 N N . ASP A 1 667 ? 0.769 12.653 36.568 1.00 94.50 667 ASP A N 1
ATOM 4798 C CA . ASP A 1 667 ? 1.576 13.667 37.241 1.00 94.50 667 ASP A CA 1
ATOM 4799 C C . ASP A 1 667 ? 1.974 13.201 38.650 1.00 94.50 667 ASP A C 1
ATOM 4801 O O . ASP A 1 667 ? 1.127 12.902 39.493 1.00 94.50 667 ASP A O 1
ATOM 4805 N N . THR A 1 668 ? 3.277 13.172 38.922 1.00 93.44 668 THR A N 1
ATOM 4806 C CA . THR A 1 668 ? 3.852 12.820 40.227 1.00 93.44 668 THR A CA 1
ATOM 4807 C C . THR A 1 668 ? 4.602 13.988 40.876 1.00 93.44 668 THR A C 1
ATOM 4809 O O . THR A 1 668 ? 5.217 13.815 41.931 1.00 93.44 668 THR A O 1
ATOM 4812 N N . ALA A 1 669 ? 4.601 15.175 40.262 1.00 89.44 669 ALA A N 1
ATOM 4813 C CA . ALA A 1 669 ? 5.365 16.337 40.712 1.00 89.44 669 ALA A CA 1
ATOM 4814 C C . ALA A 1 669 ? 4.664 17.093 41.856 1.00 89.44 669 ALA A C 1
ATOM 4816 O O . ALA A 1 669 ? 5.332 17.706 42.694 1.00 89.44 669 ALA A O 1
ATOM 4817 N N . GLY A 1 670 ? 3.325 17.047 41.903 1.00 81.94 670 GLY A N 1
ATOM 4818 C CA . GLY A 1 670 ? 2.511 17.670 42.956 1.00 81.94 670 GLY A CA 1
ATOM 4819 C C . GLY A 1 670 ? 2.559 19.205 42.969 1.00 81.94 670 GLY A C 1
ATOM 4820 O O . GLY A 1 670 ? 2.471 19.820 44.036 1.00 81.94 670 GLY A O 1
ATOM 4821 N N . GLY A 1 671 ? 2.759 19.832 41.805 1.00 85.06 671 GLY A N 1
ATOM 4822 C CA . GLY A 1 671 ? 2.797 21.284 41.635 1.00 85.06 671 GLY A CA 1
ATOM 4823 C C . GLY A 1 671 ? 1.411 21.946 41.607 1.00 85.06 671 GLY A C 1
ATOM 4824 O O . GLY A 1 671 ? 0.378 21.292 41.670 1.00 85.06 671 GLY A O 1
ATOM 4825 N N . GLY A 1 672 ? 1.385 23.284 41.551 1.00 83.69 672 GLY A N 1
ATOM 4826 C CA . GLY A 1 672 ? 0.138 24.068 41.538 1.00 83.69 672 GLY A CA 1
ATOM 4827 C C . GLY A 1 672 ? -0.458 24.329 40.147 1.00 83.69 672 GLY A C 1
ATOM 4828 O O . GLY A 1 672 ? -1.528 24.930 40.062 1.00 83.69 672 GLY A O 1
ATOM 4829 N N . GLY A 1 673 ? 0.250 23.959 39.074 1.00 88.94 673 GLY A N 1
ATOM 4830 C CA . GLY A 1 673 ? -0.255 23.952 37.698 1.00 88.94 673 GLY A CA 1
ATOM 4831 C C . GLY A 1 673 ? -0.826 22.585 37.307 1.00 88.94 673 GLY A C 1
ATOM 4832 O O . GLY A 1 673 ? -0.897 21.688 38.136 1.00 88.94 673 GLY A O 1
ATOM 4833 N N . ALA A 1 674 ? -1.202 22.422 36.038 1.00 89.56 674 ALA A N 1
ATOM 4834 C CA . ALA A 1 674 ? -1.619 21.134 35.481 1.00 89.56 674 ALA A CA 1
ATOM 4835 C C . ALA A 1 674 ? -0.529 20.581 34.554 1.00 89.56 674 ALA A C 1
ATOM 4837 O O . ALA A 1 674 ? 0.078 21.354 33.805 1.00 89.56 674 ALA A O 1
ATOM 4838 N N . LEU A 1 675 ? -0.329 19.259 34.567 1.00 95.25 675 LEU A N 1
ATOM 4839 C CA . LEU A 1 675 ? 0.397 18.558 33.509 1.00 95.25 675 LEU A CA 1
ATOM 4840 C C . LEU A 1 675 ? -0.226 18.915 32.150 1.00 95.25 675 LEU A C 1
ATOM 4842 O O . LEU A 1 675 ? -1.448 18.905 31.990 1.00 95.25 675 LEU A O 1
ATOM 4846 N N . LYS A 1 676 ? 0.610 19.266 31.175 1.00 95.69 676 LYS A N 1
ATOM 4847 C CA . LYS A 1 676 ? 0.188 19.697 29.842 1.00 95.69 676 LYS A CA 1
ATOM 4848 C C . LYS A 1 676 ? 1.087 19.111 28.761 1.00 95.69 676 LYS A C 1
ATOM 4850 O O . LYS A 1 676 ? 2.311 19.186 28.869 1.00 95.69 676 LYS A O 1
ATOM 4855 N N . ILE A 1 677 ? 0.477 18.590 27.702 1.00 95.50 677 ILE A N 1
ATOM 4856 C CA . ILE A 1 677 ? 1.160 18.052 26.525 1.00 95.50 677 ILE A CA 1
ATOM 4857 C C . ILE A 1 677 ? 0.663 18.785 25.283 1.00 95.50 677 ILE A C 1
ATOM 4859 O O . ILE A 1 677 ? -0.539 18.900 25.048 1.00 95.50 677 ILE A O 1
ATOM 4863 N N . GLU A 1 678 ? 1.599 19.298 24.490 1.00 94.25 678 GLU A N 1
ATOM 4864 C CA . GLU A 1 678 ? 1.308 20.100 23.301 1.00 94.25 678 GLU A CA 1
ATOM 4865 C C . GLU A 1 678 ? 2.173 19.654 22.126 1.00 94.25 678 GLU A C 1
ATOM 4867 O O . GLU A 1 678 ? 3.377 19.439 22.276 1.00 94.25 678 GLU A O 1
ATOM 4872 N N . ASN A 1 679 ? 1.589 19.583 20.932 1.00 92.81 679 ASN A N 1
ATOM 4873 C CA . ASN A 1 679 ? 2.366 19.407 19.711 1.00 92.81 679 ASN A CA 1
ATOM 4874 C C . ASN A 1 679 ? 3.391 20.539 19.533 1.00 92.81 679 ASN A C 1
ATOM 4876 O O . ASN A 1 679 ? 3.154 21.691 19.908 1.00 92.81 679 ASN A O 1
ATOM 4880 N N . SER A 1 680 ? 4.539 20.215 18.941 1.00 89.88 680 SER A N 1
ATOM 4881 C CA . SER A 1 680 ? 5.581 21.184 18.602 1.00 89.88 680 SER A CA 1
ATOM 4882 C C . SER A 1 680 ? 5.605 21.458 17.098 1.00 89.88 680 SER A C 1
ATOM 4884 O O . SER A 1 680 ? 5.665 20.545 16.274 1.00 89.88 680 SER A O 1
ATOM 4886 N N . GLY A 1 681 ? 5.600 22.741 16.727 1.00 84.06 681 GLY A N 1
ATOM 4887 C CA . GLY A 1 681 ? 5.573 23.156 15.323 1.00 84.06 681 GLY A CA 1
ATOM 4888 C C . GLY A 1 681 ? 4.281 22.726 14.623 1.00 84.06 681 GLY A C 1
ATOM 4889 O O . GLY A 1 681 ? 3.199 22.979 15.139 1.00 84.06 681 GLY A O 1
ATOM 4890 N N . ASN A 1 682 ? 4.418 22.090 13.456 1.00 79.25 682 ASN A N 1
ATOM 4891 C CA . ASN A 1 682 ? 3.297 21.580 12.655 1.00 79.25 682 ASN A CA 1
ATOM 4892 C C . ASN A 1 682 ? 3.074 20.062 12.831 1.00 79.25 682 ASN A C 1
ATOM 4894 O O . ASN A 1 682 ? 2.292 19.488 12.083 1.00 79.25 682 ASN A O 1
ATOM 4898 N N . GLY A 1 683 ? 3.801 19.397 13.740 1.00 83.88 683 GLY A N 1
ATOM 4899 C CA . GLY A 1 683 ? 3.622 17.961 13.982 1.00 83.88 683 GLY A CA 1
ATOM 4900 C C . GLY A 1 683 ? 2.314 17.672 14.721 1.00 83.88 683 GLY A C 1
ATOM 4901 O O . GLY A 1 683 ? 1.840 18.524 15.467 1.00 83.88 683 GLY A O 1
ATOM 4902 N N . LEU A 1 684 ? 1.752 16.473 14.547 1.00 89.25 684 LEU A N 1
ATOM 4903 C CA . LEU A 1 684 ? 0.496 16.056 15.192 1.00 89.25 684 LEU A CA 1
ATOM 4904 C C . LEU A 1 684 ? 0.670 14.876 16.158 1.00 89.25 684 LEU A C 1
ATOM 4906 O O . LEU A 1 684 ? -0.320 14.340 16.647 1.00 89.25 684 LEU A O 1
ATOM 4910 N N . ALA A 1 685 ? 1.915 14.502 16.469 1.00 91.69 685 ALA A N 1
ATOM 4911 C CA . ALA A 1 685 ? 2.255 13.306 17.234 1.00 91.69 685 ALA A CA 1
ATOM 4912 C C . ALA A 1 685 ? 1.462 13.153 18.545 1.00 91.69 685 ALA A C 1
ATOM 4914 O O . ALA A 1 685 ? 0.840 12.119 18.756 1.00 91.69 685 ALA A O 1
ATOM 4915 N N . ALA A 1 686 ? 1.406 14.175 19.410 1.00 91.94 686 ALA A N 1
ATOM 4916 C CA . ALA A 1 686 ? 0.666 14.057 20.672 1.00 91.94 686 ALA A CA 1
ATOM 4917 C C . ALA A 1 686 ? -0.848 13.956 20.458 1.00 91.94 686 ALA A C 1
ATOM 4919 O O . ALA A 1 686 ? -1.528 13.277 21.222 1.00 91.94 686 ALA A O 1
ATOM 4920 N N . THR A 1 687 ? -1.381 14.617 19.427 1.00 89.81 687 THR A N 1
ATOM 4921 C CA . THR A 1 687 ? -2.802 14.507 19.075 1.00 89.81 687 THR A CA 1
ATOM 4922 C C . THR A 1 687 ? -3.113 13.103 18.573 1.00 89.81 687 THR A C 1
ATOM 4924 O O . THR A 1 687 ? -4.081 12.523 19.044 1.00 89.81 687 THR A O 1
ATOM 4927 N N . GLN A 1 688 ? -2.277 12.547 17.691 1.00 89.69 688 GLN A N 1
ATOM 4928 C CA . GLN A 1 688 ? -2.382 11.189 17.126 1.00 89.69 688 GLN A CA 1
ATOM 4929 C C . GLN A 1 688 ? -2.113 10.064 18.120 1.00 89.69 688 GLN A C 1
ATOM 4931 O O . GLN A 1 688 ? -2.501 8.933 17.875 1.00 89.69 688 GLN A O 1
ATOM 4936 N N . LEU A 1 689 ? -1.484 10.366 19.248 1.00 89.69 689 LEU A N 1
ATOM 4937 C CA . LEU A 1 689 ? -1.341 9.445 20.374 1.00 89.69 689 LEU A CA 1
ATOM 4938 C C . LEU A 1 689 ? -2.498 9.562 21.385 1.00 89.69 689 LEU A C 1
ATOM 4940 O O . LEU A 1 689 ? -2.487 8.884 22.408 1.00 89.69 689 LEU A O 1
ATOM 4944 N N . GLY A 1 690 ? -3.446 10.481 21.165 1.00 88.56 690 GLY A N 1
ATOM 4945 C CA . GLY A 1 690 ? -4.539 10.759 22.101 1.00 88.56 690 GLY A CA 1
ATOM 4946 C C . GLY A 1 690 ? -4.109 11.453 23.402 1.00 88.56 690 GLY A C 1
ATOM 4947 O O . GLY A 1 690 ? -4.909 11.573 24.323 1.00 88.56 690 GLY A O 1
ATOM 4948 N N . ILE A 1 691 ? -2.864 11.932 23.506 1.00 91.50 691 ILE A N 1
ATOM 4949 C CA . ILE A 1 691 ? -2.291 12.502 24.743 1.00 91.50 691 ILE A CA 1
ATOM 4950 C C . ILE A 1 691 ? -2.136 14.031 24.712 1.00 91.50 691 ILE A C 1
ATOM 4952 O O . ILE A 1 691 ? -1.564 14.609 25.632 1.00 91.50 691 ILE A O 1
ATOM 4956 N N . ALA A 1 692 ? -2.595 14.721 23.667 1.00 90.88 692 ALA A N 1
ATOM 4957 C CA . ALA A 1 692 ? -2.554 16.184 23.618 1.00 90.88 692 ALA A CA 1
ATOM 4958 C C . ALA A 1 692 ? -3.614 16.804 24.545 1.00 90.88 692 ALA A C 1
ATOM 4960 O O . ALA A 1 692 ? -4.792 16.473 24.459 1.00 90.88 692 ALA A O 1
ATOM 4961 N N . GLY A 1 693 ? -3.219 17.764 25.385 1.00 90.44 693 GLY A N 1
ATOM 4962 C CA . GLY A 1 693 ? -4.147 18.470 26.270 1.00 90.44 693 GLY A CA 1
ATOM 4963 C C . GLY A 1 693 ? -3.575 18.776 27.649 1.00 90.44 693 GLY A C 1
ATOM 4964 O O . GLY A 1 693 ? -2.361 18.810 27.854 1.00 90.44 693 GLY A O 1
ATOM 4965 N N . SER A 1 694 ? -4.468 19.043 28.599 1.00 90.69 694 SER A N 1
ATOM 4966 C CA . SER A 1 694 ? -4.138 19.221 30.015 1.00 90.69 694 SER A CA 1
ATOM 4967 C C . SER A 1 694 ? -4.704 18.066 30.829 1.00 90.69 694 SER A C 1
ATOM 4969 O O . SER A 1 694 ? -5.798 17.588 30.535 1.00 90.69 694 SER A O 1
ATOM 4971 N N . ALA A 1 695 ? -3.959 17.640 31.848 1.00 90.75 695 ALA A N 1
ATOM 4972 C CA . ALA A 1 695 ? -4.385 16.592 32.759 1.00 90.75 695 ALA A CA 1
ATOM 4973 C C . ALA A 1 695 ? -5.698 16.952 33.456 1.00 90.75 695 ALA A C 1
ATOM 4975 O O . ALA A 1 695 ? -6.002 18.122 33.708 1.00 90.75 695 ALA A O 1
ATOM 4976 N N . THR A 1 696 ? -6.462 15.908 33.746 1.00 88.19 696 THR A N 1
ATOM 4977 C CA . THR A 1 696 ? -7.696 15.968 34.524 1.00 88.19 696 THR A CA 1
ATOM 4978 C C . THR A 1 696 ? -7.612 14.954 35.657 1.00 88.19 696 THR A C 1
ATOM 4980 O O . THR A 1 696 ? -6.797 14.028 35.615 1.00 88.19 696 THR A O 1
ATOM 4983 N N . THR A 1 697 ? -8.467 15.101 36.668 1.00 86.31 697 THR A N 1
ATOM 4984 C CA . THR A 1 697 ? -8.560 14.117 37.745 1.00 86.31 697 THR A CA 1
ATOM 4985 C C . THR A 1 697 ? -9.101 12.795 37.197 1.00 86.31 697 THR A C 1
ATOM 4987 O O . THR A 1 697 ? -10.252 12.716 36.765 1.00 86.31 697 THR A O 1
ATOM 4990 N N . GLN A 1 698 ? -8.280 11.754 37.254 1.00 83.19 698 GLN A N 1
ATOM 4991 C CA . GLN A 1 698 ? -8.586 10.387 36.845 1.00 83.19 698 GLN A CA 1
ATOM 4992 C C . GLN A 1 698 ? -8.503 9.453 38.055 1.00 83.19 698 GLN A C 1
ATOM 4994 O O . GLN A 1 698 ? -7.821 9.745 39.037 1.00 83.19 698 GLN A O 1
ATOM 4999 N N . THR A 1 699 ? -9.204 8.321 38.001 1.00 77.75 699 THR A N 1
ATOM 5000 C CA . THR A 1 699 ? -9.056 7.256 39.006 1.00 77.75 699 THR A CA 1
ATOM 5001 C C . THR A 1 699 ? -8.224 6.136 38.401 1.00 77.75 699 THR A C 1
ATOM 5003 O O . THR A 1 699 ? -8.695 5.454 37.497 1.00 77.75 699 THR A O 1
ATOM 5006 N N . ILE A 1 700 ? -6.997 5.953 38.883 1.00 74.88 700 ILE A N 1
ATOM 5007 C CA . ILE A 1 700 ? -6.056 4.943 38.382 1.00 74.88 700 ILE A CA 1
ATOM 5008 C C . ILE A 1 700 ? -5.651 4.069 39.570 1.00 74.88 700 ILE A C 1
ATOM 5010 O O . ILE A 1 700 ? -5.256 4.583 40.613 1.00 74.88 700 ILE A O 1
ATOM 5014 N N . ASN A 1 701 ? -5.804 2.746 39.445 1.00 67.62 701 ASN A N 1
ATOM 5015 C CA . ASN A 1 701 ? -5.542 1.772 40.518 1.00 67.62 701 ASN A CA 1
ATOM 5016 C C . ASN A 1 701 ? -6.291 2.063 41.838 1.00 67.62 701 ASN A C 1
ATOM 5018 O O . ASN A 1 701 ? -5.798 1.774 42.926 1.00 67.62 701 ASN A O 1
ATOM 5022 N N . GLY A 1 702 ? -7.488 2.653 41.748 1.00 68.94 702 GLY A N 1
ATOM 5023 C CA . GLY A 1 702 ? -8.302 3.022 42.912 1.00 68.94 702 GLY A CA 1
ATOM 5024 C C . GLY A 1 702 ? -7.876 4.316 43.618 1.00 68.94 702 GLY A C 1
ATOM 5025 O O . GLY A 1 702 ? -8.494 4.685 44.617 1.00 68.94 702 GLY A O 1
ATOM 5026 N N . GLU A 1 703 ? -6.872 5.030 43.102 1.00 76.56 703 GLU A N 1
ATOM 5027 C CA . GLU A 1 703 ? -6.417 6.324 43.616 1.00 76.56 703 GLU A CA 1
ATOM 5028 C C . GLU A 1 703 ? -6.806 7.463 42.662 1.00 76.56 703 GLU A C 1
ATOM 5030 O O . GLU A 1 703 ? -6.759 7.318 41.441 1.00 76.56 703 GLU A O 1
ATOM 5035 N N . SER A 1 704 ? -7.204 8.615 43.212 1.00 86.19 704 SER A N 1
ATOM 5036 C CA . SER A 1 704 ? -7.460 9.822 42.416 1.00 86.19 704 SER A CA 1
ATOM 5037 C C . SER A 1 704 ? -6.150 10.551 42.129 1.00 86.19 704 SER A C 1
ATOM 5039 O O . SER A 1 704 ? -5.498 11.039 43.054 1.00 86.19 704 SER A O 1
ATOM 5041 N N . VAL A 1 705 ? -5.794 10.651 40.852 1.00 90.69 705 VAL A N 1
ATOM 5042 C CA . VAL A 1 705 ? -4.548 11.251 40.359 1.00 90.69 705 VAL A CA 1
ATOM 5043 C C . VAL A 1 705 ? -4.838 12.244 39.234 1.00 90.69 705 VAL A C 1
ATOM 5045 O O . VAL A 1 705 ? -5.859 12.141 38.564 1.00 90.69 705 VAL A O 1
ATOM 5048 N N . GLU A 1 706 ? -3.946 13.205 39.002 1.00 92.69 706 GLU A N 1
ATOM 5049 C CA . GLU A 1 706 ? -4.015 14.056 37.809 1.00 92.69 706 GLU A CA 1
ATOM 5050 C C . GLU A 1 706 ? -3.286 13.353 36.662 1.00 92.69 706 GLU A C 1
ATOM 5052 O O . GLU A 1 706 ? -2.084 13.090 36.755 1.00 92.69 706 GLU A O 1
ATOM 5057 N N . ALA A 1 707 ? -4.006 13.022 35.592 1.00 91.88 707 ALA A N 1
ATOM 5058 C CA . ALA A 1 707 ? -3.442 12.287 34.467 1.00 91.88 707 ALA A CA 1
ATOM 5059 C C . ALA A 1 707 ? -4.019 12.739 33.121 1.00 91.88 707 ALA A C 1
ATOM 5061 O O . ALA A 1 707 ? -5.128 13.273 33.028 1.00 91.88 707 ALA A O 1
ATOM 5062 N N . ILE A 1 708 ? -3.244 12.498 32.067 1.00 92.19 708 ILE A N 1
ATOM 5063 C CA . ILE A 1 708 ? -3.717 12.471 30.683 1.00 92.19 708 ILE A CA 1
ATOM 5064 C C . ILE A 1 708 ? -3.813 11.001 30.292 1.00 92.19 708 ILE A C 1
ATOM 5066 O O . ILE A 1 708 ? -2.826 10.280 30.399 1.00 92.19 708 ILE A O 1
ATOM 5070 N N . VAL A 1 709 ? -4.988 10.559 29.856 1.00 86.94 709 VAL A N 1
ATOM 5071 C CA . VAL A 1 709 ? -5.222 9.184 29.406 1.00 86.94 709 VAL A CA 1
ATOM 5072 C C . VAL A 1 709 ? -5.577 9.251 27.928 1.00 86.94 709 VAL A C 1
ATOM 5074 O O . VAL A 1 709 ? -6.676 9.679 27.586 1.00 86.94 709 VAL A O 1
ATOM 5077 N N . GLY A 1 710 ? -4.628 8.887 27.070 1.00 84.00 710 GLY A N 1
ATOM 5078 C CA . GLY A 1 710 ? -4.887 8.654 25.654 1.00 84.00 710 GLY A CA 1
ATOM 5079 C C . GLY A 1 710 ? -5.522 7.285 25.450 1.00 84.00 710 GLY A C 1
ATOM 5080 O O . GLY A 1 710 ? -5.310 6.388 26.264 1.00 84.00 710 GLY A O 1
ATOM 5081 N N . GLY A 1 711 ? -6.299 7.144 24.383 1.00 78.19 711 GLY A N 1
ATOM 5082 C CA . GLY A 1 711 ? -6.961 5.907 23.971 1.00 78.19 711 GLY A CA 1
ATOM 5083 C C . GLY A 1 711 ? -7.298 5.960 22.482 1.00 78.19 711 GLY A C 1
ATOM 5084 O O . GLY A 1 711 ? -6.911 6.906 21.790 1.00 78.19 711 GLY A O 1
ATOM 5085 N N . ASP A 1 712 ? -8.064 4.990 22.004 1.00 72.31 712 ASP A N 1
ATOM 5086 C CA . ASP A 1 712 ? -8.445 4.806 20.595 1.00 72.31 712 ASP A CA 1
ATOM 5087 C C . ASP A 1 712 ? -9.531 5.780 20.077 1.00 72.31 712 ASP A C 1
ATOM 5089 O O . ASP A 1 712 ? -10.108 5.594 19.003 1.00 72.31 712 ASP A O 1
ATOM 5093 N N . SER A 1 713 ? -9.816 6.847 20.829 1.00 77.06 713 SER A N 1
ATOM 5094 C CA . SER A 1 713 ? -10.875 7.807 20.524 1.00 77.06 713 SER A CA 1
ATOM 5095 C C . SER A 1 713 ? -10.333 9.213 20.287 1.00 77.06 713 SER A C 1
ATOM 5097 O O . SER A 1 713 ? -9.607 9.759 21.119 1.00 77.06 713 SER A O 1
ATOM 5099 N N . LEU A 1 714 ? -10.772 9.852 19.205 1.00 83.50 714 LEU A N 1
ATOM 5100 C CA . LEU A 1 714 ? -10.561 11.274 18.965 1.00 83.50 714 LEU A CA 1
ATOM 5101 C C . LEU A 1 714 ? -11.617 12.089 19.714 1.00 83.50 714 LEU A C 1
ATOM 5103 O O . LEU A 1 714 ? -12.777 12.115 19.313 1.00 83.50 714 LEU A O 1
ATOM 5107 N N . SER A 1 715 ? -11.199 12.811 20.749 1.00 82.44 715 SER A N 1
ATOM 5108 C CA . SER A 1 715 ? -12.056 13.715 21.523 1.00 82.44 715 SER A CA 1
ATOM 5109 C C . SER A 1 715 ? -11.870 15.180 21.131 1.00 82.44 715 SER A C 1
ATOM 5111 O O . SER A 1 715 ? -10.755 15.704 21.120 1.00 82.44 715 SER A O 1
ATOM 5113 N N . ILE A 1 716 ? -12.974 15.880 20.859 1.00 86.38 716 ILE A N 1
ATOM 5114 C CA . ILE A 1 716 ? -12.987 17.287 20.448 1.00 86.38 716 ILE A CA 1
ATOM 5115 C C . ILE A 1 716 ? -13.938 18.079 21.339 1.00 86.38 716 ILE A C 1
ATOM 5117 O O . ILE A 1 716 ? -15.130 17.798 21.426 1.00 86.38 716 ILE A O 1
ATOM 5121 N N . GLN A 1 717 ? -13.418 19.131 21.967 1.00 87.19 717 GLN A N 1
ATOM 5122 C CA . GLN A 1 717 ? -14.229 20.039 22.775 1.00 87.19 717 GLN A CA 1
ATOM 5123 C C . GLN A 1 717 ? -14.989 21.041 21.897 1.00 87.19 717 GLN A C 1
ATOM 5125 O O . GLN A 1 717 ? -14.392 21.760 21.082 1.00 87.19 717 GLN A O 1
ATOM 5130 N N . ILE A 1 718 ? -16.306 21.100 22.101 1.00 89.31 718 ILE A N 1
ATOM 5131 C CA . ILE A 1 718 ? -17.246 21.995 21.425 1.00 89.31 718 ILE A CA 1
ATOM 5132 C C . ILE A 1 718 ? -17.690 23.090 22.397 1.00 89.31 718 ILE A C 1
ATOM 5134 O O . ILE A 1 718 ? -18.212 22.824 23.484 1.00 89.31 718 ILE A O 1
ATOM 5138 N N . GLU A 1 719 ? -17.499 24.337 21.988 1.00 92.75 719 GLU A N 1
ATOM 5139 C CA . GLU A 1 719 ? -17.895 25.532 22.723 1.00 92.75 719 GLU A CA 1
ATOM 5140 C C . GLU A 1 719 ? -19.169 26.139 22.129 1.00 92.75 719 GLU A C 1
ATOM 5142 O O . GLU A 1 719 ? -19.417 26.059 20.930 1.00 92.75 719 GLU A O 1
ATOM 5147 N N . ALA A 1 720 ? -19.953 26.851 22.946 1.00 91.88 720 ALA A N 1
ATOM 5148 C CA . ALA A 1 720 ? -21.215 27.456 22.498 1.00 91.88 720 ALA A CA 1
ATOM 5149 C C . ALA A 1 720 ? -21.049 28.457 21.340 1.00 91.88 720 ALA A C 1
ATOM 5151 O O . ALA A 1 720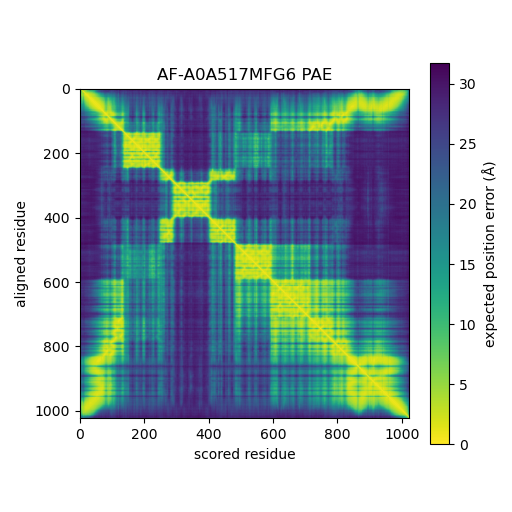 ? -22.017 28.764 20.644 1.00 91.88 720 ALA A O 1
ATOM 5152 N N . THR A 1 721 ? -19.838 28.981 21.155 1.00 94.19 721 THR A N 1
ATOM 5153 C CA . THR A 1 721 ? -19.462 29.898 20.077 1.00 94.19 721 THR A CA 1
ATOM 5154 C C . THR A 1 721 ? -19.029 29.204 18.789 1.00 94.19 721 THR A C 1
ATOM 5156 O O . THR A 1 721 ? -18.855 29.900 17.791 1.00 94.19 721 THR A O 1
ATOM 5159 N N . ASP A 1 722 ? -18.848 27.881 18.791 1.00 95.00 722 ASP A N 1
ATOM 5160 C CA . ASP A 1 722 ? -18.446 27.134 17.601 1.00 95.00 722 ASP A CA 1
ATOM 5161 C C . ASP A 1 722 ? -19.549 27.120 16.536 1.00 95.00 722 ASP A C 1
ATOM 5163 O O . ASP A 1 722 ? -20.738 26.985 16.843 1.00 95.00 722 ASP A O 1
ATOM 5167 N N . SER A 1 723 ? -19.134 27.250 15.277 1.00 95.44 723 SER A N 1
ATOM 5168 C CA . SER A 1 723 ? -19.969 27.110 14.084 1.00 95.44 723 SER A CA 1
ATOM 5169 C C . SER A 1 723 ? -19.710 25.759 13.406 1.00 95.44 723 SER A C 1
ATOM 5171 O O . SER A 1 723 ? -18.809 25.021 13.802 1.00 95.44 723 SER A O 1
ATOM 5173 N N . LEU A 1 724 ? -20.465 25.410 12.357 1.00 94.00 724 LEU A N 1
ATOM 5174 C CA . LEU A 1 724 ? -20.154 24.199 11.581 1.00 94.00 724 LEU A CA 1
ATOM 5175 C C . LEU A 1 724 ? -18.744 24.245 10.989 1.00 94.00 724 LEU A C 1
ATOM 5177 O O . LEU A 1 724 ? -18.045 23.235 11.022 1.00 94.00 724 LEU A O 1
ATOM 5181 N N . ASP A 1 725 ? -18.324 25.406 10.485 1.00 95.31 725 ASP A N 1
ATOM 5182 C CA . ASP A 1 725 ? -16.983 25.576 9.924 1.00 95.31 725 ASP A CA 1
ATOM 5183 C C . ASP A 1 725 ? -15.901 25.356 10.991 1.00 95.31 725 ASP A C 1
ATOM 5185 O O . ASP A 1 725 ? -14.949 24.617 10.742 1.00 95.31 725 ASP A O 1
ATOM 5189 N N . THR A 1 726 ? -16.076 25.880 12.213 1.00 95.75 726 THR A N 1
ATOM 5190 C CA . THR A 1 726 ? -15.084 25.651 13.279 1.00 95.75 726 THR A CA 1
ATOM 5191 C C . THR A 1 726 ? -15.068 24.200 13.758 1.00 95.75 726 THR A C 1
ATOM 5193 O O . THR A 1 726 ? -13.999 23.676 14.067 1.00 95.75 726 THR A O 1
ATOM 5196 N N . ILE A 1 727 ? -16.212 23.507 13.769 1.00 92.94 727 ILE A N 1
ATOM 5197 C CA . ILE A 1 727 ? -16.268 22.066 14.068 1.00 92.94 727 ILE A CA 1
ATOM 5198 C C . ILE A 1 727 ? -15.532 21.261 12.991 1.00 92.94 727 ILE A C 1
ATOM 5200 O O . ILE A 1 727 ? -14.726 20.390 13.319 1.00 92.94 727 ILE A O 1
ATOM 5204 N N . VAL A 1 728 ? -15.763 21.567 11.710 1.00 95.88 728 VAL A N 1
ATOM 5205 C CA . VAL A 1 728 ? -15.062 20.929 10.585 1.00 95.88 728 VAL A CA 1
ATOM 5206 C C . VAL A 1 728 ? -13.555 21.160 10.677 1.00 95.88 728 VAL A C 1
ATOM 5208 O O . VAL A 1 728 ? -12.784 20.218 10.491 1.00 95.88 728 VAL A O 1
ATOM 5211 N N . GLU A 1 729 ? -13.126 22.384 10.989 1.00 95.25 729 GLU A N 1
ATOM 5212 C CA . GLU A 1 729 ? -11.715 22.720 11.198 1.00 95.25 729 GLU A CA 1
ATOM 5213 C C . GLU A 1 729 ? -11.111 21.928 12.361 1.00 95.25 729 GLU A C 1
ATOM 5215 O O . GLU A 1 729 ? -10.059 21.313 12.187 1.00 95.25 729 GLU A O 1
ATOM 5220 N N . LYS A 1 730 ? -11.789 21.874 13.516 1.00 92.88 730 LYS A N 1
ATOM 5221 C CA . LYS A 1 730 ? -11.334 21.114 14.690 1.00 92.88 730 LYS A CA 1
ATOM 5222 C C . LYS A 1 730 ? -11.182 19.620 14.392 1.00 92.88 730 LYS A C 1
ATOM 5224 O O . LYS A 1 730 ? -10.160 19.042 14.750 1.00 92.88 730 LYS A O 1
ATOM 5229 N N . ILE A 1 731 ? -12.155 19.008 13.709 1.00 92.38 731 ILE A N 1
ATOM 5230 C CA . ILE A 1 731 ? -12.086 17.588 13.323 1.00 92.38 731 ILE A CA 1
ATOM 5231 C C . ILE A 1 731 ? -10.929 17.359 12.354 1.00 92.38 731 ILE A C 1
ATOM 5233 O O . ILE A 1 731 ? -10.078 16.501 12.589 1.00 92.38 731 ILE A O 1
ATOM 5237 N N . ASN A 1 732 ? -10.855 18.150 11.283 1.00 94.00 732 ASN A N 1
ATOM 5238 C CA . ASN A 1 732 ? -9.844 17.958 10.248 1.00 94.00 732 ASN A CA 1
ATOM 5239 C C . ASN A 1 732 ? -8.416 18.225 10.736 1.00 94.00 732 ASN A C 1
ATOM 5241 O O . ASN A 1 732 ? -7.499 17.599 10.211 1.00 94.00 732 ASN A O 1
ATOM 5245 N N . ALA A 1 733 ? -8.232 19.092 11.738 1.00 89.56 733 ALA A N 1
ATOM 5246 C CA . ALA A 1 733 ? -6.931 19.396 12.334 1.00 89.56 733 ALA A CA 1
ATOM 5247 C C . ALA A 1 733 ? -6.305 18.218 13.101 1.00 89.56 733 ALA A C 1
ATOM 5249 O O . ALA A 1 733 ? -5.098 18.222 13.325 1.00 89.56 733 ALA A O 1
ATOM 5250 N N . SER A 1 734 ? -7.100 17.223 13.508 1.00 86.00 734 SER A N 1
ATOM 5251 C CA . SER A 1 734 ? -6.589 16.028 14.196 1.00 86.00 734 SER A CA 1
ATOM 5252 C C . SER A 1 734 ? -5.880 15.037 13.267 1.00 86.00 734 SER A C 1
ATOM 5254 O O . SER A 1 734 ? -5.076 14.233 13.734 1.00 86.00 734 SER A O 1
ATOM 5256 N N . GLU A 1 735 ? -6.232 15.074 11.975 1.00 87.56 735 GLU A N 1
ATOM 5257 C CA . GLU A 1 735 ? -5.872 14.096 10.941 1.00 87.56 735 GLU A CA 1
ATOM 5258 C C . GLU A 1 735 ? -6.116 12.618 11.312 1.00 87.56 735 GLU A C 1
ATOM 5260 O O . GLU A 1 735 ? -5.591 11.727 10.650 1.00 87.56 735 GLU A O 1
ATOM 5265 N N . GLN A 1 736 ? -6.965 12.346 12.310 1.00 85.94 736 GLN A N 1
ATOM 5266 C CA . GLN A 1 736 ? -7.303 11.000 12.785 1.00 85.94 736 GLN A CA 1
ATOM 5267 C C . GLN A 1 736 ? -8.704 10.579 12.369 1.00 85.94 736 GLN A C 1
ATOM 5269 O O . GLN A 1 736 ? -9.622 11.398 12.402 1.00 85.94 736 GLN A O 1
ATOM 5274 N N . TYR A 1 737 ? -8.847 9.289 12.049 1.00 85.44 737 TYR A N 1
ATOM 5275 C CA . TYR A 1 737 ? -10.081 8.541 11.763 1.00 85.44 737 TYR A CA 1
ATOM 5276 C C . TYR A 1 737 ? -10.937 9.072 10.607 1.00 85.44 737 TYR A C 1
ATOM 5278 O O . TYR A 1 737 ? -11.221 8.346 9.659 1.00 85.44 737 TYR A O 1
ATOM 5286 N N . VAL A 1 738 ? -11.331 10.346 10.630 1.00 92.06 738 VAL A N 1
ATOM 5287 C CA . VAL A 1 738 ? -12.302 10.934 9.706 1.00 92.06 738 VAL A CA 1
ATOM 5288 C C . VAL A 1 738 ? -11.855 12.278 9.137 1.00 92.06 738 VAL A C 1
ATOM 5290 O O . VAL A 1 738 ? -10.997 12.997 9.656 1.00 92.06 738 VAL A O 1
ATOM 5293 N N . LYS A 1 739 ? -12.489 12.637 8.028 1.00 95.00 739 LYS A N 1
ATOM 5294 C CA . LYS A 1 739 ? -12.508 13.963 7.430 1.00 95.00 739 LYS A CA 1
ATOM 5295 C C . LYS A 1 739 ? -13.917 14.528 7.547 1.00 95.00 739 LYS A C 1
ATOM 5297 O O . LYS A 1 739 ? -14.884 13.890 7.135 1.00 95.00 739 LYS A O 1
ATOM 5302 N N . ALA A 1 740 ? -14.024 15.741 8.064 1.00 95.88 740 ALA A N 1
ATOM 5303 C CA . ALA A 1 740 ? -15.266 16.486 8.143 1.00 95.88 740 ALA A CA 1
ATOM 5304 C C . ALA A 1 740 ? -15.439 17.417 6.936 1.00 95.88 740 ALA A C 1
ATOM 5306 O O . ALA A 1 740 ? -14.477 17.983 6.408 1.00 95.88 740 ALA A O 1
ATOM 5307 N N . SER A 1 741 ? -16.681 17.605 6.509 1.00 96.69 741 SER A N 1
ATOM 5308 C CA . SER A 1 741 ? -17.074 18.564 5.479 1.00 96.69 741 SER A CA 1
ATOM 5309 C C . SER A 1 741 ? -18.504 19.038 5.712 1.00 96.69 741 SER A C 1
ATOM 5311 O O . SER A 1 741 ? -19.287 18.357 6.371 1.00 96.69 741 SER A O 1
ATOM 5313 N N . VAL A 1 742 ? -18.855 20.195 5.154 1.00 96.00 742 VAL A N 1
ATOM 5314 C CA . VAL A 1 742 ? -20.243 20.660 5.127 1.00 96.00 742 VAL A CA 1
ATOM 5315 C C . VAL A 1 742 ? -20.856 20.345 3.766 1.00 96.00 742 VAL A C 1
ATOM 5317 O O . VAL A 1 742 ? -20.285 20.692 2.729 1.00 96.00 742 VAL A O 1
ATOM 5320 N N . VAL A 1 743 ? -22.036 19.727 3.762 1.00 94.56 743 VAL A N 1
ATOM 5321 C CA . VAL A 1 743 ? -22.830 19.477 2.555 1.00 94.56 743 VAL A CA 1
ATOM 5322 C C . VAL A 1 743 ? -24.032 20.411 2.541 1.00 94.56 743 VAL A C 1
ATOM 5324 O O . VAL A 1 743 ? -24.672 20.644 3.563 1.00 94.56 743 VAL A O 1
ATOM 5327 N N . ARG A 1 744 ? -24.329 20.988 1.374 1.00 93.81 744 ARG A N 1
ATOM 5328 C CA . ARG A 1 744 ? -25.533 21.795 1.170 1.00 93.81 744 ARG A CA 1
ATOM 5329 C C . ARG A 1 744 ? -26.663 20.900 0.673 1.00 93.81 744 ARG A C 1
ATOM 5331 O O . ARG A 1 744 ? -26.533 20.294 -0.386 1.00 93.81 744 ARG A O 1
ATOM 5338 N N . GLU A 1 745 ? -27.766 20.888 1.406 1.00 89.31 745 GLU A N 1
ATOM 5339 C CA . GLU A 1 745 ? -28.948 20.083 1.102 1.00 89.31 745 GLU A CA 1
ATOM 5340 C C . GLU A 1 745 ? -29.849 20.763 0.059 1.00 89.31 745 GLU A C 1
ATOM 5342 O O . GLU A 1 745 ? -29.895 21.997 -0.041 1.00 89.31 745 GLU A O 1
ATOM 5347 N N . GLU A 1 746 ? -30.605 19.964 -0.703 1.00 82.75 746 GLU A N 1
ATOM 5348 C CA . GLU A 1 746 ? -31.471 20.454 -1.792 1.00 82.75 746 GLU A CA 1
ATOM 5349 C C . GLU A 1 746 ? -32.533 21.465 -1.316 1.00 82.75 746 GLU A C 1
ATOM 5351 O O . GLU A 1 746 ? -32.879 22.395 -2.048 1.00 82.75 746 GLU A O 1
ATOM 5356 N N . GLU A 1 747 ? -33.006 21.339 -0.071 1.00 80.88 747 GLU A N 1
ATOM 5357 C CA . GLU A 1 747 ? -34.023 22.218 0.532 1.00 80.88 747 GLU A CA 1
ATOM 5358 C C . GLU A 1 747 ? -33.460 23.536 1.108 1.00 80.88 747 GLU A C 1
ATOM 5360 O O . GLU A 1 747 ? -34.223 24.386 1.571 1.00 80.88 747 GLU A O 1
ATOM 5365 N N . GLY A 1 748 ? -32.142 23.765 1.021 1.00 77.12 748 GLY A N 1
ATOM 5366 C CA . GLY A 1 748 ? -31.515 25.046 1.371 1.00 77.12 748 GLY A CA 1
ATOM 5367 C C . GLY A 1 748 ? -30.889 25.143 2.768 1.00 77.12 748 GLY A C 1
ATOM 5368 O O . GLY A 1 748 ? -30.617 26.261 3.204 1.00 77.12 748 GLY A O 1
ATOM 5369 N N . GLY A 1 749 ? -30.626 24.014 3.434 1.00 89.81 749 GLY A N 1
ATOM 5370 C CA . GLY A 1 749 ? -29.849 23.915 4.678 1.00 89.81 749 GLY A CA 1
ATOM 5371 C C . GLY A 1 749 ? -28.459 23.293 4.483 1.00 89.81 749 GLY A C 1
ATOM 5372 O O . GLY A 1 749 ? -28.069 22.947 3.367 1.00 89.81 749 GLY A O 1
ATOM 5373 N N . TYR A 1 750 ? -27.719 23.147 5.580 1.00 94.69 750 TYR A N 1
ATOM 5374 C CA . TYR A 1 750 ? -26.372 22.573 5.627 1.00 94.69 750 TYR A CA 1
ATOM 5375 C C . TYR A 1 750 ? -26.311 21.394 6.602 1.00 94.69 750 TYR A C 1
ATOM 5377 O O . TYR A 1 750 ? -26.903 21.468 7.677 1.00 94.69 750 TYR A O 1
ATOM 5385 N N . SER A 1 751 ? -25.587 20.333 6.261 1.00 93.38 751 SER A N 1
ATOM 5386 C CA . SER A 1 751 ? -25.335 19.172 7.123 1.00 93.38 751 SER A CA 1
ATOM 5387 C C . SER A 1 751 ? -23.831 18.956 7.316 1.00 93.38 751 SER A C 1
ATOM 5389 O O . SER A 1 751 ? -23.023 19.266 6.437 1.00 93.38 751 SER A O 1
ATOM 5391 N N . LEU A 1 752 ? -23.444 18.447 8.487 1.00 93.88 752 LEU A N 1
ATOM 5392 C CA . LEU A 1 752 ? -22.082 17.996 8.755 1.00 93.88 752 LEU A CA 1
ATOM 5393 C C . LEU A 1 752 ? -21.934 16.569 8.229 1.00 93.88 752 LEU A C 1
ATOM 5395 O O . LEU A 1 752 ? -22.637 15.672 8.689 1.00 93.88 752 LEU A O 1
ATOM 5399 N N . ARG A 1 753 ? -20.999 16.349 7.308 1.00 95.44 753 ARG A N 1
ATOM 5400 C CA . ARG A 1 753 ? -20.641 15.024 6.803 1.00 95.44 753 ARG A CA 1
ATOM 5401 C C . ARG A 1 753 ? -19.247 14.643 7.268 1.00 95.44 753 ARG A C 1
ATOM 5403 O O . ARG A 1 753 ? -18.287 15.362 6.991 1.00 95.44 753 ARG A O 1
ATOM 5410 N N . LEU A 1 754 ? -19.146 13.492 7.918 1.00 93.88 754 LEU A N 1
ATOM 5411 C CA . LEU A 1 754 ? -17.895 12.842 8.281 1.00 93.88 754 LEU A CA 1
ATOM 5412 C C . LEU A 1 754 ? -17.666 11.657 7.345 1.00 93.88 754 LEU A C 1
ATOM 5414 O O . LEU A 1 754 ? -18.584 10.899 7.040 1.00 93.88 754 LEU A O 1
ATOM 5418 N N . THR A 1 755 ? -16.454 11.509 6.840 1.00 94.81 755 THR A N 1
ATOM 5419 C CA . THR A 1 755 ? -16.057 10.394 5.974 1.00 94.81 755 THR A CA 1
ATOM 5420 C C . THR A 1 755 ? -14.764 9.824 6.506 1.00 94.81 755 THR A C 1
ATOM 5422 O O . THR A 1 755 ? -13.868 10.593 6.846 1.00 94.81 755 THR A O 1
ATOM 5425 N N . SER A 1 756 ? -14.669 8.505 6.594 1.00 91.75 756 SER A N 1
ATOM 5426 C CA . SER A 1 756 ? -13.463 7.856 7.077 1.00 91.75 756 SER A CA 1
ATOM 5427 C C . SER A 1 756 ? -12.267 8.206 6.201 1.00 91.75 756 SER A C 1
ATOM 5429 O O . SER A 1 756 ? -12.390 8.409 4.989 1.00 91.75 756 SER A O 1
ATOM 5431 N N . ARG A 1 757 ? -11.102 8.317 6.831 1.00 90.75 757 ARG A N 1
ATOM 5432 C CA . ARG A 1 757 ? -9.819 8.451 6.137 1.00 90.75 757 ARG A CA 1
ATOM 5433 C C . ARG A 1 757 ? -9.317 7.108 5.623 1.00 90.75 757 ARG A C 1
ATOM 5435 O O . ARG A 1 757 ? -8.487 7.110 4.719 1.00 90.75 757 ARG A O 1
ATOM 5442 N N . LYS A 1 758 ? -9.838 6.003 6.160 1.00 85.50 758 LYS A N 1
ATOM 5443 C CA . LYS A 1 758 ? -9.524 4.645 5.728 1.00 85.50 758 LYS A CA 1
ATOM 5444 C C . LYS A 1 758 ? -10.706 4.048 4.960 1.00 85.50 758 LYS A C 1
ATOM 5446 O O . LYS A 1 758 ? -11.868 4.256 5.311 1.00 85.50 758 LYS A O 1
ATOM 5451 N N . GLY A 1 759 ? -10.406 3.364 3.859 1.00 82.62 759 GLY A N 1
ATOM 5452 C CA . GLY A 1 759 ? -11.386 2.549 3.144 1.00 82.62 759 GLY A CA 1
ATOM 5453 C C . GLY A 1 759 ? -11.717 1.278 3.920 1.00 82.62 759 GLY A C 1
ATOM 5454 O O . GLY A 1 759 ? -11.093 0.984 4.940 1.00 82.62 759 GLY A O 1
ATOM 5455 N N . GLY A 1 760 ? -12.689 0.520 3.432 1.00 74.00 760 GLY A N 1
ATOM 5456 C CA . GLY A 1 760 ? -12.937 -0.801 3.975 1.00 74.00 760 GLY A CA 1
ATOM 5457 C C . GLY A 1 760 ? -13.683 -0.809 5.304 1.00 74.00 760 GLY A C 1
ATOM 5458 O O . GLY A 1 760 ? -14.169 0.213 5.804 1.00 74.00 760 GLY A O 1
ATOM 5459 N N . GLU A 1 761 ? -13.772 -1.999 5.877 1.00 65.94 761 GLU A N 1
ATOM 5460 C CA . GLU A 1 761 ? -14.388 -2.258 7.176 1.00 65.94 761 GLU A CA 1
ATOM 5461 C C . GLU A 1 761 ? -13.585 -1.635 8.325 1.00 65.94 761 GLU A C 1
ATOM 5463 O O . GLU A 1 761 ? -14.172 -1.032 9.221 1.00 65.94 761 GLU A O 1
ATOM 5468 N N . LEU A 1 762 ? -12.250 -1.640 8.236 1.00 67.81 762 LEU A N 1
ATOM 5469 C CA . LEU A 1 762 ? -11.365 -0.968 9.202 1.00 67.81 762 LEU A CA 1
ATOM 5470 C C . LEU A 1 762 ? -11.592 0.546 9.289 1.00 67.81 762 LEU A C 1
ATOM 5472 O O . LEU A 1 762 ? -11.219 1.170 10.277 1.00 67.81 762 LEU A O 1
ATOM 5476 N N . GLY A 1 763 ? -12.178 1.145 8.252 1.00 75.06 763 GLY A N 1
ATOM 5477 C CA . GLY A 1 763 ? -12.542 2.553 8.241 1.00 75.06 763 GLY A CA 1
ATOM 5478 C C . GLY A 1 763 ? -13.861 2.869 8.943 1.00 75.06 763 GLY A C 1
ATOM 5479 O O . GLY A 1 763 ? -14.252 4.037 8.949 1.00 75.06 763 GLY A O 1
ATOM 5480 N N . GLN A 1 764 ? -14.584 1.889 9.490 1.00 75.50 764 GLN A N 1
ATOM 5481 C CA . GLN A 1 764 ? -15.798 2.159 10.258 1.00 75.50 764 GLN A CA 1
ATOM 5482 C C . GLN A 1 764 ? -15.470 2.971 11.522 1.00 75.50 764 GLN A C 1
ATOM 5484 O O . GLN A 1 764 ? -14.428 2.795 12.152 1.00 75.50 764 GLN A O 1
ATOM 5489 N N . PHE A 1 765 ? -16.353 3.909 11.858 1.00 73.38 765 PHE A N 1
ATOM 5490 C CA . PHE A 1 765 ? -16.193 4.759 13.032 1.00 73.38 765 PHE A CA 1
ATOM 5491 C C . PHE A 1 765 ? -17.547 5.066 13.659 1.00 73.38 765 PHE A C 1
ATOM 5493 O O . PHE A 1 765 ? -18.574 5.129 12.972 1.00 73.38 765 PHE A O 1
ATOM 5500 N N . SER A 1 766 ? -17.530 5.320 14.962 1.00 71.88 766 SER A N 1
ATOM 5501 C CA . SER A 1 766 ? -18.697 5.726 15.720 1.00 71.88 766 SER A CA 1
ATOM 5502 C C . SER A 1 766 ? -18.518 7.147 16.225 1.00 71.88 766 SER A C 1
ATOM 5504 O O . SER A 1 766 ? -17.406 7.640 16.419 1.00 71.88 766 SER A O 1
ATOM 5506 N N . ILE A 1 767 ? -19.637 7.851 16.351 1.00 73.31 767 ILE A N 1
ATOM 5507 C CA . ILE A 1 767 ? -19.683 9.226 16.836 1.00 73.31 767 ILE A CA 1
ATOM 5508 C C . ILE A 1 767 ? -20.477 9.229 18.133 1.00 73.31 767 ILE A C 1
ATOM 5510 O O . ILE A 1 767 ? -21.593 8.701 18.170 1.00 73.31 767 ILE A O 1
ATOM 5514 N N . ASP A 1 768 ? -19.940 9.890 19.150 1.00 67.88 768 ASP A N 1
ATOM 5515 C CA . ASP A 1 768 ? -20.632 10.181 20.396 1.00 67.88 768 ASP A CA 1
ATOM 5516 C C . ASP A 1 768 ? -20.523 11.677 20.737 1.00 67.88 768 ASP A C 1
ATOM 5518 O O . ASP A 1 768 ? -19.594 12.387 20.342 1.00 67.88 768 ASP A O 1
ATOM 5522 N N . SER A 1 769 ? -21.529 12.187 21.442 1.00 66.88 769 SER A N 1
ATOM 5523 C CA . SER A 1 769 ? -21.564 13.569 21.904 1.00 66.88 769 SER A CA 1
ATOM 5524 C C . SER A 1 769 ? -22.062 13.634 23.342 1.00 66.88 769 SER A C 1
ATOM 5526 O O . SER A 1 769 ? -23.214 13.299 23.631 1.00 66.88 769 SER A O 1
ATOM 5528 N N . VAL A 1 770 ? -21.224 14.141 24.243 1.00 66.06 770 VAL A N 1
ATOM 5529 C CA . VAL A 1 770 ? -21.550 14.341 25.658 1.00 66.06 770 VAL A CA 1
ATOM 5530 C C . VAL A 1 770 ? -21.851 15.816 25.898 1.00 66.06 770 VAL A C 1
ATOM 5532 O O . VAL A 1 770 ? -21.064 16.689 25.553 1.00 66.06 770 VAL A O 1
ATOM 5535 N N . GLY A 1 771 ? -22.996 16.122 26.513 1.00 63.22 771 GLY A N 1
ATOM 5536 C CA . GLY A 1 771 ? -23.420 17.498 26.823 1.00 63.22 771 GLY A CA 1
ATOM 5537 C C . GLY A 1 771 ? -24.311 18.153 25.759 1.00 63.22 771 GLY A C 1
ATOM 5538 O O . GLY A 1 771 ? -25.051 19.086 26.073 1.00 63.22 771 GLY A O 1
ATOM 5539 N N . PHE A 1 772 ? -24.344 17.608 24.543 1.00 70.06 772 PHE A N 1
ATOM 5540 C CA . PHE A 1 772 ? -25.300 17.966 23.492 1.00 70.06 772 PHE A CA 1
ATOM 5541 C C . PHE A 1 772 ? -25.755 16.716 22.724 1.00 70.06 772 PHE A C 1
ATOM 5543 O O . PHE A 1 772 ? -25.296 15.616 23.007 1.00 70.06 772 PHE A O 1
ATOM 5550 N N . LYS A 1 773 ? -26.714 16.868 21.803 1.00 67.38 773 LYS A N 1
ATOM 5551 C CA . LYS A 1 773 ? -27.167 15.782 20.922 1.00 67.38 773 LYS A CA 1
ATOM 5552 C C . LYS A 1 773 ? -27.055 16.225 19.474 1.00 67.38 773 LYS A C 1
ATOM 5554 O O . LYS A 1 773 ? -27.693 17.210 19.102 1.00 67.38 773 LYS A O 1
ATOM 5559 N N . LEU A 1 774 ? -26.313 15.472 18.671 1.00 71.88 774 LEU A N 1
ATOM 5560 C CA . LEU A 1 774 ? -26.262 15.637 17.223 1.00 71.88 774 LEU A CA 1
ATOM 5561 C C . LEU A 1 774 ? -26.714 14.330 16.560 1.00 71.88 774 LEU A C 1
ATOM 5563 O O . LEU A 1 774 ? -25.927 13.394 16.485 1.00 71.88 774 LEU A O 1
ATOM 5567 N N . PRO A 1 775 ? -27.973 14.222 16.102 1.00 70.69 775 PRO A N 1
ATOM 5568 C CA . PRO A 1 775 ? -28.436 12.999 15.462 1.00 70.69 775 PRO A CA 1
ATOM 5569 C C . PRO A 1 775 ? -27.720 12.801 14.125 1.00 70.69 775 PRO A C 1
ATOM 5571 O O . PRO A 1 775 ? -27.673 13.720 13.301 1.00 70.69 775 PRO A O 1
ATOM 5574 N N . THR A 1 776 ? -27.223 11.592 13.894 1.00 75.81 776 THR A N 1
ATOM 5575 C CA . THR A 1 776 ? -26.491 11.201 12.688 1.00 75.81 776 THR A CA 1
ATOM 5576 C C . THR A 1 776 ? -27.197 10.075 11.934 1.00 75.81 776 THR A C 1
ATOM 5578 O O . THR A 1 776 ? -28.094 9.415 12.461 1.00 75.81 776 THR A O 1
ATOM 5581 N N . GLU A 1 777 ? -26.846 9.903 10.666 1.00 73.38 777 GLU A N 1
ATOM 5582 C CA . GLU A 1 777 ? -27.238 8.766 9.837 1.00 73.38 777 GLU A CA 1
ATOM 5583 C C . GLU A 1 777 ? -26.050 8.299 8.996 1.00 73.38 777 GLU A C 1
ATOM 5585 O O . GLU A 1 777 ? -25.341 9.117 8.399 1.00 73.38 777 GLU A O 1
ATOM 5590 N N . THR A 1 778 ? -25.830 6.986 8.938 1.00 78.06 778 THR A N 1
ATOM 5591 C CA . THR A 1 778 ? -24.852 6.407 8.019 1.00 78.06 778 THR A CA 1
ATOM 5592 C C . THR A 1 778 ? -25.354 6.565 6.591 1.00 78.06 778 THR A C 1
ATOM 5594 O O . THR A 1 778 ? -26.471 6.186 6.248 1.00 78.06 778 THR A O 1
ATOM 5597 N N . THR A 1 779 ? -24.512 7.150 5.748 1.00 83.50 779 THR A N 1
ATOM 5598 C CA . THR A 1 779 ? -24.779 7.368 4.318 1.00 83.50 779 THR A CA 1
ATOM 5599 C C . THR A 1 779 ? -24.067 6.349 3.432 1.00 83.50 779 THR A C 1
ATOM 5601 O O . THR A 1 779 ? -24.522 6.094 2.321 1.00 83.50 779 THR A O 1
ATOM 5604 N N . SER A 1 780 ? -22.971 5.768 3.921 1.00 85.06 780 SER A N 1
ATOM 5605 C CA . SER A 1 780 ? -22.246 4.650 3.316 1.00 85.06 780 SER A CA 1
ATOM 5606 C C . SER A 1 780 ? -21.569 3.866 4.432 1.00 85.06 780 SER A C 1
ATOM 5608 O O . SER A 1 780 ? -20.951 4.475 5.306 1.00 85.06 780 SER A O 1
ATOM 5610 N N . ARG A 1 781 ? -21.670 2.537 4.418 1.00 77.94 781 ARG A N 1
ATOM 5611 C CA . ARG A 1 781 ? -20.947 1.686 5.366 1.00 77.94 781 ARG A CA 1
ATOM 5612 C C . ARG A 1 781 ? -19.571 1.363 4.789 1.00 77.94 781 ARG A C 1
ATOM 5614 O O . ARG A 1 781 ? -19.464 1.043 3.612 1.00 77.94 781 ARG A O 1
ATOM 5621 N N . GLY A 1 782 ? -18.530 1.468 5.610 1.00 75.00 782 GLY A N 1
ATOM 5622 C CA . GLY A 1 782 ? -17.195 0.999 5.255 1.00 75.00 782 GLY A CA 1
ATOM 5623 C C . GLY A 1 782 ? -17.192 -0.518 5.157 1.00 75.00 782 GLY A C 1
ATOM 5624 O O . GLY A 1 782 ? -17.617 -1.176 6.102 1.00 75.00 782 GLY A O 1
ATOM 5625 N N . GLN A 1 783 ? -16.783 -1.062 4.021 1.00 74.12 783 GLN A N 1
ATOM 5626 C CA . GLN A 1 783 ? -16.740 -2.504 3.792 1.00 74.12 783 GLN A CA 1
ATOM 5627 C C . GLN A 1 783 ? -15.607 -2.815 2.816 1.00 74.12 783 GLN A C 1
ATOM 5629 O O . GLN A 1 783 ? -15.350 -2.011 1.915 1.00 74.12 783 GLN A O 1
ATOM 5634 N N . ASP A 1 784 ? -14.948 -3.956 2.978 1.00 71.75 784 ASP A N 1
ATOM 5635 C CA . ASP A 1 784 ? -13.854 -4.358 2.094 1.00 71.75 784 ASP A CA 1
ATOM 5636 C C . ASP A 1 784 ? -14.383 -4.856 0.742 1.00 71.75 784 ASP A C 1
ATOM 5638 O O . ASP A 1 784 ? -15.500 -5.372 0.624 1.00 71.75 784 ASP A O 1
ATOM 5642 N N . ALA A 1 785 ? -13.572 -4.706 -0.299 1.00 76.00 785 ALA A N 1
ATOM 5643 C CA . ALA A 1 785 ? -13.748 -5.427 -1.544 1.00 76.00 785 ALA A CA 1
ATOM 5644 C C . ALA A 1 785 ? -13.395 -6.898 -1.339 1.00 76.00 785 ALA A C 1
ATOM 5646 O O . ALA A 1 785 ? -12.412 -7.216 -0.676 1.00 76.00 785 ALA A O 1
ATOM 5647 N N . GLN A 1 786 ? -14.152 -7.789 -1.972 1.00 77.56 786 GLN A N 1
ATOM 5648 C CA . GLN A 1 786 ? -13.892 -9.223 -1.926 1.00 77.56 786 GLN A CA 1
ATOM 5649 C C . GLN A 1 786 ? -13.954 -9.823 -3.324 1.00 77.56 786 GLN A C 1
ATOM 5651 O O . GLN A 1 786 ? -14.915 -9.600 -4.074 1.00 77.56 786 GLN A O 1
ATOM 5656 N N . VAL A 1 787 ? -12.940 -10.618 -3.656 1.00 74.81 787 VAL A N 1
ATOM 5657 C CA . VAL A 1 787 ? -12.880 -11.390 -4.899 1.00 74.81 787 VAL A CA 1
ATOM 5658 C C . VAL A 1 787 ? -12.444 -12.817 -4.611 1.00 74.81 787 VAL A C 1
ATOM 5660 O O . VAL A 1 787 ? -11.579 -13.059 -3.778 1.00 74.81 787 VAL A O 1
ATOM 5663 N N . LEU A 1 788 ? -13.033 -13.776 -5.312 1.00 79.06 788 LEU A N 1
ATOM 5664 C CA . LEU A 1 788 ? -12.562 -15.153 -5.320 1.00 79.06 788 LEU A CA 1
ATOM 5665 C C . LEU A 1 788 ? -11.644 -15.332 -6.530 1.00 79.06 788 LEU A C 1
ATOM 5667 O O . LEU A 1 788 ? -12.124 -15.248 -7.662 1.00 79.06 788 LEU A O 1
ATOM 5671 N N . LEU A 1 789 ? -10.354 -15.549 -6.297 1.00 84.00 789 LEU A N 1
ATOM 5672 C CA . LEU A 1 789 ? -9.359 -15.842 -7.325 1.00 84.00 789 LEU A CA 1
ATOM 5673 C C . LEU A 1 789 ? -9.159 -17.356 -7.410 1.00 84.00 789 LEU A C 1
ATOM 5675 O O . LEU A 1 789 ? -8.824 -17.991 -6.411 1.00 84.00 789 LEU A O 1
ATOM 5679 N N . ALA A 1 790 ? -9.351 -17.924 -8.596 1.00 82.19 790 ALA A N 1
ATOM 5680 C CA . ALA A 1 790 ? -9.091 -19.327 -8.878 1.00 82.19 790 ALA A CA 1
ATOM 5681 C C . ALA A 1 790 ? -8.054 -19.484 -9.992 1.00 82.19 790 ALA A C 1
ATOM 5683 O O . ALA A 1 790 ? -8.105 -18.759 -10.988 1.00 82.19 790 ALA A O 1
ATOM 5684 N N . ASP A 1 791 ? -7.145 -20.441 -9.825 1.00 81.81 791 ASP A N 1
ATOM 5685 C CA . ASP A 1 791 ? -6.143 -20.806 -10.827 1.00 81.81 791 ASP A CA 1
ATOM 5686 C C . ASP A 1 791 ? -6.586 -22.002 -11.690 1.00 81.81 791 ASP A C 1
ATOM 5688 O O . ASP A 1 791 ? -7.595 -22.671 -11.437 1.00 81.81 791 ASP A O 1
ATOM 5692 N N . ASP A 1 792 ? -5.794 -22.297 -12.719 1.00 74.06 792 ASP A N 1
ATOM 5693 C CA . ASP A 1 792 ? -6.022 -23.410 -13.646 1.00 74.06 792 ASP A CA 1
ATOM 5694 C C . ASP A 1 792 ? -5.887 -24.804 -13.000 1.00 74.06 792 ASP A C 1
ATOM 5696 O O . ASP A 1 792 ? -6.286 -25.812 -13.595 1.00 74.06 792 ASP A O 1
ATOM 5700 N N . THR A 1 793 ? -5.328 -24.889 -11.789 1.00 69.25 793 THR A N 1
ATOM 5701 C CA . THR A 1 793 ? -5.156 -26.143 -11.038 1.00 69.25 793 THR A CA 1
ATOM 5702 C C . THR A 1 793 ? -6.356 -26.469 -10.147 1.00 69.25 793 THR A C 1
ATOM 5704 O O . THR A 1 793 ? -6.455 -27.583 -9.626 1.00 69.25 793 THR A O 1
ATOM 5707 N N . GLY A 1 794 ? -7.314 -25.540 -10.043 1.00 59.34 794 GLY A N 1
ATOM 5708 C CA . GLY A 1 794 ? -8.525 -25.666 -9.234 1.00 59.34 794 GLY A CA 1
ATOM 5709 C C . GLY A 1 794 ? -8.363 -25.163 -7.799 1.00 59.34 794 GLY A C 1
ATOM 5710 O O . GLY A 1 794 ? -9.296 -25.316 -7.008 1.00 59.34 794 GLY A O 1
ATOM 5711 N N . GLY A 1 795 ? -7.217 -24.561 -7.463 1.00 65.19 795 GLY A N 1
ATOM 5712 C CA . GLY A 1 795 ? -7.044 -23.814 -6.224 1.00 65.19 795 GLY A CA 1
ATOM 5713 C C . GLY A 1 795 ? -7.887 -22.542 -6.270 1.00 65.19 795 GLY A C 1
ATOM 5714 O O . GLY A 1 795 ? -7.928 -21.861 -7.291 1.00 65.19 795 GLY A O 1
ATOM 5715 N N . SER A 1 796 ? -8.590 -22.230 -5.181 1.00 71.75 796 SER A N 1
ATOM 5716 C CA . SER A 1 796 ? -9.423 -21.030 -5.075 1.00 71.75 796 SER A CA 1
ATOM 5717 C C . SER A 1 796 ? -9.162 -20.334 -3.748 1.00 71.75 796 SER A C 1
ATOM 5719 O O . SER A 1 796 ? -9.176 -20.976 -2.700 1.00 71.75 796 SER A O 1
ATOM 5721 N N . ARG A 1 797 ? -8.958 -19.019 -3.789 1.00 71.69 797 ARG A N 1
ATOM 5722 C CA . ARG A 1 797 ? -8.649 -18.176 -2.628 1.00 71.69 797 ARG A CA 1
ATOM 5723 C C . ARG A 1 797 ? -9.562 -16.960 -2.617 1.00 71.69 797 ARG A C 1
ATOM 5725 O O . ARG A 1 797 ? -9.756 -16.316 -3.645 1.00 71.69 797 ARG A O 1
ATOM 5732 N N . LEU A 1 798 ? -10.141 -16.658 -1.459 1.00 71.00 798 LEU A N 1
ATOM 5733 C CA . LEU A 1 798 ? -10.849 -15.400 -1.251 1.00 71.00 798 LEU A CA 1
ATOM 5734 C C . LEU A 1 798 ? -9.818 -14.334 -0.884 1.00 71.00 798 LEU A C 1
ATOM 5736 O O . LEU A 1 798 ? -9.074 -14.501 0.078 1.00 71.00 798 LEU A O 1
ATOM 5740 N N . LEU A 1 799 ? -9.783 -13.253 -1.650 1.00 71.00 799 LEU A N 1
ATOM 5741 C CA . LEU A 1 799 ? -8.958 -12.086 -1.383 1.00 71.00 799 LEU A CA 1
ATOM 5742 C C . LEU A 1 799 ? -9.856 -10.963 -0.861 1.00 71.00 799 LEU A C 1
ATOM 5744 O O . LEU A 1 799 ? -10.958 -10.758 -1.383 1.00 71.00 799 LEU A O 1
ATOM 5748 N N . SER A 1 800 ? -9.375 -10.239 0.149 1.00 70.69 800 SER A N 1
ATOM 5749 C CA . SER A 1 800 ? -10.022 -9.046 0.703 1.00 70.69 800 SER A CA 1
ATOM 5750 C C . SER A 1 800 ? -9.120 -7.834 0.510 1.00 70.69 800 SER A C 1
ATOM 5752 O O . SER A 1 800 ? -7.899 -7.963 0.562 1.00 70.69 800 SER A O 1
ATOM 5754 N N . SER A 1 801 ? -9.710 -6.667 0.275 1.00 76.25 801 SER A N 1
ATOM 5755 C CA . SER A 1 801 ? -8.974 -5.412 0.129 1.00 76.25 801 SER A CA 1
ATOM 5756 C C . SER A 1 801 ? -9.795 -4.226 0.618 1.00 76.25 801 SER A C 1
ATOM 5758 O O . SER A 1 801 ? -10.971 -4.085 0.285 1.00 76.25 801 SER A O 1
ATOM 5760 N N . VAL A 1 802 ? -9.162 -3.320 1.360 1.00 77.94 802 VAL A N 1
ATOM 5761 C CA . VAL A 1 802 ? -9.813 -2.114 1.896 1.00 77.94 802 VAL A CA 1
ATOM 5762 C C . VAL A 1 802 ? -10.149 -1.072 0.821 1.00 77.94 802 VAL A C 1
ATOM 5764 O O . VAL A 1 802 ? -10.997 -0.204 1.045 1.00 77.94 802 VAL A O 1
ATOM 5767 N N . ASP A 1 803 ? -9.494 -1.125 -0.341 1.00 79.50 803 ASP A N 1
ATOM 5768 C CA . ASP A 1 803 ? -9.609 -0.123 -1.410 1.00 79.50 803 ASP A CA 1
ATOM 5769 C C . ASP A 1 803 ? -9.969 -0.713 -2.785 1.00 79.50 803 ASP A C 1
ATOM 5771 O O . ASP A 1 803 ? -10.225 0.034 -3.733 1.00 79.50 803 ASP A O 1
ATOM 5775 N N . GLY A 1 804 ? -10.065 -2.042 -2.885 1.00 81.38 804 GLY A N 1
ATOM 5776 C CA . GLY A 1 804 ? -10.363 -2.746 -4.130 1.00 81.38 804 GLY A CA 1
ATOM 5777 C C . GLY A 1 804 ? -9.136 -3.060 -4.981 1.00 81.38 804 GLY A C 1
ATOM 5778 O O . GLY A 1 804 ? -9.309 -3.558 -6.097 1.00 81.38 804 GLY A O 1
ATOM 5779 N N . VAL A 1 805 ? -7.927 -2.796 -4.480 1.00 88.25 805 VAL A N 1
ATOM 5780 C CA . VAL A 1 805 ? -6.661 -3.243 -5.069 1.00 88.25 805 VAL A CA 1
ATOM 5781 C C . VAL A 1 805 ? -6.194 -4.504 -4.347 1.00 88.25 805 VAL A C 1
ATOM 5783 O O . VAL A 1 805 ? -6.098 -4.531 -3.123 1.00 88.25 805 VAL A O 1
ATOM 5786 N N . PHE A 1 806 ? -5.927 -5.560 -5.106 1.00 84.88 806 PHE A N 1
ATOM 5787 C CA . PHE A 1 806 ? -5.440 -6.835 -4.597 1.00 84.88 806 PHE A CA 1
ATOM 5788 C C . PHE A 1 806 ? -4.063 -7.090 -5.194 1.00 84.88 806 PHE A C 1
ATOM 5790 O O . PHE A 1 806 ? -3.947 -7.238 -6.410 1.00 84.88 806 PHE A O 1
ATOM 5797 N N . GLU A 1 807 ? -3.049 -7.137 -4.342 1.00 82.50 807 GLU A N 1
ATOM 5798 C CA . GLU A 1 807 ? -1.680 -7.496 -4.704 1.00 82.50 807 GLU A CA 1
ATOM 5799 C C . GLU A 1 807 ? -1.459 -8.937 -4.237 1.00 82.50 807 GLU A C 1
ATOM 5801 O O . GLU A 1 807 ? -1.459 -9.220 -3.040 1.00 82.50 807 GLU A O 1
ATOM 5806 N N . ASP A 1 808 ? -1.383 -9.880 -5.177 1.00 77.19 808 ASP A N 1
ATOM 5807 C CA . ASP A 1 808 ? -1.193 -11.296 -4.866 1.00 77.19 808 ASP A CA 1
ATOM 5808 C C . ASP A 1 808 ? 0.238 -11.719 -5.182 1.00 77.19 808 ASP A C 1
ATOM 5810 O O . ASP A 1 808 ? 0.561 -12.103 -6.309 1.00 77.19 808 ASP A O 1
ATOM 5814 N N . GLU A 1 809 ? 1.088 -11.700 -4.158 1.00 73.44 809 GLU A N 1
ATOM 5815 C CA . GLU A 1 809 ? 2.502 -12.077 -4.266 1.00 73.44 809 GLU A CA 1
ATOM 5816 C C . GLU A 1 809 ? 2.701 -13.517 -4.760 1.00 73.44 809 GLU A C 1
ATOM 5818 O O . GLU A 1 809 ? 3.688 -13.818 -5.428 1.00 73.44 809 GLU A O 1
ATOM 5823 N N . SER A 1 810 ? 1.746 -14.414 -4.486 1.00 71.12 810 SER A N 1
ATOM 5824 C CA . SER A 1 810 ? 1.865 -15.827 -4.866 1.00 71.12 810 SER A CA 1
ATOM 5825 C C . SER A 1 810 ? 1.751 -16.064 -6.375 1.00 71.12 810 SER A C 1
ATOM 5827 O O . SER A 1 810 ? 2.401 -16.962 -6.911 1.00 71.12 810 SER A O 1
ATOM 5829 N N . THR A 1 811 ? 0.940 -15.261 -7.068 1.00 75.69 811 THR A N 1
ATOM 5830 C CA . THR A 1 811 ? 0.753 -15.347 -8.525 1.00 75.69 811 THR A CA 1
ATOM 5831 C C . THR A 1 811 ? 1.494 -14.236 -9.271 1.00 75.69 811 THR A C 1
ATOM 5833 O O . THR A 1 811 ? 1.741 -14.366 -10.473 1.00 75.69 811 THR A O 1
ATOM 5836 N N . GLY A 1 812 ? 1.882 -13.165 -8.569 1.00 80.19 812 GLY A N 1
ATOM 5837 C CA . GLY A 1 812 ? 2.432 -11.934 -9.139 1.00 80.19 812 GLY A CA 1
ATOM 5838 C C . GLY A 1 812 ? 1.373 -11.061 -9.824 1.00 80.19 812 GLY A C 1
ATOM 5839 O O . GLY A 1 812 ? 1.718 -10.251 -10.691 1.00 80.19 812 GLY A O 1
ATOM 5840 N N . LEU A 1 813 ? 0.090 -11.268 -9.500 1.00 86.88 813 LEU A N 1
ATOM 5841 C CA . LEU A 1 813 ? -1.041 -10.534 -10.066 1.00 86.88 813 LEU A CA 1
ATOM 5842 C C . LEU A 1 813 ? -1.430 -9.342 -9.196 1.00 86.88 813 LEU A C 1
ATOM 5844 O O . LEU A 1 813 ? -1.711 -9.486 -8.010 1.00 86.88 813 LEU A O 1
ATOM 5848 N N . ASN A 1 814 ? -1.598 -8.197 -9.846 1.00 90.06 814 ASN A N 1
ATOM 5849 C CA . ASN A 1 814 ? -2.207 -7.006 -9.277 1.00 90.06 814 ASN A CA 1
ATOM 5850 C C . ASN A 1 814 ? -3.582 -6.800 -9.925 1.00 90.06 814 ASN A C 1
ATOM 5852 O O . ASN A 1 814 ? -3.695 -6.524 -11.125 1.00 90.06 814 ASN A O 1
ATOM 5856 N N . LEU A 1 815 ? -4.640 -6.955 -9.133 1.00 92.50 815 LEU A N 1
ATOM 5857 C CA . LEU A 1 815 ? -6.031 -6.839 -9.560 1.00 92.50 815 LEU A CA 1
ATOM 5858 C C . LEU A 1 815 ? -6.630 -5.544 -9.009 1.00 92.50 815 LEU A C 1
ATOM 5860 O O . LEU A 1 815 ? -6.434 -5.202 -7.848 1.00 92.50 815 LEU A O 1
ATOM 5864 N N . THR A 1 816 ? -7.423 -4.833 -9.805 1.00 95.19 816 THR A N 1
ATOM 5865 C CA . THR A 1 816 ? -8.196 -3.680 -9.321 1.00 95.19 816 THR A CA 1
ATOM 5866 C C . THR A 1 816 ? -9.660 -3.851 -9.677 1.00 95.19 816 THR A C 1
ATOM 5868 O O . THR A 1 816 ? -10.036 -3.814 -10.855 1.00 95.19 816 THR A O 1
ATOM 5871 N N . LEU A 1 817 ? -10.486 -4.015 -8.648 1.00 93.25 817 LEU A N 1
ATOM 5872 C CA . LEU A 1 817 ? -11.927 -4.173 -8.762 1.00 93.25 817 LEU A CA 1
ATOM 5873 C C . LEU A 1 817 ? -12.609 -2.803 -8.843 1.00 93.25 817 LEU A C 1
ATOM 5875 O O . LEU A 1 817 ? -12.535 -1.987 -7.930 1.00 93.25 817 LEU A O 1
ATOM 5879 N N . LYS A 1 818 ? -13.304 -2.562 -9.951 1.00 93.06 818 LYS A N 1
ATOM 5880 C CA . LYS A 1 818 ? -13.989 -1.300 -10.264 1.00 93.06 818 LYS A CA 1
ATOM 5881 C C . LYS A 1 818 ? -15.506 -1.423 -10.175 1.00 93.06 818 LYS A C 1
ATOM 5883 O O . LYS A 1 818 ? -16.182 -0.449 -9.849 1.00 93.06 818 LYS A O 1
ATOM 5888 N N . ALA A 1 819 ? -16.041 -2.600 -10.490 1.00 90.69 819 ALA A N 1
ATOM 5889 C CA . ALA A 1 819 ? -17.465 -2.900 -10.432 1.00 90.69 819 ALA A CA 1
ATOM 5890 C C . ALA A 1 819 ? -17.696 -4.396 -10.181 1.00 90.69 819 ALA A C 1
ATOM 5892 O O . ALA A 1 819 ? -16.812 -5.216 -10.419 1.00 90.69 819 ALA A O 1
ATOM 5893 N N . LEU A 1 820 ? -18.897 -4.746 -9.719 1.00 88.75 820 LEU A N 1
ATOM 5894 C CA . LEU A 1 820 ? -19.324 -6.142 -9.643 1.00 88.75 820 LEU A CA 1
ATOM 5895 C C . LEU A 1 820 ? -19.688 -6.669 -11.036 1.00 88.75 820 LEU A C 1
ATOM 5897 O O . LEU A 1 820 ? -20.214 -5.935 -11.875 1.00 88.75 820 LEU A O 1
ATOM 5901 N N . SER A 1 821 ? -19.436 -7.955 -11.246 1.00 90.44 821 SER A N 1
ATOM 5902 C CA . SER A 1 821 ? -19.809 -8.738 -12.418 1.00 90.44 821 SER A CA 1
ATOM 5903 C C . SER A 1 821 ? -20.662 -9.925 -11.975 1.00 90.44 821 SER A C 1
ATOM 5905 O O . SER A 1 821 ? -20.295 -10.637 -11.043 1.00 90.44 821 SER A O 1
ATOM 5907 N N . ASP A 1 822 ? -21.788 -10.151 -12.655 1.00 84.94 822 ASP A N 1
ATOM 5908 C CA . ASP A 1 822 ? -22.652 -11.314 -12.400 1.00 84.94 822 ASP A CA 1
ATOM 5909 C C . ASP A 1 822 ? -22.019 -12.624 -12.914 1.00 84.94 822 ASP A C 1
ATOM 5911 O O . ASP A 1 822 ? -22.315 -13.705 -12.406 1.00 84.94 822 ASP A O 1
ATOM 5915 N N . ASP A 1 823 ? -21.139 -12.521 -13.918 1.00 90.12 823 ASP A N 1
ATOM 5916 C CA . ASP A 1 823 ? -20.401 -13.639 -14.509 1.00 90.12 823 ASP A CA 1
ATOM 5917 C C . ASP A 1 823 ? -18.930 -13.638 -14.034 1.00 90.12 823 ASP A C 1
ATOM 5919 O O . ASP A 1 823 ? -18.339 -12.556 -13.901 1.00 90.12 823 ASP A O 1
ATOM 5923 N N . PRO A 1 824 ? -18.299 -14.816 -13.826 1.00 90.12 824 PRO A N 1
ATOM 5924 C CA . PRO A 1 824 ? -16.871 -14.904 -13.526 1.00 90.12 824 PRO A CA 1
ATOM 5925 C C . PRO A 1 824 ? -16.009 -14.270 -14.625 1.00 90.12 824 PRO A C 1
ATOM 5927 O O . PRO A 1 824 ? -16.232 -14.493 -15.817 1.00 90.12 824 PRO A O 1
ATOM 5930 N N . ILE A 1 825 ? -14.998 -13.507 -14.218 1.00 94.88 825 ILE A N 1
ATOM 5931 C CA . ILE A 1 825 ? -14.083 -12.793 -15.106 1.00 94.88 825 ILE A CA 1
ATOM 5932 C C . ILE A 1 825 ? -12.852 -13.665 -15.341 1.00 94.88 825 ILE A C 1
ATOM 5934 O O . ILE A 1 825 ? -12.075 -13.922 -14.426 1.00 94.88 825 ILE A O 1
ATOM 5938 N N . SER A 1 826 ? -12.648 -14.103 -16.579 1.00 93.56 826 SER A N 1
ATOM 5939 C CA . SER A 1 826 ? -11.392 -14.730 -16.995 1.00 93.56 826 SER A CA 1
ATOM 5940 C C . SER A 1 826 ? -10.297 -13.681 -17.172 1.00 93.56 826 SER A C 1
ATOM 5942 O O . SER A 1 826 ? -10.525 -12.651 -17.817 1.00 93.56 826 SER A O 1
ATOM 5944 N N . VAL A 1 827 ? -9.125 -13.982 -16.630 1.00 94.06 827 VAL A N 1
ATOM 5945 C CA . VAL A 1 827 ? -7.883 -13.218 -16.714 1.00 94.06 827 VAL A CA 1
ATOM 5946 C C . VAL A 1 827 ? -6.834 -14.118 -17.362 1.00 94.06 827 VAL A C 1
ATOM 5948 O O . VAL A 1 827 ? -6.672 -15.249 -16.921 1.00 94.06 827 VAL A O 1
ATOM 5951 N N . SER A 1 828 ? -6.136 -13.650 -18.395 1.00 91.50 828 SER A N 1
ATOM 5952 C CA . SER A 1 828 ? -5.039 -14.398 -19.035 1.00 91.50 828 SER A CA 1
ATOM 5953 C C . SER A 1 828 ? -3.736 -13.621 -18.907 1.00 91.50 828 SER A C 1
ATOM 5955 O O . SER A 1 828 ? -3.708 -12.432 -19.241 1.00 91.50 828 SER A O 1
ATOM 5957 N N . VAL A 1 829 ? -2.685 -14.297 -18.437 1.00 91.88 829 VAL A N 1
ATOM 5958 C CA . VAL A 1 829 ? -1.311 -13.784 -18.349 1.00 91.88 829 VAL A CA 1
ATOM 5959 C C . VAL A 1 829 ? -0.460 -14.503 -19.386 1.00 91.88 829 VAL A C 1
ATOM 5961 O O . VAL A 1 829 ? -0.199 -15.705 -19.281 1.00 91.88 829 VAL A O 1
ATOM 5964 N N . GLU A 1 830 ? -0.006 -13.753 -20.385 1.00 87.44 830 GLU A N 1
ATOM 5965 C CA . GLU A 1 830 ? 0.768 -14.264 -21.517 1.00 87.44 830 GLU A CA 1
ATOM 5966 C C . GLU A 1 830 ? 2.138 -13.577 -21.616 1.00 87.44 830 GLU A C 1
ATOM 5968 O O . GLU A 1 830 ? 2.380 -12.514 -21.038 1.00 87.44 830 GLU A O 1
ATOM 5973 N N . GLU A 1 831 ? 3.062 -14.170 -22.375 1.00 86.19 831 GLU A N 1
ATOM 5974 C CA . GLU A 1 831 ? 4.279 -13.465 -22.784 1.00 86.19 831 GLU A CA 1
ATOM 5975 C C . GLU A 1 831 ? 3.933 -12.265 -23.681 1.00 86.19 831 GLU A C 1
ATOM 5977 O O . GLU A 1 831 ? 2.987 -12.312 -24.472 1.00 86.19 831 GLU A O 1
ATOM 5982 N N . ASN A 1 832 ? 4.718 -11.184 -23.593 1.00 86.75 832 ASN A N 1
ATOM 5983 C CA . ASN A 1 832 ? 4.495 -9.961 -24.366 1.00 86.75 832 ASN A CA 1
ATOM 5984 C C . ASN A 1 832 ? 5.527 -9.773 -25.500 1.00 86.75 832 ASN A C 1
ATOM 5986 O O . ASN A 1 832 ? 6.436 -8.940 -25.392 1.00 86.75 832 ASN A O 1
ATOM 5990 N N . PRO A 1 833 ? 5.395 -10.484 -26.639 1.00 86.25 833 PRO A N 1
ATOM 5991 C CA . PRO A 1 833 ? 6.319 -10.323 -27.762 1.00 86.25 833 PRO A CA 1
ATOM 5992 C C . PRO A 1 833 ? 6.250 -8.917 -28.385 1.00 86.25 833 PRO A C 1
ATOM 5994 O O . PRO A 1 833 ? 7.234 -8.452 -28.966 1.00 86.25 833 PRO A O 1
ATOM 5997 N N . ASP A 1 834 ? 5.125 -8.208 -28.233 1.00 88.00 834 ASP A N 1
ATOM 5998 C CA . ASP A 1 834 ? 4.911 -6.864 -28.785 1.00 88.00 834 ASP A CA 1
ATOM 5999 C C . ASP A 1 834 ? 5.904 -5.838 -28.197 1.00 88.00 834 ASP A C 1
ATOM 6001 O O . ASP A 1 834 ? 6.359 -4.922 -28.900 1.00 88.00 834 ASP A O 1
ATOM 6005 N N . ALA A 1 835 ? 6.297 -6.006 -26.928 1.00 89.38 835 ALA A N 1
ATOM 6006 C CA . ALA A 1 835 ? 7.292 -5.161 -26.266 1.00 89.38 835 ALA A CA 1
ATOM 6007 C C . ALA A 1 835 ? 8.682 -5.295 -26.916 1.00 89.38 835 ALA A C 1
ATOM 6009 O O . ALA A 1 835 ? 9.333 -4.284 -27.215 1.00 89.38 835 ALA A O 1
ATOM 6010 N N . VAL A 1 836 ? 9.108 -6.531 -27.202 1.00 92.50 836 VAL A N 1
ATOM 6011 C CA . VAL A 1 836 ? 10.386 -6.826 -27.869 1.00 92.50 836 VAL A CA 1
ATOM 6012 C C . VAL A 1 836 ? 10.367 -6.334 -29.318 1.00 92.50 836 VAL A C 1
ATOM 6014 O O . VAL A 1 836 ? 11.300 -5.651 -29.746 1.00 92.50 836 VAL A O 1
ATOM 6017 N N . ILE A 1 837 ? 9.285 -6.594 -30.062 1.00 93.56 837 ILE A N 1
ATOM 6018 C CA . ILE A 1 837 ? 9.113 -6.116 -31.447 1.00 93.56 837 ILE A CA 1
ATOM 6019 C C . ILE A 1 837 ? 9.216 -4.585 -31.505 1.00 93.56 837 ILE A C 1
ATOM 6021 O O . ILE A 1 837 ? 9.934 -4.032 -32.342 1.00 93.56 837 ILE A O 1
ATOM 6025 N N . SER A 1 838 ? 8.573 -3.882 -30.569 1.00 94.69 838 SER A N 1
ATOM 6026 C CA . SER A 1 838 ? 8.639 -2.418 -30.472 1.00 94.69 838 SER A CA 1
ATOM 6027 C C . SER A 1 838 ? 10.057 -1.904 -30.190 1.00 94.69 838 SER A C 1
ATOM 6029 O O . SER A 1 838 ? 10.493 -0.901 -30.774 1.00 94.69 838 SER A O 1
ATOM 6031 N N . ALA A 1 839 ? 10.809 -2.587 -29.323 1.00 95.62 839 ALA A N 1
ATOM 6032 C CA . ALA A 1 839 ? 12.203 -2.250 -29.041 1.00 95.62 839 ALA A CA 1
ATOM 6033 C C . ALA A 1 839 ? 13.109 -2.484 -30.266 1.00 95.62 839 ALA A C 1
ATOM 6035 O O . ALA A 1 839 ? 13.915 -1.614 -30.608 1.00 95.62 839 ALA A O 1
ATOM 6036 N N . VAL A 1 840 ? 12.915 -3.590 -30.994 1.00 96.56 840 VAL A N 1
ATOM 6037 C CA . VAL A 1 840 ? 13.618 -3.875 -32.259 1.00 96.56 840 VAL A CA 1
ATOM 6038 C C . VAL A 1 840 ? 13.318 -2.808 -33.314 1.00 96.56 840 VAL A C 1
ATOM 6040 O O . VAL A 1 840 ? 14.242 -2.272 -33.929 1.00 96.56 840 VAL A O 1
ATOM 6043 N N . ASN A 1 841 ? 12.050 -2.431 -33.488 1.00 96.44 841 ASN A N 1
ATOM 6044 C CA . ASN A 1 841 ? 11.650 -1.367 -34.413 1.00 96.44 841 ASN A CA 1
ATOM 6045 C C . ASN A 1 841 ? 12.284 -0.014 -34.056 1.00 96.44 841 ASN A C 1
ATOM 6047 O O . ASN A 1 841 ? 12.689 0.749 -34.942 1.00 96.44 841 ASN A O 1
ATOM 6051 N N . THR A 1 842 ? 12.436 0.269 -32.760 1.00 97.62 842 THR A N 1
ATOM 6052 C CA . THR A 1 842 ? 13.142 1.464 -32.281 1.00 97.62 842 THR A CA 1
ATOM 6053 C C . THR A 1 842 ? 14.621 1.421 -32.669 1.00 97.62 842 THR A C 1
ATOM 6055 O O . THR A 1 842 ? 15.119 2.391 -33.247 1.00 97.62 842 THR A O 1
ATOM 6058 N N . LEU A 1 843 ? 15.309 0.293 -32.453 1.00 96.88 843 LEU A N 1
ATOM 6059 C CA . LEU A 1 843 ? 16.703 0.106 -32.875 1.00 96.88 843 LEU A CA 1
ATOM 6060 C C . LEU A 1 843 ? 16.872 0.299 -34.389 1.00 96.88 843 LEU A C 1
ATOM 6062 O O . LEU A 1 843 ? 17.752 1.047 -34.822 1.00 96.88 843 LEU A O 1
ATOM 6066 N N . VAL A 1 844 ? 16.018 -0.337 -35.197 1.00 97.06 844 VAL A N 1
ATOM 6067 C CA . VAL A 1 844 ? 16.051 -0.209 -36.663 1.00 97.06 844 VAL A CA 1
ATOM 6068 C C . VAL A 1 844 ? 15.830 1.235 -37.101 1.00 97.06 844 VAL A C 1
ATOM 6070 O O . VAL A 1 844 ? 16.538 1.728 -37.982 1.00 97.06 844 VAL A O 1
ATOM 6073 N N . THR A 1 845 ? 14.908 1.945 -36.452 1.00 98.00 845 THR A N 1
ATOM 6074 C CA . THR A 1 845 ? 14.665 3.367 -36.715 1.00 98.00 845 THR A CA 1
ATOM 6075 C C . THR A 1 845 ? 15.906 4.207 -36.416 1.00 98.00 845 THR A C 1
ATOM 6077 O O . THR A 1 845 ? 16.336 4.975 -37.278 1.00 98.00 845 THR A O 1
ATOM 6080 N N . GLN A 1 846 ? 16.529 4.041 -35.244 1.00 97.81 846 GLN A N 1
ATOM 6081 C CA . GLN A 1 846 ? 17.732 4.801 -34.884 1.00 97.81 846 GLN A CA 1
ATOM 6082 C C . GLN A 1 846 ? 18.917 4.487 -35.805 1.00 97.81 846 GLN A C 1
ATOM 6084 O O . GLN A 1 846 ? 19.633 5.399 -36.224 1.00 97.81 846 GLN A O 1
ATOM 6089 N N . TYR A 1 847 ? 19.095 3.223 -36.198 1.00 96.81 847 TYR A N 1
ATOM 6090 C CA . TYR A 1 847 ? 20.118 2.847 -37.174 1.00 96.81 847 TYR A CA 1
ATOM 6091 C C . TYR A 1 847 ? 19.872 3.497 -38.540 1.00 96.81 847 TYR A C 1
ATOM 6093 O O . TYR A 1 847 ? 20.795 4.034 -39.155 1.00 96.81 847 TYR A O 1
ATOM 6101 N N . ASN A 1 848 ? 18.627 3.486 -39.017 1.00 96.88 848 ASN A N 1
ATOM 6102 C CA . ASN A 1 848 ? 18.280 4.083 -40.301 1.00 96.88 848 ASN A CA 1
ATOM 6103 C C . ASN A 1 848 ? 18.445 5.611 -40.287 1.00 96.88 848 ASN A C 1
ATOM 6105 O O . ASN A 1 848 ? 18.902 6.170 -41.281 1.00 96.88 848 ASN A O 1
ATOM 6109 N N . LEU A 1 849 ? 18.184 6.277 -39.157 1.00 97.00 849 LEU A N 1
ATOM 6110 C CA . LEU A 1 849 ? 18.500 7.699 -38.974 1.00 97.00 849 LEU A CA 1
ATOM 6111 C C . LEU A 1 849 ? 20.012 7.964 -39.028 1.00 97.00 849 LEU A C 1
ATOM 6113 O O . LEU A 1 849 ? 20.446 8.915 -39.683 1.00 97.00 849 LEU A O 1
ATOM 6117 N N . LEU A 1 850 ? 20.827 7.112 -38.393 1.00 96.12 850 LEU A N 1
ATOM 6118 C CA . LEU A 1 850 ? 22.288 7.172 -38.505 1.00 96.12 850 LEU A CA 1
ATOM 6119 C C . LEU A 1 850 ? 22.743 7.000 -39.965 1.00 96.12 850 LEU A C 1
ATOM 6121 O O . LEU A 1 850 ? 23.612 7.745 -40.427 1.00 96.12 850 LEU A O 1
ATOM 6125 N N . ARG A 1 851 ? 22.148 6.055 -40.703 1.00 95.50 851 ARG A N 1
ATOM 6126 C CA . ARG A 1 851 ? 22.436 5.828 -42.127 1.00 95.50 851 ARG A CA 1
ATOM 6127 C C . ARG A 1 851 ? 22.083 7.047 -42.978 1.00 95.50 851 ARG A C 1
ATOM 6129 O O . ARG A 1 851 ? 22.946 7.536 -43.702 1.00 95.50 851 ARG A O 1
ATOM 6136 N N . ASP A 1 852 ? 20.879 7.593 -42.813 1.00 95.12 852 ASP A N 1
ATOM 6137 C CA . ASP A 1 852 ? 20.434 8.808 -43.507 1.00 95.12 852 ASP A CA 1
ATOM 6138 C C . ASP A 1 852 ? 21.370 9.992 -43.213 1.00 95.12 852 ASP A C 1
ATOM 6140 O O . ASP A 1 852 ? 21.686 10.800 -44.094 1.00 95.12 852 ASP A O 1
ATOM 6144 N N . LYS A 1 853 ? 21.884 10.076 -41.979 1.00 94.94 853 LYS A N 1
ATOM 6145 C CA . LYS A 1 853 ? 22.857 11.097 -41.594 1.00 94.94 853 LYS A CA 1
ATOM 6146 C C . LYS A 1 853 ? 24.201 10.916 -42.290 1.00 94.94 853 LYS A C 1
ATOM 6148 O O . LYS A 1 853 ? 24.769 11.902 -42.763 1.00 94.94 853 LYS A O 1
ATOM 6153 N N . LEU A 1 854 ? 24.714 9.690 -42.355 1.00 94.56 854 LEU A N 1
ATOM 6154 C CA . LEU A 1 854 ? 25.956 9.383 -43.063 1.00 94.56 854 LEU A CA 1
ATOM 6155 C C . LEU A 1 854 ? 25.831 9.715 -44.552 1.00 94.56 854 LEU A C 1
ATOM 6157 O O . LEU A 1 854 ? 26.707 10.399 -45.082 1.00 94.56 854 LEU A O 1
ATOM 6161 N N . ASP A 1 855 ? 24.729 9.335 -45.197 1.00 93.00 855 ASP A N 1
ATOM 6162 C CA . ASP A 1 855 ? 24.488 9.615 -46.616 1.00 93.00 855 ASP A CA 1
ATOM 6163 C C . ASP A 1 855 ? 24.453 11.131 -46.882 1.00 93.00 855 ASP A C 1
ATOM 6165 O O . ASP A 1 855 ? 25.163 11.642 -47.754 1.00 93.00 855 ASP A O 1
ATOM 6169 N N . ALA A 1 856 ? 23.722 11.886 -46.054 1.00 92.81 856 ALA A N 1
ATOM 6170 C CA . ALA A 1 856 ? 23.644 13.345 -46.156 1.00 92.81 856 ALA A CA 1
ATOM 6171 C C . ALA A 1 856 ? 24.992 14.050 -45.913 1.00 92.81 856 ALA A C 1
ATOM 6173 O O . ALA A 1 856 ? 25.250 15.118 -46.473 1.00 92.81 856 ALA A O 1
ATOM 6174 N N . LEU A 1 857 ? 25.864 13.480 -45.077 1.00 93.31 857 LEU A N 1
ATOM 6175 C CA . LEU A 1 857 ? 27.169 14.062 -44.760 1.00 93.31 857 LEU A CA 1
ATOM 6176 C C . LEU A 1 857 ? 28.283 13.611 -45.711 1.00 93.31 857 LEU A C 1
ATOM 6178 O O . LEU A 1 857 ? 29.319 14.275 -45.762 1.00 93.31 857 LEU A O 1
ATOM 6182 N N . THR A 1 858 ? 28.098 12.530 -46.472 1.00 93.19 858 THR A N 1
ATOM 6183 C CA . THR A 1 858 ? 29.158 11.911 -47.288 1.00 93.19 858 THR A CA 1
ATOM 6184 C C . THR A 1 858 ? 28.838 11.806 -48.779 1.00 93.19 858 THR A C 1
ATOM 6186 O O . THR A 1 858 ? 29.621 11.215 -49.516 1.00 93.19 858 THR A O 1
ATOM 6189 N N . PHE A 1 859 ? 27.745 12.397 -49.269 1.00 92.44 859 PHE A N 1
ATOM 6190 C CA . PHE A 1 859 ? 27.429 12.362 -50.701 1.00 92.44 859 PHE A CA 1
ATOM 6191 C C . PHE A 1 859 ? 28.469 13.088 -51.576 1.00 92.44 859 PHE A C 1
ATOM 6193 O O . PHE A 1 859 ? 29.178 13.996 -51.132 1.00 92.44 859 PHE A O 1
ATOM 6200 N N . TYR A 1 860 ? 28.505 12.730 -52.860 1.00 90.81 860 TYR A N 1
ATOM 6201 C CA . TYR A 1 860 ? 29.204 13.470 -53.909 1.00 90.81 860 TYR A CA 1
ATOM 6202 C C . TYR A 1 860 ? 28.318 13.564 -55.149 1.00 90.81 860 TYR A C 1
ATOM 6204 O O . TYR A 1 860 ? 27.848 12.547 -55.657 1.00 90.81 860 TYR A O 1
ATOM 6212 N N . ASP A 1 861 ? 28.108 14.784 -55.633 1.00 87.56 861 ASP A N 1
ATOM 6213 C CA . ASP A 1 861 ? 27.373 15.080 -56.856 1.00 87.56 861 ASP A CA 1
ATOM 6214 C C . ASP A 1 861 ? 28.356 15.523 -57.950 1.00 87.56 861 ASP A C 1
ATOM 6216 O O . ASP A 1 861 ? 28.957 16.601 -57.898 1.00 87.56 861 ASP A O 1
ATOM 6220 N N . ALA A 1 862 ? 28.514 14.666 -58.960 1.00 83.00 862 ALA A N 1
ATOM 6221 C CA . ALA A 1 862 ? 29.421 14.891 -60.079 1.00 83.00 862 ALA A CA 1
ATOM 6222 C C . ALA A 1 862 ? 28.952 16.007 -61.033 1.00 83.00 862 ALA A C 1
ATOM 6224 O O . ALA A 1 862 ? 29.787 16.584 -61.731 1.00 83.00 862 ALA A O 1
ATOM 6225 N N . GLU A 1 863 ? 27.653 16.326 -61.077 1.00 82.94 863 GLU A N 1
ATOM 6226 C CA . GLU A 1 863 ? 27.100 17.344 -61.979 1.00 82.94 863 GLU A CA 1
ATOM 6227 C C . GLU A 1 863 ? 27.280 18.751 -61.411 1.00 82.94 863 GLU A C 1
ATOM 6229 O O . GLU A 1 863 ? 27.725 19.659 -62.118 1.00 82.94 863 GLU A O 1
ATOM 6234 N N . SER A 1 864 ? 26.992 18.931 -60.121 1.00 84.12 864 SER A N 1
ATOM 6235 C CA . SER A 1 864 ? 27.175 20.217 -59.437 1.00 84.12 864 SER A CA 1
ATOM 6236 C C . SER A 1 864 ? 28.581 20.406 -58.854 1.00 84.12 864 SER A C 1
ATOM 6238 O O . SER A 1 864 ? 28.916 21.504 -58.407 1.00 84.12 864 SER A O 1
ATOM 6240 N N . SER A 1 865 ? 29.418 19.358 -58.860 1.00 79.25 865 SER A N 1
ATOM 6241 C CA . SER A 1 865 ? 30.669 19.289 -58.085 1.00 79.25 865 SER A CA 1
ATOM 6242 C C . SER A 1 865 ? 30.463 19.544 -56.581 1.00 79.25 865 SER A C 1
ATOM 6244 O O . SER A 1 865 ? 31.401 19.945 -55.888 1.00 79.25 865 SER A O 1
ATOM 6246 N N . GLY A 1 866 ? 29.243 19.337 -56.075 1.00 81.31 866 GLY A N 1
ATOM 6247 C CA . GLY A 1 866 ? 28.897 19.457 -54.663 1.00 81.31 866 GLY A CA 1
ATOM 6248 C C . GLY A 1 866 ? 29.273 18.200 -53.882 1.00 81.31 866 GLY A C 1
ATOM 6249 O O . GLY A 1 866 ? 29.171 17.085 -54.387 1.00 81.31 866 GLY A O 1
ATOM 6250 N N . SER A 1 867 ? 29.697 18.360 -52.631 1.00 88.06 867 SER A N 1
ATOM 6251 C CA . SER A 1 867 ? 29.997 17.238 -51.738 1.00 88.06 867 SER A CA 1
ATOM 6252 C C . SER A 1 867 ? 29.423 17.473 -50.350 1.00 88.06 867 SER A C 1
ATOM 6254 O O . SER A 1 867 ? 29.415 18.606 -49.863 1.00 88.06 867 SER A O 1
ATOM 6256 N N . GLY A 1 868 ? 29.023 16.390 -49.690 1.00 87.94 868 GLY A N 1
ATOM 6257 C CA . GLY A 1 868 ? 28.709 16.385 -48.272 1.00 87.94 868 GLY A CA 1
ATOM 6258 C C . GLY A 1 868 ? 29.907 16.833 -47.436 1.00 87.94 868 GLY A C 1
ATOM 6259 O O . GLY A 1 868 ? 31.070 16.708 -47.831 1.00 87.94 868 GLY A O 1
ATOM 6260 N N . LEU A 1 869 ? 29.622 17.380 -46.259 1.00 91.06 869 LEU A N 1
ATOM 6261 C CA . LEU A 1 869 ? 30.621 18.059 -45.438 1.00 91.06 869 LEU A CA 1
ATOM 6262 C C . LEU A 1 869 ? 31.731 17.138 -44.894 1.00 91.06 869 LEU A C 1
ATOM 6264 O O . LEU A 1 869 ? 32.834 17.601 -44.583 1.00 91.06 869 LEU A O 1
ATOM 6268 N N . LEU A 1 870 ? 31.428 15.843 -44.790 1.00 91.81 870 LEU A N 1
ATOM 6269 C CA . LEU A 1 870 ? 32.312 14.764 -44.353 1.00 91.81 870 LEU A CA 1
ATOM 6270 C C . LEU A 1 870 ? 32.712 13.827 -45.506 1.00 91.81 870 LEU A C 1
ATOM 6272 O O . LEU A 1 870 ? 33.218 12.728 -45.250 1.00 91.81 870 LEU A O 1
ATOM 6276 N N . PHE A 1 871 ? 32.517 14.236 -46.765 1.00 90.75 871 PHE A N 1
ATOM 6277 C CA . PHE A 1 871 ? 32.957 13.460 -47.923 1.00 90.75 871 PHE A CA 1
ATOM 6278 C C . PHE A 1 871 ? 34.459 13.143 -47.836 1.00 90.75 871 PHE A C 1
ATOM 6280 O O . PHE A 1 871 ? 35.292 14.023 -47.611 1.00 90.75 871 PHE A O 1
ATOM 6287 N N . GLY A 1 872 ? 34.805 11.860 -47.982 1.00 85.31 872 GLY A N 1
ATOM 6288 C CA . GLY A 1 872 ? 36.184 11.372 -47.871 1.00 85.31 872 GLY A CA 1
ATOM 6289 C C . GLY A 1 872 ? 36.758 11.336 -46.447 1.00 85.31 872 GLY A C 1
ATOM 6290 O O . GLY A 1 872 ? 37.953 11.079 -46.289 1.00 85.31 872 GLY A O 1
ATOM 6291 N N . SER A 1 873 ? 35.951 11.583 -45.408 1.00 89.69 873 SER A N 1
ATOM 6292 C CA . SER A 1 873 ? 36.398 11.444 -44.017 1.00 89.69 873 SER A CA 1
ATOM 6293 C C . SER A 1 873 ? 36.565 9.974 -43.621 1.00 89.69 873 SER A C 1
ATOM 6295 O O . SER A 1 873 ? 35.756 9.107 -43.956 1.00 89.69 873 SER A O 1
ATOM 6297 N N . THR A 1 874 ? 37.632 9.677 -42.879 1.00 89.06 874 THR A N 1
ATOM 6298 C CA . THR A 1 874 ? 37.899 8.317 -42.383 1.00 89.06 874 THR A CA 1
ATOM 6299 C C . THR A 1 874 ? 36.962 7.916 -41.248 1.00 89.06 874 THR A C 1
ATOM 6301 O O . THR A 1 874 ? 36.734 6.732 -41.019 1.00 89.06 874 THR A O 1
ATOM 6304 N N . GLU A 1 875 ? 36.430 8.905 -40.541 1.00 91.31 875 GLU A N 1
ATOM 6305 C CA . GLU A 1 875 ? 35.546 8.777 -39.396 1.00 91.31 875 GLU A CA 1
ATOM 6306 C C . GLU A 1 875 ? 34.169 8.278 -39.839 1.00 91.31 875 GLU A C 1
ATOM 6308 O O . GLU A 1 875 ? 33.715 7.254 -39.333 1.00 91.31 875 GLU A O 1
ATOM 6313 N N . ALA A 1 876 ? 33.556 8.917 -40.844 1.00 92.31 876 ALA A N 1
ATOM 6314 C CA . ALA A 1 876 ? 32.269 8.480 -41.385 1.00 92.31 876 ALA A CA 1
ATOM 6315 C C . ALA A 1 876 ? 32.349 7.056 -41.964 1.00 92.31 876 ALA A C 1
ATOM 6317 O O . ALA A 1 876 ? 31.503 6.219 -41.657 1.00 92.31 876 ALA A O 1
ATOM 6318 N N . LEU A 1 877 ? 33.430 6.739 -42.689 1.00 91.44 877 LEU A N 1
ATOM 6319 C CA . LEU A 1 877 ? 33.683 5.390 -43.211 1.00 91.44 877 LEU A CA 1
ATOM 6320 C C . LEU A 1 877 ? 33.847 4.338 -42.101 1.00 91.44 877 LEU A C 1
ATOM 6322 O O . LEU A 1 877 ? 33.415 3.198 -42.258 1.00 91.44 877 LEU A O 1
ATOM 6326 N N . ARG A 1 878 ? 34.492 4.681 -40.977 1.00 94.00 878 ARG A N 1
ATOM 6327 C CA . ARG A 1 878 ? 34.654 3.759 -39.838 1.00 94.00 878 ARG A CA 1
ATOM 6328 C C . ARG A 1 878 ? 33.334 3.496 -39.122 1.00 94.00 878 ARG A C 1
ATOM 6330 O O . ARG A 1 878 ? 33.104 2.347 -38.754 1.00 94.00 878 ARG A O 1
ATOM 6337 N N . VAL A 1 879 ? 32.492 4.519 -38.952 1.00 95.62 879 VAL A N 1
ATOM 6338 C CA . VAL A 1 879 ? 31.137 4.361 -38.399 1.00 95.62 879 VAL A CA 1
ATOM 6339 C C . VAL A 1 879 ? 30.314 3.444 -39.308 1.00 95.62 879 VAL A C 1
ATOM 6341 O O . VAL A 1 879 ? 29.802 2.428 -38.844 1.00 95.62 879 VAL A O 1
ATOM 6344 N N . GLU A 1 880 ? 30.275 3.736 -40.612 1.00 92.25 880 GLU A N 1
ATOM 6345 C CA . GLU A 1 880 ? 29.543 2.944 -41.608 1.00 92.25 880 GLU A CA 1
ATOM 6346 C C . GLU A 1 880 ? 29.997 1.475 -41.631 1.00 92.25 880 GLU A C 1
ATOM 6348 O O . GLU A 1 880 ? 29.187 0.564 -41.449 1.00 92.25 880 GLU A O 1
ATOM 6353 N N . MET A 1 881 ? 31.302 1.223 -41.790 1.00 92.19 881 MET A N 1
ATOM 6354 C CA . MET A 1 881 ? 31.843 -0.141 -41.819 1.00 92.19 881 MET A CA 1
ATOM 6355 C C . MET A 1 881 ? 31.672 -0.870 -40.485 1.00 92.19 881 MET A C 1
ATOM 6357 O O . MET A 1 881 ? 31.498 -2.088 -40.484 1.00 92.19 881 MET A O 1
ATOM 6361 N N . GLY A 1 882 ? 31.774 -0.155 -39.362 1.00 94.31 882 GLY A N 1
ATOM 6362 C CA . GLY A 1 882 ? 31.634 -0.724 -38.025 1.00 94.31 882 GLY A CA 1
ATOM 6363 C C . GLY A 1 882 ? 30.246 -1.314 -37.827 1.00 94.31 882 GLY A C 1
ATOM 6364 O O . GLY A 1 882 ? 30.121 -2.515 -37.582 1.00 94.31 882 GLY A O 1
ATOM 6365 N N . TYR A 1 883 ? 29.211 -0.495 -38.020 1.00 94.19 883 TYR A N 1
ATOM 6366 C CA . TYR A 1 883 ? 27.840 -0.965 -37.862 1.00 94.19 883 TYR A CA 1
ATOM 6367 C C . TYR A 1 883 ? 27.430 -1.942 -38.964 1.00 94.19 883 TYR A C 1
ATOM 6369 O O . TYR A 1 883 ? 26.795 -2.943 -38.660 1.00 94.19 883 TYR A O 1
ATOM 6377 N N . SER A 1 884 ? 27.834 -1.730 -40.222 1.00 91.12 884 SER A N 1
ATOM 6378 C CA . SER A 1 884 ? 27.520 -2.676 -41.304 1.00 91.12 884 SER A CA 1
ATOM 6379 C C . SER A 1 884 ? 28.075 -4.080 -41.022 1.00 91.12 884 SER A C 1
ATOM 6381 O O . SER A 1 884 ? 27.363 -5.068 -41.206 1.00 91.12 884 SER A O 1
ATOM 6383 N N . ARG A 1 885 ? 29.306 -4.195 -40.499 1.00 92.25 885 ARG A N 1
ATOM 6384 C CA . ARG A 1 885 ? 29.891 -5.489 -40.098 1.00 92.25 885 ARG A CA 1
ATOM 6385 C C . ARG A 1 885 ? 29.196 -6.111 -38.897 1.00 92.25 885 ARG A C 1
ATOM 6387 O O . ARG A 1 885 ? 29.067 -7.327 -38.864 1.00 92.25 885 ARG A O 1
ATOM 6394 N N . LEU A 1 886 ? 28.786 -5.304 -37.922 1.00 93.00 886 LEU A N 1
ATOM 6395 C CA . LEU A 1 886 ? 28.046 -5.799 -36.764 1.00 93.00 886 LEU A CA 1
ATOM 6396 C C . LEU A 1 886 ? 26.679 -6.345 -37.197 1.00 93.00 886 LEU A C 1
ATOM 6398 O O . LEU A 1 886 ? 26.325 -7.455 -36.820 1.00 93.00 886 LEU A O 1
ATOM 6402 N N . MET A 1 887 ? 25.967 -5.609 -38.056 1.00 90.94 887 MET A N 1
ATOM 6403 C CA . MET A 1 887 ? 24.619 -5.962 -38.513 1.00 90.94 887 MET A CA 1
ATOM 6404 C C . MET A 1 887 ? 24.582 -7.141 -39.495 1.00 90.94 887 MET A C 1
ATOM 6406 O O . MET A 1 887 ? 23.601 -7.876 -39.534 1.00 90.94 887 MET A O 1
ATOM 6410 N N . SER A 1 888 ? 25.638 -7.334 -40.289 1.00 89.62 888 SER A N 1
ATOM 6411 C CA . SER A 1 888 ? 25.756 -8.451 -41.246 1.00 89.62 888 SER A CA 1
ATOM 6412 C C . SER A 1 888 ? 26.582 -9.634 -40.728 1.00 89.62 888 SER A C 1
ATOM 6414 O O . SER A 1 888 ? 26.727 -10.639 -41.425 1.00 89.62 888 SER A O 1
ATOM 6416 N N . GLY A 1 889 ? 27.165 -9.512 -39.535 1.00 86.56 889 GLY A N 1
ATOM 6417 C CA . GLY A 1 889 ? 28.088 -10.489 -38.973 1.00 86.56 889 GLY A CA 1
ATOM 6418 C C . GLY A 1 889 ? 27.392 -11.695 -38.347 1.00 86.56 889 GLY A C 1
ATOM 6419 O O . GLY A 1 889 ? 26.277 -11.603 -37.841 1.00 86.56 889 GLY A O 1
ATOM 6420 N N . VAL A 1 890 ? 28.103 -12.825 -38.332 1.00 86.31 890 VAL A N 1
ATOM 6421 C CA . VAL A 1 890 ? 27.734 -13.999 -37.531 1.00 86.31 890 VAL A CA 1
ATOM 6422 C C . VAL A 1 890 ? 28.241 -13.801 -36.101 1.00 86.31 890 VAL A C 1
ATOM 6424 O O . VAL A 1 890 ? 29.399 -13.427 -35.884 1.00 86.31 890 VAL A O 1
ATOM 6427 N N . MET A 1 891 ? 27.379 -14.057 -35.125 1.00 84.12 891 MET A N 1
ATOM 6428 C CA . MET A 1 891 ? 27.630 -13.913 -33.696 1.00 84.12 891 MET A CA 1
ATOM 6429 C C . MET A 1 891 ? 27.687 -15.309 -33.072 1.00 84.12 891 MET A C 1
ATOM 6431 O O . MET A 1 891 ? 26.673 -15.969 -32.889 1.00 84.12 891 MET A O 1
ATOM 6435 N N . GLN A 1 892 ? 28.903 -15.788 -32.813 1.00 76.44 892 GLN A N 1
ATOM 6436 C CA . GLN A 1 892 ? 29.136 -17.055 -32.114 1.00 76.44 892 GLN A CA 1
ATOM 6437 C C . GLN A 1 892 ? 29.056 -16.842 -30.598 1.00 76.44 892 GLN A C 1
ATOM 6439 O O . GLN A 1 892 ? 29.487 -15.791 -30.121 1.00 76.44 892 GLN A O 1
ATOM 6444 N N . GLY A 1 893 ? 28.565 -17.849 -29.868 1.00 69.81 893 GLY A N 1
ATOM 6445 C CA . GLY A 1 893 ? 28.454 -17.833 -28.400 1.00 69.81 893 GLY A CA 1
ATOM 6446 C C . GLY A 1 893 ? 27.045 -17.573 -27.851 1.00 69.81 893 GLY A C 1
ATOM 6447 O O . GLY A 1 893 ? 26.840 -17.691 -26.649 1.00 69.81 893 GLY A O 1
ATOM 6448 N N . ASN A 1 894 ? 26.065 -17.307 -28.721 1.00 69.25 894 ASN A N 1
ATOM 6449 C CA . ASN A 1 894 ? 24.737 -16.807 -28.342 1.00 69.25 894 ASN A CA 1
ATOM 6450 C C . ASN A 1 894 ? 23.617 -17.871 -28.404 1.00 69.25 894 ASN A C 1
ATOM 6452 O O . ASN A 1 894 ? 22.449 -17.532 -28.555 1.00 69.25 894 ASN A O 1
ATOM 6456 N N . GLY A 1 895 ? 23.959 -19.160 -28.309 1.00 73.62 895 GLY A N 1
ATOM 6457 C CA . GLY A 1 895 ? 22.994 -20.260 -28.440 1.00 73.62 895 GLY A CA 1
ATOM 6458 C C . GLY A 1 895 ? 22.712 -20.648 -29.896 1.00 73.62 895 GLY A C 1
ATOM 6459 O O . GLY A 1 895 ? 23.623 -20.641 -30.726 1.00 73.62 895 GLY A O 1
ATOM 6460 N N . GLU A 1 896 ? 21.465 -21.028 -30.195 1.00 81.62 896 GLU A N 1
ATOM 6461 C CA . GLU A 1 896 ? 21.051 -21.493 -31.530 1.00 81.62 896 GLU A CA 1
ATOM 6462 C C . GLU A 1 896 ? 20.966 -20.371 -32.572 1.00 81.62 896 GLU A C 1
ATOM 6464 O O . GLU A 1 896 ? 21.084 -20.632 -33.769 1.00 81.62 896 GLU A O 1
ATOM 6469 N N . ILE A 1 897 ? 20.767 -19.126 -32.127 1.00 89.38 897 ILE A N 1
ATOM 6470 C CA . ILE A 1 897 ? 20.644 -17.962 -33.004 1.00 89.38 897 ILE A CA 1
ATOM 6471 C C . ILE A 1 897 ? 22.029 -17.367 -33.237 1.00 89.38 897 ILE A C 1
ATOM 6473 O O . ILE A 1 897 ? 22.708 -16.929 -32.307 1.00 89.38 897 ILE A O 1
ATOM 6477 N N . SER A 1 898 ? 22.440 -17.317 -34.502 1.00 89.12 898 SER A N 1
ATOM 6478 C CA . SER A 1 898 ? 23.790 -16.884 -34.879 1.00 89.12 898 SER A CA 1
ATOM 6479 C C . SER A 1 898 ? 23.827 -15.562 -35.645 1.00 89.12 898 SER A C 1
ATOM 6481 O O . SER A 1 898 ? 24.905 -15.016 -35.888 1.00 89.12 898 SER A O 1
ATOM 6483 N N . SER A 1 899 ? 22.676 -15.013 -36.045 1.00 92.00 899 SER A N 1
ATOM 6484 C CA . SER A 1 899 ? 22.618 -13.778 -36.832 1.00 92.00 899 SER A CA 1
ATOM 6485 C C . SER A 1 899 ? 21.303 -13.014 -36.671 1.00 92.00 899 SER A C 1
ATOM 6487 O O . SER A 1 899 ? 20.245 -13.594 -36.444 1.00 92.00 899 SER A O 1
ATOM 6489 N N . LEU A 1 900 ? 21.344 -11.694 -36.894 1.00 93.06 900 LEU A N 1
ATOM 6490 C CA . LEU A 1 900 ? 20.146 -10.839 -36.897 1.00 93.06 900 LEU A CA 1
ATOM 6491 C C . LEU A 1 900 ? 19.121 -11.265 -37.966 1.00 93.06 900 LEU A C 1
ATOM 6493 O O . LEU A 1 900 ? 17.913 -11.154 -37.769 1.00 93.06 900 LEU A O 1
ATOM 6497 N N . ALA A 1 901 ? 19.590 -11.839 -39.077 1.00 91.94 901 ALA A N 1
ATOM 6498 C CA . ALA A 1 901 ? 18.729 -12.326 -40.151 1.00 91.94 901 ALA A CA 1
ATOM 6499 C C . ALA A 1 901 ? 17.879 -13.544 -39.742 1.00 91.94 901 ALA A C 1
ATOM 6501 O O . ALA A 1 901 ? 16.826 -13.791 -40.348 1.00 91.94 901 ALA A O 1
ATOM 6502 N N . GLU A 1 902 ? 18.319 -14.319 -38.748 1.00 91.44 902 GLU A N 1
ATOM 6503 C CA . GLU A 1 902 ? 17.562 -15.444 -38.189 1.00 91.44 902 GLU A CA 1
ATOM 6504 C C . GLU A 1 902 ? 16.371 -14.966 -37.358 1.00 91.44 902 GLU A C 1
ATOM 6506 O O . GLU A 1 902 ? 15.306 -15.556 -37.494 1.00 91.44 902 GLU A O 1
ATOM 6511 N N . VAL A 1 903 ? 16.498 -13.834 -36.656 1.00 92.19 903 VAL A N 1
ATOM 6512 C CA . VAL A 1 903 ? 15.402 -13.171 -35.915 1.00 92.19 903 VAL A CA 1
ATOM 6513 C C . VAL A 1 903 ? 14.592 -12.177 -36.762 1.00 92.19 903 VAL A C 1
ATOM 6515 O O . VAL A 1 903 ? 13.755 -11.455 -36.242 1.00 92.19 903 VAL A O 1
ATOM 6518 N N . GLY A 1 904 ? 14.821 -12.126 -38.079 1.00 92.94 904 GLY A N 1
ATOM 6519 C CA . GLY A 1 904 ? 14.026 -11.304 -39.003 1.00 92.94 904 GLY A CA 1
ATOM 6520 C C . GLY A 1 904 ? 14.545 -9.885 -39.246 1.00 92.94 904 GLY A C 1
ATOM 6521 O O . GLY A 1 904 ? 13.899 -9.130 -39.962 1.00 92.94 904 GLY A O 1
ATOM 6522 N N . ILE A 1 905 ? 15.725 -9.523 -38.742 1.00 95.81 905 ILE A N 1
ATOM 6523 C CA . ILE A 1 905 ? 16.337 -8.203 -38.956 1.00 95.81 905 ILE A CA 1
ATOM 6524 C C . ILE A 1 905 ? 17.395 -8.313 -40.058 1.00 95.81 905 ILE A C 1
ATOM 6526 O O . ILE A 1 905 ? 18.352 -9.083 -39.945 1.00 95.81 905 ILE A O 1
ATOM 6530 N N . ARG A 1 906 ? 17.246 -7.564 -41.155 1.00 93.25 906 ARG A N 1
ATOM 6531 C CA . ARG A 1 906 ? 18.130 -7.687 -42.329 1.00 93.25 906 ARG A CA 1
ATOM 6532 C C . ARG A 1 906 ? 18.584 -6.344 -42.867 1.00 93.25 906 ARG A C 1
ATOM 6534 O O . ARG A 1 906 ? 17.871 -5.354 -42.783 1.00 93.25 906 ARG A O 1
ATOM 6541 N N . LEU A 1 907 ? 19.771 -6.345 -43.468 1.00 93.44 907 LEU A N 1
ATOM 6542 C CA . LEU A 1 907 ? 20.286 -5.219 -44.236 1.00 93.44 907 LEU A CA 1
ATOM 6543 C C . LEU A 1 907 ? 19.822 -5.342 -45.693 1.00 93.44 907 LEU A C 1
ATOM 6545 O O . LEU A 1 907 ? 20.014 -6.394 -46.304 1.00 93.44 907 LEU A O 1
ATOM 6549 N N . ASN A 1 908 ? 19.247 -4.283 -46.253 1.00 91.31 908 ASN A N 1
ATOM 6550 C CA . ASN A 1 908 ? 18.895 -4.230 -47.671 1.00 91.31 908 ASN A CA 1
ATOM 6551 C C . ASN A 1 908 ? 20.075 -3.751 -48.542 1.00 91.31 908 ASN A C 1
ATOM 6553 O O . ASN A 1 908 ? 21.126 -3.347 -48.037 1.00 91.31 908 ASN A O 1
ATOM 6557 N N . ASP A 1 909 ? 19.881 -3.732 -49.865 1.00 87.88 909 ASP A N 1
ATOM 6558 C CA . ASP A 1 909 ? 20.908 -3.351 -50.851 1.00 87.88 909 ASP A CA 1
ATOM 6559 C C . ASP A 1 909 ? 21.448 -1.917 -50.674 1.00 87.88 909 ASP A C 1
ATOM 6561 O O . ASP A 1 909 ? 22.519 -1.581 -51.182 1.00 87.88 909 ASP A O 1
ATOM 6565 N N . THR A 1 910 ? 20.722 -1.059 -49.950 1.00 85.88 910 THR A N 1
ATOM 6566 C CA . THR A 1 910 ? 21.117 0.332 -49.666 1.00 85.88 910 THR A CA 1
ATOM 6567 C C . THR A 1 910 ? 21.874 0.491 -48.343 1.00 85.88 910 THR A C 1
ATOM 6569 O O . THR A 1 910 ? 22.353 1.584 -48.025 1.00 85.88 910 THR A O 1
ATOM 6572 N N . GLY A 1 911 ? 22.030 -0.591 -47.574 1.00 88.94 911 GLY A N 1
ATOM 6573 C CA . GLY A 1 911 ? 22.638 -0.550 -46.247 1.00 88.94 911 GLY A CA 1
ATOM 6574 C C . GLY A 1 911 ? 21.684 -0.064 -45.152 1.00 88.94 911 GLY A C 1
ATOM 6575 O O . GLY A 1 911 ? 22.153 0.432 -44.134 1.00 88.94 911 GLY A O 1
ATOM 6576 N N . ARG A 1 912 ? 20.364 -0.160 -45.360 1.00 94.75 912 ARG A N 1
ATOM 6577 C CA . ARG A 1 912 ? 19.335 0.138 -44.346 1.00 94.75 912 ARG A CA 1
ATOM 6578 C C . ARG A 1 912 ? 18.847 -1.151 -43.697 1.00 94.75 912 ARG A C 1
ATOM 6580 O O . ARG A 1 912 ? 18.864 -2.197 -44.344 1.00 94.75 912 ARG A O 1
ATOM 6587 N N . LEU A 1 913 ? 18.409 -1.070 -42.444 1.00 96.44 913 LEU A N 1
ATOM 6588 C CA . LEU A 1 913 ? 17.780 -2.192 -41.751 1.00 96.44 913 LEU A CA 1
ATOM 6589 C C . LEU A 1 913 ? 16.280 -2.261 -42.057 1.00 96.44 913 LEU A C 1
ATOM 6591 O O . LEU A 1 913 ? 15.595 -1.236 -42.070 1.00 96.44 913 LEU A O 1
ATOM 6595 N N . GLU A 1 914 ? 15.792 -3.481 -42.247 1.00 95.62 914 GLU A N 1
ATOM 6596 C CA . GLU A 1 914 ? 14.386 -3.857 -42.400 1.00 95.62 914 GLU A CA 1
ATOM 6597 C C . GLU A 1 914 ? 14.050 -4.973 -41.399 1.00 95.62 914 GLU A C 1
ATOM 6599 O O . GLU A 1 914 ? 14.897 -5.826 -41.111 1.00 95.62 914 GLU A O 1
ATOM 6604 N N . VAL A 1 915 ? 12.823 -4.957 -40.867 1.00 96.56 915 VAL A N 1
ATOM 6605 C CA . VAL A 1 915 ? 12.317 -5.947 -39.903 1.00 96.56 915 VAL A CA 1
ATOM 6606 C C . VAL A 1 915 ? 11.203 -6.761 -40.548 1.00 96.56 915 VAL A C 1
ATOM 6608 O O . VAL A 1 915 ? 10.248 -6.208 -41.089 1.00 96.56 915 VAL A O 1
ATOM 6611 N N . ASP A 1 916 ? 11.325 -8.080 -40.469 1.00 95.88 916 ASP A N 1
ATOM 6612 C CA . ASP A 1 916 ? 10.253 -9.035 -40.728 1.00 95.88 916 ASP A CA 1
ATOM 6613 C C . ASP A 1 916 ? 9.562 -9.360 -39.396 1.00 95.88 916 ASP A C 1
ATOM 6615 O O . ASP A 1 916 ? 9.979 -10.259 -38.664 1.00 95.88 916 ASP A O 1
ATOM 6619 N N . GLU A 1 917 ? 8.533 -8.578 -39.054 1.00 93.50 917 GLU A N 1
ATOM 6620 C CA . GLU A 1 917 ? 7.813 -8.702 -37.777 1.00 93.50 917 GLU A CA 1
ATOM 6621 C C . GLU A 1 917 ? 7.147 -10.072 -37.616 1.00 93.50 917 GLU A C 1
ATOM 6623 O O . GLU A 1 917 ? 7.068 -10.587 -36.506 1.00 93.50 917 GLU A O 1
ATOM 6628 N N . THR A 1 918 ? 6.721 -10.699 -38.720 1.00 91.25 918 THR A N 1
ATOM 6629 C CA . THR A 1 918 ? 6.122 -12.041 -38.680 1.00 91.25 918 THR A CA 1
ATOM 6630 C C . THR A 1 918 ? 7.155 -13.075 -38.253 1.00 91.25 918 THR A C 1
ATOM 6632 O O . THR A 1 918 ? 6.887 -13.885 -37.369 1.00 91.25 918 THR A O 1
ATOM 6635 N N . LYS A 1 919 ? 8.360 -13.016 -38.830 1.00 93.12 919 LYS A N 1
ATOM 6636 C CA . LYS A 1 919 ? 9.448 -13.925 -38.464 1.00 93.12 919 LYS A CA 1
ATOM 6637 C C . LYS A 1 919 ? 9.963 -13.682 -37.041 1.00 93.12 919 LYS A C 1
ATOM 6639 O O . LYS A 1 919 ? 10.305 -14.637 -36.346 1.00 93.12 919 LYS A O 1
ATOM 6644 N N . LEU A 1 920 ? 10.028 -12.420 -36.613 1.00 92.56 920 LEU A N 1
ATOM 6645 C CA . LEU A 1 920 ? 10.420 -12.067 -35.248 1.00 92.56 920 LEU A CA 1
ATOM 6646 C C . LEU A 1 920 ? 9.400 -12.592 -34.226 1.00 92.56 920 LEU A C 1
ATOM 6648 O O . LEU A 1 920 ? 9.799 -13.229 -33.254 1.00 92.56 920 LEU A O 1
ATOM 6652 N N . ALA A 1 921 ? 8.103 -12.396 -34.483 1.00 89.06 921 ALA A N 1
ATOM 6653 C CA . ALA A 1 921 ? 7.028 -12.922 -33.645 1.00 89.06 921 ALA A CA 1
ATOM 6654 C C . ALA A 1 921 ? 7.043 -14.459 -33.583 1.00 89.06 921 ALA A C 1
ATOM 6656 O O . ALA A 1 921 ? 6.951 -15.028 -32.498 1.00 89.06 921 ALA A O 1
ATOM 6657 N N . GLU A 1 922 ? 7.233 -15.139 -34.722 1.00 89.56 922 GLU A N 1
ATOM 6658 C CA . GLU A 1 922 ? 7.348 -16.603 -34.775 1.00 89.56 922 GLU A CA 1
ATOM 6659 C C . GLU A 1 922 ? 8.515 -17.103 -33.911 1.00 89.56 922 GLU A C 1
ATOM 6661 O O . GLU A 1 922 ? 8.341 -18.025 -33.108 1.00 89.56 922 GLU A O 1
ATOM 6666 N N . ARG A 1 923 ? 9.693 -16.471 -34.012 1.00 90.19 923 ARG A N 1
ATOM 6667 C CA . ARG A 1 923 ? 10.863 -16.890 -33.229 1.00 90.19 923 ARG A CA 1
ATOM 6668 C C . ARG A 1 923 ? 10.674 -16.643 -31.733 1.00 90.19 923 ARG A C 1
ATOM 6670 O O . ARG A 1 923 ? 10.993 -17.543 -30.965 1.00 90.19 923 ARG A O 1
ATOM 6677 N N . LEU A 1 924 ? 10.115 -15.492 -31.347 1.00 88.88 924 LEU A N 1
ATOM 6678 C CA . LEU A 1 924 ? 9.777 -15.181 -29.952 1.00 88.88 924 LEU A CA 1
ATOM 6679 C C . LEU A 1 924 ? 8.773 -16.184 -29.372 1.00 88.88 924 LEU A C 1
ATOM 6681 O O . LEU A 1 924 ? 8.966 -16.639 -28.259 1.00 88.88 924 LEU A O 1
ATOM 6685 N N . SER A 1 925 ? 7.764 -16.595 -30.146 1.00 84.69 925 SER A N 1
ATOM 6686 C CA . SER A 1 925 ? 6.770 -17.579 -29.687 1.00 84.69 925 SER A CA 1
ATOM 6687 C C . SER A 1 925 ? 7.297 -19.014 -29.582 1.00 84.69 925 SER A C 1
ATOM 6689 O O . SER A 1 925 ? 6.729 -19.830 -28.863 1.00 84.69 925 SER A O 1
ATOM 6691 N N . THR A 1 926 ? 8.347 -19.351 -30.336 1.00 86.38 926 THR A N 1
ATOM 6692 C CA . THR A 1 926 ? 8.900 -20.714 -30.358 1.00 86.38 926 THR A CA 1
ATOM 6693 C C . THR A 1 926 ? 9.968 -20.905 -29.282 1.00 86.38 926 THR A C 1
ATOM 6695 O O . THR A 1 926 ? 10.135 -22.015 -28.789 1.00 86.38 926 THR A O 1
ATOM 6698 N N . ASP A 1 927 ? 10.736 -19.853 -28.985 1.00 85.69 927 ASP A N 1
ATOM 6699 C CA . ASP A 1 927 ? 11.961 -19.926 -28.182 1.00 85.69 927 ASP A CA 1
ATOM 6700 C C . ASP A 1 927 ? 12.396 -18.511 -27.756 1.00 85.69 927 ASP A C 1
ATOM 6702 O O . ASP A 1 927 ? 13.346 -17.923 -28.293 1.00 85.69 927 ASP A O 1
ATOM 6706 N N . SER A 1 928 ? 11.626 -17.920 -26.844 1.00 86.19 928 SER A N 1
ATOM 6707 C CA . SER A 1 928 ? 11.867 -16.577 -26.310 1.00 86.19 928 SER A CA 1
ATOM 6708 C C . SER A 1 928 ? 13.227 -16.482 -25.609 1.00 86.19 928 SER A C 1
ATOM 6710 O O . SER A 1 928 ? 13.943 -15.502 -25.819 1.00 86.19 928 SER A O 1
ATOM 6712 N N . GLU A 1 929 ? 13.639 -17.535 -24.895 1.00 86.88 929 GLU A N 1
ATOM 6713 C CA . GLU A 1 929 ? 14.922 -17.620 -24.187 1.00 86.88 929 GLU A CA 1
ATOM 6714 C C . GLU A 1 929 ? 16.126 -17.523 -25.141 1.00 86.88 929 GLU A C 1
ATOM 6716 O O . GLU A 1 929 ? 17.073 -16.771 -24.884 1.00 86.88 929 GLU A O 1
ATOM 6721 N N . ALA A 1 930 ? 16.107 -18.215 -26.290 1.00 89.12 930 ALA A N 1
ATOM 6722 C CA . ALA A 1 930 ? 17.191 -18.079 -27.263 1.00 89.12 930 ALA A CA 1
ATOM 6723 C C . ALA A 1 930 ? 17.256 -16.670 -27.869 1.00 89.12 930 ALA A C 1
ATOM 6725 O O . ALA A 1 930 ? 18.353 -16.182 -28.161 1.00 89.12 930 ALA A O 1
ATOM 6726 N N . VAL A 1 931 ? 16.108 -16.009 -28.068 1.00 91.69 931 VAL A N 1
ATOM 6727 C CA . VAL A 1 931 ? 16.073 -14.620 -28.551 1.00 91.69 931 VAL A CA 1
ATOM 6728 C C . VAL A 1 931 ? 16.602 -13.670 -27.482 1.00 91.69 931 VAL A C 1
ATOM 6730 O O . VAL A 1 931 ? 17.453 -12.840 -27.803 1.00 91.69 931 VAL A O 1
ATOM 6733 N N . GLU A 1 932 ? 16.171 -13.816 -26.230 1.00 91.88 932 GLU A N 1
ATOM 6734 C CA . GLU A 1 932 ? 16.685 -13.052 -25.092 1.00 91.88 932 GLU A CA 1
ATOM 6735 C C . GLU A 1 932 ? 18.206 -13.173 -25.023 1.00 91.88 932 GLU A C 1
ATOM 6737 O O . GLU A 1 932 ? 18.914 -12.181 -25.201 1.00 91.88 932 GLU A O 1
ATOM 6742 N N . LYS A 1 933 ? 18.722 -14.398 -24.894 1.00 90.62 933 LYS A N 1
ATOM 6743 C CA . LYS A 1 933 ? 20.161 -14.668 -24.798 1.00 90.62 933 LYS A CA 1
ATOM 6744 C C . LYS A 1 933 ? 20.941 -14.101 -25.981 1.00 90.62 933 LYS A C 1
ATOM 6746 O O . LYS A 1 933 ? 22.070 -13.633 -25.815 1.00 90.62 933 LYS A O 1
ATOM 6751 N N . PHE A 1 934 ? 20.357 -14.112 -27.179 1.00 93.12 934 PHE A N 1
ATOM 6752 C CA . PHE A 1 934 ? 20.977 -13.528 -28.364 1.00 93.12 934 PHE A CA 1
ATOM 6753 C C . PHE A 1 934 ? 21.185 -12.012 -28.250 1.00 93.12 934 PHE A C 1
ATOM 6755 O O . PHE A 1 934 ? 22.210 -11.499 -28.720 1.00 93.12 934 PHE A O 1
ATOM 6762 N N . PHE A 1 935 ? 20.267 -11.292 -27.606 1.00 93.81 935 PHE A N 1
ATOM 6763 C CA . PHE A 1 935 ? 20.390 -9.851 -27.389 1.00 93.81 935 PHE A CA 1
ATOM 6764 C C . PHE A 1 935 ? 21.147 -9.488 -26.102 1.00 93.81 935 PHE A C 1
ATOM 6766 O O . PHE A 1 935 ? 21.971 -8.569 -26.161 1.00 93.81 935 PHE A O 1
ATOM 6773 N N . THR A 1 936 ? 20.919 -10.204 -24.995 1.00 92.88 936 THR A N 1
ATOM 6774 C CA . THR A 1 936 ? 21.300 -9.798 -23.626 1.00 92.88 936 THR A CA 1
ATOM 6775 C C . THR A 1 936 ? 22.639 -10.342 -23.129 1.00 92.88 936 THR A C 1
ATOM 6777 O O . THR A 1 936 ? 23.171 -9.808 -22.161 1.00 92.88 936 THR A O 1
ATOM 6780 N N . ASN A 1 937 ? 23.223 -11.363 -23.773 1.00 91.12 937 ASN A N 1
ATOM 6781 C CA . ASN A 1 937 ? 24.469 -11.977 -23.298 1.00 91.12 937 ASN A CA 1
ATOM 6782 C C . ASN A 1 937 ? 25.597 -10.940 -23.096 1.00 91.12 937 ASN A C 1
ATOM 6784 O O . ASN A 1 937 ? 25.933 -10.197 -24.024 1.00 91.12 937 ASN A O 1
ATOM 6788 N N . GLU A 1 938 ? 26.187 -10.949 -21.895 1.00 83.50 938 GLU A N 1
ATOM 6789 C CA . GLU A 1 938 ? 27.015 -9.881 -21.308 1.00 83.50 938 GLU A CA 1
ATOM 6790 C C . GLU A 1 938 ? 28.215 -9.451 -22.174 1.00 83.50 938 GLU A C 1
ATOM 6792 O O . GLU A 1 938 ? 28.549 -8.269 -22.224 1.00 83.50 938 GLU A O 1
ATOM 6797 N N . ASP A 1 939 ? 28.791 -10.368 -22.960 1.00 83.81 939 ASP A N 1
ATOM 6798 C CA . ASP A 1 939 ? 29.949 -10.082 -23.827 1.00 83.81 939 ASP A CA 1
ATOM 6799 C C . ASP A 1 939 ? 29.681 -10.290 -25.318 1.00 83.81 939 ASP A C 1
ATOM 6801 O O . ASP A 1 939 ? 30.305 -9.679 -26.198 1.00 83.81 939 ASP A O 1
ATOM 6805 N N . THR A 1 940 ? 28.791 -11.228 -25.627 1.00 87.25 940 THR A N 1
ATOM 6806 C CA . THR A 1 940 ? 28.636 -11.750 -26.988 1.00 87.25 940 THR A CA 1
ATOM 6807 C C . THR A 1 940 ? 27.301 -11.388 -27.620 1.00 87.25 940 THR A C 1
ATOM 6809 O O . THR A 1 940 ? 27.195 -11.457 -28.852 1.00 87.25 940 THR A O 1
ATOM 6812 N N . GLY A 1 941 ? 26.349 -10.897 -26.823 1.00 91.00 941 GLY A N 1
ATOM 6813 C CA . GLY A 1 941 ? 25.031 -10.451 -27.253 1.00 91.00 941 GLY A CA 1
ATOM 6814 C C . GLY A 1 941 ? 25.070 -9.233 -28.176 1.00 91.00 941 GLY A C 1
ATOM 6815 O O . GLY A 1 941 ? 26.054 -8.485 -28.249 1.00 91.00 941 GLY A O 1
ATOM 6816 N N . VAL A 1 942 ? 23.977 -9.028 -28.913 1.00 92.88 942 VAL A N 1
ATOM 6817 C CA . VAL A 1 942 ? 23.835 -7.884 -29.829 1.00 92.88 942 VAL A CA 1
ATOM 6818 C C . VAL A 1 942 ? 23.994 -6.557 -29.082 1.00 92.88 942 VAL A C 1
ATOM 6820 O O . VAL A 1 942 ? 24.700 -5.675 -29.579 1.00 92.88 942 VAL A O 1
ATOM 6823 N N . ALA A 1 943 ? 23.385 -6.422 -27.898 1.00 94.31 943 ALA A N 1
ATOM 6824 C CA . ALA A 1 943 ? 23.431 -5.196 -27.103 1.00 94.31 943 ALA A CA 1
ATOM 6825 C C . ALA A 1 943 ? 24.860 -4.873 -26.643 1.00 94.31 943 ALA A C 1
ATOM 6827 O O . ALA A 1 943 ? 25.367 -3.788 -26.926 1.00 94.31 943 ALA A O 1
ATOM 6828 N N . ALA A 1 944 ? 25.563 -5.848 -26.058 1.00 93.06 944 ALA A N 1
ATOM 6829 C CA . ALA A 1 944 ? 26.952 -5.695 -25.621 1.00 93.06 944 ALA A CA 1
ATOM 6830 C C . ALA A 1 944 ? 27.887 -5.283 -26.775 1.00 93.06 944 ALA A C 1
ATOM 6832 O O . ALA A 1 944 ? 28.707 -4.366 -26.651 1.00 93.06 944 ALA A O 1
ATOM 6833 N N . ARG A 1 945 ? 27.732 -5.903 -27.954 1.00 92.69 945 ARG A N 1
ATOM 6834 C CA . ARG A 1 945 ? 28.528 -5.565 -29.148 1.00 92.69 945 ARG A CA 1
ATOM 6835 C C . ARG A 1 945 ? 28.206 -4.175 -29.691 1.00 92.69 945 ARG A C 1
ATOM 6837 O O . ARG A 1 945 ? 29.124 -3.466 -30.113 1.00 92.69 945 ARG A O 1
ATOM 6844 N N . LEU A 1 946 ? 26.927 -3.795 -29.703 1.00 94.88 946 LEU A N 1
ATOM 6845 C CA . LEU A 1 946 ? 26.480 -2.456 -30.092 1.00 94.88 946 LEU A CA 1
ATOM 6846 C C . LEU A 1 946 ? 27.074 -1.399 -29.170 1.00 94.88 946 LEU A C 1
ATOM 6848 O O . LEU A 1 946 ? 27.649 -0.426 -29.661 1.00 94.88 946 LEU A O 1
ATOM 6852 N N . ASN A 1 947 ? 26.999 -1.639 -27.864 1.00 94.44 947 ASN A N 1
ATOM 6853 C CA . ASN A 1 947 ? 27.547 -0.767 -26.841 1.00 94.44 947 ASN A CA 1
ATOM 6854 C C . ASN A 1 947 ? 29.072 -0.630 -26.990 1.00 94.44 947 ASN A C 1
ATOM 6856 O O . ASN A 1 947 ? 29.593 0.475 -27.111 1.00 94.44 947 ASN A O 1
ATOM 6860 N N . SER A 1 948 ? 29.799 -1.744 -27.145 1.00 94.06 948 SER A N 1
ATOM 6861 C CA . SER A 1 948 ? 31.256 -1.728 -27.362 1.00 94.06 948 SER A CA 1
ATOM 6862 C C . SER A 1 948 ? 31.669 -0.950 -28.618 1.00 94.06 948 SER A C 1
ATOM 6864 O O . SER A 1 948 ? 32.677 -0.232 -28.624 1.00 94.06 948 SER A O 1
ATOM 6866 N N . LEU A 1 949 ? 30.905 -1.076 -29.709 1.00 95.62 949 LEU A N 1
ATOM 6867 C CA . LEU A 1 949 ? 31.151 -0.307 -30.927 1.00 95.62 949 LEU A CA 1
ATOM 6868 C C . LEU A 1 949 ? 30.857 1.182 -30.710 1.00 95.62 949 LEU A C 1
ATOM 6870 O O . LEU A 1 949 ? 31.676 2.017 -31.105 1.00 95.62 949 LEU A O 1
ATOM 6874 N N . ALA A 1 950 ? 29.724 1.508 -30.090 1.00 95.50 950 ALA A N 1
ATOM 6875 C CA . ALA A 1 950 ? 29.337 2.878 -29.790 1.00 95.50 950 ALA A CA 1
ATOM 6876 C C . ALA A 1 950 ? 30.364 3.562 -28.883 1.00 95.50 950 ALA A C 1
ATOM 6878 O O . ALA A 1 950 ? 30.817 4.649 -29.223 1.00 95.50 950 ALA A O 1
ATOM 6879 N N . GLU A 1 951 ? 30.852 2.896 -27.838 1.00 94.81 951 GLU A N 1
ATOM 6880 C CA . GLU A 1 951 ? 31.842 3.456 -26.914 1.00 94.81 951 GLU A CA 1
ATOM 6881 C C . GLU A 1 951 ? 33.177 3.757 -27.617 1.00 94.81 951 GLU A C 1
ATOM 6883 O O . GLU A 1 951 ? 33.780 4.818 -27.446 1.00 94.81 951 GLU A O 1
ATOM 6888 N N . ARG A 1 952 ? 33.614 2.887 -28.539 1.00 95.44 952 ARG A N 1
ATOM 6889 C CA . ARG A 1 952 ? 34.808 3.147 -29.370 1.00 95.44 952 ARG A CA 1
ATOM 6890 C C . ARG A 1 952 ? 34.621 4.332 -30.322 1.00 95.44 952 ARG A C 1
ATOM 6892 O O . ARG A 1 952 ? 35.590 5.021 -30.658 1.00 95.44 952 ARG A O 1
ATOM 6899 N N . LEU A 1 953 ? 33.403 4.552 -30.811 1.00 96.19 953 LEU A N 1
ATOM 6900 C CA . LEU A 1 953 ? 33.097 5.607 -31.777 1.00 96.19 953 LEU A CA 1
ATOM 6901 C C . LEU A 1 953 ? 32.789 6.949 -31.097 1.00 96.19 953 LEU A C 1
ATOM 6903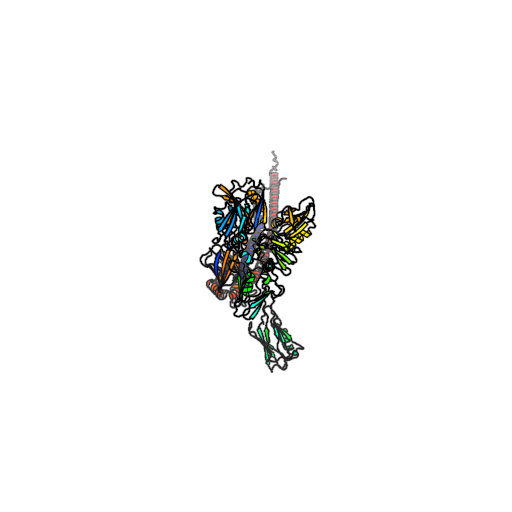 O O . LEU A 1 953 ? 33.301 7.971 -31.544 1.00 96.19 953 LEU A O 1
ATOM 6907 N N . ALA A 1 954 ? 31.993 6.952 -30.034 1.00 94.88 954 ALA A N 1
ATOM 6908 C CA . ALA A 1 954 ? 31.352 8.115 -29.422 1.00 94.88 954 ALA A CA 1
ATOM 6909 C C . ALA A 1 954 ? 31.504 8.191 -27.890 1.00 94.88 954 ALA A C 1
ATOM 6911 O O . ALA A 1 954 ? 30.991 9.140 -27.302 1.00 94.88 954 ALA A O 1
ATOM 6912 N N . GLY A 1 955 ? 32.219 7.252 -27.262 1.00 92.38 955 GLY A N 1
ATOM 6913 C CA . GLY A 1 955 ? 32.410 7.201 -25.812 1.00 92.38 955 GLY A CA 1
ATOM 6914 C C . GLY A 1 955 ? 33.067 8.446 -25.216 1.00 92.38 955 GLY A C 1
ATOM 6915 O O . GLY A 1 955 ? 33.866 9.130 -25.874 1.00 92.38 955 GLY A O 1
ATOM 6916 N N . VAL A 1 956 ? 32.739 8.726 -23.954 1.00 87.00 956 VAL A N 1
ATOM 6917 C CA . VAL A 1 956 ? 33.122 9.969 -23.257 1.00 87.00 956 VAL A CA 1
ATOM 6918 C C . VAL A 1 956 ? 34.614 10.048 -22.942 1.00 87.00 956 VAL A C 1
ATOM 6920 O O . VAL A 1 956 ? 35.180 11.140 -22.953 1.00 87.00 956 VAL A O 1
ATOM 6923 N N . ASP A 1 957 ? 35.265 8.903 -22.732 1.00 80.38 957 ASP A N 1
ATOM 6924 C CA . ASP A 1 957 ? 36.669 8.872 -22.324 1.00 80.38 957 ASP A CA 1
ATOM 6925 C C . ASP A 1 957 ? 37.626 9.018 -23.512 1.00 80.38 957 ASP A C 1
ATOM 6927 O O . ASP A 1 957 ? 38.577 9.796 -23.453 1.00 80.38 957 ASP A O 1
ATOM 6931 N N . ASN A 1 958 ? 37.404 8.268 -24.600 1.00 77.62 958 ASN A N 1
ATOM 6932 C CA . ASN A 1 958 ? 38.317 8.220 -25.753 1.00 77.62 958 ASN A CA 1
ATOM 6933 C C . ASN A 1 958 ? 37.623 7.896 -27.096 1.00 77.62 958 ASN A C 1
ATOM 6935 O O . ASN A 1 958 ? 38.240 7.309 -27.991 1.00 77.62 958 ASN A O 1
ATOM 6939 N N . GLY A 1 959 ? 36.355 8.279 -27.276 1.00 91.94 959 GLY A N 1
ATOM 6940 C CA . GLY A 1 959 ? 35.628 8.051 -28.527 1.00 91.94 959 GLY A CA 1
ATOM 6941 C C . GLY A 1 959 ? 36.293 8.719 -29.742 1.00 91.94 959 GLY A C 1
ATOM 6942 O O . GLY A 1 959 ? 36.724 9.878 -29.702 1.00 91.94 959 GLY A O 1
ATOM 6943 N N . MET A 1 960 ? 36.363 8.010 -30.871 1.00 95.25 960 MET A N 1
ATOM 6944 C CA . MET A 1 960 ? 36.961 8.524 -32.116 1.00 95.25 960 MET A CA 1
ATOM 6945 C C . MET A 1 960 ? 36.313 9.836 -32.606 1.00 95.25 960 MET A C 1
ATOM 6947 O O . MET A 1 960 ? 37.004 10.753 -33.051 1.00 95.25 960 MET A O 1
ATOM 6951 N N . LEU A 1 961 ? 34.987 9.941 -32.547 1.00 95.00 961 LEU A N 1
ATOM 6952 C CA . LEU A 1 961 ? 34.248 11.124 -32.987 1.00 95.00 961 LEU A CA 1
ATOM 6953 C C . LEU A 1 961 ? 34.456 12.295 -32.025 1.00 95.00 961 LEU A C 1
ATOM 6955 O O . LEU A 1 961 ? 34.653 13.423 -32.478 1.00 95.00 961 LEU A O 1
ATOM 6959 N N . LEU A 1 962 ? 34.507 12.026 -30.718 1.00 92.50 962 LEU A N 1
ATOM 6960 C CA . LEU A 1 962 ? 34.781 13.041 -29.701 1.00 92.50 962 LEU A CA 1
ATOM 6961 C C . LEU A 1 962 ? 36.199 13.611 -29.853 1.00 92.50 962 LEU A C 1
ATOM 6963 O O . LEU A 1 962 ? 36.385 14.827 -29.906 1.00 92.50 962 LEU A O 1
ATOM 6967 N N . THR A 1 963 ? 37.200 12.742 -30.020 1.00 92.50 963 THR A N 1
ATOM 6968 C CA . THR A 1 963 ? 38.591 13.166 -30.261 1.00 92.50 963 THR A CA 1
ATOM 6969 C C . THR A 1 963 ? 38.727 13.981 -31.549 1.00 92.50 963 THR A C 1
ATOM 6971 O O . THR A 1 963 ? 39.434 14.995 -31.570 1.00 92.50 963 THR A O 1
ATOM 6974 N N . ARG A 1 964 ? 38.003 13.610 -32.615 1.00 94.06 964 ARG A N 1
ATOM 6975 C CA . ARG A 1 964 ? 37.946 14.397 -33.854 1.00 94.06 964 ARG A CA 1
ATOM 6976 C C . ARG A 1 964 ? 37.272 15.754 -33.650 1.00 94.06 964 ARG A C 1
ATOM 6978 O O . ARG A 1 964 ? 37.801 16.754 -34.138 1.00 94.06 964 ARG A O 1
ATOM 6985 N N . GLY A 1 965 ? 36.146 15.792 -32.941 1.00 92.69 965 GLY A N 1
ATOM 6986 C CA . GLY A 1 965 ? 35.437 17.022 -32.587 1.00 92.69 965 GLY A CA 1
ATOM 6987 C C . GLY A 1 965 ? 36.354 17.994 -31.848 1.00 92.69 965 GLY A C 1
ATOM 6988 O O . GLY A 1 965 ? 36.551 19.114 -32.310 1.00 92.69 965 GLY A O 1
ATOM 6989 N N . ASN A 1 966 ? 37.035 17.523 -30.801 1.00 92.12 966 ASN A N 1
ATOM 6990 C CA . ASN A 1 966 ? 37.995 18.318 -30.030 1.00 92.12 966 ASN A CA 1
ATOM 6991 C C . ASN A 1 966 ? 39.143 18.859 -30.900 1.00 92.12 966 ASN A C 1
ATOM 6993 O O . ASN A 1 966 ? 39.512 20.029 -30.797 1.00 92.12 966 ASN A O 1
ATOM 6997 N N . ALA A 1 967 ? 39.681 18.044 -31.816 1.00 93.50 967 ALA A N 1
ATOM 6998 C CA . ALA A 1 967 ? 40.728 18.488 -32.735 1.00 93.50 967 ALA A CA 1
ATOM 6999 C C . ALA A 1 967 ? 40.254 19.597 -33.696 1.00 93.50 967 ALA A C 1
ATOM 7001 O O . ALA A 1 967 ? 41.037 20.497 -34.031 1.00 93.50 967 ALA A O 1
ATOM 7002 N N . LEU A 1 968 ? 38.993 19.542 -34.145 1.00 94.44 968 LEU A N 1
ATOM 7003 C CA . LEU A 1 968 ? 38.367 20.602 -34.940 1.00 94.44 968 LEU A CA 1
ATOM 7004 C C . LEU A 1 968 ? 38.176 21.868 -34.098 1.00 94.44 968 LEU A C 1
ATOM 7006 O O . LEU A 1 968 ? 38.626 22.926 -34.541 1.00 94.44 968 LEU A O 1
ATOM 7010 N N . THR A 1 969 ? 37.651 21.753 -32.874 1.00 93.88 969 THR A N 1
ATOM 7011 C CA . THR A 1 969 ? 37.484 22.871 -31.925 1.00 93.88 969 THR A CA 1
ATOM 7012 C C . THR A 1 969 ? 38.797 23.624 -31.713 1.00 93.88 969 THR A C 1
ATOM 7014 O O . THR A 1 969 ? 38.894 24.813 -32.012 1.00 93.88 969 THR A O 1
ATOM 7017 N N . THR A 1 970 ? 39.873 22.919 -31.347 1.00 96.31 970 THR A N 1
ATOM 7018 C CA . THR A 1 970 ? 41.194 23.539 -31.137 1.00 96.31 970 THR A CA 1
ATOM 7019 C C . THR A 1 970 ? 41.765 24.165 -32.416 1.00 96.31 970 THR A C 1
ATOM 7021 O O . THR A 1 970 ? 42.615 25.061 -32.376 1.00 96.31 970 THR A O 1
ATOM 7024 N N . ARG A 1 971 ? 41.378 23.680 -33.601 1.00 95.94 971 ARG A N 1
ATOM 7025 C CA . ARG A 1 971 ? 41.784 24.300 -34.871 1.00 95.94 971 ARG A CA 1
ATOM 7026 C C . ARG A 1 971 ? 40.989 25.574 -35.146 1.00 95.94 971 ARG A C 1
ATOM 7028 O O . ARG A 1 971 ? 41.587 26.539 -35.625 1.00 95.94 971 ARG A O 1
ATOM 7035 N N . VAL A 1 972 ? 39.694 25.570 -34.840 1.00 95.25 972 VAL A N 1
ATOM 7036 C CA . VAL A 1 972 ? 38.802 26.723 -34.977 1.00 95.25 972 VAL A CA 1
ATOM 7037 C C . VAL A 1 972 ? 39.243 27.861 -34.063 1.00 95.25 972 VAL A C 1
ATOM 7039 O O . VAL A 1 972 ? 39.416 28.987 -34.531 1.00 95.25 972 VAL A O 1
ATOM 7042 N N . GLU A 1 973 ? 39.536 27.554 -32.800 1.00 95.81 973 GLU A N 1
ATOM 7043 C CA . GLU A 1 973 ? 40.035 28.516 -31.810 1.00 95.81 973 GLU A CA 1
ATOM 7044 C C . GLU A 1 973 ? 41.356 29.157 -32.255 1.00 95.81 973 GLU A C 1
ATOM 7046 O O . GLU A 1 973 ? 41.454 30.380 -32.349 1.00 95.81 973 GLU A O 1
ATOM 7051 N N . ARG A 1 974 ? 42.345 28.350 -32.664 1.00 96.50 974 ARG A N 1
ATOM 7052 C CA . ARG A 1 974 ? 43.630 28.870 -33.174 1.00 96.50 974 ARG A CA 1
ATOM 7053 C C . ARG A 1 974 ? 43.479 29.728 -34.429 1.00 96.50 974 ARG A C 1
ATOM 7055 O O . ARG A 1 974 ? 44.273 30.639 -34.663 1.00 96.50 974 ARG A O 1
ATOM 7062 N N . ASN A 1 975 ? 42.513 29.420 -35.292 1.00 96.62 975 ASN A N 1
ATOM 7063 C CA . ASN A 1 975 ? 42.230 30.257 -36.454 1.00 96.62 975 ASN A CA 1
ATOM 7064 C C . ASN A 1 975 ? 41.565 31.573 -36.041 1.00 96.62 975 ASN A C 1
ATOM 7066 O O . ASN A 1 975 ? 41.945 32.602 -36.594 1.00 96.62 975 ASN A O 1
ATOM 7070 N N . ASN A 1 976 ? 40.648 31.555 -35.070 1.00 95.56 976 ASN A N 1
ATOM 7071 C CA . ASN A 1 976 ? 40.022 32.763 -34.526 1.00 95.56 976 ASN A CA 1
ATOM 7072 C C . ASN A 1 976 ? 41.064 33.704 -33.910 1.00 95.56 976 ASN A C 1
ATOM 7074 O O . ASN A 1 976 ? 41.116 34.868 -34.293 1.00 95.56 976 ASN A O 1
ATOM 7078 N N . GLU A 1 977 ? 41.999 33.192 -33.105 1.00 96.88 977 GLU A N 1
ATOM 7079 C CA . GLU A 1 977 ? 43.110 33.998 -32.568 1.00 96.88 977 GLU A CA 1
ATOM 7080 C C . GLU A 1 977 ? 43.941 34.668 -33.679 1.00 96.88 977 GLU A C 1
ATOM 7082 O O . GLU A 1 977 ? 44.362 35.825 -33.578 1.00 96.88 977 GLU A O 1
ATOM 7087 N N . ARG A 1 978 ? 44.179 33.949 -34.786 1.00 96.19 978 ARG A N 1
ATOM 7088 C CA . ARG A 1 978 ? 44.890 34.494 -35.953 1.00 96.19 978 ARG A CA 1
ATOM 7089 C C . ARG A 1 978 ? 44.060 35.538 -36.690 1.00 96.19 978 ARG A C 1
ATOM 7091 O O . ARG A 1 978 ? 44.633 36.534 -37.134 1.00 96.19 978 ARG A O 1
ATOM 7098 N N . ILE A 1 979 ? 42.756 35.314 -36.834 1.00 95.94 979 ILE A N 1
ATOM 7099 C CA . ILE A 1 979 ? 41.814 36.269 -37.427 1.00 95.94 979 ILE A CA 1
ATOM 7100 C C . ILE A 1 979 ? 41.815 37.557 -36.600 1.00 95.94 979 ILE A C 1
ATOM 7102 O O . ILE A 1 979 ? 41.990 38.629 -37.177 1.00 95.94 979 ILE A O 1
ATOM 7106 N N . ASP A 1 980 ? 41.759 37.467 -35.273 1.00 96.88 980 ASP A N 1
ATOM 7107 C CA . ASP A 1 980 ? 41.804 38.625 -34.375 1.00 96.88 980 ASP A CA 1
ATOM 7108 C C . ASP A 1 980 ? 43.120 39.396 -34.497 1.00 96.88 980 ASP A C 1
ATOM 7110 O O . ASP A 1 980 ? 43.125 40.621 -34.662 1.00 96.88 980 ASP A O 1
ATOM 7114 N N . ALA A 1 981 ? 44.253 38.691 -34.541 1.00 96.06 981 ALA A N 1
ATOM 7115 C CA . ALA A 1 981 ? 45.549 39.320 -34.785 1.00 96.06 981 ALA A CA 1
ATOM 7116 C C . ALA A 1 981 ? 45.615 40.019 -36.160 1.00 96.06 981 ALA A C 1
ATOM 7118 O O . ALA A 1 981 ? 46.248 41.072 -36.294 1.00 96.06 981 ALA A O 1
ATOM 7119 N N . MET A 1 982 ? 44.975 39.457 -37.191 1.00 95.56 982 MET A N 1
ATOM 7120 C CA . MET A 1 982 ? 44.876 40.076 -38.518 1.00 95.56 982 MET A CA 1
ATOM 7121 C C . MET A 1 982 ? 43.938 41.288 -38.509 1.00 95.56 982 MET A C 1
ATOM 7123 O O . MET A 1 982 ? 44.286 42.302 -39.110 1.00 95.56 982 MET A O 1
ATOM 7127 N N . ASN A 1 983 ? 42.821 41.231 -37.779 1.00 94.94 983 ASN A N 1
ATOM 7128 C CA . ASN A 1 983 ? 41.887 42.346 -37.605 1.00 94.94 983 ASN A CA 1
ATOM 7129 C C . ASN A 1 983 ? 42.597 43.563 -36.996 1.00 94.94 983 ASN A C 1
ATOM 7131 O O . ASN A 1 983 ? 42.524 44.659 -37.549 1.00 94.94 983 ASN A O 1
ATOM 7135 N N . VAL A 1 984 ? 43.376 43.355 -35.927 1.00 96.69 984 VAL A N 1
ATOM 7136 C CA . VAL A 1 984 ? 44.177 44.417 -35.291 1.00 96.69 984 VAL A CA 1
ATOM 7137 C C . VAL A 1 984 ? 45.208 45.007 -36.261 1.00 96.69 984 VAL A C 1
ATOM 7139 O O . VAL A 1 984 ? 45.425 46.219 -36.287 1.00 96.69 984 VAL A O 1
ATOM 7142 N N . ARG A 1 985 ? 45.861 44.177 -37.086 1.00 95.00 985 ARG A N 1
ATOM 7143 C CA . ARG A 1 985 ? 46.828 44.662 -38.089 1.00 95.00 985 ARG A CA 1
ATOM 7144 C C . ARG A 1 985 ? 46.167 45.498 -39.180 1.00 95.00 985 ARG A C 1
ATOM 7146 O O . ARG A 1 985 ? 46.715 46.541 -39.525 1.00 95.00 985 ARG A O 1
ATOM 7153 N N . LEU A 1 986 ? 45.026 45.050 -39.701 1.00 95.25 986 LEU A N 1
ATOM 7154 C CA . LEU A 1 986 ? 44.268 45.773 -40.723 1.00 95.25 986 LEU A CA 1
ATOM 7155 C C . LEU A 1 986 ? 43.791 47.130 -40.197 1.00 95.25 986 LEU A C 1
ATOM 7157 O O . LEU A 1 986 ? 43.865 48.117 -40.923 1.00 95.25 986 LEU A O 1
ATOM 7161 N N . GLU A 1 987 ? 43.387 47.207 -38.928 1.00 94.38 987 GLU A N 1
ATOM 7162 C CA . GLU A 1 987 ? 42.960 48.472 -38.324 1.00 94.38 987 GLU A CA 1
ATOM 7163 C C . GLU A 1 987 ? 44.126 49.455 -38.141 1.00 94.38 987 GLU A C 1
ATOM 7165 O O . GLU A 1 987 ? 44.038 50.615 -38.546 1.00 94.38 987 GLU A O 1
ATOM 7170 N N . ASN A 1 988 ? 45.275 48.979 -37.651 1.00 94.31 988 ASN A N 1
ATOM 7171 C CA . ASN A 1 988 ? 46.494 49.794 -37.585 1.00 94.31 988 ASN A CA 1
ATOM 7172 C C . ASN A 1 988 ? 46.956 50.258 -38.980 1.00 94.31 988 ASN A C 1
ATOM 7174 O O . ASN A 1 988 ? 47.451 51.377 -39.148 1.00 94.31 988 ASN A O 1
ATOM 7178 N N . GLU A 1 989 ? 46.820 49.402 -39.998 1.00 93.75 989 GLU A N 1
ATOM 7179 C CA . GLU A 1 989 ? 47.124 49.758 -41.383 1.00 93.75 989 GLU A CA 1
ATOM 7180 C C . GLU A 1 989 ? 46.167 50.831 -41.912 1.00 93.75 989 GLU A C 1
ATOM 7182 O O . GLU A 1 989 ? 46.637 51.798 -42.518 1.00 93.75 989 GLU A O 1
ATOM 7187 N N . ARG A 1 990 ? 44.866 50.720 -41.619 1.00 93.19 990 ARG A N 1
ATOM 7188 C CA . ARG A 1 990 ? 43.855 51.731 -41.959 1.00 93.19 990 ARG A CA 1
ATOM 7189 C C . ARG A 1 990 ? 44.201 53.080 -41.337 1.00 93.19 990 ARG A C 1
ATOM 7191 O O . ARG A 1 990 ? 44.255 54.077 -42.057 1.00 93.19 990 ARG A O 1
ATOM 7198 N N . GLU A 1 991 ? 44.502 53.124 -40.039 1.00 91.69 991 GLU A N 1
ATOM 7199 C CA . GLU A 1 991 ? 44.871 54.370 -39.352 1.00 91.69 991 GLU A CA 1
ATOM 7200 C C . GLU A 1 991 ? 46.150 54.991 -39.940 1.00 91.69 991 GLU A C 1
ATOM 7202 O O . GLU A 1 991 ? 46.222 56.208 -40.176 1.00 91.69 991 GLU A O 1
ATOM 7207 N N . ARG A 1 992 ? 47.154 54.156 -40.241 1.00 92.56 992 ARG A N 1
ATOM 7208 C CA . ARG A 1 992 ? 48.401 54.592 -40.882 1.00 92.56 992 ARG A CA 1
ATOM 7209 C C . ARG A 1 992 ? 48.144 55.179 -42.268 1.00 92.56 992 ARG A C 1
ATOM 7211 O O . ARG A 1 992 ? 48.664 56.258 -42.557 1.00 92.56 992 ARG A O 1
ATOM 7218 N N . LEU A 1 993 ? 47.369 54.495 -43.111 1.00 90.25 993 LEU A N 1
ATOM 7219 C CA . LEU A 1 993 ? 47.031 54.958 -44.459 1.00 90.25 993 LEU A CA 1
ATOM 7220 C C . LEU A 1 993 ? 46.257 56.279 -44.402 1.00 90.25 993 LEU A C 1
ATOM 7222 O O . LEU A 1 993 ? 46.654 57.236 -45.065 1.00 90.25 993 LEU A O 1
ATOM 7226 N N . LEU A 1 994 ? 45.237 56.384 -43.543 1.00 88.12 994 LEU A N 1
ATOM 7227 C CA . LEU A 1 994 ? 44.497 57.633 -43.326 1.00 88.12 994 LEU A CA 1
ATOM 7228 C C . LEU A 1 994 ? 45.429 58.775 -42.903 1.00 88.12 994 LEU A C 1
ATOM 7230 O O . LEU A 1 994 ? 45.377 59.865 -43.470 1.00 88.12 994 LEU A O 1
ATOM 7234 N N . THR A 1 995 ? 46.341 58.524 -41.960 1.00 88.50 995 THR A N 1
ATOM 7235 C CA . THR A 1 995 ? 47.326 59.526 -41.521 1.00 88.50 995 THR A CA 1
ATOM 7236 C C . THR A 1 995 ? 48.259 59.958 -42.658 1.00 88.50 995 THR A C 1
ATOM 7238 O O . THR A 1 995 ? 48.550 61.149 -42.805 1.00 88.50 995 THR A O 1
ATOM 7241 N N . GLN A 1 996 ? 48.717 59.022 -43.493 1.00 87.50 996 GLN A N 1
ATOM 7242 C CA . GLN A 1 996 ? 49.528 59.332 -44.674 1.00 87.50 996 GLN A CA 1
ATOM 7243 C C . GLN A 1 996 ? 48.752 60.191 -45.679 1.00 87.50 996 GLN A C 1
ATOM 7245 O O . GLN A 1 996 ? 49.271 61.211 -46.125 1.00 87.50 996 GLN A O 1
ATOM 7250 N N . PHE A 1 997 ? 47.491 59.866 -45.971 1.00 86.88 997 PHE A N 1
ATOM 7251 C CA . PHE A 1 997 ? 46.658 60.688 -46.851 1.00 86.88 997 PHE A CA 1
ATOM 7252 C C . PHE A 1 997 ? 46.404 62.090 -46.281 1.00 86.88 997 PHE A C 1
ATOM 7254 O O . PHE A 1 997 ? 46.587 63.077 -46.990 1.00 86.88 997 PHE A O 1
ATOM 7261 N N . TYR A 1 998 ? 46.097 62.222 -44.988 1.00 84.56 998 TYR A N 1
ATOM 7262 C CA . TYR A 1 998 ? 45.898 63.535 -44.361 1.00 84.56 998 TYR A CA 1
ATOM 7263 C C . TYR A 1 998 ? 47.176 64.387 -44.311 1.00 84.56 998 TYR A C 1
ATOM 7265 O O . TYR A 1 998 ? 47.126 65.614 -44.461 1.00 84.56 998 TYR A O 1
ATOM 7273 N N . THR A 1 999 ? 48.340 63.763 -44.106 1.00 85.75 999 THR A N 1
ATOM 7274 C CA . THR A 1 999 ? 49.631 64.470 -44.146 1.00 85.75 999 THR A CA 1
ATOM 7275 C C . THR A 1 999 ? 50.005 64.886 -45.567 1.00 85.75 999 THR A C 1
ATOM 7277 O O . THR A 1 999 ? 50.489 66.007 -45.744 1.00 85.75 999 THR A O 1
ATOM 7280 N N . MET A 1 1000 ? 49.712 64.058 -46.577 1.00 83.81 1000 MET A N 1
ATOM 7281 C CA . MET A 1 1000 ? 49.833 64.429 -47.990 1.00 83.81 1000 MET A CA 1
ATOM 7282 C C . MET A 1 1000 ? 48.914 65.604 -48.344 1.00 83.81 1000 MET A C 1
ATOM 7284 O O . MET A 1 1000 ? 49.404 66.586 -48.895 1.00 83.81 1000 MET A O 1
ATOM 7288 N N . GLU A 1 1001 ? 47.639 65.588 -47.943 1.00 82.88 1001 GLU A N 1
ATOM 7289 C CA . GLU A 1 1001 ? 46.718 66.722 -48.138 1.00 82.88 1001 GLU A CA 1
ATOM 7290 C C . GLU A 1 1001 ? 47.249 68.001 -47.486 1.00 82.88 1001 GLU A C 1
ATOM 7292 O O . GLU A 1 1001 ? 47.271 69.063 -48.105 1.00 82.88 1001 GLU A O 1
ATOM 7297 N N . SER A 1 1002 ? 47.761 67.903 -46.257 1.00 81.88 1002 SER A N 1
ATOM 7298 C CA . SER A 1 1002 ? 48.359 69.045 -45.554 1.00 81.88 1002 SER A CA 1
ATOM 7299 C C . SER A 1 1002 ? 49.617 69.574 -46.253 1.00 81.88 1002 SER A C 1
ATOM 7301 O O . SER A 1 1002 ? 49.885 70.778 -46.231 1.00 81.88 1002 SER A O 1
ATOM 7303 N N . ALA A 1 1003 ? 50.415 68.697 -46.866 1.00 82.44 1003 ALA A N 1
ATOM 7304 C CA . ALA A 1 1003 ? 51.576 69.092 -47.656 1.00 82.44 1003 ALA A CA 1
ATOM 7305 C C . ALA A 1 1003 ? 51.154 69.767 -48.971 1.00 82.44 1003 ALA A C 1
ATOM 7307 O O . ALA A 1 1003 ? 51.689 70.825 -49.306 1.00 82.44 1003 ALA A O 1
ATOM 7308 N N . ILE A 1 1004 ? 50.151 69.223 -49.667 1.00 81.81 1004 ILE A N 1
ATOM 7309 C CA . ILE A 1 1004 ? 49.578 69.810 -50.887 1.00 81.81 1004 ILE A CA 1
ATOM 7310 C C . ILE A 1 1004 ? 48.943 71.175 -50.579 1.00 81.81 1004 ILE A C 1
ATOM 7312 O O . ILE A 1 1004 ? 49.162 72.119 -51.336 1.00 81.81 1004 ILE A O 1
ATOM 7316 N N . ALA A 1 1005 ? 48.276 71.330 -49.429 1.00 79.00 1005 ALA A N 1
ATOM 7317 C CA . ALA A 1 1005 ? 47.764 72.610 -48.924 1.00 79.00 1005 ALA A CA 1
ATOM 7318 C C . ALA A 1 1005 ? 48.848 73.686 -48.885 1.00 79.00 1005 ALA A C 1
ATOM 7320 O O . ALA A 1 1005 ? 48.676 74.800 -49.384 1.00 79.00 1005 ALA A O 1
ATOM 7321 N N . LYS A 1 1006 ? 49.991 73.337 -48.283 1.00 79.56 1006 LYS A N 1
ATOM 7322 C CA . LYS A 1 1006 ? 51.143 74.231 -48.152 1.00 79.56 1006 LYS A CA 1
ATOM 7323 C C . LYS A 1 1006 ? 51.752 74.542 -49.513 1.00 79.56 1006 LYS A C 1
ATOM 7325 O O . LYS A 1 1006 ? 52.114 75.689 -49.748 1.00 79.56 1006 LYS A O 1
ATOM 7330 N N . ILE A 1 1007 ? 51.833 73.561 -50.413 1.00 81.81 1007 ILE A N 1
ATOM 7331 C CA . ILE A 1 1007 ? 52.333 73.764 -51.779 1.00 81.81 1007 ILE A CA 1
ATOM 7332 C C . ILE A 1 1007 ? 51.415 74.714 -52.562 1.00 81.81 1007 ILE A C 1
ATOM 7334 O O . ILE A 1 1007 ? 51.916 75.653 -53.175 1.00 81.81 1007 ILE A O 1
ATOM 7338 N N . GLN A 1 1008 ? 50.091 74.536 -52.508 1.00 76.50 1008 GLN A N 1
ATOM 7339 C CA . GLN A 1 1008 ? 49.144 75.434 -53.177 1.00 76.50 1008 GLN A CA 1
ATOM 7340 C C . GLN A 1 1008 ? 49.160 76.846 -52.578 1.00 76.50 1008 GLN A C 1
ATOM 7342 O O . GLN A 1 1008 ? 49.188 77.817 -53.331 1.00 76.50 1008 GLN A O 1
ATOM 7347 N N . SER A 1 1009 ? 49.219 76.970 -51.247 1.00 76.88 1009 SER A N 1
ATOM 7348 C CA . SER A 1 1009 ? 49.376 78.263 -50.566 1.00 76.88 1009 SER A CA 1
ATOM 7349 C C . SER A 1 1009 ? 50.676 78.961 -50.981 1.00 76.88 1009 SER A C 1
ATOM 7351 O O . SER A 1 1009 ? 50.655 80.120 -51.394 1.00 76.88 1009 SER A O 1
ATOM 7353 N N . ASN A 1 1010 ? 51.801 78.237 -51.004 1.00 78.44 1010 ASN A N 1
ATOM 7354 C CA . ASN A 1 1010 ? 53.076 78.756 -51.502 1.00 78.44 1010 ASN A CA 1
ATOM 7355 C C . ASN A 1 1010 ? 52.994 79.155 -52.988 1.00 78.44 1010 ASN A C 1
ATOM 7357 O O . ASN A 1 1010 ? 53.537 80.187 -53.369 1.00 78.44 1010 ASN A O 1
ATOM 7361 N N . SER A 1 1011 ? 52.287 78.391 -53.827 1.00 74.38 1011 SER A N 1
ATOM 7362 C CA . SER A 1 1011 ? 52.069 78.726 -55.242 1.00 74.38 1011 SER A CA 1
ATOM 7363 C C . SER A 1 1011 ? 51.219 79.990 -55.423 1.00 74.38 1011 SER A C 1
ATOM 7365 O O . SER A 1 1011 ? 51.494 80.782 -56.326 1.00 74.38 1011 SER A O 1
ATOM 7367 N N . GLN A 1 1012 ? 50.210 80.214 -54.574 1.00 72.19 1012 GLN A N 1
ATOM 7368 C CA . GLN A 1 1012 ? 49.427 81.457 -54.556 1.00 72.19 1012 GLN A CA 1
ATOM 7369 C C . GLN A 1 1012 ? 50.282 82.644 -54.094 1.00 72.19 1012 GLN A C 1
ATOM 7371 O O . GLN A 1 1012 ? 50.244 83.698 -54.726 1.00 72.19 1012 GLN A O 1
ATOM 7376 N N . TYR A 1 1013 ? 51.117 82.452 -53.066 1.00 71.19 1013 TYR A N 1
ATOM 7377 C CA . TYR A 1 1013 ? 52.101 83.446 -52.627 1.00 71.19 1013 TYR A CA 1
ATOM 7378 C C . TYR A 1 1013 ? 53.080 83.823 -53.747 1.00 71.19 1013 TYR A C 1
ATOM 7380 O O . TYR A 1 1013 ? 53.328 85.006 -53.961 1.00 71.19 1013 TYR A O 1
ATOM 7388 N N . VAL A 1 1014 ? 53.596 82.844 -54.499 1.00 66.31 1014 VAL A N 1
ATOM 7389 C CA . VAL A 1 1014 ? 54.493 83.079 -55.646 1.00 66.31 1014 VAL A CA 1
ATOM 7390 C C . VAL A 1 1014 ? 53.761 83.766 -56.805 1.00 66.31 1014 VAL A C 1
ATOM 7392 O O . VAL A 1 1014 ? 54.318 84.669 -57.421 1.00 66.31 1014 VAL A O 1
ATOM 7395 N N . SER A 1 1015 ? 52.501 83.409 -57.069 1.00 65.12 1015 SER A N 1
ATOM 7396 C CA . SER A 1 1015 ? 51.680 84.049 -58.114 1.00 65.12 1015 SER A CA 1
ATOM 7397 C C . SER A 1 1015 ? 51.275 85.491 -57.765 1.00 65.12 1015 SER A C 1
ATOM 7399 O O . SER A 1 1015 ? 50.983 86.279 -58.661 1.00 65.12 1015 SER A O 1
ATOM 7401 N N . GLY A 1 1016 ? 51.279 85.853 -56.477 1.00 63.66 1016 GLY A N 1
ATOM 7402 C CA . GLY A 1 1016 ? 51.052 87.217 -55.989 1.00 63.66 1016 GLY A CA 1
ATOM 7403 C C . GLY A 1 1016 ? 52.260 88.154 -56.117 1.00 63.66 1016 GLY A C 1
ATOM 7404 O O . GLY A 1 1016 ? 52.127 89.353 -55.868 1.00 63.66 1016 GLY A O 1
ATOM 7405 N N . ILE A 1 1017 ? 53.431 87.649 -56.521 1.00 64.75 1017 ILE A N 1
ATOM 7406 C CA . ILE A 1 1017 ? 54.610 88.475 -56.804 1.00 64.75 1017 ILE A CA 1
ATOM 7407 C C . ILE A 1 1017 ? 54.420 89.129 -58.185 1.00 64.75 1017 ILE A C 1
ATOM 7409 O O . ILE A 1 1017 ? 54.780 88.561 -59.214 1.00 64.75 1017 ILE A O 1
ATOM 7413 N N . GLN A 1 1018 ? 53.839 90.333 -58.226 1.00 60.12 1018 GLN A N 1
ATOM 7414 C CA . GLN A 1 1018 ? 53.802 91.147 -59.447 1.00 60.12 1018 GLN A CA 1
ATOM 7415 C C . GLN A 1 1018 ? 55.202 91.701 -59.787 1.00 60.12 1018 GLN A C 1
ATOM 7417 O O . GLN A 1 1018 ? 55.888 92.207 -58.895 1.00 60.12 1018 GLN A O 1
ATOM 7422 N N . PRO A 1 1019 ? 55.636 91.679 -61.063 1.00 59.28 1019 PRO A N 1
ATOM 7423 C CA . PRO A 1 1019 ? 56.834 92.396 -61.488 1.00 59.28 1019 PRO A CA 1
ATOM 7424 C C . PRO A 1 1019 ? 56.609 93.914 -61.391 1.00 59.28 1019 PRO A C 1
ATOM 7426 O O . PRO A 1 1019 ? 55.611 94.434 -61.887 1.00 59.28 1019 PRO A O 1
ATOM 7429 N N . LEU A 1 1020 ? 57.550 94.634 -60.769 1.00 53.44 1020 LEU A N 1
ATOM 7430 C CA . LEU A 1 1020 ? 57.565 96.100 -60.722 1.00 53.44 1020 LEU A CA 1
ATOM 7431 C C . LEU A 1 1020 ? 57.598 96.671 -62.149 1.00 53.44 1020 LEU A C 1
ATOM 7433 O O . LEU A 1 1020 ? 58.604 96.554 -62.850 1.00 53.44 1020 LEU A O 1
ATOM 7437 N N . SER A 1 1021 ? 56.512 97.313 -62.578 1.00 53.78 1021 SER A N 1
ATOM 7438 C CA . SER A 1 1021 ? 56.496 98.118 -63.797 1.00 53.78 1021 SER A CA 1
ATOM 7439 C C . SER A 1 1021 ? 57.247 99.431 -63.557 1.00 53.78 1021 SER A C 1
ATOM 7441 O O . SER A 1 1021 ? 56.814 100.248 -62.744 1.00 53.78 1021 SER A O 1
ATOM 7443 N N . TYR A 1 1022 ? 58.338 99.668 -64.283 1.00 48.34 1022 TYR A N 1
ATOM 7444 C CA . TYR A 1 1022 ? 58.887 101.016 -64.453 1.00 48.34 1022 TYR A CA 1
ATOM 7445 C C . TYR A 1 1022 ? 58.002 101.783 -65.451 1.00 48.34 1022 TYR A C 1
ATOM 7447 O O . TYR A 1 1022 ? 57.872 101.350 -66.595 1.00 48.34 1022 TYR A O 1
ATOM 7455 N N . SER A 1 1023 ? 57.399 102.906 -65.043 1.00 51.72 1023 SER A N 1
ATOM 7456 C CA . SER A 1 1023 ? 56.842 103.891 -65.982 1.00 51.72 1023 SER A CA 1
ATOM 7457 C C . SER A 1 1023 ? 57.905 104.941 -66.315 1.00 51.72 1023 SER A C 1
ATOM 7459 O O . SER A 1 1023 ? 58.615 105.396 -65.419 1.00 51.72 1023 SER A O 1
ATOM 7461 N N . SER A 1 1024 ? 57.995 105.299 -67.597 1.00 49.75 1024 SER A N 1
ATOM 7462 C CA . SER A 1 1024 ? 58.776 106.420 -68.145 1.00 49.75 1024 SER A CA 1
ATOM 7463 C C . SER A 1 1024 ? 58.468 107.761 -67.494 1.00 49.75 1024 SER A C 1
ATOM 7465 O O . SER A 1 1024 ? 57.256 107.991 -67.262 1.00 49.75 1024 SER A O 1
#

InterPro domains:
  IPR003481 Flagellar hook-associated protein 2, N-terminal [PF02465] (12-108)
  IPR010809 Flagellar hook-associated protein 2, C-terminal [PF07195] (807-1009)
  IPR010810 Flagellin hook, IN motif [PF07196] (712-756)
  IPR040026 Flagellar hook-associated protein 2 [PTHR30288] (694-1015)

Secondary structure (DSSP, 8-state):
------SB-TTT--BHHHHHHHHHHHHHHHHHHHHHHHHHHHHHHHHHHHHHHHHHHHHHHHHHHT-GGGTT-EEEEETTTTTEEEEE-TTPPPEEEEEEEEE--BEEEEEESS-BS-SSS-----EEEEEEES----TT-BTTSBTTTT-----EEEEE-TTS-EEEEE-TT--BHHHHHHHHHT-SSS-EEEEEETTEEEEEE-S---SS-EEEEE-TT--HHHHTT-TT-EESSSEEEPPP--B--HHHHHH-BTTTTT----SS--EEEE-TTS-EEEE-SS-PPBPPEEEEEE---SSGGG-EEEEE--TT-TTTTPEEEEEE-TT-TT---EEEEE-SGGG-EEEEEE-TTT--HHHHHHHHHT-TTTTTTEEEEE-TTS-S---TT-EEE-EEEPPBPP-PPP-BHHHHHHHHHHH-TTTEEEEEPTTS--EEEEE-S-SSSPEEEEE-TT--HHHHHT--SEESSSEEEPPP-SSS-TT-BTTSHHHHT---S--EEEEE-TTS-EEEEE-TT--BHHHHHHHHHTTSSSEEEEE-TTSSSEEEEE-S---SS-EEEEESSSHHHHTT--EEESSSEEEPPP----SS-SS-BTTTHHHHT---S-EEEEE-TTS-EEEEETTTTT--BHHHHHHHHHTT-SSEEEEE-TTSSSEEEEE-S--SS--EEEEETT--HHHHTT--EE-EEEEETTEEEEEEE--SEEEEEE-TT--HHHHHHHHHHT-SSEEEEEEE-TTS-EEEEEEEEEESGGG-EEEEEESS---EEEEE--B-EEEEEEETTS-EEEEEESSSEEEETTTTEEEEE-S--SS-EEEEEEE-HHHHHHHHHHHHHHHHHHHHHHHHHH-EETTTTEE-TTTT-HHHHHHHHHHHHHHHS--TTSTT---TTTTTEEE-TTS-EEE-HHHHHHHHHH-HHHHHHHHH-TTTSHHHHHHHHHHHHH-TTT-HHHHHHHHHHHHHHHHHHHHHHHHHHHHHHHHHHHHHHHHHHHHHHHHHHHHHHHHT----PPP-

Mean predicted aligned error: 19.41 Å

Sequence (1024 aa):
MGRIQTSIGLITGTDIQGTVDQLIALSSIPRDQLVSRNDTLAQQQDSISQLTASVIGVQLSGDRLGAASLFTTRKDTSSNEEALSVSSEGGAALGNYTVTTQQLAATHSVSSRQQFASTEEALGFSGEFSIRNGGQLEQSIPLQQLNDGLGVQQGSIQITDRSGASATIDLTNVRSIEQVLEKINQNTTVSVRASADRDGITLTDLTGQTLSNLRVDEVGGGETAADLGLYGINVAANTAVGHDLTLGNTAAFNSSTLNDLGAQFNTGNDLQIGFADGSSLAFDLGQEAVPAVAPTGSTNSGNANASLDFTDLTEAHDFEGLTVTFNHDALLVTGNPSYQLSGSGTGQTLEITINDSLTTATQIADLINNDAALGSKLQVQVEGTGTGMPDRSETTVLEGAAAIAAVPHPETIGELVSQLNALDPSRLSAEIAEGTTEIVLTDLTSGGDPFTISDLGTSNLSSLLGFPTSSLTGTLKTPPKEESLFGVSLSELNGGQGVGALSSLDITLRDGSSANVDLSNAETVQQVIDSINNSGLQMVAKLDDSKTGIRLRDLSGGTSSNFTVSSSDATATALGIATDSEDTIVDGSHLGRQYVNRDTLLSDLNQGLGVSAGSFKVTDSTGAASAINLTIDEIENVGQLIDKVNDLGLGITASLNAKGDGIQIVDTAGGGGALKIENSGNGLAATQLGIAGSATTQTINGESVEAIVGGDSLSIQIEATDSLDTIVEKINASEQYVKASVVREEEGGYSLRLTSRKGGELGQFSIDSVGFKLPTETTSRGQDAQVLLADDTGGSRLLSSVDGVFEDESTGLNLTLKALSDDPISVSVEENPDAVISAVNTLVTQYNLLRDKLDALTFYDAESSGSGLLFGSTEALRVEMGYSRLMSGVMQGNGEISSLAEVGIRLNDTGRLEVDETKLAERLSTDSEAVEKFFTNEDTGVAARLNSLAERLAGVDNGMLLTRGNALTTRVERNNERIDAMNVRLENERERLLTQFYTMESAIAKIQSNSQYVSGIQPLSYSS

Solvent-accessible surface area (backbone atoms only — not comparable to full-atom values): 52718 Å² total; per-residue (Å²): 131,87,80,85,86,61,65,43,38,91,83,80,70,42,58,52,51,65,52,50,52,54,52,49,56,62,71,36,49,70,46,54,54,48,48,56,52,37,53,53,46,51,54,40,31,52,51,41,51,54,48,36,52,31,43,47,48,30,26,56,31,25,50,57,53,29,38,66,70,51,74,46,32,62,38,59,48,49,78,41,61,78,28,34,43,64,46,60,51,79,75,38,64,72,46,53,34,40,38,37,53,75,44,68,40,29,47,13,25,38,33,37,71,58,69,33,88,55,50,80,50,56,69,61,43,47,37,41,41,36,39,33,72,46,65,53,46,53,49,84,40,46,32,55,40,29,45,42,42,75,20,48,56,68,32,32,30,33,41,29,24,22,72,60,38,66,36,78,42,80,38,60,88,53,57,27,45,42,51,50,36,48,53,52,48,69,41,86,70,30,56,46,41,51,42,70,54,57,38,14,38,28,40,34,48,70,71,87,52,78,77,31,43,32,30,31,42,69,40,94,86,57,51,31,24,38,54,51,17,38,44,78,42,68,36,94,48,57,61,48,73,26,44,48,44,44,68,40,58,56,65,56,43,41,64,33,42,34,64,80,71,65,54,38,77,33,102,47,50,24,39,36,40,34,39,23,64,72,50,72,49,74,43,47,61,44,38,70,62,41,75,58,45,66,17,34,26,56,36,75,61,93,39,57,26,22,18,42,38,36,34,40,63,45,94,82,46,72,47,35,42,26,33,38,39,38,41,78,39,90,80,49,84,82,22,72,57,51,74,50,78,45,75,65,60,66,62,21,34,41,42,36,38,32,20,65,89,62,21,28,24,44,55,50,26,52,56,42,44,69,30,90,82,48,26,76,38,38,42,48,46,58,34,81,80,16,74,27,50,47,54,60,87,39,51,32,48,15,53,56,47,77,59,43,75,60,41,72,58,53,54,22,48,46,45,41,38,50,52,55,28,68,72,43,66,78,43,33,44,46,46,68,43,88,97,43,46,22,45,37,38,36,55,60,55,75,62,83,46,54,26,29,49,42,55,25,89,70,19,39,51,42,66,67,56,44,45,53,64,60,23,86,81,37,50,41,51,23,61,70,54,57,94,47,49,74,59,37,46,40,53,36,18,44,21,50,69,25,53,69,88,43,48,51,39,43,38,31,38,20,62,63,53,70,43,76,33,76,37,63,84,49,57,26,48,42,50,44,32,50,42,57,44,66,50,78,59,61,46,46,46,44,62,27,62,63,23,43,24,38,20,41,32,57,66,65,82,41,81,83,40,50,30,31,29,38,38,96,61,60,43,25,59,51,56,26,44,51,44,80,34,94,52,56,61,48,75,20,41,73,40,18,58,44,77,43,57,50,78,42,41,38,53,54,38,68,82,52,71,24,48,56,80,23,24,27,36,44,27,30,17,74,68,56,69,47,72,51,39,37,63,87,68,69,47,56,25,44,36,55,45,34,52,53,60,48,66,61,77,58,41,51,46,50,42,67,20,60,60,2,48,31,42,23,39,35,57,69,51,83,38,93,53,60,32,35,30,42,51,38,89,88,28,49,24,28,53,53,50,32,46,47,45,64,38,43,87,39,77,58,97,89,40,82,41,46,27,35,72,11,39,69,47,54,76,42,84,43,47,44,74,40,18,54,54,54,50,29,50,59,47,43,73,53,73,53,66,38,42,49,43,80,43,77,45,96,92,69,34,33,26,52,34,39,32,33,73,37,43,2,48,79,14,20,51,26,72,50,53,48,77,46,86,78,57,67,42,80,78,37,68,25,27,43,9,31,35,37,43,27,46,85,86,71,53,73,44,81,47,73,19,42,75,19,56,41,79,37,81,92,52,29,41,36,38,37,57,70,45,81,45,97,60,73,34,46,33,39,37,39,80,30,61,66,58,48,52,52,43,51,53,48,28,38,49,30,45,37,52,36,46,54,49,48,51,66,29,43,37,76,40,86,87,79,71,46,62,23,82,45,45,92,38,68,63,60,53,48,54,51,53,49,52,51,48,62,62,72,36,79,40,76,88,23,72,91,48,40,41,46,61,77,53,23,38,39,72,48,101,86,70,39,62,48,74,39,63,68,49,31,50,52,44,43,76,75,41,43,64,46,53,42,40,31,23,35,31,82,75,58,5,52,15,37,47,40,39,57,50,30,38,55,41,49,24,91,88,75,4,53,42,49,56,50,34,51,57,40,51,59,50,42,51,57,48,48,57,50,43,52,57,46,52,56,49,52,51,54,48,50,54,50,50,51,50,51,52,55,51,49,50,54,49,51,50,51,51,53,52,51,50,51,58,58,69,66,62,72,79,86,79,85,79,134

pLDDT: mean 83.41, std 12.02, range [37.09, 98.0]

Radius of gyration: 46.94 Å; Cα contacts (8 Å, |Δi|>4): 2269; chains: 1; bounding box: 108×158×120 Å

Organism: NCBI:txid1930274

Foldseek 3Di:
DDDDDDCAQPQPRHRLVVVLVVVLVVLCVVLVVLVVVLVLLVVVLVLLVVLLVLLVLLQVLLVLLQDLLLQQAWDKDWPCVLFKDWDFDRPFDFAKWWKAFDDAWFFWKWWFPDFFQDQQFFPQFFFKKWWFFAFAQDQAAFQCQKQQRVGADQAWKWKAAQVRFIDIFHRNPPTTNNVVQVSVPPDPRAQWHWDRDGQAIKIFHPPPHHNAFTAMGDDPPGCRCQLRQNHPRGDSDRMDTGDGMHGRDLPCQQVPFVVLLVWDFDPWFWKKKAFQVGDIDTGHLWDDKDAKFWWKKKWDQVDLLQIKIKTFPDPVSFQALEKEFEAEDPPCPQQQKDWDWDDGGNPIYIYIYGHQVRHWQVNVQCRQLVDPVRNNGMHMDGGDNRRHGGDRVIMITTHMDHIDDTNHRDRHPNSVQVVQCVPCVQAWHWDQPPSFQKIKIAGNDDHQDWIAMDTDDPTCSCLSQQWDGTDRVRMIMGDGDDDALASPFQCQWQLRVGLPAAAWKWWAAQQGDIFIFGCRPPGGPNSVQVSVCPRPAQKHWDQGSSNQAIKIFHPPPHHNAFTAIDDPDCNCVSRQNGDGHSDRMDTGDGRQGASFDFAAFQCPALLSVGFDQFKKKKAAQQRDIDMDGCVVQVPTGNNSVQVVVVPRPAQKHKDQHSNNFAIKIFGRPPHNGWIAMGTDDLGLRCLSRQQHGTWDFDQDPNDTTTMGHGGSMRMDTDDSRDGNVNVQVRVVSSVGLWHWDWDADPVNTIMIMIIGPWMAQSSHMDMDIDSDDRHMDIPMHRHWTWMWMATPVGDIDIDTGRNQWDQDPVSSMTMHGNHRDPDIMMMGMRGDLVSSLVSVVSSLVSVQVSLVSLCQQADADPVVRDGHSCHPPPLSVLLLVLVLCLQQDFFPPLPPDGHPVQLQWDQDPSRGIDGPSVSNVVCCVVCVPSSSSQSNVCCRHSSNSSNVSSCCQNNPPHHPSVVVSVVSVVVSVVSVVVSVVSVVVSVVSSVVSSVVVSVVSVVVVVVVVVVVVVVPDDDDDDDD

Nearest PDB structures (foldseek):
  6sih-assembly1_A  TM=6.397E-01  e=1.435E-17  Campylobacter jejuni
  5h5v-assembly1_C  TM=7.003E-01  e=5.534E-14  Escherichia coli
  5h5v-assembly1_A  TM=6.906E-01  e=1.614E-13  Escherichia coli
  5h5v-assembly1_B  TM=6.487E-01  e=7.077E-13  Escherichia coli
  5h5v-assembly1_D  TM=6.459E-01  e=6.391E-13  Escherichia coli